Protein AF-0000000075967301 (afdb_homodimer)

Organism: Ladona fulva (NCBI:txid123851)

Foldseek 3Di:
DVVLLVVLLVLLCQLQFDKAWDFKDWDDDDPQKTKMKTKIWGDDLVVLFIWIKIKIWIAGPPPRATPDIDDIGTPRQFLDKDAAPVSQKMKTKGFPPPPPPPPDPATWIWIFMDGNNHGPDIGGPVVLQQFAAWDSDPFFWDWAAAQLRFKIKIKGHGRDAAADEPDDDDDPPPDPPPPDPVNDHDYPCVPPDQAFLAFPTPPHGAMWMWMAGNVVRDIDTQDAAPDPQKHKGLKYFQHALDPPPDDPDDPCPVPDDGQFMKTKIFGCPPHNFHDPLAQQTQIFIWGAGRVRHIHTQDRPVHFKRWDAWAAANNRQKIKTWMDTHFFARFAAIWIWMDTPPDDPDDHDPTDTLGHQFQQPADQVPGGQFGAGDDYAAHAFAEPVRQWGKGWGFAAAEIFIWIAGRVVSHIHTLWADEPRHTDDDQFKYKGWNDDDNQKTWIWIFFQLFATWIWIDGSPPRYIYTRDGDDGDPLSVQKDKDKDWDAFPVGRQIHIKIKIAHQPAAAFAEEEFEEARLAAAHHRGYDSLCSSCRSVGHMYIYTNFQLYGNHRRVSVLVQWQPQLHRRLRRSVVSVVVCCVVRVRHRQQRYEYEYEHSSLQNRLSNLLVPQRRYLAYEYELYFAQLLVLLVQASHVQCSCGNNVVDGAPDDDPPGCNPVVVSSVSRRVSGSNVRLLRHAHEYEYEYECSERHRHVVRRVSSQVSCVVSVHNYHYHYDPDYRVLVSSVSVSVSSSVVSVRSVVSVVVVVVVD/DVVLLVVLLVLLCQLQFDKAWDFKDWDDDDDQKTKMKTKIWGDDLVVLFIWIKIKIWIAGPPPRATPDIDDIGTPRQFLDKDAAPVSQKMKTWGFPPPPPPPDDPATWIWIFMDGNNHGPDIGGPVVLQQFAAWDSDPFFWDWAAAQLRFKIKIKGHGRDAAADEPDDDDDPPPDPPPPDPVNDHDYPCVPPDQAFLAFPTPPHGAMWMWMAGNVVRDIDTQDAAPDPQKHKGLKYFQHALDPPPPDPDDPCPVPDFGQFMKTKIFGCPPHNFHDPLAQQTQIFIWGAGRVRHIDTQDRPVHFKRKDAWAAANNRQKIKTWMDTHFFARFAAIWIWMDTPPDDPDDHDPTDTLGHQFQQPADQVPGGDFGAGDDYAAHAFAEPVRQWGKGWGFAAAEIFIWIAGRVVSHIHTLWADEPRHTDDDQFKYKGWNDDDNQKTWIWIFFQLFATWIWIDGSPPRYIYTRDGDDGDPLSVQKDKDKDWDAFPVGRQIHIKIKIAHQPAAQFAEEEFEEARLAAAHHRGYDSLCSSCRSVGHMYIYTNFQLYGNHRRVSVLVQWQPQLHRRLRRSVVSVVVCCVVRVRHRQQRYEYEYEASSLQNRLSNLLVPQRRYLAYEYELYFAQLLVLLVQASPVQCSCGRNVVDGAPDDDPPGCNPVVVSSVSRRVSGSNVRLLRGAHEYEYEYECSERHRHVVRRVSSQVSCVVSVHNYHYHYDPDYRVLVSSVSVSVSSSVVSVVSVVSVVVVVVVD

pLDDT: mean 90.82, std 13.1, range [28.06, 98.94]

Radius of gyration: 36.35 Å; Cα contacts (8 Å, |Δi|>4): 3719; chains: 2; bounding box: 83×110×85 Å

InterPro domains:
  IPR001375 Peptidase S9, prolyl oligopeptidase, catalytic domain [PF00326] (524-742)
  IPR029058 Alpha/Beta hydrolase fold [G3DSA:3.40.50.1820] (488-747)
  IPR029058 Alpha/Beta hydrolase fold [SSF53474] (489-742)
  IPR045550 Acylamino-acid-releasing enzyme, N-terminal domain [PF19283] (35-416)

Secondary structure (DSSP, 8-state):
-HHHHHHHHHHHHHHH---EEEEEEEPP--TTEEEEEEEEEEEETTTTEEEEEEEEEEEETTT--EEEEPPPEE-TTEEEEEE-TTSSEEEEEEE-TTSS--S--S--EEEEEEETTEEEEEEEHHHH-SSSPBP-SSSS--EEE-TTSSEEEEEEEPP-PPEE-SS------SS-----GGG--EET-TTB------TT-TT---EEEEEEETTTTEEEEE-TTPPTTEEEEEEEEPP-SS-------SS----S----EEEEEEE-SS-----TT-TT--EEEEEE-TT--EEEEE-TTS-EEEEEEEE-TTSSEEEEEEEESSSSSS--BEEEEEESSPPSSS----EEEE-S--TT-B-SSSB---B--S---SS-B-TTSSEEEEEEEETTEEEEEEEETTTTEEEE---EETTEEPPSTT-EEEEEEEETTEEEEEEEETTEEEEEEEEETTT-EEEEEE-----HHHHT-EEEEEEEE-SSS--EEEEEEEE--S-SSEEEEEEE-SSSS----SS--HHHHHHHHTT-EEEEEE-TT-TTS-HHHHTTSTT-TTTHHHHHHHHHHHHHHHH-TTEEEEEEEEEEETHHHHHHHHHHHHSTTS-SEEEEES----HHHHTTT-S-HHHHHHHHTS-----SSTT-STT-HHHHHHHHHTSGGGGGGG--S-EEEEEETT-SSS-THHHHHHHHHHHHTT--EEEEEESS-TT--SHHHHHHHHHHHHHHHHHHHHHHHHH-/-HHHHHHHHHHHHHHH---EEEEEEEPP--TTEEEEEEEEEEEETTTTEEEEEEEEEEEETTT--EEEEPPPEE-TTEEEEEE-TTSSEEEEEEE-TTSS--S--S--EEEEEEETTEEEEEEEHHHH-SSSPBP-SSSS--EEE-TTSSEEEEEEEPP-PPEE-SS------SS-----GGG--EET-TTB------TT-TT---EEEEEEETTTTEEEEE-TTPPTTEEEEEEEEPP-SS-----S-SS----S----EEEEEEE-SS-----TT-TT--EEEEEE-TT--EEEEE-TTS-EEEEEEEE-TTSSEEEEEEEESSSSSS--BEEEEEESSPPSSS----EEEE-S--TT-B-SSSB---B--S---SS-B-TTSSEEEEEEEETTEEEEEEEETTTTEEEE---EETTEEPPSTT-EEEEEEEETTEEEEEEEETTEEEEEEEEETTT-EEEEEE-----HHHHT-EEEEEEEE-SSS--EEEEEEEE-SS-SSEEEEEEE-SSSS----SS--HHHHHHHHTT-EEEEEE-TT-TTS-HHHHTTSTT-TTTHHHHHHHHHHHHHHHH-TTEEEEEEEEEEETHHHHHHHHHHHHSTTS-SEEEEES----HHHHTTT-S-HHHHHHHHTS-----SSTT-GGG-HHHHHHHHHTSGGGGGGG--S-EEEEEETT-SSS-THHHHHHHHHHHHTT--EEEEEESS-TT--SHHHHHHHHHHHHHHHHHHHHHHHHH-

Structure (mmCIF, N/CA/C/O backbone):
data_AF-0000000075967301-model_v1
#
loop_
_entity.id
_entity.type
_entity.pdbx_description
1 polymer acylaminoacyl-peptidase
#
loop_
_atom_site.group_PDB
_atom_site.id
_atom_site.type_symbol
_atom_site.label_atom_id
_atom_site.label_alt_id
_atom_site.label_comp_id
_atom_site.label_asym_id
_atom_site.label_entity_id
_atom_site.label_seq_id
_atom_site.pdbx_PDB_ins_code
_atom_site.Cartn_x
_atom_site.Cartn_y
_atom_site.Cartn_z
_atom_site.occupancy
_atom_site.B_iso_or_equiv
_atom_site.auth_seq_id
_atom_site.auth_comp_id
_atom_site.auth_asym_id
_atom_site.auth_atom_id
_atom_site.pdbx_PDB_model_num
ATOM 1 N N . MET A 1 1 ? -34.219 9.188 -2.215 1 68.38 1 MET A N 1
ATOM 2 C CA . MET A 1 1 ? -32.75 9.18 -2.133 1 68.38 1 MET A CA 1
ATOM 3 C C . MET A 1 1 ? -32.156 10.266 -3.018 1 68.38 1 MET A C 1
ATOM 5 O O . MET A 1 1 ? -31.281 11.023 -2.572 1 68.38 1 MET A O 1
ATOM 9 N N . ASN A 1 2 ? -32.812 10.547 -4.105 1 77.44 2 ASN A N 1
ATOM 10 C CA . ASN A 1 2 ? -32.281 11.547 -5.023 1 77.44 2 ASN A CA 1
ATOM 11 C C . ASN A 1 2 ? -32.5 12.961 -4.504 1 77.44 2 ASN A C 1
ATOM 13 O O . ASN A 1 2 ? -31.625 13.82 -4.621 1 77.44 2 ASN A O 1
ATOM 17 N N . ALA A 1 3 ? -33.656 13.164 -3.836 1 85.56 3 ALA A N 1
ATOM 18 C CA . ALA A 1 3 ? -33.969 14.484 -3.295 1 85.56 3 ALA A CA 1
ATOM 19 C C . ALA A 1 3 ? -33 14.836 -2.164 1 85.56 3 ALA A C 1
ATOM 21 O O . ALA A 1 3 ? -32.562 15.984 -2.047 1 85.56 3 ALA A O 1
ATOM 22 N N . TRP A 1 4 ? -32.688 13.883 -1.396 1 90 4 TRP A N 1
ATOM 23 C CA . TRP A 1 4 ? -31.766 14.109 -0.298 1 90 4 TRP A CA 1
ATOM 24 C C . TRP A 1 4 ? -30.359 14.367 -0.827 1 90 4 TRP A C 1
ATOM 26 O O . TRP A 1 4 ? -29.625 15.195 -0.275 1 90 4 TRP A O 1
ATOM 36 N N . ILE A 1 5 ? -30.016 13.711 -1.847 1 92.56 5 ILE A N 1
ATOM 37 C CA . ILE A 1 5 ? -28.703 13.906 -2.434 1 92.56 5 ILE A CA 1
ATOM 38 C C . ILE A 1 5 ? -28.547 15.352 -2.906 1 92.56 5 ILE A C 1
ATOM 40 O O . ILE A 1 5 ? -27.562 16.016 -2.609 1 92.56 5 ILE A O 1
ATOM 44 N N . GLU A 1 6 ? -29.531 15.805 -3.613 1 90.56 6 GLU A N 1
ATOM 45 C CA . GLU A 1 6 ? -29.5 17.172 -4.113 1 90.56 6 GLU A CA 1
ATOM 46 C C . GLU A 1 6 ? -29.422 18.188 -2.969 1 90.56 6 GLU A C 1
ATOM 48 O O . GLU A 1 6 ? -28.672 19.156 -3.041 1 90.56 6 GLU A O 1
ATOM 53 N N . LYS A 1 7 ? -30.219 17.969 -1.997 1 94.62 7 LYS A N 1
ATOM 54 C CA . LYS A 1 7 ? -30.219 18.844 -0.834 1 94.62 7 LYS A CA 1
ATOM 55 C C . LYS A 1 7 ? -28.844 18.875 -0.17 1 94.62 7 LYS A C 1
ATOM 57 O O . LYS A 1 7 ? -28.312 19.953 0.125 1 94.62 7 LYS A O 1
ATOM 62 N N . VAL A 1 8 ? -28.281 17.734 0.063 1 96.25 8 VAL A N 1
ATOM 63 C CA . VAL A 1 8 ? -27 17.641 0.756 1 96.25 8 VAL A CA 1
ATOM 64 C C . VAL A 1 8 ? -25.906 18.297 -0.082 1 96.25 8 VAL A C 1
ATOM 66 O O . VAL A 1 8 ? -25.031 18.984 0.453 1 96.25 8 VAL A O 1
ATOM 69 N N . VAL A 1 9 ? -25.906 18.078 -1.382 1 93.06 9 VAL A N 1
ATOM 70 C CA . VAL A 1 9 ? -24.922 18.672 -2.281 1 93.06 9 VAL A CA 1
ATOM 71 C C . VAL A 1 9 ? -25.016 20.188 -2.217 1 93.06 9 VAL A C 1
ATOM 73 O O . VAL A 1 9 ? -24 20.875 -2.131 1 93.06 9 VAL A O 1
ATOM 76 N N . ASN A 1 10 ? -26.234 20.703 -2.264 1 92.62 10 ASN A N 1
ATOM 77 C CA . ASN A 1 10 ? -26.453 22.156 -2.219 1 92.62 10 ASN A CA 1
ATOM 78 C C . ASN A 1 10 ? -25.984 22.75 -0.888 1 92.62 10 ASN A C 1
ATOM 80 O O . ASN A 1 10 ? -25.406 23.828 -0.854 1 92.62 10 ASN A O 1
ATOM 84 N N . VAL A 1 11 ? -26.297 22.094 0.14 1 96.31 11 VAL A N 1
ATOM 85 C CA . VAL A 1 11 ? -25.891 22.562 1.467 1 96.31 11 VAL A CA 1
ATOM 86 C C . VAL A 1 11 ? -24.375 22.547 1.586 1 96.31 11 VAL A C 1
ATOM 88 O O . VAL A 1 11 ? -23.781 23.453 2.16 1 96.31 11 VAL A O 1
ATOM 91 N N . TYR A 1 12 ? -23.734 21.484 1.083 1 96.06 12 TYR A N 1
ATOM 92 C CA . TYR A 1 12 ? -22.281 21.422 1.095 1 96.06 12 TYR A CA 1
ATOM 93 C C . TYR A 1 12 ? -21.688 22.609 0.343 1 96.06 12 TYR A C 1
ATOM 95 O O . TYR A 1 12 ? -20.75 23.25 0.821 1 96.06 12 TYR A O 1
ATOM 103 N N . ARG A 1 13 ? -22.203 22.875 -0.805 1 91.38 13 ARG A N 1
ATOM 104 C CA . ARG A 1 13 ? -21.719 24 -1.606 1 91.38 13 ARG A CA 1
ATOM 105 C C . ARG A 1 13 ? -21.828 25.312 -0.839 1 91.38 13 ARG A C 1
ATOM 107 O O . ARG A 1 13 ? -20.906 26.125 -0.856 1 91.38 13 ARG A O 1
ATOM 114 N N . LYS A 1 14 ? -22.969 25.469 -0.193 1 92.38 14 LYS A N 1
ATOM 115 C CA . LYS A 1 14 ? -23.219 26.672 0.589 1 92.38 14 LYS A CA 1
ATOM 116 C C . LYS A 1 14 ? -22.219 26.812 1.729 1 92.38 14 LYS A C 1
ATOM 118 O O . LYS A 1 14 ? -21.719 27.906 1.983 1 92.38 14 LYS A O 1
ATOM 123 N N . ALA A 1 15 ? -21.891 25.781 2.379 1 95.19 15 ALA A N 1
ATOM 124 C CA . ALA A 1 15 ? -21 25.797 3.535 1 95.19 15 ALA A CA 1
ATOM 125 C C . ALA A 1 15 ? -19.531 25.922 3.1 1 95.19 15 ALA A C 1
ATOM 127 O O . ALA A 1 15 ? -18.719 26.516 3.807 1 95.19 15 ALA A O 1
ATOM 128 N N . ALA A 1 16 ? -19.156 25.375 1.953 1 93.69 16 ALA A N 1
ATOM 129 C CA . ALA A 1 16 ? -17.75 25.203 1.556 1 93.69 16 ALA A CA 1
ATOM 130 C C . ALA A 1 16 ? -17.281 26.375 0.706 1 93.69 16 ALA A C 1
ATOM 132 O O . ALA A 1 16 ? -16.094 26.469 0.379 1 93.69 16 ALA A O 1
ATOM 133 N N . GLN A 1 17 ? -18.047 27.328 0.382 1 91.56 17 GLN A N 1
ATOM 134 C CA . GLN A 1 17 ? -17.766 28.328 -0.638 1 91.56 17 GLN A CA 1
ATOM 135 C C . GLN A 1 17 ? -16.891 29.453 -0.082 1 91.56 17 GLN A C 1
ATOM 137 O O . GLN A 1 17 ? -16.484 30.344 -0.819 1 91.56 17 GLN A O 1
ATOM 142 N N . TYR A 1 18 ? -16.469 29.453 1.18 1 93.75 18 TYR A N 1
ATOM 143 C CA . TYR A 1 18 ? -15.773 30.578 1.786 1 93.75 18 TYR A CA 1
ATOM 144 C C . TYR A 1 18 ? -14.266 30.375 1.745 1 93.75 18 TYR A C 1
ATOM 146 O O . TYR A 1 18 ? -13.781 29.266 1.975 1 93.75 18 TYR A O 1
ATOM 154 N N . PRO A 1 19 ? -13.492 31.391 1.462 1 94.19 19 PRO A N 1
ATOM 155 C CA . PRO A 1 19 ? -12.023 31.312 1.438 1 94.19 19 PRO A CA 1
ATOM 156 C C . PRO A 1 19 ? -11.406 31.391 2.832 1 94.19 19 PRO A C 1
ATOM 158 O O . PRO A 1 19 ? -12.039 31.906 3.762 1 94.19 19 PRO A O 1
ATOM 161 N N . ALA A 1 20 ? -10.297 30.891 2.992 1 95.44 20 ALA A N 1
ATOM 162 C CA . ALA A 1 20 ? -9.5 30.984 4.211 1 95.44 20 ALA A CA 1
ATOM 163 C C . ALA A 1 20 ? -8.312 31.922 4.02 1 95.44 20 ALA A C 1
ATOM 165 O O . ALA A 1 20 ? -7.645 31.891 2.984 1 95.44 20 ALA A O 1
ATOM 166 N N . ALA A 1 21 ? -8.117 32.844 4.949 1 96.5 21 ALA A N 1
ATOM 167 C CA . ALA A 1 21 ? -6.957 33.719 4.926 1 96.5 21 ALA A CA 1
ATOM 168 C C . ALA A 1 21 ? -5.695 33 5.383 1 96.5 21 ALA A C 1
ATOM 170 O O . ALA A 1 21 ? -5.574 32.625 6.555 1 96.5 21 ALA A O 1
ATOM 171 N N . LEU A 1 22 ? -4.742 32.906 4.523 1 94.19 22 LEU A N 1
ATOM 172 C CA . LEU A 1 22 ? -3.543 32.125 4.816 1 94.19 22 LEU A CA 1
ATOM 173 C C . LEU A 1 22 ? -2.461 33.031 5.43 1 94.19 22 LEU A C 1
ATOM 175 O O . LEU A 1 22 ? -1.846 32.656 6.434 1 94.19 22 LEU A O 1
ATOM 179 N N . LYS A 1 23 ? -2.156 34.125 4.809 1 94.75 23 LYS A N 1
ATOM 180 C CA . LYS A 1 23 ? -1.118 35.062 5.219 1 94.75 23 LYS A CA 1
ATOM 181 C C . LYS A 1 23 ? -1.524 36.5 4.91 1 94.75 23 LYS A C 1
ATOM 183 O O . LYS A 1 23 ? -2.414 36.75 4.09 1 94.75 23 LYS A O 1
ATOM 188 N N . ALA A 1 24 ? -0.941 37.406 5.59 1 96.75 24 ALA A N 1
ATOM 189 C CA . ALA A 1 24 ? -1.071 38.844 5.332 1 96.75 24 ALA A CA 1
ATOM 190 C C . ALA A 1 24 ? 0.227 39.594 5.652 1 96.75 24 ALA A C 1
ATOM 192 O O . ALA A 1 24 ? 0.96 39.188 6.566 1 96.75 24 ALA A O 1
ATOM 193 N N . LYS A 1 25 ? 0.497 40.594 4.859 1 95.62 25 LYS A N 1
ATOM 194 C CA . LYS A 1 25 ? 1.699 41.406 5.051 1 95.62 25 LYS A CA 1
ATOM 195 C C . LYS A 1 25 ? 1.369 42.875 5.043 1 95.62 25 LYS A C 1
ATOM 197 O O . LYS A 1 25 ? 0.701 43.375 4.129 1 95.62 25 LYS A O 1
ATOM 202 N N . ILE A 1 26 ? 1.794 43.562 6.047 1 95.25 26 ILE A N 1
ATOM 203 C CA . ILE A 1 26 ? 1.717 45.031 6.082 1 95.25 26 ILE A CA 1
ATOM 204 C C . ILE A 1 26 ? 2.895 45.625 5.316 1 95.25 26 ILE A C 1
ATOM 206 O O . ILE A 1 26 ? 4.051 45.438 5.699 1 95.25 26 ILE A O 1
ATOM 210 N N . CYS A 1 27 ? 2.619 46.375 4.27 1 90.94 27 CYS A N 1
ATOM 211 C CA . CYS A 1 27 ? 3.666 46.938 3.432 1 90.94 27 CYS A CA 1
ATOM 212 C C . CYS A 1 27 ? 4.168 48.25 4.008 1 90.94 27 CYS A C 1
ATOM 214 O O . CYS A 1 27 ? 3.549 48.812 4.906 1 90.94 27 CYS A O 1
ATOM 216 N N . LYS A 1 28 ? 5.352 48.656 3.498 1 76.5 28 LYS A N 1
ATOM 217 C CA . LYS A 1 28 ? 5.988 49.875 3.982 1 76.5 28 LYS A CA 1
ATOM 218 C C . LYS A 1 28 ? 5.105 51.094 3.721 1 76.5 28 LYS A C 1
ATOM 220 O O . LYS A 1 28 ? 4.418 51.156 2.701 1 76.5 28 LYS A O 1
ATOM 225 N N . LYS A 1 29 ? 5.094 51.938 4.691 1 66.31 29 LYS A N 1
ATOM 226 C CA . LYS A 1 29 ? 4.219 53.094 4.742 1 66.31 29 LYS A CA 1
ATOM 227 C C . LYS A 1 29 ? 4.812 54.25 3.959 1 66.31 29 LYS A C 1
ATOM 229 O O . LYS A 1 29 ? 5.895 54.75 4.289 1 66.31 29 LYS A O 1
ATOM 234 N N . ASP A 1 30 ? 4.43 54.344 2.643 1 63.5 30 ASP A N 1
ATOM 235 C CA . ASP A 1 30 ? 4.836 55.562 1.955 1 63.5 30 ASP A CA 1
ATOM 236 C C . ASP A 1 30 ? 3.674 56.531 1.848 1 63.5 30 ASP A C 1
ATOM 238 O O . ASP A 1 30 ? 2.641 56.219 1.252 1 63.5 30 ASP A O 1
ATOM 242 N N . GLY A 1 31 ? 3.605 57.5 2.773 1 71.88 31 GLY A N 1
ATOM 243 C CA . GLY A 1 31 ? 2.662 58.594 2.6 1 71.88 31 GLY A CA 1
ATOM 244 C C . GLY A 1 31 ? 1.456 58.469 3.514 1 71.88 31 GLY A C 1
ATOM 245 O O . GLY A 1 31 ? 1.585 58.094 4.68 1 71.88 31 GLY A O 1
ATOM 246 N N . SER A 1 32 ? 0.233 58.688 2.898 1 83.69 32 SER A N 1
ATOM 247 C CA . SER A 1 32 ? -1.008 58.844 3.646 1 83.69 32 SER A CA 1
ATOM 248 C C . SER A 1 32 ? -1.791 57.562 3.744 1 83.69 32 SER A C 1
ATOM 250 O O . SER A 1 32 ? -2.828 57.5 4.41 1 83.69 32 SER A O 1
ATOM 252 N N . PHE A 1 33 ? -1.203 56.438 3.215 1 89.25 33 PHE A N 1
ATOM 253 C CA . PHE A 1 33 ? -1.987 55.219 3.223 1 89.25 33 PHE A CA 1
ATOM 254 C C . PHE A 1 33 ? -1.156 54.031 3.74 1 89.25 33 PHE A C 1
ATOM 256 O O . PHE A 1 33 ? 0.075 54.062 3.693 1 89.25 33 PHE A O 1
ATOM 263 N N . ILE A 1 34 ? -1.841 53.062 4.293 1 92.88 34 ILE A N 1
ATOM 264 C CA . ILE A 1 34 ? -1.283 51.781 4.633 1 92.88 34 ILE A CA 1
ATOM 265 C C . ILE A 1 34 ? -1.758 50.719 3.623 1 92.88 34 ILE A C 1
ATOM 267 O O . ILE A 1 34 ? -2.934 50.719 3.25 1 92.88 34 ILE A O 1
ATOM 271 N N . VAL A 1 35 ? -0.853 50 3.117 1 93.62 35 VAL A N 1
ATOM 272 C CA . VAL A 1 35 ? -1.188 48.938 2.178 1 93.62 35 VAL A CA 1
ATOM 273 C C . VAL A 1 35 ? -0.986 47.562 2.844 1 93.62 35 VAL A C 1
ATOM 275 O O . VAL A 1 35 ? 0.078 47.312 3.404 1 93.62 35 VAL A O 1
ATOM 278 N N . ILE A 1 36 ? -2.002 46.719 2.783 1 95.75 36 ILE A N 1
ATOM 279 C CA . ILE A 1 36 ? -1.919 45.344 3.275 1 95.75 36 ILE A CA 1
ATOM 280 C C . ILE A 1 36 ? -2.182 44.344 2.131 1 95.75 36 ILE A C 1
ATOM 282 O O . ILE A 1 36 ? -3.154 44.5 1.388 1 95.75 36 ILE A O 1
ATOM 286 N N . VAL A 1 37 ? -1.295 43.406 1.941 1 95.44 37 VAL A N 1
ATOM 287 C CA . VAL A 1 37 ? -1.458 42.344 0.958 1 95.44 37 VAL A CA 1
ATOM 288 C C . VAL A 1 37 ? -1.797 41.031 1.665 1 95.44 37 VAL A C 1
ATOM 290 O O . VAL A 1 37 ? -1.099 40.594 2.596 1 95.44 37 VAL A O 1
ATOM 293 N N . SER A 1 38 ? -2.898 40.406 1.271 1 96.5 38 SER A N 1
ATOM 294 C CA . SER A 1 38 ? -3.318 39.125 1.896 1 96.5 38 SER A CA 1
ATOM 295 C C . SER A 1 38 ? -3.463 38.031 0.862 1 96.5 38 SER A C 1
ATOM 297 O O . SER A 1 38 ? -3.854 38.281 -0.279 1 96.5 38 SER A O 1
ATOM 299 N N . ASP A 1 39 ? -3.07 36.781 1.206 1 95.62 39 ASP A N 1
ATOM 300 C CA . ASP A 1 39 ? -3.221 35.594 0.387 1 95.62 39 ASP A CA 1
ATOM 301 C C . ASP A 1 39 ? -4.332 34.688 0.926 1 95.62 39 ASP A C 1
ATOM 303 O O . ASP A 1 39 ? -4.445 34.5 2.137 1 95.62 39 ASP A O 1
ATOM 307 N N . TRP A 1 40 ? -5.113 34.188 0.018 1 95.25 40 TRP A N 1
ATOM 308 C CA . TRP A 1 40 ? -6.301 33.406 0.366 1 95.25 40 TRP A CA 1
ATOM 309 C C . TRP A 1 40 ? -6.344 32.094 -0.404 1 95.25 40 TRP A C 1
ATOM 311 O O . TRP A 1 40 ? -5.715 31.969 -1.457 1 95.25 40 TRP A O 1
ATOM 321 N N . SER A 1 41 ? -6.992 31.062 0.158 1 95.25 41 SER A N 1
ATOM 322 C CA . SER A 1 41 ? -7.25 29.781 -0.485 1 95.25 41 SER A CA 1
ATOM 323 C C . SER A 1 41 ? -8.727 29.422 -0.41 1 95.25 41 SER A C 1
ATOM 325 O O . SER A 1 41 ? -9.383 29.641 0.611 1 95.25 41 SER A O 1
ATOM 327 N N . GLN A 1 42 ? -9.242 28.859 -1.509 1 93.12 42 GLN A N 1
ATOM 328 C CA . GLN A 1 42 ? -10.656 28.5 -1.573 1 93.12 42 GLN A CA 1
ATOM 329 C C . GLN A 1 42 ? -10.867 27.234 -2.398 1 93.12 42 GLN A C 1
ATOM 331 O O . GLN A 1 42 ? -10.195 27.031 -3.406 1 93.12 42 GLN A O 1
ATOM 336 N N . ARG A 1 43 ? -11.805 26.406 -1.917 1 93.12 43 ARG A N 1
ATOM 337 C CA . ARG A 1 43 ? -12.188 25.219 -2.688 1 93.12 43 ARG A CA 1
ATOM 338 C C . ARG A 1 43 ? -12.82 25.609 -4.02 1 93.12 43 ARG A C 1
ATOM 340 O O . ARG A 1 43 ? -13.742 26.422 -4.055 1 93.12 43 ARG A O 1
ATOM 347 N N . ASN A 1 44 ? -12.305 25.078 -5.133 1 90.81 44 ASN A N 1
ATOM 348 C CA . ASN A 1 44 ? -12.938 25.141 -6.445 1 90.81 44 ASN A CA 1
ATOM 349 C C . ASN A 1 44 ? -13.539 23.797 -6.855 1 90.81 44 ASN A C 1
ATOM 351 O O . ASN A 1 44 ? -12.844 22.953 -7.426 1 90.81 44 ASN A O 1
ATOM 355 N N . LEU A 1 45 ? -14.812 23.672 -6.574 1 88.25 45 LEU A N 1
ATOM 356 C CA . LEU A 1 45 ? -15.477 22.391 -6.754 1 88.25 45 LEU A CA 1
ATOM 357 C C . LEU A 1 45 ? -15.523 22 -8.227 1 88.25 45 LEU A C 1
ATOM 359 O O . LEU A 1 45 ? -15.414 20.828 -8.57 1 88.25 45 LEU A O 1
ATOM 363 N N . GLU A 1 46 ? -15.633 22.938 -9.109 1 80.88 46 GLU A N 1
ATOM 364 C CA . GLU A 1 46 ? -15.695 22.672 -10.547 1 80.88 46 GLU A CA 1
ATOM 365 C C . GLU A 1 46 ? -14.359 22.156 -11.07 1 80.88 46 GLU A C 1
ATOM 367 O O . GLU A 1 46 ? -14.328 21.25 -11.906 1 80.88 46 GLU A O 1
ATOM 372 N N . ARG A 1 47 ? -13.289 22.75 -10.508 1 83.12 47 ARG A N 1
ATOM 373 C CA . ARG A 1 47 ? -11.969 22.359 -10.969 1 83.12 47 ARG A CA 1
ATOM 374 C C . ARG A 1 47 ? -11.43 21.172 -10.164 1 83.12 47 ARG A C 1
ATOM 376 O O . ARG A 1 47 ? -10.469 20.531 -10.57 1 83.12 47 ARG A O 1
ATOM 383 N N . GLY A 1 48 ? -12.102 20.922 -9.078 1 89.06 48 GLY A N 1
ATOM 384 C CA . GLY A 1 48 ? -11.68 19.797 -8.242 1 89.06 48 GLY A CA 1
ATOM 385 C C . GLY A 1 48 ? -10.367 20.047 -7.531 1 89.06 48 GLY A C 1
ATOM 386 O O . GLY A 1 48 ? -9.664 19.109 -7.164 1 89.06 48 GLY A O 1
ATOM 387 N N . LYS A 1 49 ? -9.945 21.297 -7.402 1 91.69 49 LYS A N 1
ATOM 388 C CA . LYS A 1 49 ? -8.711 21.672 -6.723 1 91.69 49 LYS A CA 1
ATOM 389 C C . LYS A 1 49 ? -8.875 22.984 -5.953 1 91.69 49 LYS A C 1
ATOM 391 O O . LYS A 1 49 ? -9.906 23.656 -6.07 1 91.69 49 LYS A O 1
ATOM 396 N N . MET A 1 50 ? -7.906 23.312 -5.102 1 93 50 MET A N 1
ATOM 397 C CA . MET A 1 50 ? -7.902 24.594 -4.402 1 93 50 MET A CA 1
ATOM 398 C C . MET A 1 50 ? -7.48 25.734 -5.332 1 93 50 MET A C 1
ATOM 400 O O . MET A 1 50 ? -6.609 25.547 -6.188 1 93 50 MET A O 1
ATOM 404 N N . THR A 1 51 ? -8.102 26.844 -5.199 1 91.31 51 THR A N 1
ATOM 405 C CA . THR A 1 51 ? -7.676 28.078 -5.84 1 91.31 51 THR A CA 1
ATOM 406 C C . THR A 1 51 ? -7.074 29.031 -4.812 1 91.31 51 THR A C 1
ATOM 408 O O . THR A 1 51 ? -7.66 29.266 -3.756 1 91.31 51 THR A O 1
ATOM 411 N N . ASN A 1 52 ? -5.934 29.547 -5.109 1 93.81 52 ASN A N 1
ATOM 412 C CA . ASN A 1 52 ? -5.285 30.547 -4.281 1 93.81 52 ASN A CA 1
ATOM 413 C C . ASN A 1 52 ? -5.312 31.922 -4.953 1 93.81 52 ASN A C 1
ATOM 415 O O . ASN A 1 52 ? -5.168 32.031 -6.172 1 93.81 52 ASN A O 1
ATOM 419 N N . PHE A 1 53 ? -5.566 33 -4.219 1 93 53 PHE A N 1
ATOM 420 C CA . PHE A 1 53 ? -5.598 34.344 -4.793 1 93 53 PHE A CA 1
ATOM 421 C C . PHE A 1 53 ? -5.09 35.375 -3.791 1 93 53 PHE A C 1
ATOM 423 O O . PHE A 1 53 ? -5.047 35.094 -2.588 1 93 53 PHE A O 1
ATOM 430 N N . ARG A 1 54 ? -4.621 36.5 -4.309 1 93.62 54 ARG A N 1
ATOM 431 C CA . ARG A 1 54 ? -4.051 37.625 -3.539 1 93.62 54 ARG A CA 1
ATOM 432 C C . ARG A 1 54 ? -4.965 38.844 -3.57 1 93.62 54 ARG A C 1
ATOM 434 O O . ARG A 1 54 ? -5.566 39.125 -4.605 1 93.62 54 ARG A O 1
ATOM 441 N N . ARG A 1 55 ? -5.129 39.438 -2.428 1 93.44 55 ARG A N 1
ATOM 442 C CA . ARG A 1 55 ? -5.891 40.656 -2.305 1 93.44 55 ARG A CA 1
ATOM 443 C C . ARG A 1 55 ? -5.02 41.781 -1.754 1 93.44 55 ARG A C 1
ATOM 445 O O . ARG A 1 55 ? -4.098 41.531 -0.977 1 93.44 55 ARG A O 1
ATOM 452 N N . VAL A 1 56 ? -5.348 43.062 -2.205 1 93.38 56 VAL A N 1
ATOM 453 C CA . VAL A 1 56 ? -4.664 44.25 -1.72 1 93.38 56 VAL A CA 1
ATOM 454 C C . VAL A 1 56 ? -5.672 45.219 -1.064 1 93.38 56 VAL A C 1
ATOM 456 O O . VAL A 1 56 ? -6.723 45.5 -1.637 1 93.38 56 VAL A O 1
ATOM 459 N N . HIS A 1 57 ? -5.348 45.656 0.083 1 95.25 57 HIS A N 1
ATOM 460 C CA . HIS A 1 57 ? -6.203 46.531 0.878 1 95.25 57 HIS A CA 1
ATOM 461 C C . HIS A 1 57 ? -5.531 47.875 1.143 1 95.25 57 HIS A C 1
ATOM 463 O O . HIS A 1 57 ? -4.434 47.906 1.702 1 95.25 57 HIS A O 1
ATOM 469 N N . LEU A 1 58 ? -6.184 48.938 0.774 1 93.62 58 LEU A N 1
ATOM 470 C CA . LEU A 1 58 ? -5.695 50.281 1.04 1 93.62 58 LEU A CA 1
ATOM 471 C C . LEU A 1 58 ? -6.422 50.906 2.23 1 93.62 58 LEU A C 1
ATOM 473 O O . LEU A 1 58 ? -7.652 50.969 2.24 1 93.62 58 LEU A O 1
ATOM 477 N N . LEU A 1 59 ? -5.637 51.344 3.213 1 95.12 59 LEU A N 1
ATOM 478 C CA . LEU A 1 59 ? -6.219 51.906 4.43 1 95.12 59 LEU A CA 1
ATOM 479 C C . LEU A 1 59 ? -5.711 53.312 4.664 1 95.12 59 LEU A C 1
ATOM 481 O O . LEU A 1 59 ? -4.594 53.656 4.27 1 95.12 59 LEU A O 1
ATOM 485 N N . ASP A 1 60 ? -6.559 54.062 5.406 1 93.19 60 ASP A N 1
ATOM 486 C CA . ASP A 1 60 ? -6.113 55.344 5.891 1 93.19 60 ASP A CA 1
ATOM 487 C C . ASP A 1 60 ? -5.105 55.219 7.027 1 93.19 60 ASP A C 1
ATOM 489 O O . ASP A 1 60 ? -5.352 54.469 7.988 1 93.19 60 ASP A O 1
ATOM 493 N N . LYS A 1 61 ? -4.082 55.906 6.969 1 91.19 61 LYS A N 1
ATOM 494 C CA . LYS A 1 61 ? -2.979 55.719 7.91 1 91.19 61 LYS A CA 1
ATOM 495 C C . LYS A 1 61 ? -3.393 56.156 9.32 1 91.19 61 LYS A C 1
ATOM 497 O O . LYS A 1 61 ? -2.98 55.531 10.305 1 91.19 61 LYS A O 1
ATOM 502 N N . ASP A 1 62 ? -4.195 57.156 9.391 1 88.62 62 ASP A N 1
ATOM 503 C CA . ASP A 1 62 ? -4.527 57.719 10.695 1 88.62 62 ASP A CA 1
ATOM 504 C C . ASP A 1 62 ? -5.703 56.969 11.328 1 88.62 62 ASP A C 1
ATOM 506 O O . ASP A 1 62 ? -5.648 56.594 12.5 1 88.62 62 ASP A O 1
ATOM 510 N N . THR A 1 63 ? -6.703 56.625 10.57 1 89.94 63 THR A N 1
ATOM 511 C CA . THR A 1 63 ? -7.926 56.062 11.133 1 89.94 63 THR A CA 1
ATOM 512 C C . THR A 1 63 ? -7.934 54.531 10.977 1 89.94 63 THR A C 1
ATOM 514 O O . THR A 1 63 ? -8.734 53.844 11.609 1 89.94 63 THR A O 1
ATOM 517 N N . LEU A 1 64 ? -7.16 54 10.117 1 93 64 LEU A N 1
ATOM 518 C CA . LEU A 1 64 ? -7.098 52.594 9.758 1 93 64 LEU A CA 1
ATOM 519 C C . LEU A 1 64 ? -8.375 52.156 9.055 1 93 64 LEU A C 1
ATOM 521 O O . LEU A 1 64 ? -8.633 50.938 8.914 1 93 64 LEU A O 1
ATOM 525 N N . ASN A 1 65 ? -9.102 53.125 8.648 1 92.06 65 ASN A N 1
ATOM 526 C CA . ASN A 1 65 ? -10.289 52.781 7.879 1 92.06 65 ASN A CA 1
ATOM 527 C C . ASN A 1 65 ? -9.938 52.312 6.473 1 92.06 65 ASN A C 1
ATOM 529 O O . ASN A 1 65 ? -9.008 52.844 5.852 1 92.06 65 ASN A O 1
ATOM 533 N N . LEU A 1 66 ? -10.703 51.375 6.012 1 93.38 66 LEU A N 1
ATOM 534 C CA . LEU A 1 66 ? -10.516 50.844 4.66 1 93.38 66 LEU A CA 1
ATOM 535 C C . LEU A 1 66 ? -10.898 51.906 3.619 1 93.38 66 LEU A C 1
ATOM 537 O O . LEU A 1 66 ? -12.008 52.438 3.652 1 93.38 66 LEU A O 1
ATOM 541 N N . ILE A 1 67 ? -9.992 52.219 2.787 1 92.19 67 ILE A N 1
ATOM 542 C CA . ILE A 1 67 ? -10.258 53.125 1.678 1 92.19 67 ILE A CA 1
ATOM 543 C C . ILE A 1 67 ? -10.797 52.344 0.484 1 92.19 67 ILE A C 1
ATOM 545 O O . ILE A 1 67 ? -11.852 52.656 -0.058 1 92.19 67 ILE A O 1
ATOM 549 N N . GLN A 1 68 ? -9.977 51.219 0.155 1 90.12 68 GLN A N 1
ATOM 550 C CA . GLN A 1 68 ? -10.367 50.469 -1.018 1 90.12 68 GLN A CA 1
ATOM 551 C C . GLN A 1 68 ? -9.711 49.062 -1.005 1 90.12 68 GLN A C 1
ATOM 553 O O . GLN A 1 68 ? -8.547 48.938 -0.625 1 90.12 68 GLN A O 1
ATOM 558 N N . ASN A 1 69 ? -10.547 48.094 -1.414 1 90.69 69 ASN A N 1
ATOM 559 C CA . ASN A 1 69 ? -10.016 46.781 -1.767 1 90.69 69 ASN A CA 1
ATOM 560 C C . ASN A 1 69 ? -9.805 46.656 -3.273 1 90.69 69 ASN A C 1
ATOM 562 O O . ASN A 1 69 ? -10.711 46.969 -4.055 1 90.69 69 ASN A O 1
ATOM 566 N N . LEU A 1 70 ? -8.656 46.219 -3.625 1 87.12 70 LEU A N 1
ATOM 567 C CA . LEU A 1 70 ? -8.414 46 -5.047 1 87.12 70 LEU A CA 1
ATOM 568 C C . LEU A 1 70 ? -8.93 44.625 -5.473 1 87.12 70 LEU A C 1
ATOM 570 O O . LEU A 1 70 ? -9.117 43.75 -4.637 1 87.12 70 LEU A O 1
ATOM 574 N N . PRO A 1 71 ? -9.164 44.531 -6.715 1 83.31 71 PRO A N 1
ATOM 575 C CA . PRO A 1 71 ? -9.656 43.219 -7.195 1 83.31 71 PRO A CA 1
ATOM 576 C C . PRO A 1 71 ? -8.672 42.094 -6.918 1 83.31 71 PRO A C 1
ATOM 578 O O . PRO A 1 71 ? -7.461 42.281 -7.027 1 83.31 71 PRO A O 1
ATOM 581 N N . PRO A 1 72 ? -9.188 40.906 -6.52 1 90.25 72 PRO A N 1
ATOM 582 C CA . PRO A 1 72 ? -8.305 39.781 -6.258 1 90.25 72 PRO A CA 1
ATOM 583 C C . PRO A 1 72 ? -7.578 39.281 -7.512 1 90.25 72 PRO A C 1
ATOM 585 O O . PRO A 1 72 ? -8.102 39.406 -8.625 1 90.25 72 PRO A O 1
ATOM 588 N N . VAL A 1 73 ? -6.441 38.688 -7.328 1 90.19 73 VAL A N 1
ATOM 589 C CA . VAL A 1 73 ? -5.609 38.156 -8.406 1 90.19 73 VAL A CA 1
ATOM 590 C C . VAL A 1 73 ? -5.312 36.688 -8.148 1 90.19 73 VAL A C 1
ATOM 592 O O . VAL A 1 73 ? -4.871 36.312 -7.055 1 90.19 73 VAL A O 1
ATOM 595 N N . ASP A 1 74 ? -5.559 35.781 -9.117 1 89 74 ASP A N 1
ATOM 596 C CA . ASP A 1 74 ? -5.273 34.344 -9.008 1 89 74 ASP A CA 1
ATOM 597 C C . ASP A 1 74 ? -3.768 34.094 -8.984 1 89 74 ASP A C 1
ATOM 599 O O . ASP A 1 74 ? -3.049 34.5 -9.898 1 89 74 ASP A O 1
ATOM 603 N N . VAL A 1 75 ? -3.26 33.469 -7.938 1 92.19 75 VAL A N 1
ATOM 604 C CA . VAL A 1 75 ? -1.842 33.156 -7.812 1 92.19 75 VAL A CA 1
ATOM 605 C C . VAL A 1 75 ? -1.672 31.656 -7.566 1 92.19 75 VAL A C 1
ATOM 607 O O . VAL A 1 75 ? -0.756 31.234 -6.855 1 92.19 75 VAL A O 1
ATOM 610 N N . THR A 1 76 ? -2.529 30.812 -8.055 1 88.69 76 THR A N 1
ATOM 611 C CA . THR A 1 76 ? -2.566 29.375 -7.816 1 88.69 76 THR A CA 1
ATOM 612 C C . THR A 1 76 ? -1.277 28.703 -8.297 1 88.69 76 THR A C 1
ATOM 614 O O . THR A 1 76 ? -0.807 27.734 -7.691 1 88.69 76 THR A O 1
ATOM 617 N N . ASN A 1 77 ? -0.644 29.188 -9.312 1 85.88 77 ASN A N 1
ATOM 618 C CA . ASN A 1 77 ? 0.542 28.562 -9.883 1 85.88 77 ASN A CA 1
ATOM 619 C C . ASN A 1 77 ? 1.819 29.062 -9.211 1 85.88 77 ASN A C 1
ATOM 621 O O . ASN A 1 77 ? 2.918 28.625 -9.547 1 85.88 77 ASN A O 1
ATOM 625 N N . GLU A 1 78 ? 1.704 30.031 -8.32 1 89.44 78 GLU A N 1
ATOM 626 C CA . GLU A 1 78 ? 2.834 30.438 -7.484 1 89.44 78 GLU A CA 1
ATOM 627 C C . GLU A 1 78 ? 3.012 29.5 -6.301 1 89.44 78 GLU A C 1
ATOM 629 O O . GLU A 1 78 ? 2.24 29.547 -5.34 1 89.44 78 GLU A O 1
ATOM 634 N N . ILE A 1 79 ? 4.047 28.75 -6.41 1 88.12 79 ILE A N 1
ATOM 635 C CA . ILE A 1 79 ? 4.293 27.797 -5.336 1 88.12 79 ILE A CA 1
ATOM 636 C C . ILE A 1 79 ? 4.578 28.547 -4.035 1 88.12 79 ILE A C 1
ATOM 638 O O . ILE A 1 79 ? 4.043 28.188 -2.98 1 88.12 79 ILE A O 1
ATOM 642 N N . CYS A 1 80 ? 5.473 29.469 -4.055 1 89.88 80 CYS A N 1
ATOM 643 C CA . CYS A 1 80 ? 5.777 30.375 -2.953 1 89.88 80 CYS A CA 1
ATOM 644 C C . CYS A 1 80 ? 6.492 31.609 -3.455 1 89.88 80 CYS A C 1
ATOM 646 O O . CYS A 1 80 ? 7.055 31.609 -4.551 1 89.88 80 CYS A O 1
ATOM 648 N N . SER A 1 81 ? 6.414 32.688 -2.729 1 92.12 81 SER A N 1
ATOM 649 C CA . SER A 1 81 ? 7.039 33.938 -3.117 1 92.12 81 SER A CA 1
ATOM 650 C C . SER A 1 81 ? 7.445 34.75 -1.894 1 92.12 81 SER A C 1
ATOM 652 O O . SER A 1 81 ? 6.965 34.5 -0.786 1 92.12 81 SER A O 1
ATOM 654 N N . ARG A 1 82 ? 8.398 35.656 -2.154 1 93.75 82 ARG A N 1
ATOM 655 C CA . ARG A 1 82 ? 8.867 36.531 -1.088 1 93.75 82 ARG A CA 1
ATOM 656 C C . ARG A 1 82 ? 9.266 37.906 -1.638 1 93.75 82 ARG A C 1
ATOM 658 O O . ARG A 1 82 ? 9.938 38 -2.668 1 93.75 82 ARG A O 1
ATOM 665 N N . VAL A 1 83 ? 8.727 38.906 -0.966 1 91.88 83 VAL A N 1
ATOM 666 C CA . VAL A 1 83 ? 9.133 40.25 -1.271 1 91.88 83 VAL A CA 1
ATOM 667 C C . VAL A 1 83 ? 10.281 40.688 -0.359 1 91.88 83 VAL A C 1
ATOM 669 O O . VAL A 1 83 ? 10.289 40.344 0.831 1 91.88 83 VAL A O 1
ATOM 672 N N . SER A 1 84 ? 11.219 41.438 -0.923 1 90.25 84 SER A N 1
ATOM 673 C CA . SER A 1 84 ? 12.359 41.906 -0.14 1 90.25 84 SER A CA 1
ATOM 674 C C . SER A 1 84 ? 11.953 42.938 0.885 1 90.25 84 SER A C 1
ATOM 676 O O . SER A 1 84 ? 10.836 43.469 0.833 1 90.25 84 SER A O 1
ATOM 678 N N . GLU A 1 85 ? 12.844 43.188 1.774 1 85.25 85 GLU A N 1
ATOM 679 C CA . GLU A 1 85 ? 12.555 44.156 2.832 1 85.25 85 GLU A CA 1
ATOM 680 C C . GLU A 1 85 ? 12.289 45.531 2.258 1 85.25 85 GLU A C 1
ATOM 682 O O . GLU A 1 85 ? 11.43 46.281 2.758 1 85.25 85 GLU A O 1
ATOM 687 N N . SER A 1 86 ? 13.039 45.938 1.207 1 84 86 SER A N 1
ATOM 688 C CA . SER A 1 86 ? 12.844 47.25 0.568 1 84 86 SER A CA 1
ATOM 689 C C . SER A 1 86 ? 11.586 47.25 -0.29 1 84 86 SER A C 1
ATOM 691 O O . SER A 1 86 ? 11.125 48.312 -0.706 1 84 86 SER A O 1
ATOM 693 N N . GLU A 1 87 ? 11.07 46 -0.601 1 87.5 87 GLU A N 1
ATOM 694 C CA . GLU A 1 87 ? 9.891 45.781 -1.433 1 87.5 87 GLU A CA 1
ATOM 695 C C . GLU A 1 87 ? 10.18 46.094 -2.896 1 87.5 87 GLU A C 1
ATOM 697 O O . GLU A 1 87 ? 9.258 46.25 -3.699 1 87.5 87 GLU A O 1
ATOM 702 N N . LYS A 1 88 ? 11.406 46.219 -3.168 1 85.56 88 LYS A N 1
ATOM 703 C CA . LYS A 1 88 ? 11.805 46.469 -4.547 1 85.56 88 LYS A CA 1
ATOM 704 C C . LYS A 1 88 ? 11.977 45.188 -5.332 1 85.56 88 LYS A C 1
ATOM 706 O O . LYS A 1 88 ? 11.93 45.188 -6.562 1 85.56 88 LYS A O 1
ATOM 711 N N . TRP A 1 89 ? 12.266 44.188 -4.578 1 89.31 89 TRP A N 1
ATOM 712 C CA . TRP A 1 89 ? 12.516 42.875 -5.215 1 89.31 89 TRP A CA 1
ATOM 713 C C . TRP A 1 89 ? 11.469 41.844 -4.781 1 89.31 89 TRP A C 1
ATOM 715 O O . TRP A 1 89 ? 10.922 41.938 -3.68 1 89.31 89 TRP A O 1
ATOM 725 N N . GLN A 1 90 ? 11.219 40.938 -5.695 1 92.75 90 GLN A N 1
ATOM 726 C CA . GLN A 1 90 ? 10.352 39.812 -5.375 1 92.75 90 GLN A CA 1
ATOM 727 C C . GLN A 1 90 ? 10.867 38.531 -6.008 1 92.75 90 GLN A C 1
ATOM 729 O O . GLN A 1 90 ? 11.289 38.531 -7.168 1 92.75 90 GLN A O 1
ATOM 734 N N . ALA A 1 91 ? 10.984 37.531 -5.266 1 94.06 91 ALA A N 1
ATOM 735 C CA . ALA A 1 91 ? 11.312 36.188 -5.762 1 94.06 91 ALA A CA 1
ATOM 736 C C . ALA A 1 91 ? 10.07 35.281 -5.781 1 94.06 91 ALA A C 1
ATOM 738 O O . ALA A 1 91 ? 9.289 35.281 -4.828 1 94.06 91 ALA A O 1
ATOM 739 N N . VAL A 1 92 ? 9.836 34.562 -6.902 1 93.12 92 VAL A N 1
ATOM 740 C CA . VAL A 1 92 ? 8.656 33.719 -7.062 1 93.12 92 VAL A CA 1
ATOM 741 C C . VAL A 1 92 ? 9.07 32.344 -7.598 1 93.12 92 VAL A C 1
ATOM 743 O O . VAL A 1 92 ? 9.75 32.25 -8.617 1 93.12 92 VAL A O 1
ATOM 746 N N . PHE A 1 93 ? 8.727 31.281 -6.938 1 91.94 93 PHE A N 1
ATOM 747 C CA . PHE A 1 93 ? 8.789 29.938 -7.508 1 91.94 93 PHE A CA 1
ATOM 748 C C . PHE A 1 93 ? 7.496 29.609 -8.25 1 91.94 93 PHE A C 1
ATOM 750 O O . PHE A 1 93 ? 6.414 29.641 -7.664 1 91.94 93 PHE A O 1
ATOM 757 N N . ARG A 1 94 ? 7.656 29.219 -9.477 1 88.94 94 ARG A N 1
ATOM 758 C CA . ARG A 1 94 ? 6.488 28.969 -10.32 1 88.94 94 ARG A CA 1
ATOM 759 C C . ARG A 1 94 ? 6.52 27.562 -10.906 1 88.94 94 ARG A C 1
ATOM 761 O O . ARG A 1 94 ? 7.562 27.109 -11.383 1 88.94 94 ARG A O 1
ATOM 768 N N . ASP A 1 95 ? 5.359 26.891 -10.805 1 82.75 95 ASP A N 1
ATOM 769 C CA . ASP A 1 95 ? 5.184 25.594 -11.438 1 82.75 95 ASP A CA 1
ATOM 770 C C . ASP A 1 95 ? 4.754 25.734 -12.891 1 82.75 95 ASP A C 1
ATOM 772 O O . ASP A 1 95 ? 3.635 26.172 -13.18 1 82.75 95 ASP A O 1
ATOM 776 N N . ALA A 1 96 ? 5.57 25.359 -13.781 1 74.69 96 ALA A N 1
ATOM 777 C CA . ALA A 1 96 ? 5.273 25.531 -15.203 1 74.69 96 ALA A CA 1
ATOM 778 C C . ALA A 1 96 ? 4.785 24.234 -15.828 1 74.69 96 ALA A C 1
ATOM 780 O O . ALA A 1 96 ? 4.652 24.141 -17.047 1 74.69 96 ALA A O 1
ATOM 781 N N . SER A 1 97 ? 4.641 23.094 -15.086 1 65.94 97 SER A N 1
ATOM 782 C CA . SER A 1 97 ? 4.156 21.828 -15.648 1 65.94 97 SER A CA 1
ATOM 783 C C . SER A 1 97 ? 2.719 21.953 -16.141 1 65.94 97 SER A C 1
ATOM 785 O O . SER A 1 97 ? 2.275 21.188 -16.984 1 65.94 97 SER A O 1
ATOM 787 N N . ALA A 1 98 ? 1.812 22.812 -15.648 1 55.94 98 ALA A N 1
ATOM 788 C CA . ALA A 1 98 ? 0.39 22.938 -15.961 1 55.94 98 ALA A CA 1
ATOM 789 C C . ALA A 1 98 ? 0.179 23.359 -17.406 1 55.94 98 ALA A C 1
ATOM 791 O O . ALA A 1 98 ? -0.942 23.297 -17.922 1 55.94 98 ALA A O 1
ATOM 792 N N . ASP A 1 99 ? 1.097 23.953 -18.125 1 47.5 99 ASP A N 1
ATOM 793 C CA . ASP A 1 99 ? 0.821 24.484 -19.453 1 47.5 99 ASP A CA 1
ATOM 794 C C . ASP A 1 99 ? 0.693 23.375 -20.484 1 47.5 99 ASP A C 1
ATOM 796 O O . ASP A 1 99 ? 0.68 23.625 -21.688 1 47.5 99 ASP A O 1
ATOM 800 N N . GLY A 1 100 ? 0.02 22.375 -20.219 1 44.06 100 GLY A N 1
ATOM 801 C CA . GLY A 1 100 ? -0.491 21.406 -21.188 1 44.06 100 GLY A CA 1
ATOM 802 C C . GLY A 1 100 ? 0.587 20.516 -21.766 1 44.06 100 GLY A C 1
ATOM 803 O O . GLY A 1 100 ? 0.334 19.75 -22.703 1 44.06 100 GLY A O 1
ATOM 804 N N . SER A 1 101 ? 1.771 20.953 -21.859 1 38.91 101 SER A N 1
ATOM 805 C CA . SER A 1 101 ? 2.637 20.062 -22.625 1 38.91 101 SER A CA 1
ATOM 806 C C . SER A 1 101 ? 2.723 18.672 -21.984 1 38.91 101 SER A C 1
ATOM 808 O O . SER A 1 101 ? 3.07 18.562 -20.797 1 38.91 101 SER A O 1
ATOM 810 N N . LYS A 1 102 ? 1.912 17.828 -22.406 1 40.44 102 LYS A N 1
ATOM 811 C CA . LYS A 1 102 ? 1.611 16.438 -22.031 1 40.44 102 LYS A CA 1
ATOM 812 C C . LYS A 1 102 ? 2.889 15.664 -21.734 1 40.44 102 LYS A C 1
ATOM 814 O O . LYS A 1 102 ? 2.836 14.477 -21.391 1 40.44 102 LYS A O 1
ATOM 819 N N . THR A 1 103 ? 4 16 -22.469 1 39.12 103 THR A N 1
ATOM 820 C CA . THR A 1 103 ? 4.984 14.922 -22.5 1 39.12 103 THR A CA 1
ATOM 821 C C . THR A 1 103 ? 5.504 14.625 -21.094 1 39.12 103 THR A C 1
ATOM 823 O O . THR A 1 103 ? 5.758 13.469 -20.766 1 39.12 103 THR A O 1
ATOM 826 N N . GLU A 1 104 ? 6.621 15.508 -20.531 1 43.12 104 GLU A N 1
ATOM 827 C CA . GLU A 1 104 ? 7.645 15.047 -19.594 1 43.12 104 GLU A CA 1
ATOM 828 C C . GLU A 1 104 ? 7.117 15.039 -18.172 1 43.12 104 GLU A C 1
ATOM 830 O O . GLU A 1 104 ? 6.516 16.016 -17.719 1 43.12 104 GLU A O 1
ATOM 835 N N . SER A 1 105 ? 6.855 13.914 -17.469 1 47.12 105 SER A N 1
ATOM 836 C CA . SER A 1 105 ? 6.613 13.422 -16.125 1 47.12 105 SER A CA 1
ATOM 837 C C . SER A 1 105 ? 7.25 14.328 -15.078 1 47.12 105 SER A C 1
ATOM 839 O O . SER A 1 105 ? 7.016 14.172 -13.875 1 47.12 105 SER A O 1
ATOM 841 N N . SER A 1 106 ? 8.297 15.047 -15.438 1 56.78 106 SER A N 1
ATOM 842 C CA . SER A 1 106 ? 9 15.68 -14.328 1 56.78 106 SER A CA 1
ATOM 843 C C . SER A 1 106 ? 8.508 17.109 -14.094 1 56.78 106 SER A C 1
ATOM 845 O O . SER A 1 106 ? 8.336 17.875 -15.047 1 56.78 106 SER A O 1
ATOM 847 N N . LYS A 1 107 ? 7.969 17.625 -12.992 1 64.62 107 LYS A N 1
ATOM 848 C CA . LYS A 1 107 ? 7.629 18.969 -12.547 1 64.62 107 LYS A CA 1
ATOM 849 C C . LYS A 1 107 ? 8.742 19.953 -12.883 1 64.62 107 LYS A C 1
ATOM 851 O O . LYS A 1 107 ? 9.906 19.719 -12.555 1 64.62 107 LYS A O 1
ATOM 856 N N . LYS A 1 108 ? 8.422 20.922 -13.758 1 77.81 108 LYS A N 1
ATOM 857 C CA . LYS A 1 108 ? 9.359 22 -14.047 1 77.81 108 LYS A CA 1
ATOM 858 C C . LYS A 1 108 ? 9.109 23.203 -13.148 1 77.81 108 LYS A C 1
ATOM 860 O O . LYS A 1 108 ? 8.008 23.766 -13.141 1 77.81 108 LYS A O 1
ATOM 865 N N . ILE A 1 109 ? 10.078 23.672 -12.227 1 84.56 109 ILE A N 1
ATOM 866 C CA . ILE A 1 109 ? 9.945 24.797 -11.312 1 84.56 109 ILE A CA 1
ATOM 867 C C . ILE A 1 109 ? 10.898 25.922 -11.719 1 84.56 109 ILE A C 1
ATOM 869 O O . ILE A 1 109 ? 12.07 25.672 -12.016 1 84.56 109 ILE A O 1
ATOM 873 N N . PHE A 1 110 ? 10.438 27.078 -11.883 1 88.75 110 PHE A N 1
ATOM 874 C CA . PHE A 1 110 ? 11.234 28.25 -12.211 1 88.75 110 PHE A CA 1
ATOM 875 C C . PHE A 1 110 ? 11.367 29.172 -11 1 88.75 110 PHE A C 1
ATOM 877 O O . PHE A 1 110 ? 10.43 29.297 -10.203 1 88.75 110 PHE A O 1
ATOM 884 N N . LEU A 1 111 ? 12.461 29.766 -10.844 1 92.44 111 LEU A N 1
ATOM 885 C CA . LEU A 1 111 ? 12.641 30.891 -9.938 1 92.44 111 LEU A CA 1
ATOM 886 C C . LEU A 1 111 ? 12.609 32.219 -10.695 1 92.44 111 LEU A C 1
ATOM 888 O O . LEU A 1 111 ? 13.445 32.469 -11.57 1 92.44 111 LEU A O 1
ATOM 892 N N . GLU A 1 112 ? 11.664 33 -10.398 1 92.81 112 GLU A N 1
ATOM 893 C CA . GLU A 1 112 ? 11.523 34.344 -11 1 92.81 112 GLU A CA 1
ATOM 894 C C . GLU A 1 112 ? 11.969 35.438 -10.031 1 92.81 112 GLU A C 1
ATOM 896 O O . GLU A 1 112 ? 11.578 35.438 -8.867 1 92.81 112 GLU A O 1
ATOM 901 N N . VAL A 1 113 ? 12.773 36.312 -10.516 1 92.38 113 VAL A N 1
ATOM 902 C CA . VAL A 1 113 ? 13.156 37.5 -9.758 1 92.38 113 VAL A CA 1
ATOM 903 C C . VAL A 1 113 ? 12.562 38.75 -10.406 1 92.38 113 VAL A C 1
ATOM 905 O O . VAL A 1 113 ? 12.859 39.062 -11.562 1 92.38 113 VAL A O 1
ATOM 908 N N . TRP A 1 114 ? 11.758 39.344 -9.711 1 89.81 114 TRP A N 1
ATOM 909 C CA . TRP A 1 114 ? 11.102 40.562 -10.18 1 89.81 114 TRP A CA 1
ATOM 910 C C . TRP A 1 114 ? 11.742 41.812 -9.547 1 89.81 114 TRP A C 1
ATOM 912 O O . TRP A 1 114 ? 12.047 41.812 -8.352 1 89.81 114 TRP A O 1
ATOM 922 N N . LYS A 1 115 ? 11.969 42.75 -10.352 1 85.44 115 LYS A N 1
ATOM 923 C CA . LYS A 1 115 ? 12.531 44 -9.922 1 85.44 115 LYS A CA 1
ATOM 924 C C . LYS A 1 115 ? 11.742 45.188 -10.5 1 85.44 115 LYS A C 1
ATOM 926 O O . LYS A 1 115 ? 11.547 45.281 -11.711 1 85.44 115 LYS A O 1
ATOM 931 N N . HIS A 1 116 ? 11.258 46.062 -9.68 1 77.56 116 HIS A N 1
ATOM 932 C CA . HIS A 1 116 ? 10.523 47.281 -10.07 1 77.56 116 HIS A CA 1
ATOM 933 C C . HIS A 1 116 ? 9.359 46.938 -11 1 77.56 116 HIS A C 1
ATOM 935 O O . HIS A 1 116 ? 9.18 47.562 -12.039 1 77.56 116 HIS A O 1
ATOM 941 N N . GLY A 1 117 ? 8.789 45.844 -10.719 1 74.62 117 GLY A N 1
ATOM 942 C CA . GLY A 1 117 ? 7.594 45.438 -11.453 1 74.62 117 GLY A CA 1
ATOM 943 C C . GLY A 1 117 ? 7.898 44.75 -12.758 1 74.62 117 GLY A C 1
ATOM 944 O O . GLY A 1 117 ? 7 44.531 -13.578 1 74.62 117 GLY A O 1
ATOM 945 N N . GLN A 1 118 ? 9.125 44.438 -12.875 1 78.19 118 GLN A N 1
ATOM 946 C CA . GLN A 1 118 ? 9.531 43.75 -14.094 1 78.19 118 GLN A CA 1
ATOM 947 C C . GLN A 1 118 ? 10.219 42.406 -13.773 1 78.19 118 GLN A C 1
ATOM 949 O O . GLN A 1 118 ? 10.953 42.312 -12.781 1 78.19 118 GLN A O 1
ATOM 954 N N . LEU A 1 119 ? 9.875 41.406 -14.719 1 87.56 119 LEU A N 1
ATOM 955 C CA . LEU A 1 119 ? 10.617 40.156 -14.617 1 87.56 119 LEU A CA 1
ATOM 956 C C . LEU A 1 119 ? 12.078 40.375 -15.016 1 87.56 119 LEU A C 1
ATOM 958 O O . LEU A 1 119 ? 12.383 40.531 -16.188 1 87.56 119 LEU A O 1
ATOM 962 N N . TRP A 1 120 ? 12.852 40.406 -14.086 1 86.19 120 TRP A N 1
ATOM 963 C CA . TRP A 1 120 ? 14.258 40.75 -14.281 1 86.19 120 TRP A CA 1
ATOM 964 C C . TRP A 1 120 ? 15.078 39.5 -14.609 1 86.19 120 TRP A C 1
ATOM 966 O O . TRP A 1 120 ? 15.945 39.531 -15.484 1 86.19 120 TRP A O 1
ATOM 976 N N . LYS A 1 121 ? 14.867 38.438 -13.852 1 89 121 LYS A N 1
ATOM 977 C CA . LYS A 1 121 ? 15.547 37.156 -14.062 1 89 121 LYS A CA 1
ATOM 978 C C . LYS A 1 121 ? 14.562 36 -13.984 1 89 121 LYS A C 1
ATOM 980 O O . LYS A 1 121 ? 13.57 36.062 -13.266 1 89 121 LYS A O 1
ATOM 985 N N . ASN A 1 122 ? 14.82 35.031 -14.758 1 89.25 122 ASN A N 1
ATOM 986 C CA . ASN A 1 122 ? 14.055 33.781 -14.789 1 89.25 122 ASN A CA 1
ATOM 987 C C . ASN A 1 122 ? 14.961 32.562 -14.922 1 89.25 122 ASN A C 1
ATOM 989 O O . ASN A 1 122 ? 15.641 32.406 -15.938 1 89.25 122 ASN A O 1
ATOM 993 N N . LEU A 1 123 ? 14.945 31.75 -13.914 1 88.94 123 LEU A N 1
ATOM 994 C CA . LEU A 1 123 ? 15.883 30.641 -13.852 1 88.94 123 LEU A CA 1
ATOM 995 C C . LEU A 1 123 ? 15.141 29.297 -13.844 1 88.94 123 LEU A C 1
ATOM 997 O O . LEU A 1 123 ? 14.289 29.062 -12.984 1 88.94 123 LEU A O 1
ATOM 1001 N N . ASP A 1 124 ? 15.422 28.453 -14.797 1 86.56 124 ASP A N 1
ATOM 1002 C CA . ASP A 1 124 ? 14.945 27.078 -14.789 1 86.56 124 ASP A CA 1
ATOM 1003 C C . ASP A 1 124 ? 15.758 26.219 -13.828 1 86.56 124 ASP A C 1
ATOM 1005 O O . ASP A 1 124 ? 16.812 25.703 -14.195 1 86.56 124 ASP A O 1
ATOM 1009 N N . LEU A 1 125 ? 15.211 26.062 -12.68 1 86.69 125 LEU A N 1
ATOM 1010 C CA . LEU A 1 125 ? 15.961 25.359 -11.633 1 86.69 125 LEU A CA 1
ATOM 1011 C C . LEU A 1 125 ? 16.156 23.891 -12 1 86.69 125 LEU A C 1
ATOM 1013 O O . LEU A 1 125 ? 17.156 23.281 -11.594 1 86.69 125 LEU A O 1
ATOM 1017 N N . SER A 1 126 ? 15.266 23.328 -12.742 1 81.19 126 SER A N 1
ATOM 1018 C CA . SER A 1 126 ? 15.367 21.938 -13.148 1 81.19 126 SER A CA 1
ATOM 1019 C C . SER A 1 126 ? 16.5 21.734 -14.148 1 81.19 126 SER A C 1
ATOM 1021 O O . SER A 1 126 ? 17.172 20.703 -14.133 1 81.19 126 SER A O 1
ATOM 1023 N N . ALA A 1 127 ? 16.766 22.656 -14.945 1 80.56 127 ALA A N 1
ATOM 1024 C CA . ALA A 1 127 ? 17.797 22.578 -15.969 1 80.56 127 ALA A CA 1
ATOM 1025 C C . ALA A 1 127 ? 19.188 22.781 -15.359 1 80.56 127 ALA A C 1
ATOM 1027 O O . ALA A 1 127 ? 20.172 22.25 -15.867 1 80.56 127 ALA A O 1
ATOM 1028 N N . LEU A 1 128 ? 19.281 23.562 -14.32 1 84 128 LEU A N 1
ATOM 1029 C CA . LEU A 1 128 ? 20.562 23.844 -13.688 1 84 128 LEU A CA 1
ATOM 1030 C C . LEU A 1 128 ? 21.156 22.578 -13.07 1 84 128 LEU A C 1
ATOM 1032 O O . LEU A 1 128 ? 22.375 22.453 -12.945 1 84 128 LEU A O 1
ATOM 1036 N N . ASN A 1 129 ? 20.375 21.594 -12.68 1 84.06 129 ASN A N 1
ATOM 1037 C CA . ASN A 1 129 ? 20.766 20.281 -12.203 1 84.06 129 ASN A CA 1
ATOM 1038 C C . ASN A 1 129 ? 21.688 20.375 -10.984 1 84.06 129 ASN A C 1
ATOM 1040 O O . ASN A 1 129 ? 22.672 19.641 -10.898 1 84.06 129 ASN A O 1
ATOM 1044 N N . VAL A 1 130 ? 21.531 21.328 -10.109 1 90.75 130 VAL A N 1
ATOM 1045 C CA . VAL A 1 130 ? 22.312 21.531 -8.898 1 90.75 130 VAL A CA 1
ATOM 1046 C C . VAL A 1 130 ? 21.641 20.812 -7.723 1 90.75 130 VAL A C 1
ATOM 1048 O O . VAL A 1 130 ? 22.312 20.406 -6.773 1 90.75 130 VAL A O 1
ATOM 1051 N N . HIS A 1 131 ? 20.438 20.812 -7.703 1 93.12 131 HIS A N 1
ATOM 1052 C CA . HIS A 1 131 ? 19.625 20.141 -6.676 1 93.12 131 HIS A CA 1
ATOM 1053 C C . HIS A 1 131 ? 18.359 19.547 -7.273 1 93.12 131 HIS A C 1
ATOM 1055 O O . HIS A 1 131 ? 18.094 19.703 -8.469 1 93.12 131 HIS A O 1
ATOM 1061 N N . GLY A 1 132 ? 17.625 18.734 -6.43 1 92.31 132 GLY A N 1
ATOM 1062 C CA . GLY A 1 132 ? 16.344 18.188 -6.832 1 92.31 132 GLY A CA 1
ATOM 1063 C C . GLY A 1 132 ? 15.195 19.156 -6.648 1 92.31 132 GLY A C 1
ATOM 1064 O O . GLY A 1 132 ? 15.352 20.359 -6.836 1 92.31 132 GLY A O 1
ATOM 1065 N N . GLU A 1 133 ? 14.07 18.703 -6.293 1 91.75 133 GLU A N 1
ATOM 1066 C CA . GLU A 1 133 ? 12.859 19.5 -6.184 1 91.75 133 GLU A CA 1
ATOM 1067 C C . GLU A 1 133 ? 12.977 20.531 -5.066 1 91.75 133 GLU A C 1
ATOM 1069 O O . GLU A 1 133 ? 13.555 20.25 -4.012 1 91.75 133 GLU A O 1
ATOM 1074 N N . VAL A 1 134 ? 12.375 21.688 -5.309 1 93.31 134 VAL A N 1
ATOM 1075 C CA . VAL A 1 134 ? 12.328 22.734 -4.297 1 93.31 134 VAL A CA 1
ATOM 1076 C C . VAL A 1 134 ? 11.227 22.438 -3.283 1 93.31 134 VAL A C 1
ATOM 1078 O O . VAL A 1 134 ? 10.148 21.969 -3.652 1 93.31 134 VAL A O 1
ATOM 1081 N N . TYR A 1 135 ? 11.617 22.625 -2.021 1 93.88 135 TYR A N 1
ATOM 1082 C CA . TYR A 1 135 ? 10.633 22.422 -0.961 1 93.88 135 TYR A CA 1
ATOM 1083 C C . TYR A 1 135 ? 9.852 23.719 -0.699 1 93.88 135 TYR A C 1
ATOM 1085 O O . TYR A 1 135 ? 10.438 24.734 -0.345 1 93.88 135 TYR A O 1
ATOM 1093 N N . ALA A 1 136 ? 8.555 23.672 -0.879 1 89 136 ALA A N 1
ATOM 1094 C CA . ALA A 1 136 ? 7.711 24.812 -0.578 1 89 136 ALA A CA 1
ATOM 1095 C C . ALA A 1 136 ? 6.68 24.469 0.494 1 89 136 ALA A C 1
ATOM 1097 O O . ALA A 1 136 ? 5.691 25.203 0.666 1 89 136 ALA A O 1
ATOM 1098 N N . ASP A 1 137 ? 6.934 23.438 1.194 1 85.88 137 ASP A N 1
ATOM 1099 C CA . ASP A 1 137 ? 6.008 23.016 2.238 1 85.88 137 ASP A CA 1
ATOM 1100 C C . ASP A 1 137 ? 6.188 23.844 3.504 1 85.88 137 ASP A C 1
ATOM 1102 O O . ASP A 1 137 ? 7.145 24.609 3.615 1 85.88 137 ASP A O 1
ATOM 1106 N N . GLY A 1 138 ? 5.273 23.734 4.445 1 86.06 138 GLY A N 1
ATOM 1107 C CA . GLY A 1 138 ? 5.305 24.5 5.684 1 86.06 138 GLY A CA 1
ATOM 1108 C C . GLY A 1 138 ? 6.207 23.891 6.738 1 86.06 138 GLY A C 1
ATOM 1109 O O . GLY A 1 138 ? 6.391 24.453 7.816 1 86.06 138 GLY A O 1
ATOM 1110 N N . THR A 1 139 ? 6.824 22.766 6.367 1 90.31 139 THR A N 1
ATOM 1111 C CA . THR A 1 139 ? 7.645 22.062 7.352 1 90.31 139 THR A CA 1
ATOM 1112 C C . THR A 1 139 ? 9.125 22.391 7.148 1 90.31 139 THR A C 1
ATOM 1114 O O . THR A 1 139 ? 9.758 23 8.016 1 90.31 139 THR A O 1
ATOM 1117 N N . PHE A 1 140 ? 9.648 22.109 5.98 1 92.81 140 PHE A N 1
ATOM 1118 C CA . PHE A 1 140 ? 11.047 22.359 5.672 1 92.81 140 PHE A CA 1
ATOM 1119 C C . PHE A 1 140 ? 11.219 23.719 4.988 1 92.81 140 PHE A C 1
ATOM 1121 O O . PHE A 1 140 ? 12.188 24.438 5.254 1 92.81 140 PHE A O 1
ATOM 1128 N N . GLY A 1 141 ? 10.367 24.031 4.184 1 89.81 141 GLY A N 1
ATOM 1129 C CA . GLY A 1 141 ? 10.516 25.062 3.16 1 89.81 141 GLY A CA 1
ATOM 1130 C C . GLY A 1 141 ? 10.789 26.438 3.732 1 89.81 141 GLY A C 1
ATOM 1131 O O . GLY A 1 141 ? 10.406 26.734 4.863 1 89.81 141 GLY A O 1
ATOM 1132 N N . CYS A 1 142 ? 11.531 27.219 2.924 1 90.88 142 CYS A N 1
ATOM 1133 C CA . CYS A 1 142 ? 11.734 28.641 3.182 1 90.88 142 CYS A CA 1
ATOM 1134 C C . CYS A 1 142 ? 12.086 29.391 1.898 1 90.88 142 CYS A C 1
ATOM 1136 O O . CYS A 1 142 ? 12.594 28.781 0.947 1 90.88 142 CYS A O 1
ATOM 1138 N N . ILE A 1 143 ? 11.711 30.547 1.756 1 93.19 143 ILE A N 1
ATOM 1139 C CA . ILE A 1 143 ? 12.141 31.484 0.73 1 93.19 143 ILE A CA 1
ATOM 1140 C C . ILE A 1 143 ? 12.391 32.844 1.363 1 93.19 143 ILE A C 1
ATOM 1142 O O . ILE A 1 143 ? 11.453 33.5 1.853 1 93.19 143 ILE A O 1
ATOM 1146 N N . GLU A 1 144 ? 13.688 33.219 1.363 1 93.94 144 GLU A N 1
ATOM 1147 C CA . GLU A 1 144 ? 14.062 34.438 2.107 1 93.94 144 GLU A CA 1
ATOM 1148 C C . GLU A 1 144 ? 15.117 35.25 1.356 1 93.94 144 GLU A C 1
ATOM 1150 O O . GLU A 1 144 ? 16.062 34.688 0.814 1 93.94 144 GLU A O 1
ATOM 1155 N N . TRP A 1 145 ? 14.914 36.562 1.303 1 93.38 145 TRP A N 1
ATOM 1156 C CA . TRP A 1 145 ? 15.938 37.469 0.775 1 93.38 145 TRP A CA 1
ATOM 1157 C C . TRP A 1 145 ? 16.984 37.781 1.835 1 93.38 145 TRP A C 1
ATOM 1159 O O . TRP A 1 145 ? 16.656 37.938 3.012 1 93.38 145 TRP A O 1
ATOM 1169 N N . SER A 1 146 ? 18.172 37.844 1.38 1 92.62 146 SER A N 1
ATOM 1170 C CA . SER A 1 146 ? 19.219 38.344 2.277 1 92.62 146 SER A CA 1
ATOM 1171 C C . SER A 1 146 ? 19 39.812 2.625 1 92.62 146 SER A C 1
ATOM 1173 O O . SER A 1 146 ? 18.312 40.531 1.902 1 92.62 146 SER A O 1
ATOM 1175 N N . PRO A 1 147 ? 19.562 40.188 3.732 1 90 147 PRO A N 1
ATOM 1176 C CA . PRO A 1 147 ? 19.406 41.594 4.125 1 90 147 PRO A CA 1
ATOM 1177 C C . PRO A 1 147 ? 19.875 42.562 3.047 1 90 147 PRO A C 1
ATOM 1179 O O . PRO A 1 147 ? 19.328 43.656 2.908 1 90 147 PRO A O 1
ATOM 1182 N N . CYS A 1 148 ? 20.875 42.219 2.291 1 85.81 148 CYS A N 1
ATOM 1183 C CA . CYS A 1 148 ? 21.375 43.094 1.23 1 85.81 148 CYS A CA 1
ATOM 1184 C C . CYS A 1 148 ? 20.547 42.938 -0.034 1 85.81 148 CYS A C 1
ATOM 1186 O O . CYS A 1 148 ? 20.781 43.656 -1.022 1 85.81 148 CYS A O 1
ATOM 1188 N N . GLU A 1 149 ? 19.578 41.969 -0.093 1 90 149 GLU A N 1
ATOM 1189 C CA . GLU A 1 149 ? 18.594 41.75 -1.15 1 90 149 GLU A CA 1
ATOM 1190 C C . GLU A 1 149 ? 19.281 41.312 -2.443 1 90 149 GLU A C 1
ATOM 1192 O O . GLU A 1 149 ? 18.844 41.656 -3.537 1 90 149 GLU A O 1
ATOM 1197 N N . ARG A 1 150 ? 20.406 40.625 -2.256 1 89.56 150 ARG A N 1
ATOM 1198 C CA . ARG A 1 150 ? 21.141 40.094 -3.4 1 89.56 150 ARG A CA 1
ATOM 1199 C C . ARG A 1 150 ? 20.953 38.562 -3.504 1 89.56 150 ARG A C 1
ATOM 1201 O O . ARG A 1 150 ? 21.109 38 -4.582 1 89.56 150 ARG A O 1
ATOM 1208 N N . ARG A 1 151 ? 20.703 38 -2.43 1 93.38 151 ARG A N 1
ATOM 1209 C CA . ARG A 1 151 ? 20.641 36.562 -2.396 1 93.38 151 ARG A CA 1
ATOM 1210 C C . ARG A 1 151 ? 19.266 36.062 -1.958 1 93.38 151 ARG A C 1
ATOM 1212 O O . ARG A 1 151 ? 18.625 36.688 -1.109 1 93.38 151 ARG A O 1
ATOM 1219 N N . VAL A 1 152 ? 18.859 34.938 -2.516 1 94.44 152 VAL A N 1
ATOM 1220 C CA . VAL A 1 152 ? 17.625 34.281 -2.139 1 94.44 152 VAL A CA 1
ATOM 1221 C C . VAL A 1 152 ? 17.938 32.906 -1.548 1 94.44 152 VAL A C 1
ATOM 1223 O O . VAL A 1 152 ? 18.562 32.062 -2.199 1 94.44 152 VAL A O 1
ATOM 1226 N N . LEU A 1 153 ? 17.562 32.719 -0.328 1 95.94 153 LEU A N 1
ATOM 1227 C CA . LEU A 1 153 ? 17.719 31.469 0.383 1 95.94 153 LEU A CA 1
ATOM 1228 C C . LEU A 1 153 ? 16.484 30.594 0.214 1 95.94 153 LEU A C 1
ATOM 1230 O O . LEU A 1 153 ? 15.352 31.078 0.354 1 95.94 153 LEU A O 1
ATOM 1234 N N . TYR A 1 154 ? 16.625 29.312 -0.152 1 96.31 154 TYR A N 1
ATOM 1235 C CA . TYR A 1 154 ? 15.523 28.359 -0.21 1 96.31 154 TYR A CA 1
ATOM 1236 C C . TYR A 1 154 ? 16.016 26.938 0.083 1 96.31 154 TYR A C 1
ATOM 1238 O O . TYR A 1 154 ? 17.203 26.719 0.269 1 96.31 154 TYR A O 1
ATOM 1246 N N . ILE A 1 155 ? 15.078 26 0.272 1 96.94 155 ILE A N 1
ATOM 1247 C CA . ILE A 1 155 ? 15.367 24.594 0.565 1 96.94 155 ILE A CA 1
ATOM 1248 C C . ILE A 1 155 ? 15.047 23.734 -0.654 1 96.94 155 ILE A C 1
ATOM 1250 O O . ILE A 1 155 ? 14.023 23.938 -1.318 1 96.94 155 ILE A O 1
ATOM 1254 N N . ALA A 1 156 ? 15.914 22.797 -0.983 1 95.94 156 ALA A N 1
ATOM 1255 C CA . ALA A 1 156 ? 15.688 21.875 -2.098 1 95.94 156 ALA A CA 1
ATOM 1256 C C . ALA A 1 156 ? 16.203 20.469 -1.768 1 95.94 156 ALA A C 1
ATOM 1258 O O . ALA A 1 156 ? 16.969 20.297 -0.808 1 95.94 156 ALA A O 1
ATOM 1259 N N . GLU A 1 157 ? 15.734 19.516 -2.502 1 96.25 157 GLU A N 1
ATOM 1260 C CA . GLU A 1 157 ? 16.203 18.156 -2.352 1 96.25 157 GLU A CA 1
ATOM 1261 C C . GLU A 1 157 ? 17.656 18.016 -2.828 1 96.25 157 GLU A C 1
ATOM 1263 O O . GLU A 1 157 ? 18.031 18.594 -3.854 1 96.25 157 GLU A O 1
ATOM 1268 N N . LYS A 1 158 ? 18.438 17.297 -2.068 1 96.06 158 LYS A N 1
ATOM 1269 C CA . LYS A 1 158 ? 19.812 17.031 -2.475 1 96.06 158 LYS A CA 1
ATOM 1270 C C . LYS A 1 158 ? 19.859 16.281 -3.805 1 96.06 158 LYS A C 1
ATOM 1272 O O . LYS A 1 158 ? 19.062 15.367 -4.039 1 96.06 158 LYS A O 1
ATOM 1277 N N . LYS A 1 159 ? 20.75 16.688 -4.645 1 93.19 159 LYS A N 1
ATOM 1278 C CA . LYS A 1 159 ? 20.922 16 -5.922 1 93.19 159 LYS A CA 1
ATOM 1279 C C . LYS A 1 159 ? 21.5 14.602 -5.719 1 93.19 159 LYS A C 1
ATOM 1281 O O . LYS A 1 159 ? 22.484 14.438 -4.984 1 93.19 159 LYS A O 1
ATOM 1286 N N . ARG A 1 160 ? 20.906 13.625 -6.332 1 90.44 160 ARG A N 1
ATOM 1287 C CA . ARG A 1 160 ? 21.391 12.25 -6.309 1 90.44 160 ARG A CA 1
ATOM 1288 C C . ARG A 1 160 ? 21.891 11.82 -7.688 1 90.44 160 ARG A C 1
ATOM 1290 O O . ARG A 1 160 ? 21.391 12.312 -8.711 1 90.44 160 ARG A O 1
ATOM 1297 N N . PRO A 1 161 ? 22.844 10.883 -7.672 1 88.25 161 PRO A N 1
ATOM 1298 C CA . PRO A 1 161 ? 23.25 10.359 -8.977 1 88.25 161 PRO A CA 1
ATOM 1299 C C . PRO A 1 161 ? 22.094 9.703 -9.734 1 88.25 161 PRO A C 1
ATOM 1301 O O . PRO A 1 161 ? 21.234 9.07 -9.117 1 88.25 161 PRO A O 1
ATOM 1304 N N . LYS A 1 162 ? 22.125 9.914 -10.969 1 85.69 162 LYS A N 1
ATOM 1305 C CA . LYS A 1 162 ? 21.078 9.312 -11.805 1 85.69 162 LYS A CA 1
ATOM 1306 C C . LYS A 1 162 ? 21.172 7.789 -11.789 1 85.69 162 LYS A C 1
ATOM 1308 O O . LYS A 1 162 ? 22.281 7.23 -11.797 1 85.69 162 LYS A O 1
ATOM 1313 N N . ALA A 1 163 ? 20.078 7.16 -11.75 1 88.12 163 ALA A N 1
ATOM 1314 C CA . ALA A 1 163 ? 20 5.703 -11.805 1 88.12 163 ALA A CA 1
ATOM 1315 C C . ALA A 1 163 ? 19.859 5.211 -13.242 1 88.12 163 ALA A C 1
ATOM 1317 O O . ALA A 1 163 ? 19.266 5.895 -14.078 1 88.12 163 ALA A O 1
ATOM 1318 N N . ALA A 1 164 ? 20.484 4.047 -13.523 1 85.62 164 ALA A N 1
ATOM 1319 C CA . ALA A 1 164 ? 20.359 3.443 -14.844 1 85.62 164 ALA A CA 1
ATOM 1320 C C . ALA A 1 164 ? 20.047 1.952 -14.734 1 85.62 164 ALA A C 1
ATOM 1322 O O . ALA A 1 164 ? 20.516 1.278 -13.812 1 85.62 164 ALA A O 1
ATOM 1323 N N . PRO A 1 165 ? 19.266 1.446 -15.703 1 87 165 PRO A N 1
ATOM 1324 C CA . PRO A 1 165 ? 19.031 0.001 -15.727 1 87 165 PRO A CA 1
ATOM 1325 C C . PRO A 1 165 ? 20.266 -0.791 -16.156 1 87 165 PRO A C 1
ATOM 1327 O O . PRO A 1 165 ? 21.219 -0.22 -16.703 1 87 165 PRO A O 1
ATOM 1330 N N . PHE A 1 166 ? 20.281 -2.047 -15.781 1 87.69 166 PHE A N 1
ATOM 1331 C CA . PHE A 1 166 ? 21.375 -2.912 -16.188 1 87.69 166 PHE A CA 1
ATOM 1332 C C . PHE A 1 166 ? 21.375 -3.117 -17.688 1 87.69 166 PHE A C 1
ATOM 1334 O O . PHE A 1 166 ? 22.438 -3.199 -18.312 1 87.69 166 PHE A O 1
ATOM 1341 N N . TYR A 1 167 ? 20.109 -3.289 -18.156 1 79.12 167 TYR A N 1
ATOM 1342 C CA . TYR A 1 167 ? 19.984 -3.584 -19.578 1 79.12 167 TYR A CA 1
ATOM 1343 C C . TYR A 1 167 ? 19.359 -2.412 -20.328 1 79.12 167 TYR A C 1
ATOM 1345 O O . TYR A 1 167 ? 18.25 -1.99 -20.016 1 79.12 167 TYR A O 1
ATOM 1353 N N . SER A 1 168 ? 20.219 -1.646 -21.156 1 74.12 168 SER A N 1
ATOM 1354 C CA . SER A 1 168 ? 19.703 -0.592 -22.031 1 74.12 168 SER A CA 1
ATOM 1355 C C . SER A 1 168 ? 20.453 -0.553 -23.344 1 74.12 168 SER A C 1
ATOM 1357 O O . SER A 1 168 ? 21.656 -0.837 -23.391 1 74.12 168 SER A O 1
ATOM 1359 N N . VAL A 1 169 ? 19.656 -0.48 -24.359 1 64.25 169 VAL A N 1
ATOM 1360 C CA . VAL A 1 169 ? 20.297 -0.324 -25.656 1 64.25 169 VAL A CA 1
ATOM 1361 C C . VAL A 1 169 ? 20.953 1.05 -25.75 1 64.25 169 VAL A C 1
ATOM 1363 O O . VAL A 1 169 ? 20.312 2.072 -25.5 1 64.25 169 VAL A O 1
ATOM 1366 N N . LYS A 1 170 ? 22.188 1.038 -25.672 1 62.91 170 LYS A N 1
ATOM 1367 C CA . LYS A 1 170 ? 22.891 2.312 -25.781 1 62.91 170 LYS A CA 1
ATOM 1368 C C . LYS A 1 170 ? 23.188 2.654 -27.234 1 62.91 170 LYS A C 1
ATOM 1370 O O . LYS A 1 170 ? 23.641 1.8 -28.016 1 62.91 170 LYS A O 1
ATOM 1375 N N . PRO A 1 171 ? 22.734 3.844 -27.5 1 62.06 171 PRO A N 1
ATOM 1376 C CA . PRO A 1 171 ? 23.141 4.238 -28.844 1 62.06 171 PRO A CA 1
ATOM 1377 C C . PRO A 1 171 ? 24.656 4.266 -29.016 1 62.06 171 PRO A C 1
ATOM 1379 O O . PRO A 1 171 ? 25.391 4.48 -28.047 1 62.06 171 PRO A O 1
ATOM 1382 N N . ILE A 1 172 ? 25.234 3.652 -29.969 1 55.03 172 ILE A N 1
ATOM 1383 C CA . ILE A 1 172 ? 26.656 3.785 -30.281 1 55.03 172 ILE A CA 1
ATOM 1384 C C . ILE A 1 172 ? 27.078 5.25 -30.172 1 55.03 172 ILE A C 1
ATOM 1386 O O . ILE A 1 172 ? 26.531 6.109 -30.875 1 55.03 172 ILE A O 1
ATOM 1390 N N . PRO A 1 173 ? 27.656 5.457 -28.984 1 52.88 173 PRO A N 1
ATOM 1391 C CA . PRO A 1 173 ? 28.031 6.871 -28.891 1 52.88 173 PRO A CA 1
ATOM 1392 C C . PRO A 1 173 ? 28.797 7.363 -30.125 1 52.88 173 PRO A C 1
ATOM 1394 O O . PRO A 1 173 ? 29.625 6.633 -30.672 1 52.88 173 PRO A O 1
ATOM 1397 N N . GLU A 1 174 ? 28.328 8.398 -30.875 1 51.12 174 GLU A N 1
ATOM 1398 C CA . GLU A 1 174 ? 29.125 9 -31.938 1 51.12 174 GLU A CA 1
ATOM 1399 C C . GLU A 1 174 ? 30.516 9.391 -31.438 1 51.12 174 GLU A C 1
ATOM 1401 O O . GLU A 1 174 ? 31.5 9.234 -32.156 1 51.12 174 GLU A O 1
ATOM 1406 N N . LYS A 1 175 ? 30.688 10.359 -30.328 1 52.41 175 LYS A N 1
ATOM 1407 C CA . LYS A 1 175 ? 31.984 10.75 -29.781 1 52.41 175 LYS A CA 1
ATOM 1408 C C . LYS A 1 175 ? 32.125 10.297 -28.328 1 52.41 175 LYS A C 1
ATOM 1410 O O . LYS A 1 175 ? 31.156 10.344 -27.562 1 52.41 175 LYS A O 1
ATOM 1415 N N . PRO A 1 176 ? 33.312 9.641 -28 1 45.81 176 PRO A N 1
ATOM 1416 C CA . PRO A 1 176 ? 33.594 9.312 -26.594 1 45.81 176 PRO A CA 1
ATOM 1417 C C . PRO A 1 176 ? 33.281 10.469 -25.656 1 45.81 176 PRO A C 1
ATOM 1419 O O . PRO A 1 176 ? 33.906 11.539 -25.75 1 45.81 176 PRO A O 1
ATOM 1422 N N . THR A 1 177 ? 32.125 10.836 -25.438 1 46.09 177 THR A N 1
ATOM 1423 C CA . THR A 1 177 ? 32 11.992 -24.562 1 46.09 177 THR A CA 1
ATOM 1424 C C . THR A 1 177 ? 32.562 11.68 -23.188 1 46.09 177 THR A C 1
ATOM 1426 O O . THR A 1 177 ? 32.281 10.625 -22.609 1 46.09 177 THR A O 1
ATOM 1429 N N . GLU A 1 178 ? 33.656 12.281 -22.812 1 44.69 178 GLU A N 1
ATOM 1430 C CA . GLU A 1 178 ? 34.281 12.367 -21.484 1 44.69 178 GLU A CA 1
ATOM 1431 C C . GLU A 1 178 ? 33.25 12.781 -20.438 1 44.69 178 GLU A C 1
ATOM 1433 O O . GLU A 1 178 ? 33 13.977 -20.234 1 44.69 178 GLU A O 1
ATOM 1438 N N . GLU A 1 179 ? 32.125 12.258 -20.344 1 47.16 179 GLU A N 1
ATOM 1439 C CA . GLU A 1 179 ? 31.25 12.688 -19.266 1 47.16 179 GLU A CA 1
ATOM 1440 C C . GLU A 1 179 ? 31.938 12.562 -17.906 1 47.16 179 GLU A C 1
ATOM 1442 O O . GLU A 1 179 ? 32.656 11.602 -17.672 1 47.16 179 GLU A O 1
ATOM 1447 N N . ASN A 1 180 ? 32.125 13.633 -17.266 1 48.75 180 ASN A N 1
ATOM 1448 C CA . ASN A 1 180 ? 32.625 13.734 -15.898 1 48.75 180 ASN A CA 1
ATOM 1449 C C . ASN A 1 180 ? 32 12.664 -14.992 1 48.75 180 ASN A C 1
ATOM 1451 O O . ASN A 1 180 ? 30.812 12.367 -15.102 1 48.75 180 ASN A O 1
ATOM 1455 N N . ASP A 1 181 ? 32.875 11.859 -14.359 1 53.62 181 ASP A N 1
ATOM 1456 C CA . ASP A 1 181 ? 32.719 10.672 -13.516 1 53.62 181 ASP A CA 1
ATOM 1457 C C . ASP A 1 181 ? 31.562 10.859 -12.523 1 53.62 181 ASP A C 1
ATOM 1459 O O . ASP A 1 181 ? 30.844 9.898 -12.219 1 53.62 181 ASP A O 1
ATOM 1463 N N . ASP A 1 182 ? 31.406 12.148 -12 1 54.66 182 ASP A N 1
ATOM 1464 C CA . ASP A 1 182 ? 30.5 12.328 -10.867 1 54.66 182 ASP A CA 1
ATOM 1465 C C . ASP A 1 182 ? 29.047 12.242 -11.305 1 54.66 182 ASP A C 1
ATOM 1467 O O . ASP A 1 182 ? 28.141 12.109 -10.477 1 54.66 182 ASP A O 1
ATOM 1471 N N . ASN A 1 183 ? 28.719 12.359 -12.594 1 59.75 183 ASN A N 1
ATOM 1472 C CA . ASN A 1 183 ? 27.328 12.383 -13.039 1 59.75 183 ASN A CA 1
ATOM 1473 C C . ASN A 1 183 ? 26.953 11.102 -13.781 1 59.75 183 ASN A C 1
ATOM 1475 O O . ASN A 1 183 ? 25.906 11.047 -14.438 1 59.75 183 ASN A O 1
ATOM 1479 N N . LYS A 1 184 ? 27.859 10.086 -13.57 1 71 184 LYS A N 1
ATOM 1480 C CA . LYS A 1 184 ? 27.531 8.859 -14.297 1 71 184 LYS A CA 1
ATOM 1481 C C . LYS A 1 184 ? 26.391 8.109 -13.609 1 71 184 LYS A C 1
ATOM 1483 O O . LYS A 1 184 ? 26.422 7.918 -12.391 1 71 184 LYS A O 1
ATOM 1488 N N . PRO A 1 185 ? 25.484 7.707 -14.414 1 81.31 185 PRO A N 1
ATOM 1489 C CA . PRO A 1 185 ? 24.391 6.934 -13.844 1 81.31 185 PRO A CA 1
ATOM 1490 C C . PRO A 1 185 ? 24.859 5.645 -13.172 1 81.31 185 PRO A C 1
ATOM 1492 O O . PRO A 1 185 ? 25.812 5.016 -13.633 1 81.31 185 PRO A O 1
ATOM 1495 N N . VAL A 1 186 ? 24.406 5.406 -12.055 1 85.5 186 VAL A N 1
ATOM 1496 C CA . VAL A 1 186 ? 24.719 4.188 -11.312 1 85.5 186 VAL A CA 1
ATOM 1497 C C . VAL A 1 186 ? 23.797 3.059 -11.773 1 85.5 186 VAL A C 1
ATOM 1499 O O . VAL A 1 186 ? 22.578 3.104 -11.539 1 85.5 186 VAL A O 1
ATOM 1502 N N . GLN A 1 187 ? 24.375 2.09 -12.352 1 87.75 187 GLN A N 1
ATOM 1503 C CA . GLN A 1 187 ? 23.578 0.972 -12.859 1 87.75 187 GLN A CA 1
ATOM 1504 C C . GLN A 1 187 ? 23.031 0.128 -11.719 1 87.75 187 GLN A C 1
ATOM 1506 O O . GLN A 1 187 ? 23.734 -0.168 -10.75 1 87.75 187 GLN A O 1
ATOM 1511 N N . GLY A 1 188 ? 21.812 -0.236 -11.836 1 88.75 188 GLY A N 1
ATOM 1512 C CA . GLY A 1 188 ? 21.203 -1.162 -10.898 1 88.75 188 GLY A CA 1
ATOM 1513 C C . GLY A 1 188 ? 20.641 -0.479 -9.672 1 88.75 188 GLY A C 1
ATOM 1514 O O . GLY A 1 188 ? 20.266 -1.143 -8.703 1 88.75 188 GLY A O 1
ATOM 1515 N N . SER A 1 189 ? 20.547 0.808 -9.695 1 90.19 189 SER A N 1
ATOM 1516 C CA . SER A 1 189 ? 20.062 1.53 -8.523 1 90.19 189 SER A CA 1
ATOM 1517 C C . SER A 1 189 ? 18.672 2.09 -8.742 1 90.19 189 SER A C 1
ATOM 1519 O O . SER A 1 189 ? 18.156 2.836 -7.902 1 90.19 189 SER A O 1
ATOM 1521 N N . GLU A 1 190 ? 18 1.683 -9.875 1 90.25 190 GLU A N 1
ATOM 1522 C CA . GLU A 1 190 ? 16.688 2.221 -10.25 1 90.25 190 GLU A CA 1
ATOM 1523 C C . GLU A 1 190 ? 15.648 1.94 -9.18 1 90.25 190 GLU A C 1
ATOM 1525 O O . GLU A 1 190 ? 14.719 2.729 -8.984 1 90.25 190 GLU A O 1
ATOM 1530 N N . TYR A 1 191 ? 15.875 0.87 -8.492 1 93.31 191 TYR A N 1
ATOM 1531 C CA . TYR A 1 191 ? 14.812 0.442 -7.59 1 93.31 191 TYR A CA 1
ATOM 1532 C C . TYR A 1 191 ? 15.258 0.53 -6.137 1 93.31 191 TYR A C 1
ATOM 1534 O O . TYR A 1 191 ? 14.602 -0.002 -5.242 1 93.31 191 TYR A O 1
ATOM 1542 N N . ASP A 1 192 ? 16.391 1.198 -5.926 1 95.25 192 ASP A N 1
ATOM 1543 C CA . ASP A 1 192 ? 16.844 1.408 -4.555 1 95.25 192 ASP A CA 1
ATOM 1544 C C . ASP A 1 192 ? 15.805 2.178 -3.74 1 95.25 192 ASP A C 1
ATOM 1546 O O . ASP A 1 192 ? 15.234 3.158 -4.219 1 95.25 192 ASP A O 1
ATOM 1550 N N . PHE A 1 193 ? 15.57 1.723 -2.572 1 94.81 193 PHE A N 1
ATOM 1551 C CA . PHE A 1 193 ? 14.648 2.408 -1.672 1 94.81 193 PHE A CA 1
ATOM 1552 C C . PHE A 1 193 ? 15.266 3.707 -1.159 1 94.81 193 PHE A C 1
ATOM 1554 O O . PHE A 1 193 ? 16.391 3.717 -0.68 1 94.81 193 PHE A O 1
ATOM 1561 N N . ILE A 1 194 ? 14.516 4.758 -1.286 1 94.31 194 ILE A N 1
ATOM 1562 C CA . ILE A 1 194 ? 14.875 6.059 -0.729 1 94.31 194 ILE A CA 1
ATOM 1563 C C . ILE A 1 194 ? 13.852 6.469 0.326 1 94.31 194 ILE A C 1
ATOM 1565 O O . ILE A 1 194 ? 12.719 6.812 -0.004 1 94.31 194 ILE A O 1
ATOM 1569 N N . GLU A 1 195 ? 14.273 6.395 1.577 1 95.12 195 GLU A N 1
ATOM 1570 C CA . GLU A 1 195 ? 13.352 6.742 2.656 1 95.12 195 GLU A CA 1
ATOM 1571 C C . GLU A 1 195 ? 13.008 8.227 2.627 1 95.12 195 GLU A C 1
ATOM 1573 O O . GLU A 1 195 ? 13.891 9.07 2.451 1 95.12 195 GLU A O 1
ATOM 1578 N N . ASP A 1 196 ? 11.781 8.531 2.646 1 96.31 196 ASP A N 1
ATOM 1579 C CA . ASP A 1 196 ? 11.328 9.914 2.756 1 96.31 196 ASP A CA 1
ATOM 1580 C C . ASP A 1 196 ? 10.688 10.18 4.117 1 96.31 196 ASP A C 1
ATOM 1582 O O . ASP A 1 196 ? 10.828 9.375 5.039 1 96.31 196 ASP A O 1
ATOM 1586 N N . TRP A 1 197 ? 10.094 11.328 4.352 1 97 197 TRP A N 1
ATOM 1587 C CA . TRP A 1 197 ? 9.609 11.75 5.664 1 97 197 TRP A CA 1
ATOM 1588 C C . TRP A 1 197 ? 8.148 11.359 5.859 1 97 197 TRP A C 1
ATOM 1590 O O . TRP A 1 197 ? 7.492 11.844 6.785 1 97 197 TRP A O 1
ATOM 1600 N N . GLY A 1 198 ? 7.59 10.523 4.988 1 94.88 198 GLY A N 1
ATOM 1601 C CA . GLY A 1 198 ? 6.297 9.883 5.176 1 94.88 198 GLY A CA 1
ATOM 1602 C C . GLY A 1 198 ? 5.129 10.781 4.812 1 94.88 198 GLY A C 1
ATOM 1603 O O . GLY A 1 198 ? 5.156 11.461 3.781 1 94.88 198 GLY A O 1
ATOM 1604 N N . GLU A 1 199 ? 4.105 10.781 5.617 1 96.38 199 GLU A N 1
ATOM 1605 C CA . GLU A 1 199 ? 2.801 11.391 5.371 1 96.38 199 GLU A CA 1
ATOM 1606 C C . GLU A 1 199 ? 2.947 12.828 4.883 1 96.38 199 GLU A C 1
ATOM 1608 O O . GLU A 1 199 ? 3.467 13.688 5.605 1 96.38 199 GLU A O 1
ATOM 1613 N N . GLN A 1 200 ? 2.496 13.141 3.648 1 94.56 200 GLN A N 1
ATOM 1614 C CA . GLN A 1 200 ? 2.428 14.438 2.99 1 94.56 200 GLN A CA 1
ATOM 1615 C C . GLN A 1 200 ? 3.822 14.961 2.662 1 94.56 200 GLN A C 1
ATOM 1617 O O . GLN A 1 200 ? 3.977 16.109 2.244 1 94.56 200 GLN A O 1
ATOM 1622 N N . LEU A 1 201 ? 4.871 14.188 2.971 1 96.56 201 LEU A N 1
ATOM 1623 C CA . LEU A 1 201 ? 6.242 14.555 2.627 1 96.56 201 LEU A CA 1
ATOM 1624 C C . LEU A 1 201 ? 6.906 13.453 1.804 1 96.56 201 LEU A C 1
ATOM 1626 O O . LEU A 1 201 ? 8.109 13.211 1.938 1 96.56 201 LEU A O 1
ATOM 1630 N N . THR A 1 202 ? 6.02 12.758 1.077 1 94 202 THR A N 1
ATOM 1631 C CA . THR A 1 202 ? 6.527 11.734 0.166 1 94 202 THR A CA 1
ATOM 1632 C C . THR A 1 202 ? 7.461 12.359 -0.873 1 94 202 THR A C 1
ATOM 1634 O O . THR A 1 202 ? 7.168 13.422 -1.421 1 94 202 THR A O 1
ATOM 1637 N N . GLY A 1 203 ? 8.562 11.773 -1.161 1 93.12 203 GLY A N 1
ATOM 1638 C CA . GLY A 1 203 ? 9.516 12.273 -2.137 1 93.12 203 GLY A CA 1
ATOM 1639 C C . GLY A 1 203 ? 10.555 13.203 -1.538 1 93.12 203 GLY A C 1
ATOM 1640 O O . GLY A 1 203 ? 11.57 13.5 -2.17 1 93.12 203 GLY A O 1
ATOM 1641 N N . LYS A 1 204 ? 10.344 13.641 -0.327 1 96.06 204 LYS A N 1
ATOM 1642 C CA . LYS A 1 204 ? 11.305 14.492 0.369 1 96.06 204 LYS A CA 1
ATOM 1643 C C . LYS A 1 204 ? 12.188 13.68 1.311 1 96.06 204 LYS A C 1
ATOM 1645 O O . LYS A 1 204 ? 11.703 13.141 2.311 1 96.06 204 LYS A O 1
ATOM 1650 N N . SER A 1 205 ? 13.422 13.633 0.991 1 96.69 205 SER A N 1
ATOM 1651 C CA . SER A 1 205 ? 14.32 12.734 1.71 1 96.69 205 SER A CA 1
ATOM 1652 C C . SER A 1 205 ? 15.461 13.5 2.371 1 96.69 205 SER A C 1
ATOM 1654 O O . SER A 1 205 ? 15.508 13.625 3.598 1 96.69 205 SER A O 1
ATOM 1656 N N . GLN A 1 206 ? 16.297 14.18 1.618 1 96.69 206 GLN A N 1
ATOM 1657 C CA . GLN A 1 206 ? 17.453 14.898 2.139 1 96.69 206 GLN A CA 1
ATOM 1658 C C . GLN A 1 206 ? 17.469 16.344 1.638 1 96.69 206 GLN A C 1
ATOM 1660 O O . GLN A 1 206 ? 18.203 16.672 0.705 1 96.69 206 GLN A O 1
ATOM 1665 N N . PRO A 1 207 ? 16.828 17.234 2.387 1 97.31 207 PRO A N 1
ATOM 1666 C CA . PRO A 1 207 ? 16.859 18.641 1.994 1 97.31 207 PRO A CA 1
ATOM 1667 C C . PRO A 1 207 ? 18.219 19.297 2.217 1 97.31 207 PRO A C 1
ATOM 1669 O O . PRO A 1 207 ? 18.984 18.859 3.092 1 97.31 207 PRO A O 1
ATOM 1672 N N . VAL A 1 208 ? 18.547 20.312 1.416 1 97 208 VAL A N 1
ATOM 1673 C CA . VAL A 1 208 ? 19.75 21.125 1.555 1 97 208 VAL A CA 1
ATOM 1674 C C . VAL A 1 208 ? 19.391 22.609 1.469 1 97 208 VAL A C 1
ATOM 1676 O O . VAL A 1 208 ? 18.344 22.969 0.932 1 97 208 VAL A O 1
ATOM 1679 N N . LEU A 1 209 ? 20.266 23.438 2.033 1 97.31 209 LEU A N 1
ATOM 1680 C CA . LEU A 1 209 ? 20.141 24.875 1.871 1 97.31 209 LEU A CA 1
ATOM 1681 C C . LEU A 1 209 ? 20.703 25.328 0.525 1 97.31 209 LEU A C 1
ATOM 1683 O O . LEU A 1 209 ? 21.859 25 0.189 1 97.31 209 LEU A O 1
ATOM 1687 N N . ALA A 1 210 ? 19.922 25.969 -0.228 1 96.69 210 ALA A N 1
ATOM 1688 C CA . ALA A 1 210 ? 20.359 26.562 -1.493 1 96.69 210 ALA A CA 1
ATOM 1689 C C . ALA A 1 210 ? 20.312 28.078 -1.439 1 96.69 210 ALA A C 1
ATOM 1691 O O . ALA A 1 210 ? 19.344 28.656 -0.941 1 96.69 210 ALA A O 1
ATOM 1692 N N . VAL A 1 211 ? 21.391 28.734 -1.903 1 95.62 211 VAL A N 1
ATOM 1693 C CA . VAL A 1 211 ? 21.453 30.188 -1.937 1 95.62 211 VAL A CA 1
ATOM 1694 C C . VAL A 1 211 ? 21.719 30.656 -3.365 1 95.62 211 VAL A C 1
ATOM 1696 O O . VAL A 1 211 ? 22.766 30.391 -3.938 1 95.62 211 VAL A O 1
ATOM 1699 N N . TYR A 1 212 ? 20.766 31.312 -3.91 1 94.69 212 TYR A N 1
ATOM 1700 C CA . TYR A 1 212 ? 20.891 31.906 -5.238 1 94.69 212 TYR A CA 1
ATOM 1701 C C . TYR A 1 212 ? 21.344 33.344 -5.156 1 94.69 212 TYR A C 1
ATOM 1703 O O . TYR A 1 212 ? 20.734 34.156 -4.453 1 94.69 212 TYR A O 1
ATOM 1711 N N . ASP A 1 213 ? 22.375 33.625 -5.832 1 91 213 ASP A N 1
ATOM 1712 C CA . ASP A 1 213 ? 22.906 34.969 -5.941 1 91 213 ASP A CA 1
ATOM 1713 C C . ASP A 1 213 ? 22.5 35.625 -7.266 1 91 213 ASP A C 1
ATOM 1715 O O . ASP A 1 213 ? 22.891 35.156 -8.336 1 91 213 ASP A O 1
ATOM 1719 N N . VAL A 1 214 ? 21.766 36.656 -7.184 1 88.75 214 VAL A N 1
ATOM 1720 C CA . VAL A 1 214 ? 21.188 37.312 -8.359 1 88.75 214 VAL A CA 1
ATOM 1721 C C . VAL A 1 214 ? 22.297 37.781 -9.297 1 88.75 214 VAL A C 1
ATOM 1723 O O . VAL A 1 214 ? 22.141 37.75 -10.523 1 88.75 214 VAL A O 1
ATOM 1726 N N . GLU A 1 215 ? 23.359 38.125 -8.852 1 86.81 215 GLU A N 1
ATOM 1727 C CA . GLU A 1 215 ? 24.469 38.625 -9.672 1 86.81 215 GLU A CA 1
ATOM 1728 C C . GLU A 1 215 ? 25.25 37.469 -10.297 1 86.81 215 GLU A C 1
ATOM 1730 O O . GLU A 1 215 ? 25.641 37.531 -11.461 1 86.81 215 GLU A O 1
ATOM 1735 N N . LYS A 1 216 ? 25.453 36.5 -9.492 1 86.25 216 LYS A N 1
ATOM 1736 C CA . LYS A 1 216 ? 26.219 35.344 -9.977 1 86.25 216 LYS A CA 1
ATOM 1737 C C . LYS A 1 216 ? 25.344 34.406 -10.812 1 86.25 216 LYS A C 1
ATOM 1739 O O . LYS A 1 216 ? 25.859 33.562 -11.555 1 86.25 216 LYS A O 1
ATOM 1744 N N . ASP A 1 217 ? 24.094 34.531 -10.625 1 87.06 217 ASP A N 1
ATOM 1745 C CA . ASP A 1 217 ? 23.062 33.812 -11.367 1 87.06 217 ASP A CA 1
ATOM 1746 C C . ASP A 1 217 ? 23.234 32.312 -11.234 1 87.06 217 ASP A C 1
ATOM 1748 O O . ASP A 1 217 ? 23.188 31.578 -12.227 1 87.06 217 ASP A O 1
ATOM 1752 N N . ALA A 1 218 ? 23.609 31.844 -10.094 1 86 218 ALA A N 1
ATOM 1753 C CA . ALA A 1 218 ? 23.734 30.422 -9.805 1 86 218 ALA A CA 1
ATOM 1754 C C . ALA A 1 218 ? 23.453 30.141 -8.336 1 86 218 ALA A C 1
ATOM 1756 O O . ALA A 1 218 ? 23.859 30.906 -7.457 1 86 218 ALA A O 1
ATOM 1757 N N . PRO A 1 219 ? 22.781 29.094 -8.094 1 93.19 219 PRO A N 1
ATOM 1758 C CA . PRO A 1 219 ? 22.609 28.688 -6.695 1 93.19 219 PRO A CA 1
ATOM 1759 C C . PRO A 1 219 ? 23.797 27.906 -6.16 1 93.19 219 PRO A C 1
ATOM 1761 O O . PRO A 1 219 ? 24.422 27.141 -6.898 1 93.19 219 PRO A O 1
ATOM 1764 N N . VAL A 1 220 ? 24.125 28.125 -4.969 1 94.31 220 VAL A N 1
ATOM 1765 C CA . VAL A 1 220 ? 25.172 27.406 -4.262 1 94.31 220 VAL A CA 1
ATOM 1766 C C . VAL A 1 220 ? 24.578 26.641 -3.082 1 94.31 220 VAL A C 1
ATOM 1768 O O . VAL A 1 220 ? 23.703 27.172 -2.379 1 94.31 220 VAL A O 1
ATOM 1771 N N . ILE A 1 221 ? 25.031 25.406 -2.887 1 96.38 221 ILE A N 1
ATOM 1772 C CA . ILE A 1 221 ? 24.5 24.562 -1.818 1 96.38 221 ILE A CA 1
ATOM 1773 C C . ILE A 1 221 ? 25.344 24.75 -0.555 1 96.38 221 ILE A C 1
ATOM 1775 O O . ILE A 1 221 ? 26.578 24.688 -0.605 1 96.38 221 ILE A O 1
ATOM 1779 N N . TRP A 1 222 ? 24.688 25.062 0.542 1 96.06 222 TRP A N 1
ATOM 1780 C CA . TRP A 1 222 ? 25.328 25.156 1.851 1 96.06 222 TRP A CA 1
ATOM 1781 C C . TRP A 1 222 ? 25.094 23.891 2.666 1 96.06 222 TRP A C 1
ATOM 1783 O O . TRP A 1 222 ? 23.984 23.656 3.145 1 96.06 222 TRP A O 1
ATOM 1793 N N . GLU A 1 223 ? 26.078 23.078 2.836 1 94.75 223 GLU A N 1
ATOM 1794 C CA . GLU A 1 223 ? 25.891 21.844 3.594 1 94.75 223 GLU A CA 1
ATOM 1795 C C . GLU A 1 223 ? 27.109 21.547 4.473 1 94.75 223 GLU A C 1
ATOM 1797 O O . GLU A 1 223 ? 27.031 20.719 5.379 1 94.75 223 GLU A O 1
ATOM 1802 N N . GLU A 1 224 ? 28.188 22.234 4.238 1 95.88 224 GLU A N 1
ATOM 1803 C CA . GLU A 1 224 ? 29.422 21.969 4.984 1 95.88 224 GLU A CA 1
ATOM 1804 C C . GLU A 1 224 ? 29.234 22.281 6.469 1 95.88 224 GLU A C 1
ATOM 1806 O O . GLU A 1 224 ? 28.781 23.359 6.84 1 95.88 224 GLU A O 1
ATOM 1811 N N . GLY A 1 225 ? 29.516 21.359 7.277 1 95.81 225 GLY A N 1
ATOM 1812 C CA . GLY A 1 225 ? 29.453 21.547 8.719 1 95.81 225 GLY A CA 1
ATOM 1813 C C . GLY A 1 225 ? 28.203 20.969 9.344 1 95.81 225 GLY A C 1
ATOM 1814 O O . GLY A 1 225 ? 28.141 20.781 10.562 1 95.81 225 GLY A O 1
ATOM 1815 N N . LEU A 1 226 ? 27.156 20.734 8.602 1 96.62 226 LEU A N 1
ATOM 1816 C CA . LEU A 1 226 ? 25.969 20.062 9.133 1 96.62 226 LEU A CA 1
ATOM 1817 C C . LEU A 1 226 ? 26.266 18.625 9.492 1 96.62 226 LEU A C 1
ATOM 1819 O O . LEU A 1 226 ? 26.797 17.875 8.664 1 96.62 226 LEU A O 1
ATOM 1823 N N . PRO A 1 227 ? 26 18.266 10.68 1 96 227 PRO A N 1
ATOM 1824 C CA . PRO A 1 227 ? 26.266 16.875 11.039 1 96 227 PRO A CA 1
ATOM 1825 C C . PRO A 1 227 ? 25.516 15.875 10.148 1 96 227 PRO A C 1
ATOM 1827 O O . PRO A 1 227 ? 24.406 16.156 9.703 1 96 227 PRO A O 1
ATOM 1830 N N . GLU A 1 228 ? 26.156 14.703 9.906 1 94.62 228 GLU A N 1
ATOM 1831 C CA . GLU A 1 228 ? 25.484 13.633 9.156 1 94.62 228 GLU A CA 1
ATOM 1832 C C . GLU A 1 228 ? 24.203 13.18 9.867 1 94.62 228 GLU A C 1
ATOM 1834 O O . GLU A 1 228 ? 24.172 13.109 11.094 1 94.62 228 GLU A O 1
ATOM 1839 N N . GLY A 1 229 ? 23.25 12.898 9.094 1 95.38 229 GLY A N 1
ATOM 1840 C CA . GLY A 1 229 ? 22.016 12.383 9.648 1 95.38 229 GLY A CA 1
ATOM 1841 C C . GLY A 1 229 ? 21.047 13.469 10.078 1 95.38 229 GLY A C 1
ATOM 1842 O O . GLY A 1 229 ? 20.188 13.242 10.93 1 95.38 229 GLY A O 1
ATOM 1843 N N . TYR A 1 230 ? 21.281 14.664 9.672 1 97.31 230 TYR A N 1
ATOM 1844 C CA . TYR A 1 230 ? 20.359 15.766 9.945 1 97.31 230 TYR A CA 1
ATOM 1845 C C . TYR A 1 230 ? 19.875 16.406 8.656 1 97.31 230 TYR A C 1
ATOM 1847 O O . TYR A 1 230 ? 20.625 16.484 7.68 1 97.31 230 TYR A O 1
ATOM 1855 N N . CYS A 1 231 ? 18.625 16.859 8.641 1 97.69 231 CYS A N 1
ATOM 1856 C CA . CYS A 1 231 ? 18.016 17.5 7.488 1 97.69 231 CYS A CA 1
ATOM 1857 C C . CYS A 1 231 ? 17.609 18.938 7.824 1 97.69 231 CYS A C 1
ATOM 1859 O O . CYS A 1 231 ? 16.766 19.156 8.695 1 97.69 231 CYS A O 1
ATOM 1861 N N . PRO A 1 232 ? 18.156 19.891 7.164 1 97.81 232 PRO A N 1
ATOM 1862 C CA . PRO A 1 232 ? 17.891 21.297 7.5 1 97.81 232 PRO A CA 1
ATOM 1863 C C . PRO A 1 232 ? 16.547 21.781 6.977 1 97.81 232 PRO A C 1
ATOM 1865 O O . PRO A 1 232 ? 16.047 21.266 5.969 1 97.81 232 PRO A O 1
ATOM 1868 N N . GLY A 1 233 ? 15.961 22.75 7.652 1 96.5 233 GLY A N 1
ATOM 1869 C CA . GLY A 1 233 ? 14.75 23.453 7.273 1 96.5 233 GLY A CA 1
ATOM 1870 C C . GLY A 1 233 ? 14.492 24.688 8.133 1 96.5 233 GLY A C 1
ATOM 1871 O O . GLY A 1 233 ? 15.273 25 9.031 1 96.5 233 GLY A O 1
ATOM 1872 N N . GLN A 1 234 ? 13.477 25.406 7.777 1 95.88 234 GLN A N 1
ATOM 1873 C CA . GLN A 1 234 ? 13.031 26.594 8.508 1 95.88 234 GLN A CA 1
ATOM 1874 C C . GLN A 1 234 ? 14.18 27.578 8.719 1 95.88 234 GLN A C 1
ATOM 1876 O O . GLN A 1 234 ? 14.43 28 9.844 1 95.88 234 GLN A O 1
ATOM 1881 N N . ALA A 1 235 ? 14.891 27.906 7.707 1 96.31 235 ALA A N 1
ATOM 1882 C CA . ALA A 1 235 ? 16.047 28.781 7.781 1 96.31 235 ALA A CA 1
ATOM 1883 C C . ALA A 1 235 ? 15.648 30.234 7.516 1 96.31 235 ALA A C 1
ATOM 1885 O O . ALA A 1 235 ? 14.727 30.5 6.738 1 96.31 235 ALA A O 1
ATOM 1886 N N . THR A 1 236 ? 16.344 31.188 8.164 1 94.62 236 THR A N 1
ATOM 1887 C CA . THR A 1 236 ? 16.109 32.625 7.984 1 94.62 236 THR A CA 1
ATOM 1888 C C . THR A 1 236 ? 17.406 33.406 8.055 1 94.62 236 THR A C 1
ATOM 1890 O O . THR A 1 236 ? 18.344 33 8.75 1 94.62 236 THR A O 1
ATOM 1893 N N . TRP A 1 237 ? 17.5 34.531 7.363 1 94.88 237 TRP A N 1
ATOM 1894 C CA . TRP A 1 237 ? 18.672 35.406 7.383 1 94.88 237 TRP A CA 1
ATOM 1895 C C . TRP A 1 237 ? 18.75 36.188 8.688 1 94.88 237 TRP A C 1
ATOM 1897 O O . TRP A 1 237 ? 17.719 36.562 9.258 1 94.88 237 TRP A O 1
ATOM 1907 N N . ILE A 1 238 ? 19.938 36.375 9.156 1 93.31 238 ILE A N 1
ATOM 1908 C CA . ILE A 1 238 ? 20.172 37.312 10.242 1 93.31 238 ILE A CA 1
ATOM 1909 C C . ILE A 1 238 ? 20.094 38.75 9.727 1 93.31 238 ILE A C 1
ATOM 1911 O O . ILE A 1 238 ? 20.797 39.125 8.789 1 93.31 238 ILE A O 1
ATOM 1915 N N . PRO A 1 239 ? 19.172 39.562 10.32 1 89.31 239 PRO A N 1
ATOM 1916 C CA . PRO A 1 239 ? 19.047 40.938 9.844 1 89.31 239 PRO A CA 1
ATOM 1917 C C . PRO A 1 239 ? 20.297 41.781 10.102 1 89.31 239 PRO A C 1
ATOM 1919 O O . PRO A 1 239 ? 21.109 41.406 10.961 1 89.31 239 PRO A O 1
ATOM 1922 N N . ASN A 1 240 ? 20.656 42.781 9.164 1 74.75 240 ASN A N 1
ATOM 1923 C CA . ASN A 1 240 ? 21.812 43.656 9.32 1 74.75 240 ASN A CA 1
ATOM 1924 C C . ASN A 1 240 ? 21.609 44.625 10.492 1 74.75 240 ASN A C 1
ATOM 1926 O O . ASN A 1 240 ? 20.547 45.219 10.633 1 74.75 240 ASN A O 1
ATOM 1930 N N . LEU A 1 241 ? 22.375 44.5 11.594 1 56.84 241 LEU A N 1
ATOM 1931 C CA . LEU A 1 241 ? 22.281 45.438 12.719 1 56.84 241 LEU A CA 1
ATOM 1932 C C . LEU A 1 241 ? 22.391 46.875 12.25 1 56.84 241 LEU A C 1
ATOM 1934 O O . LEU A 1 241 ? 21.781 47.781 12.836 1 56.84 241 LEU A O 1
ATOM 1938 N N . GLN A 1 242 ? 23.438 47.312 11.547 1 49.16 242 GLN A N 1
ATOM 1939 C CA . GLN A 1 242 ? 23.672 48.688 11.211 1 49.16 242 GLN A CA 1
ATOM 1940 C C . GLN A 1 242 ? 23.172 49.031 9.805 1 49.16 242 GLN A C 1
ATOM 1942 O O . GLN A 1 242 ? 23.547 48.344 8.844 1 49.16 242 GLN A O 1
ATOM 1947 N N . PRO A 1 243 ? 21.984 49.688 9.773 1 44.78 243 PRO A N 1
ATOM 1948 C CA . PRO A 1 243 ? 21.578 50.156 8.438 1 44.78 243 PRO A CA 1
ATOM 1949 C C . PRO A 1 243 ? 22.75 50.719 7.625 1 44.78 243 PRO A C 1
ATOM 1951 O O . PRO A 1 243 ? 23.531 51.531 8.125 1 44.78 243 PRO A O 1
ATOM 1954 N N . VAL A 1 244 ? 23.406 50.094 6.789 1 38.31 244 VAL A N 1
ATOM 1955 C CA . VAL A 1 244 ? 24.375 50.844 5.996 1 38.31 244 VAL A CA 1
ATOM 1956 C C . VAL A 1 244 ? 23.656 52 5.27 1 38.31 244 VAL A C 1
ATOM 1958 O O . VAL A 1 244 ? 22.766 51.75 4.457 1 38.31 244 VAL A O 1
ATOM 1961 N N . LEU A 1 245 ? 23.469 53.188 5.844 1 35.47 245 LEU A N 1
ATOM 1962 C CA . LEU A 1 245 ? 23.062 54.375 5.113 1 35.47 245 LEU A CA 1
ATOM 1963 C C . LEU A 1 245 ? 23.828 54.5 3.801 1 35.47 245 LEU A C 1
ATOM 1965 O O . LEU A 1 245 ? 24.781 55.281 3.697 1 35.47 245 LEU A O 1
ATOM 1969 N N . GLY A 1 246 ? 24.547 53.625 3.223 1 32.62 246 GLY A N 1
ATOM 1970 C CA . GLY A 1 246 ? 25.281 54.125 2.07 1 32.62 246 GLY A CA 1
ATOM 1971 C C . GLY A 1 246 ? 24.375 54.719 1 1 32.62 246 GLY A C 1
ATOM 1972 O O . GLY A 1 246 ? 23.188 54.406 0.954 1 32.62 246 GLY A O 1
ATOM 1973 N N . THR A 1 247 ? 24.766 56.031 0.535 1 32.12 247 THR A N 1
ATOM 1974 C CA . THR A 1 247 ? 24.281 56.781 -0.632 1 32.12 247 THR A CA 1
ATOM 1975 C C . THR A 1 247 ? 24.016 55.812 -1.791 1 32.12 247 THR A C 1
ATOM 1977 O O . THR A 1 247 ? 24.719 54.812 -1.962 1 32.12 247 THR A O 1
ATOM 1980 N N . ALA A 1 248 ? 22.859 55.906 -2.393 1 33.97 248 ALA A N 1
ATOM 1981 C CA . ALA A 1 248 ? 22.375 55.344 -3.639 1 33.97 248 ALA A CA 1
ATOM 1982 C C . ALA A 1 248 ? 23.438 55.375 -4.723 1 33.97 248 ALA A C 1
ATOM 1984 O O . ALA A 1 248 ? 23.141 55.344 -5.914 1 33.97 248 ALA A O 1
ATOM 1985 N N . SER A 1 249 ? 24.734 55.906 -4.449 1 30.03 249 SER A N 1
ATOM 1986 C CA . SER A 1 249 ? 25.406 55.969 -5.742 1 30.03 249 SER A CA 1
ATOM 1987 C C . SER A 1 249 ? 25.453 54.594 -6.391 1 30.03 249 SER A C 1
ATOM 1989 O O . SER A 1 249 ? 25.312 53.562 -5.707 1 30.03 249 SER A O 1
ATOM 1991 N N . GLY A 1 250 ? 25.609 54.5 -7.793 1 31.23 250 GLY A N 1
ATOM 1992 C CA . GLY A 1 250 ? 25.562 53.406 -8.734 1 31.23 250 GLY A CA 1
ATOM 1993 C C . GLY A 1 250 ? 26.234 52.156 -8.195 1 31.23 250 GLY A C 1
ATOM 1994 O O . GLY A 1 250 ? 25.875 51.031 -8.586 1 31.23 250 GLY A O 1
ATOM 1995 N N . ASP A 1 251 ? 27.625 52.406 -7.992 1 30.59 251 ASP A N 1
ATOM 1996 C CA . ASP A 1 251 ? 28.438 51.219 -7.762 1 30.59 251 ASP A CA 1
ATOM 1997 C C . ASP A 1 251 ? 28.109 50.594 -6.414 1 30.59 251 ASP A C 1
ATOM 1999 O O . ASP A 1 251 ? 28.172 51.25 -5.375 1 30.59 251 ASP A O 1
ATOM 2003 N N . MET A 1 252 ? 27.078 49.844 -6.262 1 34.59 252 MET A N 1
ATOM 2004 C CA . MET A 1 252 ? 26.641 48.969 -5.164 1 34.59 252 MET A CA 1
ATOM 2005 C C . MET A 1 252 ? 27.828 48.406 -4.414 1 34.59 252 MET A C 1
ATOM 2007 O O . MET A 1 252 ? 28.359 47.375 -4.793 1 34.59 252 MET A O 1
ATOM 2011 N N . ASP A 1 253 ? 28.922 49.281 -4.164 1 33.56 253 ASP A N 1
ATOM 2012 C CA . ASP A 1 253 ? 29.859 48.594 -3.279 1 33.56 253 ASP A CA 1
ATOM 2013 C C . ASP A 1 253 ? 29.172 48.094 -2.023 1 33.56 253 ASP A C 1
ATOM 2015 O O . ASP A 1 253 ? 28.938 48.844 -1.082 1 33.56 253 ASP A O 1
ATOM 2019 N N . VAL A 1 254 ? 28.062 47.5 -2.072 1 39.06 254 VAL A N 1
ATOM 2020 C CA . VAL A 1 254 ? 27.453 46.781 -0.962 1 39.06 254 VAL A CA 1
ATOM 2021 C C . VAL A 1 254 ? 28.531 46.094 -0.142 1 39.06 254 VAL A C 1
ATOM 2023 O O . VAL A 1 254 ? 29.312 45.281 -0.675 1 39.06 254 VAL A O 1
ATOM 2026 N N . GLU A 1 255 ? 29.281 46.938 0.725 1 41.44 255 GLU A N 1
ATOM 2027 C CA . GLU A 1 255 ? 30.062 46.25 1.733 1 41.44 255 GLU A CA 1
ATOM 2028 C C . GLU A 1 255 ? 29.531 44.812 1.955 1 41.44 255 GLU A C 1
ATOM 2030 O O . GLU A 1 255 ? 28.328 44.594 1.835 1 41.44 255 GLU A O 1
ATOM 2035 N N . GLU A 1 256 ? 30.438 43.938 1.913 1 43.5 256 GLU A N 1
ATOM 2036 C CA . GLU A 1 256 ? 30.359 42.5 2.1 1 43.5 256 GLU A CA 1
ATOM 2037 C C . GLU A 1 256 ? 29.266 42.125 3.104 1 43.5 256 GLU A C 1
ATOM 2039 O O . GLU A 1 256 ? 28.844 42.969 3.912 1 43.5 256 GLU A O 1
ATOM 2044 N N . ASP A 1 257 ? 29.078 40.75 3.199 1 46.94 257 ASP A N 1
ATOM 2045 C CA . ASP A 1 257 ? 28.078 39.781 3.559 1 46.94 257 ASP A CA 1
ATOM 2046 C C . ASP A 1 257 ? 27.641 39.938 5.012 1 46.94 257 ASP A C 1
ATOM 2048 O O . ASP A 1 257 ? 28.391 40.438 5.844 1 46.94 257 ASP A O 1
ATOM 2052 N N . ALA A 1 258 ? 26.406 39.656 5.184 1 58.34 258 ALA A N 1
ATOM 2053 C CA . ALA A 1 258 ? 25.297 39.094 5.934 1 58.34 258 ALA A CA 1
ATOM 2054 C C . ALA A 1 258 ? 25.766 38.031 6.91 1 58.34 258 ALA A C 1
ATOM 2056 O O . ALA A 1 258 ? 26.734 37.312 6.633 1 58.34 258 ALA A O 1
ATOM 2057 N N . GLU A 1 259 ? 25.516 38.219 8.289 1 75.88 259 GLU A N 1
ATOM 2058 C CA . GLU A 1 259 ? 25.719 37.375 9.453 1 75.88 259 GLU A CA 1
ATOM 2059 C C . GLU A 1 259 ? 25.234 35.938 9.18 1 75.88 259 GLU A C 1
ATOM 2061 O O . GLU A 1 259 ? 25.422 35.062 10.008 1 75.88 259 GLU A O 1
ATOM 2066 N N . GLY A 1 260 ? 24.906 35.75 8.055 1 91.31 260 GLY A N 1
ATOM 2067 C CA . GLY A 1 260 ? 24.547 34.375 7.715 1 91.31 260 GLY A CA 1
ATOM 2068 C C . GLY A 1 260 ? 23.094 34.062 8.039 1 91.31 260 GLY A C 1
ATOM 2069 O O . GLY A 1 260 ? 22.219 34.875 7.887 1 91.31 260 GLY A O 1
ATOM 2070 N N . VAL A 1 261 ? 22.812 32.781 8.188 1 95.19 261 VAL A N 1
ATOM 2071 C CA . VAL A 1 261 ? 21.469 32.281 8.344 1 95.19 261 VAL A CA 1
ATOM 2072 C C . VAL A 1 261 ? 21.391 31.406 9.602 1 95.19 261 VAL A C 1
ATOM 2074 O O . VAL A 1 261 ? 22.391 30.812 10.016 1 95.19 261 VAL A O 1
ATOM 2077 N N . VAL A 1 262 ? 20.25 31.422 10.258 1 96.19 262 VAL A N 1
ATOM 2078 C CA . VAL A 1 262 ? 19.953 30.484 11.328 1 96.19 262 VAL A CA 1
ATOM 2079 C C . VAL A 1 262 ? 18.797 29.578 10.906 1 96.19 262 VAL A C 1
ATOM 2081 O O . VAL A 1 262 ? 17.891 30.016 10.195 1 96.19 262 VAL A O 1
ATOM 2084 N N . GLY A 1 263 ? 18.906 28.312 11.188 1 97 263 GLY A N 1
ATOM 2085 C CA . GLY A 1 263 ? 17.844 27.375 10.844 1 97 263 GLY A CA 1
ATOM 2086 C C . GLY A 1 263 ? 17.781 26.188 11.789 1 97 263 GLY A C 1
ATOM 2087 O O . GLY A 1 263 ? 18.484 26.156 12.805 1 97 263 GLY A O 1
ATOM 2088 N N . ILE A 1 264 ? 16.875 25.328 11.516 1 97.5 264 ILE A N 1
ATOM 2089 C CA . ILE A 1 264 ? 16.703 24.094 12.266 1 97.5 264 ILE A CA 1
ATOM 2090 C C . ILE A 1 264 ? 17.031 22.891 11.375 1 97.5 264 ILE A C 1
ATOM 2092 O O . ILE A 1 264 ? 17 23 10.148 1 97.5 264 ILE A O 1
ATOM 2096 N N . ALA A 1 265 ? 17.469 21.797 11.977 1 98.12 265 ALA A N 1
ATOM 2097 C CA . ALA A 1 265 ? 17.641 20.531 11.281 1 98.12 265 ALA A CA 1
ATOM 2098 C C . ALA A 1 265 ? 17.109 19.359 12.109 1 98.12 265 ALA A C 1
ATOM 2100 O O . ALA A 1 265 ? 17.312 19.328 13.328 1 98.12 265 ALA A O 1
ATOM 2101 N N . TRP A 1 266 ? 16.375 18.469 11.469 1 97.88 266 TRP A N 1
ATOM 2102 C CA . TRP A 1 266 ? 15.797 17.328 12.156 1 97.88 266 TRP A CA 1
ATOM 2103 C C . TRP A 1 266 ? 16.656 16.078 11.953 1 97.88 266 TRP A C 1
ATOM 2105 O O . TRP A 1 266 ? 17.188 15.859 10.867 1 97.88 266 TRP A O 1
ATOM 2115 N N . LYS A 1 267 ? 16.734 15.312 13.008 1 97.25 267 LYS A N 1
ATOM 2116 C CA . LYS A 1 267 ? 17.438 14.039 12.93 1 97.25 267 LYS A CA 1
ATOM 2117 C C . LYS A 1 267 ? 16.734 13.078 11.992 1 97.25 267 LYS A C 1
ATOM 2119 O O . LYS A 1 267 ? 15.523 12.867 12.102 1 97.25 267 LYS A O 1
ATOM 2124 N N . SER A 1 268 ? 17.5 12.469 11.039 1 95.88 268 SER A N 1
ATOM 2125 C CA . SER A 1 268 ? 16.875 11.664 9.992 1 95.88 268 SER A CA 1
ATOM 2126 C C . SER A 1 268 ? 17.344 10.211 10.062 1 95.88 268 SER A C 1
ATOM 2128 O O . SER A 1 268 ? 16.75 9.336 9.438 1 95.88 268 SER A O 1
ATOM 2130 N N . GLU A 1 269 ? 18.391 9.859 10.719 1 93.38 269 GLU A N 1
ATOM 2131 C CA . GLU A 1 269 ? 18.922 8.5 10.812 1 93.38 269 GLU A CA 1
ATOM 2132 C C . GLU A 1 269 ? 18.656 7.902 12.188 1 93.38 269 GLU A C 1
ATOM 2134 O O . GLU A 1 269 ? 18.656 8.617 13.195 1 93.38 269 GLU A O 1
ATOM 2139 N N . PRO A 1 270 ? 18.422 6.645 12.328 1 92.5 270 PRO A N 1
ATOM 2140 C CA . PRO A 1 270 ? 18.422 5.645 11.258 1 92.5 270 PRO A CA 1
ATOM 2141 C C . PRO A 1 270 ? 17.094 5.59 10.5 1 92.5 270 PRO A C 1
ATOM 2143 O O . PRO A 1 270 ? 16.984 4.887 9.492 1 92.5 270 PRO A O 1
ATOM 2146 N N . ARG A 1 271 ? 16.109 6.316 11 1 94.81 271 ARG A N 1
ATOM 2147 C CA . ARG A 1 271 ? 14.805 6.301 10.359 1 94.81 271 ARG A CA 1
ATOM 2148 C C . ARG A 1 271 ? 14.203 7.699 10.312 1 94.81 271 ARG A C 1
ATOM 2150 O O . ARG A 1 271 ? 14.273 8.453 11.289 1 94.81 271 ARG A O 1
ATOM 2157 N N . ARG A 1 272 ? 13.719 8.102 9.172 1 96.88 272 ARG A N 1
ATOM 2158 C CA . ARG A 1 272 ? 12.953 9.336 9.039 1 96.88 272 ARG A CA 1
ATOM 2159 C C . ARG A 1 272 ? 11.516 9.141 9.5 1 96.88 272 ARG A C 1
ATOM 2161 O O . ARG A 1 272 ? 10.664 8.695 8.719 1 96.88 272 ARG A O 1
ATOM 2168 N N . LEU A 1 273 ? 11.227 9.5 10.75 1 97 273 LEU A N 1
ATOM 2169 C CA . LEU A 1 273 ? 9.883 9.414 11.312 1 97 273 LEU A CA 1
ATOM 2170 C C . LEU A 1 273 ? 8.992 10.523 10.766 1 97 273 LEU A C 1
ATOM 2172 O O . LEU A 1 273 ? 9.477 11.617 10.469 1 97 273 LEU A O 1
ATOM 2176 N N . GLY A 1 274 ? 7.703 10.188 10.672 1 97.38 274 GLY A N 1
ATOM 2177 C CA . GLY A 1 274 ? 6.777 11.219 10.234 1 97.38 274 GLY A CA 1
ATOM 2178 C C . GLY A 1 274 ? 7.004 12.555 10.922 1 97.38 274 GLY A C 1
ATOM 2179 O O . GLY A 1 274 ? 7.234 12.602 12.133 1 97.38 274 GLY A O 1
ATOM 2180 N N . LEU A 1 275 ? 6.902 13.617 10.125 1 96.69 275 LEU A N 1
ATOM 2181 C CA . LEU A 1 275 ? 7.305 14.922 10.648 1 96.69 275 LEU A CA 1
ATOM 2182 C C . LEU A 1 275 ? 6.105 15.844 10.781 1 96.69 275 LEU A C 1
ATOM 2184 O O . LEU A 1 275 ? 5.992 16.594 11.758 1 96.69 275 LEU A O 1
ATOM 2188 N N . ILE A 1 276 ? 5.164 15.812 9.836 1 95.12 276 ILE A N 1
ATOM 2189 C CA . ILE A 1 276 ? 4.004 16.703 9.859 1 95.12 276 ILE A CA 1
ATOM 2190 C C . ILE A 1 276 ? 3.117 16.344 11.055 1 95.12 276 ILE A C 1
ATOM 2192 O O . ILE A 1 276 ? 2.854 15.172 11.312 1 95.12 276 ILE A O 1
ATOM 2196 N N . PHE A 1 277 ? 2.723 17.312 11.859 1 92.25 277 PHE A N 1
ATOM 2197 C CA . PHE A 1 277 ? 1.876 17.219 13.039 1 92.25 277 PHE A CA 1
ATOM 2198 C C . PHE A 1 277 ? 2.619 16.562 14.188 1 92.25 277 PHE A C 1
ATOM 2200 O O . PHE A 1 277 ? 1.998 16.031 15.117 1 92.25 277 PHE A O 1
ATOM 2207 N N . CYS A 1 278 ? 3.969 16.516 14.055 1 96.12 278 CYS A N 1
ATOM 2208 C CA . CYS A 1 278 ? 4.809 15.969 15.117 1 96.12 278 CYS A CA 1
ATOM 2209 C C . CYS A 1 278 ? 5.836 17 15.57 1 96.12 278 CYS A C 1
ATOM 2211 O O . CYS A 1 278 ? 6.875 17.172 14.93 1 96.12 278 CYS A O 1
ATOM 2213 N N . THR A 1 279 ? 5.645 17.609 16.719 1 96.06 279 THR A N 1
ATOM 2214 C CA . THR A 1 279 ? 6.555 18.641 17.219 1 96.06 279 THR A CA 1
ATOM 2215 C C . THR A 1 279 ? 7.582 18.047 18.172 1 96.06 279 THR A C 1
ATOM 2217 O O . THR A 1 279 ? 8.312 18.766 18.844 1 96.06 279 THR A O 1
ATOM 2220 N N . ASN A 1 280 ? 7.629 16.688 18.281 1 96.69 280 ASN A N 1
ATOM 2221 C CA . ASN A 1 280 ? 8.469 16 19.25 1 96.69 280 ASN A CA 1
ATOM 2222 C C . ASN A 1 280 ? 9.711 15.398 18.594 1 96.69 280 ASN A C 1
ATOM 2224 O O . ASN A 1 280 ? 10.352 14.516 19.172 1 96.69 280 ASN A O 1
ATOM 2228 N N . ARG A 1 281 ? 10.039 15.805 17.391 1 97.5 281 ARG A N 1
ATOM 2229 C CA . ARG A 1 281 ? 11.164 15.203 16.688 1 97.5 281 ARG A CA 1
ATOM 2230 C C . ARG A 1 281 ? 12.484 15.852 17.094 1 97.5 281 ARG A C 1
ATOM 2232 O O . ARG A 1 281 ? 12.578 17.078 17.156 1 97.5 281 ARG A O 1
ATOM 2239 N N . GLU A 1 282 ? 13.445 15.047 17.344 1 97.38 282 GLU A N 1
ATOM 2240 C CA . GLU A 1 282 ? 14.766 15.547 17.734 1 97.38 282 GLU A CA 1
ATOM 2241 C C . GLU A 1 282 ? 15.391 16.391 16.625 1 97.38 282 GLU A C 1
ATOM 2243 O O . GLU A 1 282 ? 15.289 16.047 15.445 1 97.38 282 GLU A O 1
ATOM 2248 N N . GLY A 1 283 ? 15.922 17.531 17.062 1 97.44 283 GLY A N 1
ATOM 2249 C CA . GLY A 1 283 ? 16.547 18.406 16.094 1 97.44 283 GLY A CA 1
ATOM 2250 C C . GLY A 1 283 ? 17.594 19.328 16.719 1 97.44 283 GLY A C 1
ATOM 2251 O O . GLY A 1 283 ? 17.875 19.234 17.906 1 97.44 283 GLY A O 1
ATOM 2252 N N . ILE A 1 284 ? 18.219 20.172 15.844 1 97.69 284 ILE A N 1
ATOM 2253 C CA . ILE A 1 284 ? 19.25 21.125 16.266 1 97.69 284 ILE A CA 1
ATOM 2254 C C . ILE A 1 284 ? 18.953 22.5 15.711 1 97.69 284 ILE A C 1
ATOM 2256 O O . ILE A 1 284 ? 18.219 22.641 14.727 1 97.69 284 ILE A O 1
ATOM 2260 N N . LEU A 1 285 ? 19.359 23.5 16.391 1 97.5 285 LEU A N 1
ATOM 2261 C CA . LEU A 1 285 ? 19.469 24.875 15.906 1 97.5 285 LEU A CA 1
ATOM 2262 C C . LEU A 1 285 ? 20.875 25.125 15.359 1 97.5 285 LEU A C 1
ATOM 2264 O O . LEU A 1 285 ? 21.875 24.812 16.016 1 97.5 285 LEU A O 1
ATOM 2268 N N . PHE A 1 286 ? 20.984 25.656 14.141 1 96.88 286 PHE A N 1
ATOM 2269 C CA . PHE A 1 286 ? 22.312 25.844 13.562 1 96.88 286 PHE A CA 1
ATOM 2270 C C . PHE A 1 286 ? 22.453 27.25 13 1 96.88 286 PHE A C 1
ATOM 2272 O O . PHE A 1 286 ? 21.469 27.969 12.836 1 96.88 286 PHE A O 1
ATOM 2279 N N . HIS A 1 287 ? 23.672 27.703 12.852 1 95.81 287 HIS A N 1
ATOM 2280 C CA . HIS A 1 287 ? 24.062 28.938 12.203 1 95.81 287 HIS A CA 1
ATOM 2281 C C . HIS A 1 287 ? 25 28.672 11.023 1 95.81 287 HIS A C 1
ATOM 2283 O O . HIS A 1 287 ? 25.984 27.953 11.156 1 95.81 287 HIS A O 1
ATOM 2289 N N . ALA A 1 288 ? 24.625 29.109 9.914 1 95.25 288 ALA A N 1
ATOM 2290 C CA . ALA A 1 288 ? 25.5 29.141 8.75 1 95.25 288 ALA A CA 1
ATOM 2291 C C . ALA A 1 288 ? 26.062 30.531 8.523 1 95.25 288 ALA A C 1
ATOM 2293 O O . ALA A 1 288 ? 25.312 31.5 8.383 1 95.25 288 ALA A O 1
ATOM 2294 N N . ASN A 1 289 ? 27.344 30.625 8.406 1 91.62 289 ASN A N 1
ATOM 2295 C CA . ASN A 1 289 ? 27.938 31.938 8.195 1 91.62 289 ASN A CA 1
ATOM 2296 C C . ASN A 1 289 ? 27.797 32.406 6.746 1 91.62 289 ASN A C 1
ATOM 2298 O O . ASN A 1 289 ? 27.141 31.734 5.945 1 91.62 289 ASN A O 1
ATOM 2302 N N . SER A 1 290 ? 28.344 33.531 6.438 1 87.94 290 SER A N 1
ATOM 2303 C CA . SER A 1 290 ? 28.156 34.156 5.133 1 87.94 290 SER A CA 1
ATOM 2304 C C . SER A 1 290 ? 28.734 33.281 4.02 1 87.94 290 SER A C 1
ATOM 2306 O O . SER A 1 290 ? 28.344 33.406 2.857 1 87.94 290 SER A O 1
ATOM 2308 N N . ALA A 1 291 ? 29.656 32.375 4.434 1 88.62 291 ALA A N 1
ATOM 2309 C CA . ALA A 1 291 ? 30.281 31.469 3.463 1 88.62 291 ALA A CA 1
ATOM 2310 C C . ALA A 1 291 ? 29.516 30.156 3.363 1 88.62 291 ALA A C 1
ATOM 2312 O O . ALA A 1 291 ? 29.828 29.297 2.531 1 88.62 291 ALA A O 1
ATOM 2313 N N . GLY A 1 292 ? 28.547 30.062 4.176 1 92.62 292 GLY A N 1
ATOM 2314 C CA . GLY A 1 292 ? 27.734 28.859 4.117 1 92.62 292 GLY A CA 1
ATOM 2315 C C . GLY A 1 292 ? 28.219 27.75 5.035 1 92.62 292 GLY A C 1
ATOM 2316 O O . GLY A 1 292 ? 27.719 26.625 4.98 1 92.62 292 GLY A O 1
ATOM 2317 N N . LYS A 1 293 ? 29.219 28.031 5.793 1 94.56 293 LYS A N 1
ATOM 2318 C CA . LYS A 1 293 ? 29.703 27.031 6.75 1 94.56 293 LYS A CA 1
ATOM 2319 C C . LYS A 1 293 ? 28.781 26.953 7.973 1 94.56 293 LYS A C 1
ATOM 2321 O O . LYS A 1 293 ? 28.531 27.969 8.633 1 94.56 293 LYS A O 1
ATOM 2326 N N . ILE A 1 294 ? 28.375 25.75 8.359 1 95.56 294 ILE A N 1
ATOM 2327 C CA . ILE A 1 294 ? 27.344 25.547 9.367 1 95.56 294 ILE A CA 1
ATOM 2328 C C . ILE A 1 294 ? 27.984 25.125 10.688 1 95.56 294 ILE A C 1
ATOM 2330 O O . ILE A 1 294 ? 28.875 24.281 10.711 1 95.56 294 ILE A O 1
ATOM 2334 N N . ARG A 1 295 ? 27.594 25.719 11.719 1 93.75 295 ARG A N 1
ATOM 2335 C CA . ARG A 1 295 ? 27.906 25.266 13.07 1 93.75 295 ARG A CA 1
ATOM 2336 C C . ARG A 1 295 ? 26.625 25.062 13.875 1 93.75 295 ARG A C 1
ATOM 2338 O O . ARG A 1 295 ? 25.656 25.797 13.719 1 93.75 295 ARG A O 1
ATOM 2345 N N . VAL A 1 296 ? 26.656 24.125 14.781 1 95.5 296 VAL A N 1
ATOM 2346 C CA . VAL A 1 296 ? 25.5 23.828 15.609 1 95.5 296 VAL A CA 1
ATOM 2347 C C . VAL A 1 296 ? 25.469 24.75 16.828 1 95.5 296 VAL A C 1
ATOM 2349 O O . VAL A 1 296 ? 26.469 24.875 17.531 1 95.5 296 VAL A O 1
ATOM 2352 N N . LEU A 1 297 ? 24.375 25.391 17.016 1 95.44 297 LEU A N 1
ATOM 2353 C CA . LEU A 1 297 ? 24.219 26.297 18.141 1 95.44 297 LEU A CA 1
ATOM 2354 C C . LEU A 1 297 ? 23.641 25.594 19.344 1 95.44 297 LEU A C 1
ATOM 2356 O O . LEU A 1 297 ? 23.922 25.953 20.484 1 95.44 297 LEU A O 1
ATOM 2360 N N . ARG A 1 298 ? 22.719 24.641 19.078 1 94.81 298 ARG A N 1
ATOM 2361 C CA . ARG A 1 298 ? 22.016 23.969 20.172 1 94.81 298 ARG A CA 1
ATOM 2362 C C . ARG A 1 298 ? 21.422 22.656 19.703 1 94.81 298 ARG A C 1
ATOM 2364 O O . ARG A 1 298 ? 21 22.531 18.547 1 94.81 298 ARG A O 1
ATOM 2371 N N . GLY A 1 299 ? 21.406 21.609 20.656 1 94.5 299 GLY A N 1
ATOM 2372 C CA . GLY A 1 299 ? 20.641 20.406 20.422 1 94.5 299 GLY A CA 1
ATOM 2373 C C . GLY A 1 299 ? 21.5 19.219 20.016 1 94.5 299 GLY A C 1
ATOM 2374 O O . GLY A 1 299 ? 21 18.109 19.812 1 94.5 299 GLY A O 1
ATOM 2375 N N . LEU A 1 300 ? 22.797 19.391 19.844 1 91.25 300 LEU A N 1
ATOM 2376 C CA . LEU A 1 300 ? 23.656 18.328 19.344 1 91.25 300 LEU A CA 1
ATOM 2377 C C . LEU A 1 300 ? 23.734 17.172 20.328 1 91.25 300 LEU A C 1
ATOM 2379 O O . LEU A 1 300 ? 23.953 16.031 19.938 1 91.25 300 LEU A O 1
ATOM 2383 N N . SER A 1 301 ? 23.547 17.5 21.672 1 91.44 301 SER A N 1
ATOM 2384 C CA . SER A 1 301 ? 23.562 16.469 22.688 1 91.44 301 SER A CA 1
ATOM 2385 C C . SER A 1 301 ? 22.25 15.688 22.703 1 91.44 301 SER A C 1
ATOM 2387 O O . SER A 1 301 ? 22.125 14.688 23.406 1 91.44 301 SER A O 1
ATOM 2389 N N . GLY A 1 302 ? 21.312 16.094 21.953 1 92.44 302 GLY A N 1
ATOM 2390 C CA . GLY A 1 302 ? 20.047 15.406 21.828 1 92.44 302 GLY A CA 1
ATOM 2391 C C . GLY A 1 302 ? 19.031 15.859 22.859 1 92.44 302 GLY A C 1
ATOM 2392 O O . GLY A 1 302 ? 19.328 16.703 23.703 1 92.44 302 GLY A O 1
ATOM 2393 N N . GLY A 1 303 ? 17.734 15.391 22.594 1 94.94 303 GLY A N 1
ATOM 2394 C CA . GLY A 1 303 ? 16.719 15.531 23.641 1 94.94 303 GLY A CA 1
ATOM 2395 C C . GLY A 1 303 ? 15.805 16.719 23.406 1 94.94 303 GLY A C 1
ATOM 2396 O O . GLY A 1 303 ? 14.82 16.891 24.141 1 94.94 303 GLY A O 1
ATOM 2397 N N . ILE A 1 304 ? 16.109 17.531 22.406 1 96.25 304 ILE A N 1
ATOM 2398 C CA . ILE A 1 304 ? 15.25 18.703 22.219 1 96.25 304 ILE A CA 1
ATOM 2399 C C . ILE A 1 304 ? 14.703 18.719 20.797 1 96.25 304 ILE A C 1
ATOM 2401 O O . ILE A 1 304 ? 15.242 18.047 19.906 1 96.25 304 ILE A O 1
ATOM 2405 N N . SER A 1 305 ? 13.656 19.469 20.641 1 97.12 305 SER A N 1
ATOM 2406 C CA . SER A 1 305 ? 13 19.703 19.359 1 97.12 305 SER A CA 1
ATOM 2407 C C . SER A 1 305 ? 12.781 21.188 19.125 1 97.12 305 SER A C 1
ATOM 2409 O O . SER A 1 305 ? 11.695 21.719 19.375 1 97.12 305 SER A O 1
ATOM 2411 N N . PRO A 1 306 ? 13.773 21.875 18.578 1 96.88 306 PRO A N 1
ATOM 2412 C CA . PRO A 1 306 ? 13.617 23.312 18.281 1 96.88 306 PRO A CA 1
ATOM 2413 C C . PRO A 1 306 ? 12.82 23.562 17 1 96.88 306 PRO A C 1
ATOM 2415 O O . PRO A 1 306 ? 12.812 22.719 16.094 1 96.88 306 PRO A O 1
ATOM 2418 N N . ARG A 1 307 ? 12.18 24.734 16.953 1 96.5 307 ARG A N 1
ATOM 2419 C CA . ARG A 1 307 ? 11.43 25.094 15.75 1 96.5 307 ARG A CA 1
ATOM 2420 C C . ARG A 1 307 ? 11.25 26.594 15.641 1 96.5 307 ARG A C 1
ATOM 2422 O O . ARG A 1 307 ? 11.273 27.312 16.641 1 96.5 307 ARG A O 1
ATOM 2429 N N . SER A 1 308 ? 11.133 27.109 14.461 1 96.81 308 SER A N 1
ATOM 2430 C CA . SER A 1 308 ? 10.648 28.438 14.094 1 96.81 308 SER A CA 1
ATOM 2431 C C . SER A 1 308 ? 11.555 29.531 14.664 1 96.81 308 SER A C 1
ATOM 2433 O O . SER A 1 308 ? 11.078 30.438 15.352 1 96.81 308 SER A O 1
ATOM 2435 N N . PRO A 1 309 ? 12.797 29.531 14.344 1 97 309 PRO A N 1
ATOM 2436 C CA . PRO A 1 309 ? 13.641 30.641 14.758 1 97 309 PRO A CA 1
ATOM 2437 C C . PRO A 1 309 ? 13.258 31.969 14.094 1 97 309 PRO A C 1
ATOM 2439 O O . PRO A 1 309 ? 12.922 31.984 12.898 1 97 309 PRO A O 1
ATOM 2442 N N . ARG A 1 310 ? 13.242 33.031 14.875 1 97.25 310 ARG A N 1
ATOM 2443 C CA . ARG A 1 310 ? 12.93 34.375 14.406 1 97.25 310 ARG A CA 1
ATOM 2444 C C . ARG A 1 310 ? 13.875 35.406 15.008 1 97.25 310 ARG A C 1
ATOM 2446 O O . ARG A 1 310 ? 14.297 35.281 16.156 1 97.25 310 ARG A O 1
ATOM 2453 N N . PHE A 1 311 ? 14.164 36.438 14.234 1 95.44 311 PHE A N 1
ATOM 2454 C CA . PHE A 1 311 ? 15.016 37.531 14.727 1 95.44 311 PHE A CA 1
ATOM 2455 C C . PHE A 1 311 ? 14.203 38.812 14.938 1 95.44 311 PHE A C 1
ATOM 2457 O O . PHE A 1 311 ? 13.195 39.031 14.258 1 95.44 311 PHE A O 1
ATOM 2464 N N . SER A 1 312 ? 14.695 39.594 15.906 1 94.62 312 SER A N 1
ATOM 2465 C CA . SER A 1 312 ? 14.219 40.969 15.969 1 94.62 312 SER A CA 1
ATOM 2466 C C . SER A 1 312 ? 14.648 41.75 14.734 1 94.62 312 SER A C 1
ATOM 2468 O O . SER A 1 312 ? 15.641 41.406 14.086 1 94.62 312 SER A O 1
ATOM 2470 N N . PRO A 1 313 ? 13.867 42.812 14.438 1 90.5 313 PRO A N 1
ATOM 2471 C CA . PRO A 1 313 ? 14.172 43.562 13.227 1 90.5 313 PRO A CA 1
ATOM 2472 C C . PRO A 1 313 ? 15.594 44.125 13.219 1 90.5 313 PRO A C 1
ATOM 2474 O O . PRO A 1 313 ? 16.203 44.25 12.156 1 90.5 313 PRO A O 1
ATOM 2477 N N . ASP A 1 314 ? 16.172 44.406 14.383 1 88.38 314 ASP A N 1
ATOM 2478 C CA . ASP A 1 314 ? 17.5 44.969 14.461 1 88.38 314 ASP A CA 1
ATOM 2479 C C . ASP A 1 314 ? 18.562 43.875 14.547 1 88.38 314 ASP A C 1
ATOM 2481 O O . ASP A 1 314 ? 19.766 44.188 14.648 1 88.38 314 ASP A O 1
ATOM 2485 N N . GLY A 1 315 ? 18.156 42.625 14.633 1 91.19 315 GLY A N 1
ATOM 2486 C CA . GLY A 1 315 ? 19.062 41.5 14.602 1 91.19 315 GLY A CA 1
ATOM 2487 C C . GLY A 1 315 ? 19.719 41.219 15.945 1 91.19 315 GLY A C 1
ATOM 2488 O O . GLY A 1 315 ? 20.594 40.375 16.047 1 91.19 315 GLY A O 1
ATOM 2489 N N . SER A 1 316 ? 19.266 41.875 16.984 1 91.62 316 SER A N 1
ATOM 2490 C CA . SER A 1 316 ? 19.953 41.812 18.281 1 91.62 316 SER A CA 1
ATOM 2491 C C . SER A 1 316 ? 19.438 40.625 19.109 1 91.62 316 SER A C 1
ATOM 2493 O O . SER A 1 316 ? 20.062 40.25 20.109 1 91.62 316 SER A O 1
ATOM 2495 N N . GLN A 1 317 ? 18.281 40.125 18.656 1 94.38 317 GLN A N 1
ATOM 2496 C CA . GLN A 1 317 ? 17.656 39.062 19.453 1 94.38 317 GLN A CA 1
ATOM 2497 C C . GLN A 1 317 ? 17.188 37.906 18.562 1 94.38 317 GLN A C 1
ATOM 2499 O O . GLN A 1 317 ? 16.594 38.156 17.5 1 94.38 317 GLN A O 1
ATOM 2504 N N . LEU A 1 318 ? 17.438 36.688 19.031 1 96 318 LEU A N 1
ATOM 2505 C CA . LEU A 1 318 ? 16.906 35.469 18.406 1 96 318 LEU A CA 1
ATOM 2506 C C . LEU A 1 318 ? 15.922 34.781 19.344 1 96 318 LEU A C 1
ATOM 2508 O O . LEU A 1 318 ? 16.203 34.625 20.531 1 96 318 LEU A O 1
ATOM 2512 N N . VAL A 1 319 ? 14.766 34.469 18.859 1 97.75 319 VAL A N 1
ATOM 2513 C CA . VAL A 1 319 ? 13.805 33.688 19.625 1 97.75 319 VAL A CA 1
ATOM 2514 C C . VAL A 1 319 ? 13.422 32.438 18.828 1 97.75 319 VAL A C 1
ATOM 2516 O O . VAL A 1 319 ? 13.523 32.406 17.594 1 97.75 319 VAL A O 1
ATOM 2519 N N . TRP A 1 320 ? 13.07 31.359 19.469 1 97.69 320 TRP A N 1
ATOM 2520 C CA . TRP A 1 320 ? 12.57 30.141 18.812 1 97.69 320 TRP A CA 1
ATOM 2521 C C . TRP A 1 320 ? 11.703 29.328 19.781 1 97.69 320 TRP A C 1
ATOM 2523 O O . TRP A 1 320 ? 11.672 29.609 20.984 1 97.69 320 TRP A O 1
ATOM 2533 N N . LEU A 1 321 ? 10.891 28.438 19.25 1 97.75 321 LEU A N 1
ATOM 2534 C CA . LEU A 1 321 ? 10.109 27.484 20.031 1 97.75 321 LEU A CA 1
ATOM 2535 C C . LEU A 1 321 ? 10.891 26.188 20.266 1 97.75 321 LEU A C 1
ATOM 2537 O O . LEU A 1 321 ? 11.727 25.812 19.453 1 97.75 321 LEU A O 1
ATOM 2541 N N . GLU A 1 322 ? 10.609 25.578 21.422 1 97 322 GLU A N 1
ATOM 2542 C CA . GLU A 1 322 ? 11.336 24.344 21.734 1 97 322 GLU A CA 1
ATOM 2543 C C . GLU A 1 322 ? 10.5 23.422 22.609 1 97 322 GLU A C 1
ATOM 2545 O O . GLU A 1 322 ? 9.773 23.891 23.5 1 97 322 GLU A O 1
ATOM 2550 N N . ARG A 1 323 ? 10.555 22.203 22.375 1 95.12 323 ARG A N 1
ATOM 2551 C CA . ARG A 1 323 ? 10.07 21.188 23.312 1 95.12 323 ARG A CA 1
ATOM 2552 C C . ARG A 1 323 ? 11.062 20.047 23.453 1 95.12 323 ARG A C 1
ATOM 2554 O O . ARG A 1 323 ? 12.133 20.062 22.844 1 95.12 323 ARG A O 1
ATOM 2561 N N . LEU A 1 324 ? 10.828 19.188 24.406 1 95.06 324 LEU A N 1
ATOM 2562 C CA . LEU A 1 324 ? 11.672 18 24.531 1 95.06 324 LEU A CA 1
ATOM 2563 C C . LEU A 1 324 ? 11.32 16.969 23.453 1 95.06 324 LEU A C 1
ATOM 2565 O O . LEU A 1 324 ? 10.164 16.859 23.047 1 95.06 324 LEU A O 1
ATOM 2569 N N . SER A 1 325 ? 12.359 16.344 22.984 1 96.12 325 SER A N 1
ATOM 2570 C CA . SER A 1 325 ? 12.102 15.297 22 1 96.12 325 SER A CA 1
ATOM 2571 C C . SER A 1 325 ? 11.438 14.078 22.641 1 96.12 325 SER A C 1
ATOM 2573 O O . SER A 1 325 ? 11.664 13.797 23.828 1 96.12 325 SER A O 1
ATOM 2575 N N . GLY A 1 326 ? 10.57 13.359 21.844 1 95.38 326 GLY A N 1
ATOM 2576 C CA . GLY A 1 326 ? 9.867 12.188 22.344 1 95.38 326 GLY A CA 1
ATOM 2577 C C . GLY A 1 326 ? 8.531 12.516 23 1 95.38 326 GLY A C 1
ATOM 2578 O O . GLY A 1 326 ? 8.117 13.68 23 1 95.38 326 GLY A O 1
ATOM 2579 N N . GLY A 1 327 ? 7.867 11.508 23.438 1 96 327 GLY A N 1
ATOM 2580 C CA . GLY A 1 327 ? 6.582 11.695 24.094 1 96 327 GLY A CA 1
ATOM 2581 C C . GLY A 1 327 ? 5.445 11.945 23.109 1 96 327 GLY A C 1
ATOM 2582 O O . GLY A 1 327 ? 5.398 11.344 22.047 1 96 327 GLY A O 1
ATOM 2583 N N . THR A 1 328 ? 4.559 12.828 23.516 1 97.25 328 THR A N 1
ATOM 2584 C CA . THR A 1 328 ? 3.361 13.102 22.734 1 97.25 328 THR A CA 1
ATOM 2585 C C . THR A 1 328 ? 3.719 13.805 21.422 1 97.25 328 THR A C 1
ATOM 2587 O O . THR A 1 328 ? 4.68 14.578 21.375 1 97.25 328 THR A O 1
ATOM 2590 N N . HIS A 1 329 ? 2.967 13.531 20.406 1 96.62 329 HIS A N 1
ATOM 2591 C CA . HIS A 1 329 ? 3.305 14.047 19.094 1 96.62 329 HIS A CA 1
ATOM 2592 C C . HIS A 1 329 ? 3.068 15.555 19.016 1 96.62 329 HIS A C 1
ATOM 2594 O O . HIS A 1 329 ? 3.592 16.219 18.125 1 96.62 329 HIS A O 1
ATOM 2600 N N . ASP A 1 330 ? 2.229 16.109 19.859 1 96.5 330 ASP A N 1
ATOM 2601 C CA . ASP A 1 330 ? 2.084 17.547 20.047 1 96.5 330 ASP A CA 1
ATOM 2602 C C . ASP A 1 330 ? 1.898 17.891 21.531 1 96.5 330 ASP A C 1
ATOM 2604 O O . ASP A 1 330 ? 1.602 17.016 22.344 1 96.5 330 ASP A O 1
ATOM 2608 N N . GLY A 1 331 ? 2.207 19.125 21.875 1 95.5 331 GLY A N 1
ATOM 2609 C CA . GLY A 1 331 ? 2.133 19.609 23.25 1 95.5 331 GLY A CA 1
ATOM 2610 C C . GLY A 1 331 ? 2.594 21.031 23.406 1 95.5 331 GLY A C 1
ATOM 2611 O O . GLY A 1 331 ? 2.797 21.734 22.406 1 95.5 331 GLY A O 1
ATOM 2612 N N . SER A 1 332 ? 2.688 21.406 24.625 1 96.06 332 SER A N 1
ATOM 2613 C CA . SER A 1 332 ? 3.102 22.781 24.922 1 96.06 332 SER A CA 1
ATOM 2614 C C . SER A 1 332 ? 4.57 23 24.578 1 96.06 332 SER A C 1
ATOM 2616 O O . SER A 1 332 ? 5.402 22.109 24.781 1 96.06 332 SER A O 1
ATOM 2618 N N . MET A 1 333 ? 4.82 24.172 24.109 1 96.5 333 MET A N 1
ATOM 2619 C CA . MET A 1 333 ? 6.184 24.578 23.781 1 96.5 333 MET A CA 1
ATOM 2620 C C . MET A 1 333 ? 6.715 25.594 24.766 1 96.5 333 MET A C 1
ATOM 2622 O O . MET A 1 333 ? 5.941 26.266 25.453 1 96.5 333 MET A O 1
ATOM 2626 N N . ARG A 1 334 ? 7.996 25.625 24.891 1 96.81 334 ARG A N 1
ATOM 2627 C CA . ARG A 1 334 ? 8.594 26.766 25.562 1 96.81 334 ARG A CA 1
ATOM 2628 C C . ARG A 1 334 ? 9.117 27.781 24.547 1 96.81 334 ARG A C 1
ATOM 2630 O O . ARG A 1 334 ? 9.422 27.422 23.406 1 96.81 334 ARG A O 1
ATOM 2637 N N . LEU A 1 335 ? 9.094 29.016 24.938 1 98 335 LEU A N 1
ATOM 2638 C CA . LEU A 1 335 ? 9.656 30.094 24.141 1 98 335 LEU A CA 1
ATOM 2639 C C . LEU A 1 335 ? 11.07 30.422 24.609 1 98 335 LEU A C 1
ATOM 2641 O O . LEU A 1 335 ? 11.281 30.781 25.766 1 98 335 LEU A O 1
ATOM 2645 N N . MET A 1 336 ? 12.031 30.281 23.703 1 97.75 336 MET A N 1
ATOM 2646 C CA . MET A 1 336 ? 13.445 30.484 23.984 1 97.75 336 MET A CA 1
ATOM 2647 C C . MET A 1 336 ? 13.938 31.812 23.422 1 97.75 336 MET A C 1
ATOM 2649 O O . MET A 1 336 ? 13.367 32.312 22.453 1 97.75 336 MET A O 1
ATOM 2653 N N . HIS A 1 337 ? 14.984 32.312 24.047 1 97.31 337 HIS A N 1
ATOM 2654 C CA . HIS A 1 337 ? 15.547 33.625 23.656 1 97.31 337 HIS A CA 1
ATOM 2655 C C . HIS A 1 337 ? 17.062 33.625 23.812 1 97.31 337 HIS A C 1
ATOM 2657 O O . HIS A 1 337 ? 17.609 33.031 24.734 1 97.31 337 HIS A O 1
ATOM 2663 N N . CYS A 1 338 ? 17.672 34.281 22.875 1 95.19 338 CYS A N 1
ATOM 2664 C CA . CYS A 1 338 ? 19.125 34.5 22.938 1 95.19 338 CYS A CA 1
ATOM 2665 C C . CYS A 1 338 ? 19.484 35.875 22.328 1 95.19 338 CYS A C 1
ATOM 2667 O O . CYS A 1 338 ? 19.031 36.219 21.25 1 95.19 338 CYS A O 1
ATOM 2669 N N . ALA A 1 339 ? 20.344 36.562 23.109 1 92.19 339 ALA A N 1
ATOM 2670 C CA . ALA A 1 339 ? 20.906 37.75 22.516 1 92.19 339 ALA A CA 1
ATOM 2671 C C . ALA A 1 339 ? 21.859 37.406 21.359 1 92.19 339 ALA A C 1
ATOM 2673 O O . ALA A 1 339 ? 22.5 36.375 21.391 1 92.19 339 ALA A O 1
ATOM 2674 N N . TRP A 1 340 ? 21.953 38.281 20.422 1 90.62 340 TRP A N 1
ATOM 2675 C CA . TRP A 1 340 ? 22.781 38.031 19.266 1 90.62 340 TRP A CA 1
ATOM 2676 C C . TRP A 1 340 ? 23.781 39.156 19.062 1 90.62 340 TRP A C 1
ATOM 2678 O O . TRP A 1 340 ? 23.422 40.344 19.141 1 90.62 340 TRP A O 1
ATOM 2688 N N . PRO A 1 341 ? 25.031 38.906 18.719 1 87.81 341 PRO A N 1
ATOM 2689 C CA . PRO A 1 341 ? 25.547 37.562 18.438 1 87.81 341 PRO A CA 1
ATOM 2690 C C . PRO A 1 341 ? 25.781 36.75 19.703 1 87.81 341 PRO A C 1
ATOM 2692 O O . PRO A 1 341 ? 26.062 37.312 20.766 1 87.81 341 PRO A O 1
ATOM 2695 N N . PRO A 1 342 ? 25.594 35.469 19.469 1 86.44 342 PRO A N 1
ATOM 2696 C CA . PRO A 1 342 ? 25.859 34.594 20.625 1 86.44 342 PRO A CA 1
ATOM 2697 C C . PRO A 1 342 ? 27.359 34.438 20.891 1 86.44 342 PRO A C 1
ATOM 2699 O O . PRO A 1 342 ? 28.188 34.844 20.062 1 86.44 342 PRO A O 1
ATOM 2702 N N . PRO A 1 343 ? 27.688 33.844 22.078 1 77.44 343 PRO A N 1
ATOM 2703 C CA . PRO A 1 343 ? 29.109 33.594 22.328 1 77.44 343 PRO A CA 1
ATOM 2704 C C . PRO A 1 343 ? 29.75 32.719 21.25 1 77.44 343 PRO A C 1
ATOM 2706 O O . PRO A 1 343 ? 29.109 31.828 20.703 1 77.44 343 PRO A O 1
ATOM 2709 N N . PHE A 1 344 ? 30.906 33.125 20.875 1 71 344 PHE A N 1
ATOM 2710 C CA . PHE A 1 344 ? 31.609 32.562 19.719 1 71 344 PHE A CA 1
ATOM 2711 C C . PHE A 1 344 ? 31.859 31.078 19.891 1 71 344 PHE A C 1
ATOM 2713 O O . PHE A 1 344 ? 31.844 30.328 18.922 1 71 344 PHE A O 1
ATOM 2720 N N . ASP A 1 345 ? 32.062 30.719 21.047 1 74.12 345 ASP A N 1
ATOM 2721 C CA . ASP A 1 345 ? 32.5 29.328 21.172 1 74.12 345 ASP A CA 1
ATOM 2722 C C . ASP A 1 345 ? 31.453 28.5 21.922 1 74.12 345 ASP A C 1
ATOM 2724 O O . ASP A 1 345 ? 30.906 28.953 22.938 1 74.12 345 ASP A O 1
ATOM 2728 N N . GLY A 1 346 ? 31.062 27.359 21.234 1 77.19 346 GLY A N 1
ATOM 2729 C CA . GLY A 1 346 ? 30.281 26.344 21.938 1 77.19 346 GLY A CA 1
ATOM 2730 C C . GLY A 1 346 ? 28.797 26.5 21.719 1 77.19 346 GLY A C 1
ATOM 2731 O O . GLY A 1 346 ? 28.344 27.375 20.969 1 77.19 346 GLY A O 1
ATOM 2732 N N . PRO A 1 347 ? 28.016 25.688 22.328 1 87.94 347 PRO A N 1
ATOM 2733 C CA . PRO A 1 347 ? 26.562 25.703 22.25 1 87.94 347 PRO A CA 1
ATOM 2734 C C . PRO A 1 347 ? 25.938 26.875 23.031 1 87.94 347 PRO A C 1
ATOM 2736 O O . PRO A 1 347 ? 26.547 27.375 23.984 1 87.94 347 PRO A O 1
ATOM 2739 N N . ILE A 1 348 ? 24.828 27.328 22.5 1 90.44 348 ILE A N 1
ATOM 2740 C CA . ILE A 1 348 ? 24.141 28.391 23.219 1 90.44 348 ILE A CA 1
ATOM 2741 C C . ILE A 1 348 ? 23.141 27.781 24.203 1 90.44 348 ILE A C 1
ATOM 2743 O O . ILE A 1 348 ? 22.531 26.75 23.922 1 90.44 348 ILE A O 1
ATOM 2747 N N . GLU A 1 349 ? 23.141 28.234 25.359 1 81.69 349 GLU A N 1
ATOM 2748 C CA . GLU A 1 349 ? 22.172 27.75 26.344 1 81.69 349 GLU A CA 1
ATOM 2749 C C . GLU A 1 349 ? 20.781 28.328 26.078 1 81.69 349 GLU A C 1
ATOM 2751 O O . GLU A 1 349 ? 19.781 27.609 26.109 1 81.69 349 GLU A O 1
ATOM 2756 N N . GLY A 1 350 ? 20.656 29.578 25.625 1 88.44 350 GLY A N 1
ATOM 2757 C CA . GLY A 1 350 ? 19.391 30.234 25.422 1 88.44 350 GLY A CA 1
ATOM 2758 C C . GLY A 1 350 ? 18.641 30.5 26.719 1 88.44 350 GLY A C 1
ATOM 2759 O O . GLY A 1 350 ? 18.812 29.766 27.703 1 88.44 350 GLY A O 1
ATOM 2760 N N . GLU A 1 351 ? 17.938 31.422 26.812 1 94.62 351 GLU A N 1
ATOM 2761 C CA . GLU A 1 351 ? 17.109 31.781 27.969 1 94.62 351 GLU A CA 1
ATOM 2762 C C . GLU A 1 351 ? 15.641 31.406 27.719 1 94.62 351 GLU A C 1
ATOM 2764 O O . GLU A 1 351 ? 15.125 31.609 26.625 1 94.62 351 GLU A O 1
ATOM 2769 N N . VAL A 1 352 ? 15.016 30.797 28.781 1 96.69 352 VAL A N 1
ATOM 2770 C CA . VAL A 1 352 ? 13.594 30.469 28.688 1 96.69 352 VAL A CA 1
ATOM 2771 C C . VAL A 1 352 ? 12.758 31.688 29.031 1 96.69 352 VAL A C 1
ATOM 2773 O O . VAL A 1 352 ? 12.852 32.219 30.141 1 96.69 352 VAL A O 1
ATOM 2776 N N . LEU A 1 353 ? 11.984 32.156 28.094 1 97 353 LEU A N 1
ATOM 2777 C CA . LEU A 1 353 ? 11.07 33.25 28.375 1 97 353 LEU A CA 1
ATOM 2778 C C . LEU A 1 353 ? 9.773 32.75 29 1 97 353 LEU A C 1
ATOM 2780 O O . LEU A 1 353 ? 9.312 33.281 30.016 1 97 353 LEU A O 1
ATOM 2784 N N . ILE A 1 354 ? 9.133 31.797 28.359 1 96.56 354 ILE A N 1
ATOM 2785 C CA . ILE A 1 354 ? 7.945 31.094 28.844 1 96.56 354 ILE A CA 1
ATOM 2786 C C . ILE A 1 354 ? 8.188 29.594 28.828 1 96.56 354 ILE A C 1
ATOM 2788 O O . ILE A 1 354 ? 8.531 29.031 27.781 1 96.56 354 ILE A O 1
ATOM 2792 N N . ASP A 1 355 ? 7.992 28.906 29.906 1 95.12 355 ASP A N 1
ATOM 2793 C CA . ASP A 1 355 ? 8.266 27.484 30.016 1 95.12 355 ASP A CA 1
ATOM 2794 C C . ASP A 1 355 ? 7 26.656 29.812 1 95.12 355 ASP A C 1
ATOM 2796 O O . ASP A 1 355 ? 5.93 27.203 29.531 1 95.12 355 ASP A O 1
ATOM 2800 N N . PHE A 1 356 ? 7.141 25.359 30 1 90.38 356 PHE A N 1
ATOM 2801 C CA . PHE A 1 356 ? 6.047 24.422 29.781 1 90.38 356 PHE A CA 1
ATOM 2802 C C . PHE A 1 356 ? 4.977 24.594 30.859 1 90.38 356 PHE A C 1
ATOM 2804 O O . PHE A 1 356 ? 3.781 24.484 30.562 1 90.38 356 PHE A O 1
ATOM 2811 N N . ASP A 1 357 ? 5.402 24.672 32.062 1 88.31 357 ASP A N 1
ATOM 2812 C CA . ASP A 1 357 ? 4.473 24.781 33.188 1 88.31 357 ASP A CA 1
ATOM 2813 C C . ASP A 1 357 ? 3.982 26.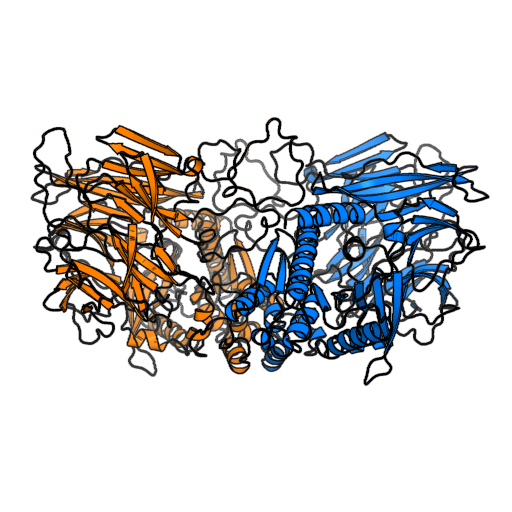234 33.312 1 88.31 357 ASP A C 1
ATOM 2815 O O . ASP A 1 357 ? 4.707 27.078 33.844 1 88.31 357 ASP A O 1
ATOM 2819 N N . THR A 1 358 ? 2.795 26.453 32.969 1 88.62 358 THR A N 1
ATOM 2820 C CA . THR A 1 358 ? 2.25 27.812 32.969 1 88.62 358 THR A CA 1
ATOM 2821 C C . THR A 1 358 ? 1.074 27.922 33.938 1 88.62 358 THR A C 1
ATOM 2823 O O . THR A 1 358 ? 0.291 28.875 33.844 1 88.62 358 THR A O 1
ATOM 2826 N N . ARG A 1 359 ? 0.84 27.062 34.812 1 89.69 359 ARG A N 1
ATOM 2827 C CA . ARG A 1 359 ? -0.334 27 35.656 1 89.69 359 ARG A CA 1
ATOM 2828 C C . ARG A 1 359 ? -0.435 28.25 36.531 1 89.69 359 ARG A C 1
ATOM 2830 O O . ARG A 1 359 ? -1.533 28.656 36.938 1 89.69 359 ARG A O 1
ATOM 2837 N N . ASN A 1 360 ? 0.702 28.828 36.719 1 85.38 360 ASN A N 1
ATOM 2838 C CA . ASN A 1 360 ? 0.7 30 37.562 1 85.38 360 ASN A CA 1
ATOM 2839 C C . ASN A 1 360 ? 0.776 31.297 36.75 1 85.38 360 ASN A C 1
ATOM 2841 O O . ASN A 1 360 ? 0.899 32.375 37.312 1 85.38 360 ASN A O 1
ATOM 2845 N N . LEU A 1 361 ? 0.664 31.141 35.531 1 87.44 361 LEU A N 1
ATOM 2846 C CA . LEU A 1 361 ? 0.726 32.312 34.688 1 87.44 361 LEU A CA 1
ATOM 2847 C C . LEU A 1 361 ? -0.672 32.75 34.25 1 87.44 361 LEU A C 1
ATOM 2849 O O . LEU A 1 361 ? -1.53 31.922 33.969 1 87.44 361 LEU A O 1
ATOM 2853 N N . SER A 1 362 ? -0.875 34.031 34.375 1 86.38 362 SER A N 1
ATOM 2854 C CA . SER A 1 362 ? -2.117 34.656 33.938 1 86.38 362 SER A CA 1
ATOM 2855 C C . SER A 1 362 ? -1.876 35.562 32.719 1 86.38 362 SER A C 1
ATOM 2857 O O . SER A 1 362 ? -0.804 36.156 32.594 1 86.38 362 SER A O 1
ATOM 2859 N N . ASP A 1 363 ? -2.904 35.625 31.891 1 79.69 363 ASP A N 1
ATOM 2860 C CA . ASP A 1 363 ? -2.771 36.5 30.75 1 79.69 363 ASP A CA 1
ATOM 2861 C C . ASP A 1 363 ? -3.43 37.875 31.016 1 79.69 363 ASP A C 1
ATOM 2863 O O . ASP A 1 363 ? -3.799 38.594 30.094 1 79.69 363 ASP A O 1
ATOM 2867 N N . GLY A 1 364 ? -3.623 38.094 32.188 1 76.38 364 GLY A N 1
ATOM 2868 C CA . GLY A 1 364 ? -4.289 39.312 32.625 1 76.38 364 GLY A CA 1
ATOM 2869 C C . GLY A 1 364 ? -5.75 39.125 32.969 1 76.38 364 GLY A C 1
ATOM 2870 O O . GLY A 1 364 ? -6.277 39.75 33.875 1 76.38 364 GLY A O 1
ATOM 2871 N N . ASN A 1 365 ? -6.414 38.25 32.188 1 79.19 365 ASN A N 1
ATOM 2872 C CA . ASN A 1 365 ? -7.84 38 32.375 1 79.19 365 ASN A CA 1
ATOM 2873 C C . ASN A 1 365 ? -8.125 36.531 32.719 1 79.19 365 ASN A C 1
ATOM 2875 O O . ASN A 1 365 ? -9.031 36.25 33.5 1 79.19 365 ASN A O 1
ATOM 2879 N N . GLU A 1 366 ? -7.422 35.688 32.062 1 85.44 366 GLU A N 1
ATOM 2880 C CA . GLU A 1 366 ? -7.59 34.25 32.219 1 85.44 366 GLU A CA 1
ATOM 2881 C C . GLU A 1 366 ? -6.258 33.562 32.531 1 85.44 366 GLU A C 1
ATOM 2883 O O . GLU A 1 366 ? -5.195 34.156 32.344 1 85.44 366 GLU A O 1
ATOM 2888 N N . LYS A 1 367 ? -6.395 32.406 33 1 90.94 367 LYS A N 1
ATOM 2889 C CA . LYS A 1 367 ? -5.18 31.594 33.125 1 90.94 367 LYS A CA 1
ATOM 2890 C C . LYS A 1 367 ? -4.602 31.234 31.766 1 90.94 367 LYS A C 1
ATOM 2892 O O . LYS A 1 367 ? -5.344 30.906 30.844 1 90.94 367 LYS A O 1
ATOM 2897 N N . PHE A 1 368 ? -3.361 31.422 31.641 1 95.38 368 PHE A N 1
ATOM 2898 C CA . PHE A 1 368 ? -2.668 31.062 30.406 1 95.38 368 PHE A CA 1
ATOM 2899 C C . PHE A 1 368 ? -2.385 29.562 30.359 1 95.38 368 PHE A C 1
ATOM 2901 O O . PHE A 1 368 ? -1.727 29.016 31.25 1 95.38 368 PHE A O 1
ATOM 2908 N N . ARG A 1 369 ? -2.844 28.875 29.391 1 95.69 369 ARG A N 1
ATOM 2909 C CA . ARG A 1 369 ? -2.812 27.406 29.344 1 95.69 369 ARG A CA 1
ATOM 2910 C C . ARG A 1 369 ? -1.496 26.906 28.766 1 95.69 369 ARG A C 1
ATOM 2912 O O . ARG A 1 369 ? -1.163 25.734 28.891 1 95.69 369 ARG A O 1
ATOM 2919 N N . GLY A 1 370 ? -0.713 27.781 28.156 1 96.31 370 GLY A N 1
ATOM 2920 C CA . GLY A 1 370 ? 0.547 27.375 27.547 1 96.31 370 GLY A CA 1
ATOM 2921 C C . GLY A 1 370 ? 0.662 27.766 26.094 1 96.31 370 GLY A C 1
ATOM 2922 O O . GLY A 1 370 ? -0.26 28.359 25.531 1 96.31 370 GLY A O 1
ATOM 2923 N N . ILE A 1 371 ? 1.822 27.469 25.453 1 97.19 371 ILE A N 1
ATOM 2924 C CA . ILE A 1 371 ? 2.078 27.797 24.062 1 97.19 371 ILE A CA 1
ATOM 2925 C C . ILE A 1 371 ? 1.83 26.562 23.188 1 97.19 371 ILE A C 1
ATOM 2927 O O . ILE A 1 371 ? 2.58 25.594 23.25 1 97.19 371 ILE A O 1
ATOM 2931 N N . PHE A 1 372 ? 0.76 26.688 22.484 1 96.75 372 PHE A N 1
ATOM 2932 C CA . PHE A 1 372 ? 0.418 25.656 21.516 1 96.75 372 PHE A CA 1
ATOM 2933 C C . PHE A 1 372 ? 0.348 26.234 20.109 1 96.75 372 PHE A C 1
ATOM 2935 O O . PHE A 1 372 ? -0.697 26.734 19.703 1 96.75 372 PHE A O 1
ATOM 2942 N N . CYS A 1 373 ? 1.411 26.234 19.422 1 91 373 CYS A N 1
ATOM 2943 C CA . CYS A 1 373 ? 1.449 26.688 18.047 1 91 373 CYS A CA 1
ATOM 2944 C C . CYS A 1 373 ? 2.549 25.984 17.266 1 91 373 CYS A C 1
ATOM 2946 O O . CYS A 1 373 ? 3.543 25.547 17.844 1 91 373 CYS A O 1
ATOM 2948 N N . GLN A 1 374 ? 2.371 25.922 15.992 1 88.56 374 GLN A N 1
ATOM 2949 C CA . GLN A 1 374 ? 3.311 25.203 15.125 1 88.56 374 GLN A CA 1
ATOM 2950 C C . GLN A 1 374 ? 4.461 26.125 14.703 1 88.56 374 GLN A C 1
ATOM 2952 O O . GLN A 1 374 ? 5.543 25.641 14.352 1 88.56 374 GLN A O 1
ATOM 2957 N N . ALA A 1 375 ? 4.191 27.391 14.648 1 93.94 375 ALA A N 1
ATOM 2958 C CA . ALA A 1 375 ? 5.207 28.344 14.211 1 93.94 375 ALA A CA 1
ATOM 2959 C C . ALA A 1 375 ? 4.91 29.75 14.742 1 93.94 375 ALA A C 1
ATOM 2961 O O . ALA A 1 375 ? 3.746 30.109 14.93 1 93.94 375 ALA A O 1
ATOM 2962 N N . LEU A 1 376 ? 6.012 30.469 14.969 1 96.81 376 LEU A N 1
ATOM 2963 C CA . LEU A 1 376 ? 5.906 31.891 15.273 1 96.81 376 LEU A CA 1
ATOM 2964 C C . LEU A 1 376 ? 5.633 32.719 14.016 1 96.81 376 LEU A C 1
ATOM 2966 O O . LEU A 1 376 ? 6.02 32.312 12.914 1 96.81 376 LEU A O 1
ATOM 2970 N N . PRO A 1 377 ? 4.902 33.875 14.219 1 95.31 377 PRO A N 1
ATOM 2971 C CA . PRO A 1 377 ? 4.789 34.75 13.055 1 95.31 377 PRO A CA 1
ATOM 2972 C C . PRO A 1 377 ? 6.148 35.156 12.5 1 95.31 377 PRO A C 1
ATOM 2974 O O . PRO A 1 377 ? 7.137 35.188 13.234 1 95.31 377 PRO A O 1
ATOM 2977 N N . ARG A 1 378 ? 6.152 35.5 11.242 1 92.44 378 ARG A N 1
ATOM 2978 C CA . ARG A 1 378 ? 7.414 35.906 10.633 1 92.44 378 ARG A CA 1
ATOM 2979 C C . ARG A 1 378 ? 7.949 37.188 11.273 1 92.44 378 ARG A C 1
ATOM 2981 O O . ARG A 1 378 ? 9.133 37.25 11.609 1 92.44 378 ARG A O 1
ATOM 2988 N N . ARG A 1 379 ? 7.152 38.25 11.305 1 94.56 379 ARG A N 1
ATOM 2989 C CA . ARG A 1 379 ? 7.41 39.438 12.086 1 94.56 379 ARG A CA 1
ATOM 2990 C C . ARG A 1 379 ? 6.582 39.438 13.367 1 94.56 379 ARG A C 1
ATOM 2992 O O . ARG A 1 379 ? 5.352 39.406 13.312 1 94.56 379 ARG A O 1
ATOM 2999 N N . LEU A 1 380 ? 7.277 39.531 14.484 1 96.75 380 LEU A N 1
ATOM 3000 C CA . LEU A 1 380 ? 6.527 39.281 15.711 1 96.75 380 LEU A CA 1
ATOM 3001 C C . LEU A 1 380 ? 6.918 40.281 16.797 1 96.75 380 LEU A C 1
ATOM 3003 O O . LEU A 1 380 ? 6.297 40.312 17.859 1 96.75 380 LEU A O 1
ATOM 3007 N N . PHE A 1 381 ? 7.941 41.125 16.5 1 97 381 PHE A N 1
ATOM 3008 C CA . PHE A 1 381 ? 8.414 42.031 17.531 1 97 381 PHE A CA 1
ATOM 3009 C C . PHE A 1 381 ? 7.668 43.375 17.453 1 97 381 PHE A C 1
ATOM 3011 O O . PHE A 1 381 ? 7.309 43.812 16.359 1 97 381 PHE A O 1
ATOM 3018 N N . THR A 1 382 ? 7.488 43.969 18.578 1 96.25 382 THR A N 1
ATOM 3019 C CA . THR A 1 382 ? 7.004 45.344 18.625 1 96.25 382 THR A CA 1
ATOM 3020 C C . THR A 1 382 ? 8.094 46.312 18.156 1 96.25 382 THR A C 1
ATOM 3022 O O . THR A 1 382 ? 9.25 45.938 18 1 96.25 382 THR A O 1
ATOM 3025 N N . LYS A 1 383 ? 7.656 47.531 18 1 93.81 383 LYS A N 1
ATOM 3026 C CA . LYS A 1 383 ? 8.555 48.562 17.469 1 93.81 383 LYS A CA 1
ATOM 3027 C C . LYS A 1 383 ? 9.773 48.719 18.375 1 93.81 383 LYS A C 1
ATOM 3029 O O . LYS A 1 383 ? 10.875 48.969 17.891 1 93.81 383 LYS A O 1
ATOM 3034 N N . ASP A 1 384 ? 9.617 48.625 19.641 1 93.81 384 ASP A N 1
ATOM 3035 C CA . ASP A 1 384 ? 10.695 48.875 20.578 1 93.81 384 ASP A CA 1
ATOM 3036 C C . ASP A 1 384 ? 11.516 47.625 20.844 1 93.81 384 ASP A C 1
ATOM 3038 O O . ASP A 1 384 ? 12.484 47.656 21.609 1 93.81 384 ASP A O 1
ATOM 3042 N N . ASN A 1 385 ? 11.156 46.469 20.359 1 93.88 385 ASN A N 1
ATOM 3043 C CA . ASN A 1 385 ? 11.828 45.156 20.484 1 93.88 385 ASN A CA 1
ATOM 3044 C C . ASN A 1 385 ? 11.781 44.656 21.906 1 93.88 385 ASN A C 1
ATOM 3046 O O . ASN A 1 385 ? 12.578 43.781 22.281 1 93.88 385 ASN A O 1
ATOM 3050 N N . LEU A 1 386 ? 10.867 45.156 22.703 1 95.25 386 LEU A N 1
ATOM 3051 C CA . LEU A 1 386 ? 10.781 44.75 24.109 1 95.25 386 LEU A CA 1
ATOM 3052 C C . LEU A 1 386 ? 9.734 43.656 24.281 1 95.25 386 LEU A C 1
ATOM 3054 O O . LEU A 1 386 ? 9.734 42.938 25.297 1 95.25 386 LEU A O 1
ATOM 3058 N N . HIS A 1 387 ? 8.852 43.656 23.312 1 96.62 387 HIS A N 1
ATOM 3059 C CA . HIS A 1 387 ? 7.801 42.656 23.344 1 96.62 387 HIS A CA 1
ATOM 3060 C C . HIS A 1 387 ? 7.742 41.875 22.031 1 96.62 387 HIS A C 1
ATOM 3062 O O . HIS A 1 387 ? 8.227 42.344 21 1 96.62 387 HIS A O 1
ATOM 3068 N N . LEU A 1 388 ? 7.273 40.688 22.125 1 96.88 388 LEU A N 1
ATOM 3069 C CA . LEU A 1 388 ? 6.98 39.938 20.922 1 96.88 388 LEU A CA 1
ATOM 3070 C C . LEU A 1 388 ? 5.574 39.344 20.969 1 96.88 388 LEU A C 1
ATOM 3072 O O . LEU A 1 388 ? 4.977 39.25 22.047 1 96.88 388 LEU A O 1
ATOM 3076 N N . ILE A 1 389 ? 5.031 39 19.797 1 97.75 389 ILE A N 1
ATOM 3077 C CA . ILE A 1 389 ? 3.666 38.5 19.672 1 97.75 389 ILE A CA 1
ATOM 3078 C C . ILE A 1 389 ? 3.686 37.062 19.219 1 97.75 389 ILE A C 1
ATOM 3080 O O . ILE A 1 389 ? 4.473 36.688 18.344 1 97.75 389 ILE A O 1
ATOM 3084 N N . LEU A 1 390 ? 2.896 36.188 19.844 1 97.69 390 LEU A N 1
ATOM 3085 C CA . LEU A 1 390 ? 2.67 34.844 19.375 1 97.69 390 LEU A CA 1
ATOM 3086 C C . LEU A 1 390 ? 1.196 34.469 19.484 1 97.69 390 LEU A C 1
ATOM 3088 O O . LEU A 1 390 ? 0.439 35.125 20.203 1 97.69 390 LEU A O 1
ATOM 3092 N N . ASN A 1 391 ? 0.758 33.531 18.641 1 97.44 391 ASN A N 1
ATOM 3093 C CA . ASN A 1 391 ? -0.583 32.938 18.688 1 97.44 391 ASN A CA 1
ATOM 3094 C C . ASN A 1 391 ? -0.602 31.609 19.422 1 97.44 391 ASN A C 1
ATOM 3096 O O . ASN A 1 391 ? 0.321 30.797 19.281 1 97.44 391 ASN A O 1
ATOM 3100 N N . SER A 1 392 ? -1.592 31.328 20.188 1 97.06 392 SER A N 1
ATOM 3101 C CA . SER A 1 392 ? -1.644 30.062 20.891 1 97.06 392 SER A CA 1
ATOM 3102 C C . SER A 1 392 ? -3.084 29.594 21.078 1 97.06 392 SER A C 1
ATOM 3104 O O . SER A 1 392 ? -3.979 30.406 21.297 1 97.06 392 SER A O 1
ATOM 3106 N N . GLN A 1 393 ? -3.264 28.344 21.016 1 95.94 393 GLN A N 1
ATOM 3107 C CA . GLN A 1 393 ? -4.539 27.719 21.344 1 95.94 393 GLN A CA 1
ATOM 3108 C C . GLN A 1 393 ? -4.797 27.734 22.844 1 95.94 393 GLN A C 1
ATOM 3110 O O . GLN A 1 393 ? -3.904 27.438 23.641 1 95.94 393 GLN A O 1
ATOM 3115 N N . GLN A 1 394 ? -5.973 28.203 23.25 1 95.12 394 GLN A N 1
ATOM 3116 C CA . GLN A 1 394 ? -6.445 28.219 24.641 1 95.12 394 GLN A CA 1
ATOM 3117 C C . GLN A 1 394 ? -7.82 27.562 24.75 1 95.12 394 GLN A C 1
ATOM 3119 O O . GLN A 1 394 ? -8.828 28.172 24.391 1 95.12 394 GLN A O 1
ATOM 3124 N N . GLU A 1 395 ? -7.898 26.391 25.266 1 94.31 395 GLU A N 1
ATOM 3125 C CA . GLU A 1 395 ? -9.125 25.625 25.469 1 94.31 395 GLU A CA 1
ATOM 3126 C C . GLU A 1 395 ? -9.883 25.453 24.156 1 94.31 395 GLU A C 1
ATOM 3128 O O . GLU A 1 395 ? -9.516 24.625 23.328 1 94.31 395 GLU A O 1
ATOM 3133 N N . THR A 1 396 ? -10.828 26.422 23.797 1 96.88 396 THR A N 1
ATOM 3134 C CA . THR A 1 396 ? -11.688 26.219 22.641 1 96.88 396 THR A CA 1
ATOM 3135 C C . THR A 1 396 ? -11.422 27.266 21.578 1 96.88 396 THR A C 1
ATOM 3137 O O . THR A 1 396 ? -12.227 27.453 20.656 1 96.88 396 THR A O 1
ATOM 3140 N N . SER A 1 397 ? -10.289 28 21.672 1 95.94 397 SER A N 1
ATOM 3141 C CA . SER A 1 397 ? -10.062 29.094 20.719 1 95.94 397 SER A CA 1
ATOM 3142 C C . SER A 1 397 ? -8.578 29.422 20.594 1 95.94 397 SER A C 1
ATOM 3144 O O . SER A 1 397 ? -7.773 28.984 21.422 1 95.94 397 SER A O 1
ATOM 3146 N N . MET A 1 398 ? -8.25 30.172 19.562 1 96.44 398 MET A N 1
ATOM 3147 C CA . MET A 1 398 ? -6.914 30.719 19.344 1 96.44 398 MET A CA 1
ATOM 3148 C C . MET A 1 398 ? -6.863 32.188 19.719 1 96.44 398 MET A C 1
ATOM 3150 O O . MET A 1 398 ? -7.797 32.938 19.422 1 96.44 398 MET A O 1
ATOM 3154 N N . HIS A 1 399 ? -5.742 32.625 20.328 1 95.25 399 HIS A N 1
ATOM 3155 C CA . HIS A 1 399 ? -5.598 34.031 20.672 1 95.25 399 HIS A CA 1
ATOM 3156 C C . HIS A 1 399 ? -4.145 34.469 20.547 1 95.25 399 HIS A C 1
ATOM 3158 O O . HIS A 1 399 ? -3.223 33.688 20.75 1 95.25 399 HIS A O 1
ATOM 3164 N N . PRO A 1 400 ? -3.967 35.719 20.219 1 96.94 400 PRO A N 1
ATOM 3165 C CA . PRO A 1 400 ? -2.623 36.312 20.219 1 96.94 400 PRO A CA 1
ATOM 3166 C C . PRO A 1 400 ? -2.209 36.844 21.578 1 96.94 400 PRO A C 1
ATOM 3168 O O . PRO A 1 400 ? -3.043 37.375 22.328 1 96.94 400 PRO A O 1
ATOM 3171 N N . TYR A 1 401 ? -0.997 36.781 21.859 1 97.06 401 TYR A N 1
ATOM 3172 C CA . TYR A 1 401 ? -0.45 37.188 23.141 1 97.06 401 TYR A CA 1
ATOM 3173 C C . TYR A 1 401 ? 0.776 38.094 22.953 1 97.06 401 TYR A C 1
ATOM 3175 O O . TYR A 1 401 ? 1.567 37.875 22.031 1 97.06 401 TYR A O 1
ATOM 3183 N N . LEU A 1 402 ? 0.869 39.031 23.781 1 96.5 402 LEU A N 1
ATOM 3184 C CA . LEU A 1 402 ? 2.055 39.875 23.906 1 96.5 402 LEU A CA 1
ATOM 3185 C C . LEU A 1 402 ? 2.957 39.344 25.031 1 96.5 402 LEU A C 1
ATOM 3187 O O . LEU A 1 402 ? 2.52 39.219 26.172 1 96.5 402 LEU A O 1
ATOM 3191 N N . VAL A 1 403 ? 4.164 39.062 24.703 1 97.19 403 VAL A N 1
ATOM 3192 C CA . VAL A 1 403 ? 5.125 38.562 25.672 1 97.19 403 VAL A CA 1
ATOM 3193 C C . VAL A 1 403 ? 6.156 39.656 25.984 1 97.19 403 VAL A C 1
ATOM 3195 O O . VAL A 1 403 ? 6.789 40.188 25.078 1 97.19 403 VAL A O 1
ATOM 3198 N N . ASP A 1 404 ? 6.316 39.969 27.25 1 96.81 404 ASP A N 1
ATOM 3199 C CA . ASP A 1 404 ? 7.375 40.844 27.703 1 96.81 404 ASP A CA 1
ATOM 3200 C C . ASP A 1 404 ? 8.695 40.094 27.875 1 96.81 404 ASP A C 1
ATOM 3202 O O . ASP A 1 404 ? 8.797 39.219 28.734 1 96.81 404 ASP A O 1
ATOM 3206 N N . ILE A 1 405 ? 9.695 40.469 27.172 1 97.06 405 ILE A N 1
ATOM 3207 C CA . ILE A 1 405 ? 10.945 39.719 27.125 1 97.06 405 ILE A CA 1
ATOM 3208 C C . ILE A 1 405 ? 11.672 39.875 28.469 1 97.06 405 ILE A C 1
ATOM 3210 O O . ILE A 1 405 ? 12.242 38.906 28.969 1 97.06 405 ILE A O 1
ATOM 3214 N N . GLU A 1 406 ? 11.672 41 29.016 1 95.88 406 GLU A N 1
ATOM 3215 C CA . GLU A 1 406 ? 12.391 41.25 30.266 1 95.88 406 GLU A CA 1
ATOM 3216 C C . GLU A 1 406 ? 11.641 40.688 31.469 1 95.88 406 GLU A C 1
ATOM 3218 O O . GLU A 1 406 ? 12.234 40.031 32.312 1 95.88 406 GLU A O 1
ATOM 3223 N N . LYS A 1 407 ? 10.375 40.906 31.5 1 95.38 407 LYS A N 1
ATOM 3224 C CA . LYS A 1 407 ? 9.578 40.5 32.656 1 95.38 407 LYS A CA 1
ATOM 3225 C C . LYS A 1 407 ? 9.141 39.062 32.531 1 95.38 407 LYS A C 1
ATOM 3227 O O . LYS A 1 407 ? 8.719 38.438 33.531 1 95.38 407 LYS A O 1
ATOM 3232 N N . LYS A 1 408 ? 9.172 38.562 31.359 1 95.19 408 LYS A N 1
ATOM 3233 C CA . LYS A 1 408 ? 8.766 37.188 31.094 1 95.19 408 LYS A CA 1
ATOM 3234 C C . LYS A 1 408 ? 7.305 36.969 31.469 1 95.19 408 LYS A C 1
ATOM 3236 O O . LYS A 1 408 ? 6.98 36 32.156 1 95.19 408 LYS A O 1
ATOM 3241 N N . THR A 1 409 ? 6.5 37.938 31.062 1 94.56 409 THR A N 1
ATOM 3242 C CA . THR A 1 409 ? 5.059 37.844 31.281 1 94.56 409 THR A CA 1
ATOM 3243 C C . THR A 1 409 ? 4.316 37.75 29.953 1 94.56 409 THR A C 1
ATOM 3245 O O . THR A 1 409 ? 4.887 38.031 28.891 1 94.56 409 THR A O 1
ATOM 3248 N N . VAL A 1 410 ? 3.105 37.312 30.047 1 95.56 410 VAL A N 1
ATOM 3249 C CA . VAL A 1 410 ? 2.252 37.156 28.875 1 95.56 410 VAL A CA 1
ATOM 3250 C C . VAL A 1 410 ? 0.951 37.906 29.078 1 95.56 410 VAL A C 1
ATOM 3252 O O . VAL A 1 410 ? 0.361 37.875 30.156 1 95.56 410 VAL A O 1
ATOM 3255 N N . GLU A 1 411 ? 0.537 38.625 28.078 1 95.25 411 GLU A N 1
ATOM 3256 C CA . GLU A 1 411 ? -0.716 39.375 28.094 1 95.25 411 GLU A CA 1
ATOM 3257 C C . GLU A 1 411 ? -1.519 39.125 26.812 1 95.25 411 GLU A C 1
ATOM 3259 O O . GLU A 1 411 ? -0.987 39.219 25.703 1 95.25 411 GLU A O 1
ATOM 3264 N N . ARG A 1 412 ? -2.803 38.781 27 1 95.38 412 ARG A N 1
ATOM 3265 C CA . ARG A 1 412 ? -3.648 38.562 25.828 1 95.38 412 ARG A CA 1
ATOM 3266 C C . ARG A 1 412 ? -3.889 39.875 25.078 1 95.38 412 ARG A C 1
ATOM 3268 O O . ARG A 1 412 ? -4.121 40.938 25.703 1 95.38 412 ARG A O 1
ATOM 3275 N N . ILE A 1 413 ? -3.789 39.844 23.766 1 95.31 413 ILE A N 1
ATOM 3276 C CA . ILE A 1 413 ? -4.152 41 22.938 1 95.31 413 ILE A CA 1
ATOM 3277 C C . ILE A 1 413 ? -5.652 40.969 22.672 1 95.31 413 ILE A C 1
ATOM 3279 O O . ILE A 1 413 ? -6.098 40.406 21.672 1 95.31 413 ILE A O 1
ATOM 3283 N N . ALA A 1 414 ? -6.395 41.656 23.484 1 92.75 414 ALA A N 1
ATOM 3284 C CA . ALA A 1 414 ? -7.84 41.781 23.297 1 92.75 414 ALA A CA 1
ATOM 3285 C C . ALA A 1 414 ? -8.172 42.938 22.359 1 92.75 414 ALA A C 1
ATOM 3287 O O . ALA A 1 414 ? -7.719 44.062 22.547 1 92.75 414 ALA A O 1
ATOM 3288 N N . ILE A 1 415 ? -8.891 42.656 21.344 1 94 415 ILE A N 1
ATOM 3289 C CA . ILE A 1 415 ? -9.219 43.656 20.328 1 94 415 ILE A CA 1
ATOM 3290 C C . ILE A 1 415 ? -10.711 43.969 20.391 1 94 415 ILE A C 1
ATOM 3292 O O . ILE A 1 415 ? -11.539 43.125 20.672 1 94 415 ILE A O 1
ATOM 3296 N N . THR A 1 416 ? -11.016 45.281 20.203 1 94.69 416 THR A N 1
ATOM 3297 C CA . THR A 1 416 ? -12.391 45.75 20.125 1 94.69 416 THR A CA 1
ATOM 3298 C C . THR A 1 416 ? -12.773 46.062 18.688 1 94.69 416 THR A C 1
ATOM 3300 O O . THR A 1 416 ? -12 46.688 17.953 1 94.69 416 THR A O 1
ATOM 3303 N N . LEU A 1 417 ? -13.883 45.594 18.25 1 93.25 417 LEU A N 1
ATOM 3304 C CA . LEU A 1 417 ? -14.469 45.875 16.953 1 93.25 417 LEU A CA 1
ATOM 3305 C C . LEU A 1 417 ? -15.867 46.469 17.094 1 93.25 417 LEU A C 1
ATOM 3307 O O . LEU A 1 417 ? -16.734 45.875 17.75 1 93.25 417 LEU A O 1
ATOM 3311 N N . ASN A 1 418 ? -16.109 47.625 16.531 1 91.31 418 ASN A N 1
ATOM 3312 C CA . ASN A 1 418 ? -17.391 48.344 16.625 1 91.31 418 ASN A CA 1
ATOM 3313 C C . ASN A 1 418 ? -17.812 48.531 18.078 1 91.31 418 ASN A C 1
ATOM 3315 O O . ASN A 1 418 ? -18.969 48.25 18.438 1 91.31 418 ASN A O 1
ATOM 3319 N N . GLY A 1 419 ? -16.922 48.75 18.891 1 90.88 419 GLY A N 1
ATOM 3320 C CA . GLY A 1 419 ? -17.188 49.094 20.281 1 90.88 419 GLY A CA 1
ATOM 3321 C C . GLY A 1 419 ? -17.344 47.875 21.172 1 90.88 419 GLY A C 1
ATOM 3322 O O . GLY A 1 419 ? -17.578 48 22.375 1 90.88 419 GLY A O 1
ATOM 3323 N N . LYS A 1 420 ? -17.172 46.75 20.625 1 93.5 420 LYS A N 1
ATOM 3324 C CA . LYS A 1 420 ? -17.328 45.531 21.422 1 93.5 420 LYS A CA 1
ATOM 3325 C C . LYS A 1 420 ? -16.062 44.688 21.359 1 93.5 420 LYS A C 1
ATOM 3327 O O . LYS A 1 420 ? -15.484 44.5 20.297 1 93.5 420 LYS A O 1
ATOM 3332 N N . GLU A 1 421 ? -15.758 44.219 22.5 1 92.5 421 GLU A N 1
ATOM 3333 C CA . GLU A 1 421 ? -14.609 43.312 22.547 1 92.5 421 GLU A CA 1
ATOM 3334 C C . GLU A 1 421 ? -14.938 41.969 21.906 1 92.5 421 GLU A C 1
ATOM 3336 O O . GLU A 1 421 ? -16.031 41.438 22.094 1 92.5 421 GLU A O 1
ATOM 3341 N N . LEU A 1 422 ? -14.023 41.5 21.141 1 92.25 422 LEU A N 1
ATOM 3342 C CA . LEU A 1 422 ? -14.219 40.188 20.516 1 92.25 422 LEU A CA 1
ATOM 3343 C C . LEU A 1 422 ? -14.297 39.094 21.578 1 92.25 422 LEU A C 1
ATOM 3345 O O . LEU A 1 422 ? -13.578 39.156 22.578 1 92.25 422 LEU A O 1
ATOM 3349 N N . GLU A 1 423 ? -15.156 38.125 21.344 1 88.69 423 GLU A N 1
ATOM 3350 C CA . GLU A 1 423 ? -15.383 37.062 22.312 1 88.69 423 GLU A CA 1
ATOM 3351 C C . GLU A 1 423 ? -14.156 36.156 22.438 1 88.69 423 GLU A C 1
ATOM 3353 O O . GLU A 1 423 ? -13.57 35.75 21.422 1 88.69 423 GLU A O 1
ATOM 3358 N N . PHE A 1 424 ? -13.852 35.812 23.609 1 86.69 424 PHE A N 1
ATOM 3359 C CA . PHE A 1 424 ? -12.68 35 23.875 1 86.69 424 PHE A CA 1
ATOM 3360 C C . PHE A 1 424 ? -12.945 33.531 23.562 1 86.69 424 PHE A C 1
ATOM 3362 O O . PHE A 1 424 ? -12.227 32.938 22.766 1 86.69 424 PHE A O 1
ATOM 3369 N N . GLU A 1 425 ? -13.984 32.969 24.156 1 91 425 GLU A N 1
ATOM 3370 C CA . GLU A 1 425 ? -14.188 31.531 24.109 1 91 425 GLU A CA 1
ATOM 3371 C C . GLU A 1 425 ? -14.867 31.094 22.812 1 91 425 GLU A C 1
ATOM 3373 O O . GLU A 1 425 ? -14.695 29.969 22.359 1 91 425 GLU A O 1
ATOM 3378 N N . ARG A 1 426 ? -15.57 31.984 22.188 1 94.81 426 ARG A N 1
ATOM 3379 C CA . ARG A 1 426 ? -16.422 31.578 21.078 1 94.81 426 ARG A CA 1
ATOM 3380 C C . ARG A 1 426 ? -15.875 32.094 19.75 1 94.81 426 ARG A C 1
ATOM 3382 O O . ARG A 1 426 ? -16.578 32.094 18.734 1 94.81 426 ARG A O 1
ATOM 3389 N N . SER A 1 427 ? -14.719 32.656 19.797 1 95.06 427 SER A N 1
ATOM 3390 C CA . SER A 1 427 ? -14.094 33.094 18.547 1 95.06 427 SER A CA 1
ATOM 3391 C C . SER A 1 427 ? -12.578 32.969 18.609 1 95.06 427 SER A C 1
ATOM 3393 O O . SER A 1 427 ? -12.008 32.812 19.703 1 95.06 427 SER A O 1
ATOM 3395 N N . SER A 1 428 ? -11.992 32.938 17.5 1 97.12 428 SER A N 1
ATOM 3396 C CA . SER A 1 428 ? -10.539 32.844 17.375 1 97.12 428 SER A CA 1
ATOM 3397 C C . SER A 1 428 ? -9.969 34.062 16.672 1 97.12 428 SER A C 1
ATOM 3399 O O . SER A 1 428 ? -10.57 34.594 15.734 1 97.12 428 SER A O 1
ATOM 3401 N N . LEU A 1 429 ? -8.922 34.562 17.172 1 97.25 429 LEU A N 1
ATOM 3402 C CA . LEU A 1 429 ? -8.164 35.688 16.625 1 97.25 429 LEU A CA 1
ATOM 3403 C C . LEU A 1 429 ? -6.691 35.312 16.453 1 97.25 429 LEU A C 1
ATOM 3405 O O . LEU A 1 429 ? -6.043 34.906 17.422 1 97.25 429 LEU A O 1
ATOM 3409 N N . VAL A 1 430 ? -6.156 35.469 15.266 1 97.38 430 VAL A N 1
ATOM 3410 C CA . VAL A 1 430 ? -4.777 35.094 14.977 1 97.38 430 VAL A CA 1
ATOM 3411 C C . VAL A 1 430 ? -4.047 36.25 14.305 1 97.38 430 VAL A C 1
ATOM 3413 O O . VAL A 1 430 ? -4.488 36.75 13.273 1 97.38 430 VAL A O 1
ATOM 3416 N N . VAL A 1 431 ? -2.945 36.688 14.844 1 97.88 431 VAL A N 1
ATOM 3417 C CA . VAL A 1 431 ? -2.123 37.719 14.227 1 97.88 431 VAL A CA 1
ATOM 3418 C C . VAL A 1 431 ? -1.329 37.125 13.07 1 97.88 431 VAL A C 1
ATOM 3420 O O . VAL A 1 431 ? -0.635 36.125 13.234 1 97.88 431 VAL A O 1
ATOM 3423 N N . LEU A 1 432 ? -1.423 37.781 11.938 1 97.69 432 LEU A N 1
ATOM 3424 C CA . LEU A 1 432 ? -0.751 37.281 10.734 1 97.69 432 LEU A CA 1
ATOM 3425 C C . LEU A 1 432 ? 0.539 38.062 10.484 1 97.69 432 LEU A C 1
ATOM 3427 O O . LEU A 1 432 ? 1.466 37.562 9.859 1 97.69 432 LEU A O 1
ATOM 3431 N N . ASP A 1 433 ? 0.556 39.375 10.875 1 97.31 433 ASP A N 1
ATOM 3432 C CA . ASP A 1 433 ? 1.729 40.219 10.656 1 97.31 433 ASP A CA 1
ATOM 3433 C C . ASP A 1 433 ? 1.765 41.375 11.648 1 97.31 433 ASP A C 1
ATOM 3435 O O . ASP A 1 433 ? 0.726 41.781 12.18 1 97.31 433 ASP A O 1
ATOM 3439 N N . VAL A 1 434 ? 2.971 41.844 11.906 1 96.12 434 VAL A N 1
ATOM 3440 C CA . VAL A 1 434 ? 3.199 42.938 12.82 1 96.12 434 VAL A CA 1
ATOM 3441 C C . VAL A 1 434 ? 4.266 43.875 12.242 1 96.12 434 VAL A C 1
ATOM 3443 O O . VAL A 1 434 ? 5.328 43.438 11.812 1 96.12 434 VAL A O 1
ATOM 3446 N N . VAL A 1 435 ? 3.963 45.125 12.227 1 92.75 435 VAL A N 1
ATOM 3447 C CA . VAL A 1 435 ? 4.953 46.125 11.852 1 92.75 435 VAL A CA 1
ATOM 3448 C C . VAL A 1 435 ? 4.668 47.438 12.578 1 92.75 435 VAL A C 1
ATOM 3450 O O . VAL A 1 435 ? 3.549 47.969 12.531 1 92.75 435 VAL A O 1
ATOM 3453 N N . ASP A 1 436 ? 5.582 48.031 13.273 1 91.44 436 ASP A N 1
ATOM 3454 C CA . ASP A 1 436 ? 5.469 49.312 13.938 1 91.44 436 ASP A CA 1
ATOM 3455 C C . ASP A 1 436 ? 4.227 49.375 14.828 1 91.44 436 ASP A C 1
ATOM 3457 O O . ASP A 1 436 ? 3.436 50.312 14.734 1 91.44 436 ASP A O 1
ATOM 3461 N N . ASP A 1 437 ? 3.955 48.344 15.516 1 94.88 437 ASP A N 1
ATOM 3462 C CA . ASP A 1 437 ? 2.887 48.188 16.5 1 94.88 437 ASP A CA 1
ATOM 3463 C C . ASP A 1 437 ? 1.519 48.156 15.828 1 94.88 437 ASP A C 1
ATOM 3465 O O . ASP A 1 437 ? 0.498 48.438 16.469 1 94.88 437 ASP A O 1
ATOM 3469 N N . LEU A 1 438 ? 1.545 48.031 14.531 1 95.06 438 LEU A N 1
ATOM 3470 C CA . LEU A 1 438 ? 0.348 47.719 13.766 1 95.06 438 LEU A CA 1
ATOM 3471 C C . LEU A 1 438 ? 0.236 46.188 13.539 1 95.06 438 LEU A C 1
ATOM 3473 O O . LEU A 1 438 ? 1.227 45.531 13.219 1 95.06 438 LEU A O 1
ATOM 3477 N N . ILE A 1 439 ?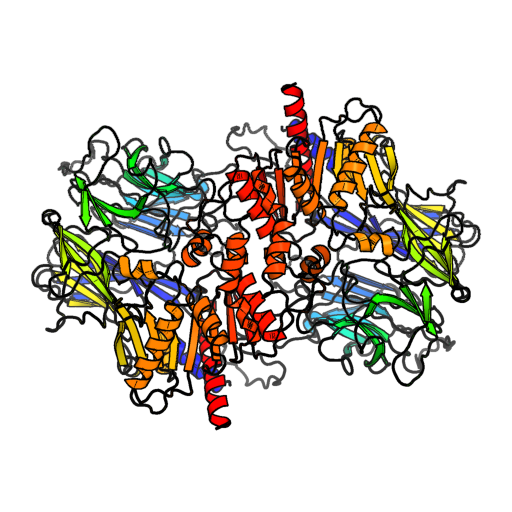 -0.972 45.688 13.773 1 97.06 439 ILE A N 1
ATOM 3478 C CA . ILE A 1 439 ? -1.156 44.25 13.578 1 97.06 439 ILE A CA 1
ATOM 3479 C C . ILE A 1 439 ? -2.299 44 12.594 1 97.06 439 ILE A C 1
ATOM 3481 O O . ILE A 1 439 ? -3.258 44.781 12.547 1 97.06 439 ILE A O 1
ATOM 3485 N N . VAL A 1 440 ? -2.201 43.062 11.773 1 97.5 440 VAL A N 1
ATOM 3486 C CA . VAL A 1 440 ? -3.287 42.5 10.969 1 97.5 440 VAL A CA 1
ATOM 3487 C C . VAL A 1 440 ? -3.637 41.094 11.477 1 97.5 440 VAL A C 1
ATOM 3489 O O . VAL A 1 440 ? -2.748 40.281 11.719 1 97.5 440 VAL A O 1
ATOM 3492 N N . CYS A 1 441 ? -4.93 40.875 11.688 1 97.31 441 CYS A N 1
ATOM 3493 C CA . CYS A 1 441 ? -5.406 39.625 12.312 1 97.31 441 CYS A CA 1
ATOM 3494 C C . CYS A 1 441 ? -6.488 38.969 11.461 1 97.31 441 CYS A C 1
ATOM 3496 O O . CYS A 1 441 ? -7.23 39.656 10.758 1 97.31 441 CYS A O 1
ATOM 3498 N N . ARG A 1 442 ? -6.48 37.688 11.57 1 97.56 442 ARG A N 1
ATOM 3499 C CA . ARG A 1 442 ? -7.609 36.938 11.07 1 97.56 442 ARG A CA 1
ATOM 3500 C C . ARG A 1 442 ? -8.57 36.562 12.195 1 97.56 442 ARG A C 1
ATOM 3502 O O . ARG A 1 442 ? -8.148 36.094 13.25 1 97.56 442 ARG A O 1
ATOM 3509 N N . HIS A 1 443 ? -9.789 36.875 12.055 1 96.94 443 HIS A N 1
ATOM 3510 C CA . HIS A 1 443 ? -10.836 36.594 13.031 1 96.94 443 HIS A CA 1
ATOM 3511 C C . HIS A 1 443 ? -11.875 35.656 12.461 1 96.94 443 HIS A C 1
ATOM 3513 O O . HIS A 1 443 ? -12.258 35.75 11.289 1 96.94 443 HIS A O 1
ATOM 3519 N N . SER A 1 444 ? -12.281 34.688 13.297 1 96.06 444 SER A N 1
ATOM 3520 C CA . SER A 1 444 ? -13.273 33.688 12.844 1 96.06 444 SER A CA 1
ATOM 3521 C C . SER A 1 444 ? -14.039 33.094 14.023 1 96.06 444 SER A C 1
ATOM 3523 O O . SER A 1 444 ? -13.594 33.188 15.172 1 96.06 444 SER A O 1
ATOM 3525 N N . ARG A 1 445 ? -15.25 32.688 13.805 1 95.5 445 ARG A N 1
ATOM 3526 C CA . ARG A 1 445 ? -16.078 31.844 14.68 1 95.5 445 ARG A CA 1
ATOM 3527 C C . ARG A 1 445 ? -16.688 30.672 13.906 1 95.5 445 ARG A C 1
ATOM 3529 O O . ARG A 1 445 ? -16.5 30.562 12.695 1 95.5 445 ARG A O 1
ATOM 3536 N N . LEU A 1 446 ? -17.344 29.703 14.594 1 95.44 446 LEU A N 1
ATOM 3537 C CA . LEU A 1 446 ? -17.906 28.547 13.914 1 95.44 446 LEU A CA 1
ATOM 3538 C C . LEU A 1 446 ? -18.906 28.969 12.836 1 95.44 446 LEU A C 1
ATOM 3540 O O . LEU A 1 446 ? -18.984 28.344 11.773 1 95.44 446 LEU A O 1
ATOM 3544 N N . GLY A 1 447 ? -19.609 29.984 12.977 1 92.62 447 GLY A N 1
ATOM 3545 C CA . GLY A 1 447 ? -20.594 30.438 12.008 1 92.62 447 GLY A CA 1
ATOM 3546 C C . GLY A 1 447 ? -20.141 31.625 11.195 1 92.62 447 GLY A C 1
ATOM 3547 O O . GLY A 1 447 ? -20.922 32.188 10.43 1 92.62 447 GLY A O 1
ATOM 3548 N N . LYS A 1 448 ? -18.906 32.031 11.328 1 93.75 448 LYS A N 1
ATOM 3549 C CA . LYS A 1 448 ? -18.375 33.156 10.602 1 93.75 448 LYS A CA 1
ATOM 3550 C C . LYS A 1 448 ? -16.984 32.844 10.031 1 93.75 448 LYS A C 1
ATOM 3552 O O . LYS A 1 448 ? -16 32.812 10.766 1 93.75 448 LYS A O 1
ATOM 3557 N N . PRO A 1 449 ? -16.953 32.781 8.68 1 95.38 449 PRO A N 1
ATOM 3558 C CA . PRO A 1 449 ? -15.656 32.531 8.039 1 95.38 449 PRO A CA 1
ATOM 3559 C C . PRO A 1 449 ? -14.648 33.625 8.32 1 95.38 449 PRO A C 1
ATOM 3561 O O . PRO A 1 449 ? -14.969 34.625 9 1 95.38 449 PRO A O 1
ATOM 3564 N N . HIS A 1 450 ? -13.461 33.562 7.824 1 96.12 450 HIS A N 1
ATOM 3565 C CA . HIS A 1 450 ? -12.32 34.438 8.125 1 96.12 450 HIS A CA 1
ATOM 3566 C C . HIS A 1 450 ? -12.609 35.875 7.711 1 96.12 450 HIS A C 1
ATOM 3568 O O . HIS A 1 450 ? -13.07 36.125 6.594 1 96.12 450 HIS A O 1
ATOM 3574 N N . SER A 1 451 ? -12.383 36.75 8.602 1 95.81 451 SER A N 1
ATOM 3575 C CA . SER A 1 451 ? -12.289 38.188 8.359 1 95.81 451 SER A CA 1
ATOM 3576 C C . SER A 1 451 ? -10.891 38.719 8.688 1 95.81 451 SER A C 1
ATOM 3578 O O . SER A 1 451 ? -10.172 38.094 9.492 1 95.81 451 SER A O 1
ATOM 3580 N N . LEU A 1 452 ? -10.539 39.781 8.023 1 97.31 452 LEU A N 1
ATOM 3581 C CA . LEU A 1 452 ? -9.266 40.438 8.328 1 97.31 452 LEU A CA 1
ATOM 3582 C C . LEU A 1 452 ? -9.484 41.719 9.094 1 97.31 452 LEU A C 1
ATOM 3584 O O . LEU A 1 452 ? -10.305 42.562 8.695 1 97.31 452 LEU A O 1
ATOM 3588 N N . LEU A 1 453 ? -8.797 41.844 10.156 1 97.19 453 LEU A N 1
ATOM 3589 C CA . LEU A 1 453 ? -8.852 43.031 11.008 1 97.19 453 LEU A CA 1
ATOM 3590 C C . LEU A 1 453 ? -7.48 43.656 11.133 1 97.19 453 LEU A C 1
ATOM 3592 O O . LEU A 1 453 ? -6.457 42.969 11.094 1 97.19 453 LEU A O 1
ATOM 3596 N N . VAL A 1 454 ? -7.488 45 11.258 1 97.19 454 VAL A N 1
ATOM 3597 C CA . VAL A 1 454 ? -6.262 45.75 11.508 1 97.19 454 VAL A CA 1
ATOM 3598 C C . VAL A 1 454 ? -6.422 46.594 12.766 1 97.19 454 VAL A C 1
ATOM 3600 O O . VAL A 1 454 ? -7.484 47.188 12.992 1 97.19 454 VAL A O 1
ATOM 3603 N N . ALA A 1 455 ? -5.391 46.594 13.578 1 97 455 ALA A N 1
ATOM 3604 C CA . ALA A 1 455 ? -5.43 47.375 14.805 1 97 455 ALA A CA 1
ATOM 3605 C C . ALA A 1 455 ? -4.031 47.812 15.227 1 97 455 ALA A C 1
ATOM 3607 O O . ALA A 1 455 ? -3.037 47.219 14.836 1 97 455 ALA A O 1
ATOM 3608 N N . ARG A 1 456 ? -3.996 48.875 15.945 1 95.94 456 ARG A N 1
ATOM 3609 C CA . ARG A 1 456 ? -2.775 49.281 16.641 1 95.94 456 ARG A CA 1
ATOM 3610 C C . ARG A 1 456 ? -2.705 48.656 18.031 1 95.94 456 ARG A C 1
ATOM 3612 O O . ARG A 1 456 ? -3.73 48.5 18.688 1 95.94 456 ARG A O 1
ATOM 3619 N N . LEU A 1 457 ? -1.537 48.281 18.391 1 95 457 LEU A N 1
ATOM 3620 C CA . LEU A 1 457 ? -1.366 47.656 19.688 1 95 457 LEU A CA 1
ATOM 3621 C C . LEU A 1 457 ? -1.789 48.594 20.812 1 95 457 LEU A C 1
ATOM 3623 O O . LEU A 1 457 ? -2.24 48.156 21.859 1 95 457 LEU A O 1
ATOM 3627 N N . ASP A 1 458 ? -1.523 49.812 20.469 1 89.69 458 ASP A N 1
ATOM 3628 C CA . ASP A 1 458 ? -2.029 50.812 21.406 1 89.69 458 ASP A CA 1
ATOM 3629 C C . ASP A 1 458 ? -3.508 51.125 21.156 1 89.69 458 ASP A C 1
ATOM 3631 O O . ASP A 1 458 ? -3.918 51.344 20.016 1 89.69 458 ASP A O 1
ATOM 3635 N N . GLY A 1 459 ? -4.367 51 22.078 1 86.06 459 GLY A N 1
ATOM 3636 C CA . GLY A 1 459 ? -5.793 51.25 21.938 1 86.06 459 GLY A CA 1
ATOM 3637 C C . GLY A 1 459 ? -6.586 50 21.656 1 86.06 459 GLY A C 1
ATOM 3638 O O . GLY A 1 459 ? -7.645 49.781 22.25 1 86.06 459 GLY A O 1
ATOM 3639 N N . ARG A 1 460 ? -6.07 49.156 20.719 1 92.62 460 ARG A N 1
ATOM 3640 C CA . ARG A 1 460 ? -6.613 47.844 20.438 1 92.62 460 ARG A CA 1
ATOM 3641 C C . ARG A 1 460 ? -8 47.938 19.812 1 92.62 460 ARG A C 1
ATOM 3643 O O . ARG A 1 460 ? -8.883 47.125 20.109 1 92.62 460 ARG A O 1
ATOM 3650 N N . VAL A 1 461 ? -8.25 49.031 19.094 1 93.75 461 VAL A N 1
ATOM 3651 C CA . VAL A 1 461 ? -9.469 49.188 18.297 1 93.75 461 VAL A CA 1
ATOM 3652 C C . VAL A 1 461 ? -9.203 48.781 16.859 1 93.75 461 VAL A C 1
ATOM 3654 O O . VAL A 1 461 ? -8.305 49.312 16.203 1 93.75 461 VAL A O 1
ATOM 3657 N N . ALA A 1 462 ? -10.039 47.875 16.438 1 95.56 462 ALA A N 1
ATOM 3658 C CA . ALA A 1 462 ? -9.758 47.281 15.125 1 95.56 462 ALA A CA 1
ATOM 3659 C C . ALA A 1 462 ? -10.703 47.844 14.07 1 95.56 462 ALA A C 1
ATOM 3661 O O . ALA A 1 462 ? -11.805 48.312 14.391 1 95.56 462 ALA A O 1
ATOM 3662 N N . SER A 1 463 ? -10.258 47.844 12.852 1 95.38 463 SER A N 1
ATOM 3663 C CA . SER A 1 463 ? -11.055 48.062 11.648 1 95.38 463 SER A CA 1
ATOM 3664 C C . SER A 1 463 ? -11.109 46.781 10.805 1 95.38 463 SER A C 1
ATOM 3666 O O . SER A 1 463 ? -10.102 46.094 10.656 1 95.38 463 SER A O 1
ATOM 3668 N N . ALA A 1 464 ? -12.336 46.469 10.352 1 94.56 464 ALA A N 1
ATOM 3669 C CA . ALA A 1 464 ? -12.484 45.344 9.461 1 94.56 464 ALA A CA 1
ATOM 3670 C C . ALA A 1 464 ? -12.141 45.719 8.023 1 94.56 464 ALA A C 1
ATOM 3672 O O . ALA A 1 464 ? -12.719 46.656 7.465 1 94.56 464 ALA A O 1
ATOM 3673 N N . ILE A 1 465 ? -11.227 44.969 7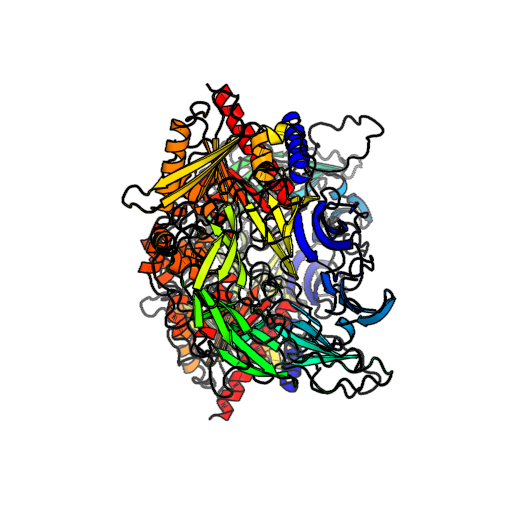.465 1 93.88 465 ILE A N 1
ATOM 3674 C CA . ILE A 1 465 ? -10.852 45.375 6.105 1 93.88 465 ILE A CA 1
ATOM 3675 C C . ILE A 1 465 ? -11.367 44.312 5.117 1 93.88 465 ILE A C 1
ATOM 3677 O O . ILE A 1 465 ? -11.422 44.562 3.91 1 93.88 465 ILE A O 1
ATOM 3681 N N . SER A 1 466 ? -11.672 43.125 5.496 1 92.19 466 SER A N 1
ATOM 3682 C CA . SER A 1 466 ? -12.336 42.094 4.703 1 92.19 466 SER A CA 1
ATOM 3683 C C . SER A 1 466 ? -13.273 41.25 5.566 1 92.19 466 SER A C 1
ATOM 3685 O O . SER A 1 466 ? -12.875 40.781 6.633 1 92.19 466 SER A O 1
ATOM 3687 N N . SER A 1 467 ? -14.477 41.094 5.152 1 90.44 467 SER A N 1
ATOM 3688 C CA . SER A 1 467 ? -15.469 40.281 5.84 1 90.44 467 SER A CA 1
ATOM 3689 C C . SER A 1 467 ? -16.406 39.594 4.848 1 90.44 467 SER A C 1
ATOM 3691 O O . SER A 1 467 ? -17.016 40.281 4 1 90.44 467 SER A O 1
ATOM 3693 N N . PRO A 1 468 ? -16.516 38.344 4.996 1 88.62 468 PRO A N 1
ATOM 3694 C CA . PRO A 1 468 ? -17.453 37.656 4.094 1 88.62 468 PRO A CA 1
ATOM 3695 C C . PRO A 1 468 ? -18.922 37.906 4.469 1 88.62 468 PRO A C 1
ATOM 3697 O O . PRO A 1 468 ? -19.234 38.125 5.641 1 88.62 468 PRO A O 1
ATOM 3700 N N . SER A 1 469 ? -19.797 37.875 3.404 1 89.88 469 SER A N 1
ATOM 3701 C CA . SER A 1 469 ? -21.234 37.844 3.648 1 89.88 469 SER A CA 1
ATOM 3702 C C . SER A 1 469 ? -21.703 36.406 3.953 1 89.88 469 SER A C 1
ATOM 3704 O O . SER A 1 469 ? -21.453 35.5 3.18 1 89.88 469 SER A O 1
ATOM 3706 N N . VAL A 1 470 ? -22.344 36.281 5.082 1 93 470 VAL A N 1
ATOM 3707 C CA . VAL A 1 470 ? -22.797 34.938 5.5 1 93 470 VAL A CA 1
ATOM 3708 C C . VAL A 1 470 ? -24.312 34.906 5.57 1 93 470 VAL A C 1
ATOM 3710 O O . VAL A 1 470 ? -24.938 35.812 6.145 1 93 470 VAL A O 1
ATOM 3713 N N . PRO A 1 471 ? -24.922 33.906 4.957 1 92.38 471 PRO A N 1
ATOM 3714 C CA . PRO A 1 471 ? -26.391 33.781 5 1 92.38 471 PRO A CA 1
ATOM 3715 C C . PRO A 1 471 ? -26.922 33.688 6.422 1 92.38 471 PRO A C 1
ATOM 3717 O O . PRO A 1 471 ? -26.234 33.156 7.309 1 92.38 471 PRO A O 1
ATOM 3720 N N . GLU A 1 472 ? -28.188 34.031 6.543 1 93.25 472 GLU A N 1
ATOM 3721 C CA . GLU A 1 472 ? -28.828 34.125 7.852 1 93.25 472 GLU A CA 1
ATOM 3722 C C . GLU A 1 472 ? -28.953 32.719 8.492 1 93.25 472 GLU A C 1
ATOM 3724 O O . GLU A 1 472 ? -28.859 32.594 9.719 1 93.25 472 GLU A O 1
ATOM 3729 N N . ASP A 1 473 ? -29.188 31.812 7.715 1 94.19 473 ASP A N 1
ATOM 3730 C CA . ASP A 1 473 ? -29.391 30.469 8.258 1 94.19 473 ASP A CA 1
ATOM 3731 C C . ASP A 1 473 ? -28.109 29.938 8.875 1 94.19 473 ASP A C 1
ATOM 3733 O O . ASP A 1 473 ? -28.156 29.094 9.781 1 94.19 473 ASP A O 1
ATOM 3737 N N . ILE A 1 474 ? -26.953 30.359 8.445 1 95.5 474 ILE A N 1
ATOM 3738 C CA . ILE A 1 474 ? -25.688 29.984 9.07 1 95.5 474 ILE A CA 1
ATOM 3739 C C . ILE A 1 474 ? -25.5 30.766 10.367 1 95.5 474 ILE A C 1
ATOM 3741 O O . ILE A 1 474 ? -25.078 30.219 11.383 1 95.5 474 ILE A O 1
ATOM 3745 N N . ILE A 1 475 ? -25.875 32 10.328 1 92.56 475 ILE A N 1
ATOM 3746 C CA . ILE A 1 475 ? -25.703 32.906 11.469 1 92.56 475 ILE A CA 1
ATOM 3747 C C . ILE A 1 475 ? -26.594 32.438 12.625 1 92.56 475 ILE A C 1
ATOM 3749 O O . ILE A 1 475 ? -26.219 32.562 13.789 1 92.56 475 ILE A O 1
ATOM 3753 N N . LYS A 1 476 ? -27.656 31.812 12.312 1 94.06 476 LYS A N 1
ATOM 3754 C CA . LYS A 1 476 ? -28.656 31.406 13.305 1 94.06 476 LYS A CA 1
ATOM 3755 C C . LYS A 1 476 ? -28.188 30.156 14.055 1 94.06 476 LYS A C 1
ATOM 3757 O O . LYS A 1 476 ? -28.719 29.844 15.117 1 94.06 476 LYS A O 1
ATOM 3762 N N . LEU A 1 477 ? -27.281 29.453 13.531 1 96.62 477 LEU A N 1
ATOM 3763 C CA . LEU A 1 477 ? -26.75 28.312 14.258 1 96.62 477 LEU A CA 1
ATOM 3764 C C . LEU A 1 477 ? -26.094 28.734 15.562 1 96.62 477 LEU A C 1
ATOM 3766 O O . LEU A 1 477 ? -25.453 29.797 15.617 1 96.62 477 LEU A O 1
ATOM 3770 N N . HIS A 1 478 ? -26.234 27.906 16.578 1 95.5 478 HIS A N 1
ATOM 3771 C CA . HIS A 1 478 ? -25.859 28.281 17.938 1 95.5 478 HIS A CA 1
ATOM 3772 C C . HIS A 1 478 ? -24.609 27.547 18.375 1 95.5 478 HIS A C 1
ATOM 3774 O O . HIS A 1 478 ? -24.438 26.359 18.047 1 95.5 478 HIS A O 1
ATOM 3780 N N . THR A 1 479 ? -23.75 28.297 19.109 1 97.19 479 THR A N 1
ATOM 3781 C CA . THR A 1 479 ? -22.578 27.703 19.734 1 97.19 479 THR A CA 1
ATOM 3782 C C . THR A 1 479 ? -22.719 27.703 21.25 1 97.19 479 THR A C 1
ATOM 3784 O O . THR A 1 479 ? -23.047 28.719 21.859 1 97.19 479 THR A O 1
ATOM 3787 N N . GLU A 1 480 ? -22.531 26.562 21.859 1 97.12 480 GLU A N 1
ATOM 3788 C CA . GLU A 1 480 ? -22.5 26.406 23.312 1 97.12 480 GLU A CA 1
ATOM 3789 C C . GLU A 1 480 ? -21.219 25.703 23.766 1 97.12 480 GLU A C 1
ATOM 3791 O O . GLU A 1 480 ? -20.844 24.672 23.203 1 97.12 480 GLU A O 1
ATOM 3796 N N . ILE A 1 481 ? -20.531 26.312 24.781 1 97.94 481 ILE A N 1
ATOM 3797 C CA . ILE A 1 481 ? -19.281 25.734 25.281 1 97.94 481 ILE A CA 1
ATOM 3798 C C . ILE A 1 481 ? -19.547 25.062 26.641 1 97.94 481 ILE A C 1
ATOM 3800 O O . ILE A 1 481 ? -20.172 25.656 27.516 1 97.94 481 ILE A O 1
ATOM 3804 N N . PHE A 1 482 ? -19.109 23.844 26.812 1 98.25 482 PHE A N 1
ATOM 3805 C CA . PHE A 1 482 ? -19.188 23.125 28.078 1 98.25 482 PHE A CA 1
ATOM 3806 C C . PHE A 1 482 ? -17.812 23 28.719 1 98.25 482 PHE A C 1
ATOM 3808 O O . PHE A 1 482 ? -16.875 22.5 28.109 1 98.25 482 PHE A O 1
ATOM 3815 N N . HIS A 1 483 ? -17.672 23.531 29.922 1 97.19 483 HIS A N 1
ATOM 3816 C CA . HIS A 1 483 ? -16.484 23.328 30.75 1 97.19 483 HIS A CA 1
ATOM 3817 C C . HIS A 1 483 ? -16.672 22.141 31.703 1 97.19 483 HIS A C 1
ATOM 3819 O O . HIS A 1 483 ? -17.531 22.188 32.594 1 97.19 483 HIS A O 1
ATOM 3825 N N . LEU A 1 484 ? -15.867 21.125 31.5 1 97.81 484 LEU A N 1
ATOM 3826 C CA . LEU A 1 484 ? -16.062 19.875 32.219 1 97.81 484 LEU A CA 1
ATOM 3827 C C . LEU A 1 484 ? -14.781 19.453 32.938 1 97.81 484 LEU A C 1
ATOM 3829 O O . LEU A 1 484 ? -13.727 20.078 32.75 1 97.81 484 LEU A O 1
ATOM 3833 N N . THR A 1 485 ? -14.867 18.516 33.875 1 96.44 485 THR A N 1
ATOM 3834 C CA . THR A 1 485 ? -13.727 17.922 34.562 1 96.44 485 THR A CA 1
ATOM 3835 C C . THR A 1 485 ? -13.828 16.391 34.562 1 96.44 485 THR A C 1
ATOM 3837 O O . THR A 1 485 ? -14.922 15.836 34.469 1 96.44 485 THR A O 1
ATOM 3840 N N . GLY A 1 486 ? -12.648 15.797 34.688 1 92.81 486 GLY A N 1
ATOM 3841 C CA . GLY A 1 486 ? -12.641 14.344 34.75 1 92.81 486 GLY A CA 1
ATOM 3842 C C . GLY A 1 486 ? -13.414 13.805 35.938 1 92.81 486 GLY A C 1
ATOM 3843 O O . GLY A 1 486 ? -13.586 14.492 36.938 1 92.81 486 GLY A O 1
ATOM 3844 N N . ASN A 1 487 ? -13.891 12.586 35.812 1 86.5 487 ASN A N 1
ATOM 3845 C CA . ASN A 1 487 ? -14.641 11.961 36.906 1 86.5 487 ASN A CA 1
ATOM 3846 C C . ASN A 1 487 ? -13.758 11.727 38.125 1 86.5 487 ASN A C 1
ATOM 3848 O O . ASN A 1 487 ? -14.188 11.969 39.25 1 86.5 487 ASN A O 1
ATOM 3852 N N . GLU A 1 488 ? -12.578 11.156 37.938 1 86 488 GLU A N 1
ATOM 3853 C CA . GLU A 1 488 ? -11.688 10.797 39.031 1 86 488 GLU A CA 1
ATOM 3854 C C . GLU A 1 488 ? -10.594 11.844 39.219 1 86 488 GLU A C 1
ATOM 3856 O O . GLU A 1 488 ? -9.719 11.68 40.094 1 86 488 GLU A O 1
ATOM 3861 N N . SER A 1 489 ? -10.648 12.828 38.375 1 85.06 489 SER A N 1
ATOM 3862 C CA . SER A 1 489 ? -9.641 13.883 38.469 1 85.06 489 SER A CA 1
ATOM 3863 C C . SER A 1 489 ? -10.266 15.258 38.281 1 85.06 489 SER A C 1
ATOM 3865 O O . SER A 1 489 ? -11.398 15.375 37.812 1 85.06 489 SER A O 1
ATOM 3867 N N . GLU A 1 490 ? -9.641 16.25 38.812 1 88.25 490 GLU A N 1
ATOM 3868 C CA . GLU A 1 490 ? -10.117 17.625 38.656 1 88.25 490 GLU A CA 1
ATOM 3869 C C . GLU A 1 490 ? -9.516 18.266 37.406 1 88.25 490 GLU A C 1
ATOM 3871 O O . GLU A 1 490 ? -9.617 19.484 37.219 1 88.25 490 GLU A O 1
ATOM 3876 N N . ASP A 1 491 ? -9.031 17.375 36.5 1 93.75 491 ASP A N 1
ATOM 3877 C CA . ASP A 1 491 ? -8.453 17.906 35.281 1 93.75 491 ASP A CA 1
ATOM 3878 C C . ASP A 1 491 ? -9.531 18.422 34.344 1 93.75 491 ASP A C 1
ATOM 3880 O O . ASP A 1 491 ? -10.508 17.703 34.062 1 93.75 491 ASP A O 1
ATOM 3884 N N . PRO A 1 492 ? -9.336 19.562 33.812 1 95.88 492 PRO A N 1
ATOM 3885 C CA . PRO A 1 492 ? -10.375 20.172 33 1 95.88 492 PRO A CA 1
ATOM 3886 C C . PRO A 1 492 ? -10.328 19.688 31.547 1 95.88 492 PRO A C 1
ATOM 3888 O O . PRO A 1 492 ? -9.258 19.328 31.047 1 95.88 492 PRO A O 1
ATOM 3891 N N . PHE A 1 493 ? -11.445 19.656 30.844 1 97.56 493 PHE A N 1
ATOM 3892 C CA . PHE A 1 493 ? -11.594 19.516 29.406 1 97.56 493 PHE A CA 1
ATOM 3893 C C . PHE A 1 493 ? -12.859 20.219 28.922 1 97.56 493 PHE A C 1
ATOM 3895 O O . PHE A 1 493 ? -13.609 20.781 29.734 1 97.56 493 PHE A O 1
ATOM 3902 N N . THR A 1 494 ? -13.062 20.406 27.625 1 98.19 494 THR A N 1
ATOM 3903 C CA . THR A 1 494 ? -14.172 21.188 27.109 1 98.19 494 THR A CA 1
ATOM 3904 C C . THR A 1 494 ? -14.891 20.453 25.984 1 98.19 494 THR A C 1
ATOM 3906 O O . THR A 1 494 ? -14.367 19.469 25.453 1 98.19 494 THR A O 1
ATOM 3909 N N . ALA A 1 495 ? -16.047 20.812 25.719 1 98.69 495 ALA A N 1
ATOM 3910 C CA . ALA A 1 495 ? -16.812 20.406 24.547 1 98.69 495 ALA A CA 1
ATOM 3911 C C . ALA A 1 495 ? -17.562 21.578 23.922 1 98.69 495 ALA A C 1
ATOM 3913 O O . ALA A 1 495 ? -17.969 22.5 24.625 1 98.69 495 ALA A O 1
ATOM 3914 N N . ILE A 1 496 ? -17.703 21.578 22.641 1 98.62 496 ILE A N 1
ATOM 3915 C CA . ILE A 1 496 ? -18.359 22.656 21.891 1 98.62 496 ILE A CA 1
ATOM 3916 C C . ILE A 1 496 ? -19.578 22.094 21.172 1 98.62 496 ILE A C 1
ATOM 3918 O O . ILE A 1 496 ? -19.453 21.219 20.312 1 98.62 496 ILE A O 1
ATOM 3922 N N . TYR A 1 497 ? -20.703 22.562 21.484 1 98.5 497 TYR A N 1
ATOM 3923 C CA . TYR A 1 497 ? -21.906 22.281 20.703 1 98.5 497 TYR A CA 1
ATOM 3924 C C . TYR A 1 497 ? -22.094 23.312 19.594 1 98.5 497 TYR A C 1
ATOM 3926 O O . TYR A 1 497 ? -21.906 24.5 19.828 1 98.5 497 TYR A O 1
ATOM 3934 N N . TYR A 1 498 ? -22.469 22.953 18.453 1 98.31 498 TYR A N 1
ATOM 3935 C CA . TYR A 1 498 ? -22.797 23.828 17.328 1 98.31 498 TYR A CA 1
ATOM 3936 C C . TYR A 1 498 ? -23.969 23.266 16.531 1 98.31 498 TYR A C 1
ATOM 3938 O O . TYR A 1 498 ? -23.938 22.125 16.078 1 98.31 498 TYR A O 1
ATOM 3946 N N . GLY A 1 499 ? -25.031 23.969 16.375 1 97.62 499 GLY A N 1
ATOM 3947 C CA . GLY A 1 499 ? -26.203 23.516 15.641 1 97.62 499 GLY A CA 1
ATOM 3948 C C . GLY A 1 499 ? -27.453 24.328 15.914 1 97.62 499 GLY A C 1
ATOM 3949 O O . GLY A 1 499 ? -27.375 25.391 16.547 1 97.62 499 GLY A O 1
ATOM 3950 N N . PRO A 1 500 ? -28.594 23.812 15.359 1 96.38 500 PRO A N 1
ATOM 3951 C CA . PRO A 1 500 ? -29.859 24.516 15.594 1 96.38 500 PRO A CA 1
ATOM 3952 C C . PRO A 1 500 ? -30.359 24.375 17.031 1 96.38 500 PRO A C 1
ATOM 3954 O O . PRO A 1 500 ? -29.953 23.453 17.75 1 96.38 500 PRO A O 1
ATOM 3957 N N . THR A 1 501 ? -31.188 25.344 17.406 1 93.12 501 THR A N 1
ATOM 3958 C CA . THR A 1 501 ? -31.781 25.266 18.734 1 93.12 501 THR A CA 1
ATOM 3959 C C . THR A 1 501 ? -33.312 25.297 18.656 1 93.12 501 THR A C 1
ATOM 3961 O O . THR A 1 501 ? -33.969 25.016 19.641 1 93.12 501 THR A O 1
ATOM 3964 N N . ASP A 1 502 ? -33.844 25.578 17.641 1 88.25 502 ASP A N 1
ATOM 3965 C CA . ASP A 1 502 ? -35.281 25.828 17.531 1 88.25 502 ASP A CA 1
ATOM 3966 C C . ASP A 1 502 ? -36.031 24.562 17.125 1 88.25 502 ASP A C 1
ATOM 3968 O O . ASP A 1 502 ? -37.219 24.609 16.75 1 88.25 502 ASP A O 1
ATOM 3972 N N . VAL A 1 503 ? -35.469 23.453 17.234 1 86.81 503 VAL A N 1
ATOM 3973 C CA . VAL A 1 503 ? -36.094 22.188 16.859 1 86.81 503 VAL A CA 1
ATOM 3974 C C . VAL A 1 503 ? -36.125 21.266 18.062 1 86.81 503 VAL A C 1
ATOM 3976 O O . VAL A 1 503 ? -35.344 21.375 18.984 1 86.81 503 VAL A O 1
ATOM 3979 N N . LYS A 1 504 ? -37.219 20.484 18.047 1 90.31 504 LYS A N 1
ATOM 3980 C CA . LYS A 1 504 ? -37.344 19.469 19.094 1 90.31 504 LYS A CA 1
ATOM 3981 C C . LYS A 1 504 ? -36.812 18.109 18.609 1 90.31 504 LYS A C 1
ATOM 3983 O O . LYS A 1 504 ? -36.906 17.797 17.422 1 90.31 504 LYS A O 1
ATOM 3988 N N . GLN A 1 505 ? -36.25 17.359 19.531 1 93.06 505 GLN A N 1
ATOM 3989 C CA . GLN A 1 505 ? -35.75 16.016 19.281 1 93.06 505 GLN A CA 1
ATOM 3990 C C . GLN A 1 505 ? -34.688 16.016 18.188 1 93.06 505 GLN A C 1
ATOM 3992 O O . GLN A 1 505 ? -34.781 15.242 17.234 1 93.06 505 GLN A O 1
ATOM 3997 N N . LEU A 1 506 ? -33.781 16.906 18.328 1 95.94 506 LEU A N 1
ATOM 3998 C CA . LEU A 1 506 ? -32.719 17.094 17.344 1 95.94 506 LEU A CA 1
ATOM 3999 C C . LEU A 1 506 ? -31.672 15.969 17.438 1 95.94 506 LEU A C 1
ATOM 4001 O O . LEU A 1 506 ? -31.188 15.664 18.531 1 95.94 506 LEU A O 1
ATOM 4005 N N . PRO A 1 507 ? -31.406 15.242 16.281 1 97.69 507 PRO A N 1
ATOM 4006 C CA . PRO A 1 507 ? -30.312 14.266 16.312 1 97.69 507 PRO A CA 1
ATOM 4007 C C . PRO A 1 507 ? -28.969 14.898 16.625 1 97.69 507 PRO A C 1
ATOM 4009 O O . PRO A 1 507 ? -28.719 16.047 16.25 1 97.69 507 PRO A O 1
ATOM 4012 N N . LEU A 1 508 ? -28.062 14.141 17.312 1 98.5 508 LEU A N 1
ATOM 4013 C CA . LEU A 1 508 ? -26.781 14.656 17.766 1 98.5 508 LEU A CA 1
ATOM 4014 C C . LEU A 1 508 ? -25.641 13.836 17.188 1 98.5 508 LEU A C 1
ATOM 4016 O O . LEU A 1 508 ? -25.625 12.609 17.328 1 98.5 508 LEU A O 1
ATOM 4020 N N . ILE A 1 509 ? -24.75 14.492 16.484 1 98.81 509 ILE A N 1
ATOM 4021 C CA . ILE A 1 509 ? -23.5 13.875 16.047 1 98.81 509 ILE A CA 1
ATOM 4022 C C . ILE A 1 509 ? -22.391 14.203 17.047 1 98.81 509 ILE A C 1
ATOM 4024 O O . ILE A 1 509 ? -22.062 15.367 17.266 1 98.81 509 ILE A O 1
ATOM 4028 N N . VAL A 1 510 ? -21.844 13.234 17.734 1 98.94 510 VAL A N 1
ATOM 4029 C CA . VAL A 1 510 ? -20.703 13.375 18.641 1 98.94 510 VAL A CA 1
ATOM 4030 C C . VAL A 1 510 ? -19.406 13.172 17.859 1 98.94 510 VAL A C 1
ATOM 4032 O O . VAL A 1 510 ? -19.219 12.133 17.219 1 98.94 510 VAL A O 1
ATOM 4035 N N . MET A 1 511 ? -18.5 14.172 18 1 98.81 511 MET A N 1
ATOM 4036 C CA . MET A 1 511 ? -17.297 14.164 17.188 1 98.81 511 MET A CA 1
ATOM 4037 C C . MET A 1 511 ? -16.062 14.383 18.062 1 98.81 511 MET A C 1
ATOM 4039 O O . MET A 1 511 ? -15.672 15.523 18.328 1 98.81 511 MET A O 1
ATOM 4043 N N . PRO A 1 512 ? -15.383 13.312 18.5 1 98.75 512 PRO A N 1
ATOM 4044 C CA . PRO A 1 512 ? -14.031 13.469 19.031 1 98.75 512 PRO A CA 1
ATOM 4045 C C . PRO A 1 512 ? -12.992 13.719 17.938 1 98.75 512 PRO A C 1
ATOM 4047 O O . PRO A 1 512 ? -13.133 13.211 16.828 1 98.75 512 PRO A O 1
ATOM 4050 N N . HIS A 1 513 ? -12.023 14.531 18.219 1 98.25 513 HIS A N 1
ATOM 4051 C CA . HIS A 1 513 ? -11.008 14.844 17.219 1 98.25 513 HIS A CA 1
ATOM 4052 C C . HIS A 1 513 ? -9.914 13.781 17.203 1 98.25 513 HIS A C 1
ATOM 4054 O O . HIS A 1 513 ? -9.852 12.93 18.094 1 98.25 513 HIS A O 1
ATOM 4060 N N . GLY A 1 514 ? -9.07 13.883 16.109 1 97.44 514 GLY A N 1
ATOM 4061 C CA . GLY A 1 514 ? -7.895 13.031 16.031 1 97.44 514 GLY A CA 1
ATOM 4062 C C . GLY A 1 514 ? -6.711 13.586 16.812 1 97.44 514 GLY A C 1
ATOM 4063 O O . GLY A 1 514 ? -6.852 14.539 17.578 1 97.44 514 GLY A O 1
ATOM 4064 N N . GLY A 1 515 ? -5.621 13.047 16.625 1 95 515 GLY A N 1
ATOM 4065 C CA . GLY A 1 515 ? -4.422 13.398 17.359 1 95 515 GLY A CA 1
ATOM 4066 C C . GLY A 1 515 ? -3.826 12.227 18.125 1 95 515 GLY A C 1
ATOM 4067 O O . GLY A 1 515 ? -3.271 11.305 17.516 1 95 515 GLY A O 1
ATOM 4068 N N . PRO A 1 516 ? -3.916 12.133 19.406 1 97 516 PRO A N 1
ATOM 4069 C CA . PRO A 1 516 ? -4.957 12.719 20.25 1 97 516 PRO A CA 1
ATOM 4070 C C . PRO A 1 516 ? -4.613 14.125 20.734 1 97 516 PRO A C 1
ATOM 4072 O O . PRO A 1 516 ? -5.449 14.797 21.328 1 97 516 PRO A O 1
ATOM 4075 N N . HIS A 1 517 ? -3.441 14.531 20.5 1 97.88 517 HIS A N 1
ATOM 4076 C CA . HIS A 1 517 ? -3.025 15.828 21.016 1 97.88 517 HIS A CA 1
ATOM 4077 C C . HIS A 1 517 ? -3.27 16.938 20 1 97.88 517 HIS A C 1
ATOM 4079 O O . HIS A 1 517 ? -2.32 17.469 19.422 1 97.88 517 HIS A O 1
ATOM 4085 N N . SER A 1 518 ? -4.484 17.203 19.812 1 97 518 SER A N 1
ATOM 4086 C CA . SER A 1 518 ? -5.082 18.266 19 1 97 518 SER A CA 1
ATOM 4087 C C . SER A 1 518 ? -6.336 18.812 19.672 1 97 518 SER A C 1
ATOM 4089 O O . SER A 1 518 ? -6.645 18.484 20.812 1 97 518 SER A O 1
ATOM 4091 N N . SER A 1 519 ? -6.996 19.734 19.031 1 97.19 519 SER A N 1
ATOM 4092 C CA . SER A 1 519 ? -8.227 20.25 19.609 1 97.19 519 SER A CA 1
ATOM 4093 C C . SER A 1 519 ? -9.086 20.938 18.562 1 97.19 519 SER A C 1
ATOM 4095 O O . SER A 1 519 ? -8.594 21.297 17.484 1 97.19 519 SER A O 1
ATOM 4097 N N . PHE A 1 520 ? -10.312 21.016 18.844 1 97.75 520 PHE A N 1
ATOM 4098 C CA . PHE A 1 520 ? -11.227 21.859 18.094 1 97.75 520 PHE A CA 1
ATOM 4099 C C . PHE A 1 520 ? -11.148 23.312 18.578 1 97.75 520 PHE A C 1
ATOM 4101 O O . PHE A 1 520 ? -11.016 23.547 19.781 1 97.75 520 PHE A O 1
ATOM 4108 N N . ALA A 1 521 ? -11.18 24.188 17.688 1 97 521 ALA A N 1
ATOM 4109 C CA . ALA A 1 521 ? -11.266 25.609 18 1 97 521 ALA A CA 1
ATOM 4110 C C . ALA A 1 521 ? -12.508 26.234 17.375 1 97 521 ALA A C 1
ATOM 4112 O O . ALA A 1 521 ? -13.023 25.734 16.359 1 97 521 ALA A O 1
ATOM 4113 N N . CYS A 1 522 ? -13 27.25 18.047 1 97.69 522 CYS A N 1
ATOM 4114 C CA . CYS A 1 522 ? -14.117 28 17.484 1 97.69 522 CYS A CA 1
ATOM 4115 C C . CYS A 1 522 ? -13.68 28.797 16.25 1 97.69 522 CYS A C 1
ATOM 4117 O O . CYS A 1 522 ? -13.508 30.016 16.328 1 97.69 522 CYS A O 1
ATOM 4119 N N . GLU A 1 523 ? -13.539 28.156 15.219 1 96.88 523 GLU A N 1
ATOM 4120 C CA . GLU A 1 523 ? -13.234 28.641 13.883 1 96.88 523 GLU A CA 1
ATOM 4121 C C . GLU A 1 523 ? -14.203 28.062 12.852 1 96.88 523 GLU A C 1
ATOM 4123 O O . GLU A 1 523 ? -14.742 26.984 13.039 1 96.88 523 GLU A O 1
ATOM 4128 N N . TYR A 1 524 ? -14.367 28.781 11.82 1 96.38 524 TYR A N 1
ATOM 4129 C CA . TYR A 1 524 ? -15.312 28.344 10.797 1 96.38 524 TYR A CA 1
ATOM 4130 C C . TYR A 1 524 ? -14.93 26.984 10.25 1 96.38 524 TYR A C 1
ATOM 4132 O O . TYR A 1 524 ? -13.75 26.703 10 1 96.38 524 TYR A O 1
ATOM 4140 N N . SER A 1 525 ? -15.898 26.125 10.133 1 94.69 525 SER A N 1
ATOM 4141 C CA . SER A 1 525 ? -15.766 24.797 9.562 1 94.69 525 SER A CA 1
ATOM 4142 C C . SER A 1 525 ? -16.922 24.469 8.617 1 94.69 525 SER A C 1
ATOM 4144 O O . SER A 1 525 ? -18.078 24.484 9.023 1 94.69 525 SER A O 1
ATOM 4146 N N . ALA A 1 526 ? -16.5 24.156 7.363 1 94.81 526 ALA A N 1
ATOM 4147 C CA . ALA A 1 526 ? -17.516 23.781 6.395 1 94.81 526 ALA A CA 1
ATOM 4148 C C . ALA A 1 526 ? -18.25 22.516 6.84 1 94.81 526 ALA A C 1
ATOM 4150 O O . ALA A 1 526 ? -19.453 22.391 6.617 1 94.81 526 ALA A O 1
ATOM 4151 N N . THR A 1 527 ? -17.578 21.609 7.449 1 96.31 527 THR A N 1
ATOM 4152 C CA . THR A 1 527 ? -18.141 20.328 7.887 1 96.31 527 THR A CA 1
ATOM 4153 C C . THR A 1 527 ? -19.219 20.547 8.938 1 96.31 527 THR A C 1
ATOM 4155 O O . THR A 1 527 ? -20.344 20.078 8.789 1 96.31 527 THR A O 1
ATOM 4158 N N . THR A 1 528 ? -18.906 21.281 10.016 1 97.19 528 THR A N 1
ATOM 4159 C CA . THR A 1 528 ? -19.875 21.484 11.094 1 97.19 528 THR A CA 1
ATOM 4160 C C . THR A 1 528 ? -21.047 22.344 10.625 1 97.19 528 THR A C 1
ATOM 4162 O O . THR A 1 528 ? -22.188 22.109 11.023 1 97.19 528 THR A O 1
ATOM 4165 N N . THR A 1 529 ? -20.719 23.359 9.758 1 97.12 529 THR A N 1
ATOM 4166 C CA . THR A 1 529 ? -21.781 24.188 9.211 1 97.12 529 THR A CA 1
ATOM 4167 C C . THR A 1 529 ? -22.734 23.359 8.352 1 97.12 529 THR A C 1
ATOM 4169 O O . THR A 1 529 ? -23.953 23.516 8.43 1 97.12 529 THR A O 1
ATOM 4172 N N . MET A 1 530 ? -22.188 22.469 7.527 1 97.62 530 MET A N 1
ATOM 4173 C CA . MET A 1 530 ? -23 21.594 6.684 1 97.62 530 MET A CA 1
ATOM 4174 C C . MET A 1 530 ? -23.969 20.766 7.523 1 97.62 530 MET A C 1
ATOM 4176 O O . MET A 1 530 ? -25.172 20.734 7.246 1 97.62 530 MET A O 1
ATOM 4180 N N . PHE A 1 531 ? -23.5 20.109 8.539 1 98.25 531 PHE A N 1
ATOM 4181 C CA . PHE A 1 531 ? -24.359 19.25 9.359 1 98.25 531 PHE A CA 1
ATOM 4182 C C . PHE A 1 531 ? -25.375 20.078 10.117 1 98.25 531 PHE A C 1
ATOM 4184 O O . PHE A 1 531 ? -26.531 19.641 10.289 1 98.25 531 PHE A O 1
ATOM 4191 N N . GLY A 1 532 ? -24.984 21.281 10.617 1 97.75 532 GLY A N 1
ATOM 4192 C CA . GLY A 1 532 ? -25.938 22.188 11.242 1 97.75 532 GLY A CA 1
ATOM 4193 C C . GLY A 1 532 ? -27.078 22.562 10.328 1 97.75 532 GLY A C 1
ATOM 4194 O O . GLY A 1 532 ? -28.25 22.547 10.742 1 97.75 532 GLY A O 1
ATOM 4195 N N . LEU A 1 533 ? -26.781 22.891 9.094 1 96.75 533 LEU A N 1
ATOM 4196 C CA . LEU A 1 533 ? -27.781 23.297 8.109 1 96.75 533 LEU A CA 1
ATOM 4197 C C . LEU A 1 533 ? -28.672 22.125 7.734 1 96.75 533 LEU A C 1
ATOM 4199 O O . LEU A 1 533 ? -29.812 22.312 7.312 1 96.75 533 LEU A O 1
ATOM 4203 N N . LEU A 1 534 ? -28.172 20.891 7.887 1 97 534 LEU A N 1
ATOM 4204 C CA . LEU A 1 534 ? -28.922 19.688 7.551 1 97 534 LEU A CA 1
ATOM 4205 C C . LEU A 1 534 ? -29.797 19.25 8.727 1 97 534 LEU A C 1
ATOM 4207 O O . LEU A 1 534 ? -30.5 18.234 8.641 1 97 534 LEU A O 1
ATOM 4211 N N . GLY A 1 535 ? -29.688 19.938 9.852 1 96.19 535 GLY A N 1
ATOM 4212 C CA . GLY A 1 535 ? -30.562 19.688 10.977 1 96.19 535 GLY A CA 1
ATOM 4213 C C . GLY A 1 535 ? -29.953 18.75 12.008 1 96.19 535 GLY A C 1
ATOM 4214 O O . GLY A 1 535 ? -30.672 18.047 12.719 1 96.19 535 GLY A O 1
ATOM 4215 N N . PHE A 1 536 ? -28.688 18.672 12.07 1 97.81 536 PHE A N 1
ATOM 4216 C CA . PHE A 1 536 ? -27.984 17.922 13.109 1 97.81 536 PHE A CA 1
ATOM 4217 C C . PHE A 1 536 ? -27.312 18.875 14.094 1 97.81 536 PHE A C 1
ATOM 4219 O O . PHE A 1 536 ? -26.812 19.922 13.703 1 97.81 536 PHE A O 1
ATOM 4226 N N . GLY A 1 537 ? -27.344 18.547 15.375 1 97.94 537 GLY A N 1
ATOM 4227 C CA . GLY A 1 537 ? -26.391 19.125 16.312 1 97.94 537 GLY A CA 1
ATOM 4228 C C . GLY A 1 537 ? -25.047 18.422 16.297 1 97.94 537 GLY A C 1
ATOM 4229 O O . GLY A 1 537 ? -24.984 17.203 16.109 1 97.94 537 GLY A O 1
ATOM 4230 N N . MET A 1 538 ? -24.047 19.188 16.469 1 98.31 538 MET A N 1
ATOM 4231 C CA . MET A 1 538 ? -22.703 18.609 16.562 1 98.31 538 MET A CA 1
ATOM 4232 C C . MET A 1 538 ? -22.094 18.891 17.938 1 98.31 538 MET A C 1
ATOM 4234 O O . MET A 1 538 ? -22.141 20.016 18.422 1 98.31 538 MET A O 1
ATOM 4238 N N . LEU A 1 539 ? -21.578 17.875 18.531 1 98.81 539 LEU A N 1
ATOM 4239 C CA . LEU A 1 539 ? -20.812 18.016 19.766 1 98.81 539 LEU A CA 1
ATOM 4240 C C . LEU A 1 539 ? -19.344 17.656 19.547 1 98.81 539 LEU A C 1
ATOM 4242 O O . LEU A 1 539 ? -19 16.469 19.484 1 98.81 539 LEU A O 1
ATOM 4246 N N . MET A 1 540 ? -18.5 18.688 19.438 1 98.81 540 MET A N 1
ATOM 4247 C CA . MET A 1 540 ? -17.062 18.531 19.281 1 98.81 540 MET A CA 1
ATOM 4248 C C . MET A 1 540 ? -16.359 18.453 20.625 1 98.81 540 MET A C 1
ATOM 4250 O O . MET A 1 540 ? -16.375 19.422 21.391 1 98.81 540 MET A O 1
ATOM 4254 N N . VAL A 1 541 ? -15.695 17.344 20.891 1 98.88 541 VAL A N 1
ATOM 4255 C CA . VAL A 1 541 ? -15.188 17.109 22.25 1 98.88 541 VAL A CA 1
ATOM 4256 C C . VAL A 1 541 ? -13.672 17.281 22.266 1 98.88 541 VAL A C 1
ATOM 4258 O O . VAL A 1 541 ? -12.953 16.609 21.516 1 98.88 541 VAL A O 1
ATOM 4261 N N . ASN A 1 542 ? -13.195 18.203 23.031 1 98.56 542 ASN A N 1
ATOM 4262 C CA . ASN A 1 542 ? -11.789 18.328 23.391 1 98.56 542 ASN A CA 1
ATOM 4263 C C . ASN A 1 542 ? -11.477 17.578 24.688 1 98.56 542 ASN A C 1
ATOM 4265 O O . ASN A 1 542 ? -11.312 18.203 25.734 1 98.56 542 ASN A O 1
ATOM 4269 N N . TYR A 1 543 ? -11.359 16.281 24.578 1 98.56 543 TYR A N 1
ATOM 4270 C CA . TYR A 1 543 ? -11.164 15.422 25.75 1 98.56 543 TYR A CA 1
ATOM 4271 C C . TYR A 1 543 ? -9.812 15.68 26.406 1 98.56 543 TYR A C 1
ATOM 4273 O O . TYR A 1 543 ? -8.984 16.422 25.859 1 98.56 543 TYR A O 1
ATOM 4281 N N . ARG A 1 544 ? -9.625 15.172 27.703 1 97.44 544 ARG A N 1
ATOM 4282 C CA . ARG A 1 544 ? -8.32 15.312 28.344 1 97.44 544 ARG A CA 1
ATOM 4283 C C . ARG A 1 544 ? -7.215 14.727 27.469 1 97.44 544 ARG A C 1
ATOM 4285 O O . ARG A 1 544 ? -7.371 13.641 26.906 1 97.44 544 ARG A O 1
ATOM 4292 N N . GLY A 1 545 ? -6.137 15.391 27.328 1 97.5 545 GLY A N 1
ATOM 4293 C CA . GLY A 1 545 ? -5.082 15.062 26.375 1 97.5 545 GLY A CA 1
ATOM 4294 C C . GLY A 1 545 ? -5.047 15.992 25.172 1 97.5 545 GLY A C 1
ATOM 4295 O O . GLY A 1 545 ? -4.07 16 24.422 1 97.5 545 GLY A O 1
ATOM 4296 N N . SER A 1 546 ? -6.078 16.844 25 1 98.19 546 SER A N 1
ATOM 4297 C CA . SER A 1 546 ? -6.152 17.797 23.891 1 98.19 546 SER A CA 1
ATOM 4298 C C . SER A 1 546 ? -5.23 18.984 24.125 1 98.19 546 SER A C 1
ATOM 4300 O O . SER A 1 546 ? -4.969 19.375 25.266 1 98.19 546 SER A O 1
ATOM 4302 N N . THR A 1 547 ? -4.742 19.531 23.078 1 97.25 547 THR A N 1
ATOM 4303 C CA . THR A 1 547 ? -4.004 20.797 23.172 1 97.25 547 THR A CA 1
ATOM 4304 C C . THR A 1 547 ? -4.926 21.922 23.609 1 97.25 547 THR A C 1
ATOM 4306 O O . THR A 1 547 ? -6.148 21.812 23.5 1 97.25 547 THR A O 1
ATOM 4309 N N . GLY A 1 548 ? -4.355 22.984 24.094 1 95.94 548 GLY A N 1
ATOM 4310 C CA . GLY A 1 548 ? -5.137 24.125 24.578 1 95.94 548 GLY A CA 1
ATOM 4311 C C . GLY A 1 548 ? -5.438 24.062 26.062 1 95.94 548 GLY A C 1
ATOM 4312 O O . GLY A 1 548 ? -6.047 24.969 26.609 1 95.94 548 GLY A O 1
ATOM 4313 N N . GLU A 1 549 ? -5.078 23 26.719 1 95.75 549 GLU A N 1
ATOM 4314 C CA . GLU A 1 549 ? -5.047 22.859 28.172 1 95.75 549 GLU A CA 1
ATOM 4315 C C . GLU A 1 549 ? -3.615 22.734 28.672 1 95.75 549 GLU A C 1
ATOM 4317 O O . GLU A 1 549 ? -2.682 22.562 27.891 1 95.75 549 GLU A O 1
ATOM 4322 N N . TRP A 1 550 ? -3.471 22.844 30.047 1 95.56 550 TRP A N 1
ATOM 4323 C CA . TRP A 1 550 ? -2.131 22.797 30.609 1 95.56 550 TRP A CA 1
ATOM 4324 C C . TRP A 1 550 ? -1.422 21.5 30.234 1 95.56 550 TRP A C 1
ATOM 4326 O O . TRP A 1 550 ? -2.059 20.438 30.109 1 95.56 550 TRP A O 1
ATOM 4336 N N . GLU A 1 551 ? -0.069 21.594 30.047 1 95.38 551 GLU A N 1
ATOM 4337 C CA . GLU A 1 551 ? 0.753 20.438 29.688 1 95.38 551 GLU A CA 1
ATOM 4338 C C . GLU A 1 551 ? 0.498 19.266 30.625 1 95.38 551 GLU A C 1
ATOM 4340 O O . GLU A 1 551 ? 0.494 18.109 30.188 1 95.38 551 GLU A O 1
ATOM 4345 N N . GLN A 1 552 ? 0.309 19.531 31.891 1 93.81 552 GLN A N 1
ATOM 4346 C CA . GLN A 1 552 ? 0.057 18.484 32.875 1 93.81 552 GLN A CA 1
ATOM 4347 C C . GLN A 1 552 ? -1.24 17.734 32.562 1 93.81 552 GLN A C 1
ATOM 4349 O O . GLN A 1 552 ? -1.318 16.516 32.75 1 93.81 552 GLN A O 1
ATOM 4354 N N . THR A 1 553 ? -2.232 18.469 32.156 1 94.81 553 THR A N 1
ATOM 4355 C CA . THR A 1 553 ? -3.504 17.859 31.797 1 94.81 553 THR A CA 1
ATOM 4356 C C . THR A 1 553 ? -3.352 17.016 30.531 1 94.81 553 THR A C 1
ATOM 4358 O O . THR A 1 553 ? -3.877 15.914 30.438 1 94.81 553 THR A O 1
ATOM 4361 N N . LEU A 1 554 ? -2.645 17.609 29.562 1 96.5 554 LEU A N 1
ATOM 4362 C CA . LEU A 1 554 ? -2.395 16.922 28.297 1 96.5 554 LEU A CA 1
ATOM 4363 C C . LEU A 1 554 ? -1.686 15.586 28.547 1 96.5 554 LEU A C 1
ATOM 4365 O O . LEU A 1 554 ? -2.053 14.57 27.953 1 96.5 554 LEU A O 1
ATOM 4369 N N . LYS A 1 555 ? -0.791 15.484 29.438 1 95.5 555 LYS A N 1
ATOM 4370 C CA . LYS A 1 555 ? 0.068 14.336 29.688 1 95.5 555 LYS A CA 1
ATOM 4371 C C . LYS A 1 555 ? -0.661 13.273 30.5 1 95.5 555 LYS A C 1
ATOM 4373 O O . LYS A 1 555 ? -0.121 12.188 30.75 1 95.5 555 LYS A O 1
ATOM 4378 N N . THR A 1 556 ? -1.89 13.516 30.828 1 94.88 556 THR A N 1
ATOM 4379 C CA . THR A 1 556 ? -2.66 12.516 31.562 1 94.88 556 THR A CA 1
ATOM 4380 C C . THR A 1 556 ? -3.172 11.43 30.641 1 94.88 556 THR A C 1
ATOM 4382 O O . THR A 1 556 ? -3.549 10.344 31.078 1 94.88 556 THR A O 1
ATOM 4385 N N . LEU A 1 557 ? -3.127 11.641 29.375 1 97.56 557 LEU A N 1
ATOM 4386 C CA . LEU A 1 557 ? -3.793 10.742 28.438 1 97.56 557 LEU A CA 1
ATOM 4387 C C . LEU A 1 557 ? -2.873 9.586 28.047 1 97.56 557 LEU A C 1
ATOM 4389 O O . LEU A 1 557 ? -3.297 8.43 28.031 1 97.56 557 LEU A O 1
ATOM 4393 N N . PRO A 1 558 ? -1.547 9.859 27.703 1 97.81 558 PRO A N 1
ATOM 4394 C CA . PRO A 1 558 ? -0.697 8.734 27.312 1 97.81 558 PRO A CA 1
ATOM 4395 C C . PRO A 1 558 ? -0.736 7.582 28.312 1 97.81 558 PRO A C 1
ATOM 4397 O O . PRO A 1 558 ? -0.647 7.809 29.531 1 97.81 558 PRO A O 1
ATOM 4400 N N . GLY A 1 559 ? -0.944 6.395 27.75 1 98.12 559 GLY A N 1
ATOM 4401 C CA . GLY A 1 559 ? -1.05 5.211 28.594 1 98.12 559 GLY A CA 1
ATOM 4402 C C . GLY A 1 559 ? -2.471 4.918 29.031 1 98.12 559 GLY A C 1
ATOM 4403 O O . GLY A 1 559 ? -2.746 3.852 29.578 1 98.12 559 GLY A O 1
ATOM 4404 N N . LYS A 1 560 ? -3.344 5.863 28.734 1 97.62 560 LYS A N 1
ATOM 4405 C CA . LYS A 1 560 ? -4.719 5.703 29.203 1 97.62 560 LYS A CA 1
ATOM 4406 C C . LYS A 1 560 ? -5.715 5.945 28.062 1 97.62 560 LYS A C 1
ATOM 4408 O O . LYS A 1 560 ? -6.883 6.242 28.312 1 97.62 560 LYS A O 1
ATOM 4413 N N . ILE A 1 561 ? -5.281 5.961 26.828 1 98.5 561 ILE A N 1
ATOM 4414 C CA . ILE A 1 561 ? -6.227 6.09 25.719 1 98.5 561 ILE A CA 1
ATOM 4415 C C . ILE A 1 561 ? -7.234 4.945 25.766 1 98.5 561 ILE A C 1
ATOM 4417 O O . ILE A 1 561 ? -6.898 3.83 26.172 1 98.5 561 ILE A O 1
ATOM 4421 N N . GLY A 1 562 ? -8.43 5.215 25.281 1 98.12 562 GLY A N 1
ATOM 4422 C CA . GLY A 1 562 ? -9.484 4.211 25.297 1 98.12 562 GLY A CA 1
ATOM 4423 C C . GLY A 1 562 ? -10.203 4.121 26.625 1 98.12 562 GLY A C 1
ATOM 4424 O O . GLY A 1 562 ? -11.203 3.412 26.75 1 98.12 562 GLY A O 1
ATOM 4425 N N . LYS A 1 563 ? -9.672 4.797 27.609 1 97.44 563 LYS A N 1
ATOM 4426 C CA . LYS A 1 563 ? -10.305 4.84 28.922 1 97.44 563 LYS A CA 1
ATOM 4427 C C . LYS A 1 563 ? -10.695 6.266 29.297 1 97.44 563 LYS A C 1
ATOM 4429 O O . LYS A 1 563 ? -11.875 6.609 29.312 1 97.44 563 LYS A O 1
ATOM 4434 N N . VAL A 1 564 ? -9.664 7.16 29.453 1 97.5 564 VAL A N 1
ATOM 4435 C CA . VAL A 1 564 ? -9.875 8.539 29.859 1 97.5 564 VAL A CA 1
ATOM 4436 C C . VAL A 1 564 ? -10.633 9.297 28.781 1 97.5 564 VAL A C 1
ATOM 4438 O O . VAL A 1 564 ? -11.617 9.992 29.062 1 97.5 564 VAL A O 1
ATOM 4441 N N . ASP A 1 565 ? -10.188 9.18 27.594 1 98.25 565 ASP A N 1
ATOM 4442 C CA . ASP A 1 565 ? -10.812 9.898 26.484 1 98.25 565 ASP A CA 1
ATOM 4443 C C . ASP A 1 565 ? -12.203 9.352 26.188 1 98.25 565 ASP A C 1
ATOM 4445 O O . ASP A 1 565 ? -13.117 10.102 25.844 1 98.25 565 ASP A O 1
ATOM 4449 N N . VAL A 1 566 ? -12.438 8.031 26.312 1 98.44 566 VAL A N 1
ATOM 4450 C CA . VAL A 1 566 ? -13.766 7.441 26.156 1 98.44 566 VAL A CA 1
ATOM 4451 C C . VAL A 1 566 ? -14.703 7.992 27.219 1 98.44 566 VAL A C 1
ATOM 4453 O O . VAL A 1 566 ? -15.828 8.398 26.922 1 98.44 566 VAL A O 1
ATOM 4456 N N . GLU A 1 567 ? -14.242 8 28.469 1 97.88 567 GLU A N 1
ATOM 4457 C CA . GLU A 1 567 ? -15.016 8.539 29.578 1 97.88 567 GLU A CA 1
ATOM 4458 C C . GLU A 1 567 ? -15.383 10.008 29.344 1 97.88 567 GLU A C 1
ATOM 4460 O O . GLU A 1 567 ? -16.516 10.422 29.609 1 97.88 567 GLU A O 1
ATOM 4465 N N . ASP A 1 568 ? -14.43 10.758 28.875 1 98.5 568 ASP A N 1
ATOM 4466 C CA . ASP A 1 568 ? -14.641 12.188 28.641 1 98.5 568 ASP A CA 1
ATOM 4467 C C . ASP A 1 568 ? -15.68 12.414 27.547 1 98.5 568 ASP A C 1
ATOM 4469 O O . ASP A 1 568 ? -16.516 13.312 27.656 1 98.5 568 ASP A O 1
ATOM 4473 N N . VAL A 1 569 ? -15.633 11.617 26.438 1 98.81 569 VAL A N 1
ATOM 4474 C CA . VAL A 1 569 ? -16.594 11.766 25.344 1 98.81 569 VAL A CA 1
ATOM 4475 C C . VAL A 1 569 ? -18 11.422 25.844 1 98.81 569 VAL A C 1
ATOM 4477 O O . VAL A 1 569 ? -18.969 12.125 25.516 1 98.81 569 VAL A O 1
ATOM 4480 N N . ARG A 1 570 ? -18.141 10.383 26.625 1 98.5 570 ARG A N 1
ATOM 4481 C CA . ARG A 1 570 ? -19.438 9.992 27.156 1 98.5 570 ARG A CA 1
ATOM 4482 C C . ARG A 1 570 ? -19.969 11.047 28.125 1 98.5 570 ARG A C 1
ATOM 4484 O O . ARG A 1 570 ? -21.156 11.375 28.109 1 98.5 570 ARG A O 1
ATOM 4491 N N . LYS A 1 571 ? -19.078 11.547 28.984 1 98.31 571 LYS A N 1
ATOM 4492 C CA . LYS A 1 571 ? -19.484 12.586 29.922 1 98.31 571 LYS A CA 1
ATOM 4493 C C . LYS A 1 571 ? -19.938 13.844 29.188 1 98.31 571 LYS A C 1
ATOM 4495 O O . LYS A 1 571 ? -20.969 14.43 29.531 1 98.31 571 LYS A O 1
ATOM 4500 N N . ALA A 1 572 ? -19.141 14.297 28.203 1 98.81 572 ALA A N 1
ATOM 4501 C CA . ALA A 1 572 ? -19.531 15.461 27.406 1 98.81 572 ALA A CA 1
ATOM 4502 C C . ALA A 1 572 ? -20.906 15.266 26.766 1 98.81 572 ALA A C 1
ATOM 4504 O O . ALA A 1 572 ? -21.719 16.188 26.734 1 98.81 572 ALA A O 1
ATOM 4505 N N . THR A 1 573 ? -21.156 14.062 26.219 1 98.81 573 THR A N 1
ATOM 4506 C CA . THR A 1 573 ? -22.438 13.75 25.594 1 98.81 573 THR A CA 1
ATOM 4507 C C . THR A 1 573 ? -23.562 13.836 26.609 1 98.81 573 THR A C 1
ATOM 4509 O O . THR A 1 573 ? -24.594 14.461 26.328 1 98.81 573 THR A O 1
ATOM 4512 N N . SER A 1 574 ? -23.391 13.242 27.797 1 98.25 574 SER A N 1
ATOM 4513 C CA . SER A 1 574 ? -24.422 13.242 28.828 1 98.25 574 SER A CA 1
ATOM 4514 C C . SER A 1 574 ? -24.719 14.656 29.312 1 98.25 574 SER A C 1
ATOM 4516 O O . SER A 1 574 ? -25.891 15.016 29.5 1 98.25 574 SER A O 1
ATOM 4518 N N . GLU A 1 575 ? -23.719 15.422 29.484 1 98.31 575 GLU A N 1
ATOM 4519 C CA . GLU A 1 575 ? -23.891 16.781 29.969 1 98.31 575 GLU A CA 1
ATOM 4520 C C . GLU A 1 575 ? -24.594 17.656 28.922 1 98.31 575 GLU A C 1
ATOM 4522 O O . GLU A 1 575 ? -25.406 18.516 29.25 1 98.31 575 GLU A O 1
ATOM 4527 N N . ALA A 1 576 ? -24.234 17.469 27.672 1 98.5 576 ALA A N 1
ATOM 4528 C CA . ALA A 1 576 ? -24.891 18.203 26.609 1 98.5 576 ALA A CA 1
ATOM 4529 C C . ALA A 1 576 ? -26.375 17.859 26.531 1 98.5 576 ALA A C 1
ATOM 4531 O O . ALA A 1 576 ? -27.219 18.734 26.359 1 98.5 576 ALA A O 1
ATOM 4532 N N . LEU A 1 577 ? -26.703 16.578 26.656 1 98 577 LEU A N 1
ATOM 4533 C CA . LEU A 1 577 ? -28.094 16.125 26.594 1 98 577 LEU A CA 1
ATOM 4534 C C . LEU A 1 577 ? -28.891 16.703 27.766 1 98 577 LEU A C 1
ATOM 4536 O O . LEU A 1 577 ? -30.078 17.016 27.609 1 98 577 LEU A O 1
ATOM 4540 N N . LYS A 1 578 ? -28.25 16.844 28.891 1 97.75 578 LYS A N 1
ATOM 4541 C CA . LYS A 1 578 ? -28.922 17.406 30.078 1 97.75 578 LYS A CA 1
ATOM 4542 C C . LYS A 1 578 ? -29.141 18.906 29.906 1 97.75 578 LYS A C 1
ATOM 4544 O O . LYS A 1 578 ? -30.203 19.422 30.234 1 97.75 578 LYS A O 1
ATOM 4549 N N . ALA A 1 579 ? -28.188 19.578 29.375 1 97.44 579 ALA A N 1
ATOM 4550 C CA . ALA A 1 579 ? -28.203 21.031 29.297 1 97.44 579 ALA A CA 1
ATOM 4551 C C . ALA A 1 579 ? -29.047 21.516 28.109 1 97.44 579 ALA A C 1
ATOM 4553 O O . ALA A 1 579 ? -29.578 22.625 28.141 1 97.44 579 ALA A O 1
ATOM 4554 N N . LEU A 1 580 ? -29.156 20.703 27.109 1 97.62 580 LEU A N 1
ATOM 4555 C CA . LEU A 1 580 ? -29.875 21.062 25.891 1 97.62 580 LEU A CA 1
ATOM 4556 C C . LEU A 1 580 ? -31.016 20.094 25.641 1 97.62 580 LEU A C 1
ATOM 4558 O O . LEU A 1 580 ? -30.891 19.172 24.828 1 97.62 580 LEU A O 1
ATOM 4562 N N . PRO A 1 581 ? -32.156 20.391 26.172 1 95.12 581 PRO A N 1
ATOM 4563 C CA . PRO A 1 581 ? -33.25 19.422 26.172 1 95.12 581 PRO A CA 1
ATOM 4564 C C . PRO A 1 581 ? -33.844 19.188 24.781 1 95.12 581 PRO A C 1
ATOM 4566 O O . PRO A 1 581 ? -34.594 18.25 24.594 1 95.12 581 PRO A O 1
ATOM 4569 N N . PHE A 1 582 ? -33.5 20.047 23.859 1 96 582 PHE A N 1
ATOM 4570 C CA . PHE A 1 582 ? -34.031 19.859 22.516 1 96 582 PHE A CA 1
ATOM 4571 C C . PHE A 1 582 ? -33.281 18.75 21.781 1 96 582 PHE A C 1
ATOM 4573 O O . PHE A 1 582 ? -33.719 18.281 20.734 1 96 582 PHE A O 1
ATOM 4580 N N . LEU A 1 583 ? -32.188 18.281 22.297 1 97.44 583 LEU A N 1
ATOM 4581 C CA . LEU A 1 583 ? -31.469 17.156 21.719 1 97.44 583 LEU A CA 1
ATOM 4582 C C . LEU A 1 583 ? -32.188 15.844 22 1 97.44 583 LEU A C 1
ATOM 4584 O O . LEU A 1 583 ? -32.75 15.68 23.078 1 97.44 583 LEU A O 1
ATOM 4588 N N . ASN A 1 584 ? -32.156 14.883 21.062 1 96.44 584 ASN A N 1
ATOM 4589 C CA . ASN A 1 584 ? -32.812 13.578 21.219 1 96.44 584 ASN A CA 1
ATOM 4590 C C . ASN A 1 584 ? -31.812 12.531 21.719 1 96.44 584 ASN A C 1
ATOM 4592 O O . ASN A 1 584 ? -30.938 12.086 20.984 1 96.44 584 ASN A O 1
ATOM 4596 N N . PRO A 1 585 ? -31.922 12.047 22.906 1 96.31 585 PRO A N 1
ATOM 4597 C CA . PRO A 1 585 ? -30.969 11.086 23.469 1 96.31 585 PRO A CA 1
ATOM 4598 C C . PRO A 1 585 ? -31.016 9.734 22.766 1 96.31 585 PRO A C 1
ATOM 4600 O O . PRO A 1 585 ? -30.094 8.922 22.922 1 96.31 585 PRO A O 1
ATOM 4603 N N . ALA A 1 586 ? -32.031 9.445 21.984 1 95.5 586 ALA A N 1
ATOM 4604 C CA . ALA A 1 586 ? -32.188 8.164 21.281 1 95.5 586 ALA A CA 1
ATOM 4605 C C . ALA A 1 586 ? -31.609 8.242 19.875 1 95.5 586 ALA A C 1
ATOM 4607 O O . ALA A 1 586 ? -31.594 7.246 19.141 1 95.5 586 ALA A O 1
ATOM 4608 N N . ASP A 1 587 ? -31.188 9.383 19.484 1 97.38 587 ASP A N 1
ATOM 4609 C CA . ASP A 1 587 ? -30.734 9.617 18.109 1 97.38 587 ASP A CA 1
ATOM 4610 C C . ASP A 1 587 ? -29.328 10.219 18.094 1 97.38 587 ASP A C 1
ATOM 4612 O O . ASP A 1 587 ? -29.141 11.344 17.625 1 97.38 587 ASP A O 1
ATOM 4616 N N . ILE A 1 588 ? -28.328 9.383 18.531 1 98.56 588 ILE A N 1
ATOM 4617 C CA . ILE A 1 588 ? -26.953 9.82 18.672 1 98.56 588 ILE A CA 1
ATOM 4618 C C . ILE A 1 588 ? -26.078 9.133 17.625 1 98.56 588 ILE A C 1
ATOM 4620 O O . ILE A 1 588 ? -26.156 7.914 17.453 1 98.56 588 ILE A O 1
ATOM 4624 N N . TYR A 1 589 ? -25.25 9.875 16.938 1 98.81 589 TYR A N 1
ATOM 4625 C CA . TYR A 1 589 ? -24.328 9.398 15.898 1 98.81 589 TYR A CA 1
ATOM 4626 C C . TYR A 1 589 ? -22.891 9.664 16.281 1 98.81 589 TYR A C 1
ATOM 4628 O O . TYR A 1 589 ? -22.609 10.555 17.094 1 98.81 589 TYR A O 1
ATOM 4636 N N . LEU A 1 590 ? -21.984 8.844 15.797 1 98.88 590 LEU A N 1
ATOM 4637 C CA . LEU A 1 590 ? -20.547 9.023 16.031 1 98.88 590 LEU A CA 1
ATOM 4638 C C . LEU A 1 590 ? -19.828 9.367 14.727 1 98.88 590 LEU A C 1
ATOM 4640 O O . LEU A 1 590 ? -20.047 8.734 13.695 1 98.88 590 LEU A O 1
ATOM 4644 N N . PHE A 1 591 ? -19 10.422 14.703 1 98.88 591 PHE A N 1
ATOM 4645 C CA . PHE A 1 591 ? -18.188 10.867 13.57 1 98.88 591 PHE A CA 1
ATOM 4646 C C . PHE A 1 591 ? -16.766 11.172 14.008 1 98.88 591 PHE A C 1
ATOM 4648 O O . PHE A 1 591 ? -16.547 12.055 14.836 1 98.88 591 PHE A O 1
ATOM 4655 N N . GLY A 1 592 ? -15.773 10.445 13.578 1 98.62 592 GLY A N 1
ATOM 4656 C CA . GLY A 1 592 ? -14.398 10.664 13.992 1 98.62 592 GLY A CA 1
ATOM 4657 C C . GLY A 1 592 ? -13.383 10.031 13.07 1 98.62 592 GLY A C 1
ATOM 4658 O O . GLY A 1 592 ? -13.688 9.062 12.375 1 98.62 592 GLY A O 1
ATOM 4659 N N . GLY A 1 593 ? -12.188 10.562 13 1 98.38 593 GLY A N 1
ATOM 4660 C CA . GLY A 1 593 ? -11.102 10.062 12.172 1 98.38 593 GLY A CA 1
ATOM 4661 C C . GLY A 1 593 ? -9.797 9.906 12.938 1 98.38 593 GLY A C 1
ATOM 4662 O O . GLY A 1 593 ? -9.602 10.539 13.977 1 98.38 593 GLY A O 1
ATOM 4663 N N . SER A 1 594 ? -8.844 9.07 12.383 1 98.31 594 SER A N 1
ATOM 4664 C CA . SER A 1 594 ? -7.543 8.844 13.008 1 98.31 594 SER A CA 1
ATOM 4665 C C . SER A 1 594 ? -7.699 8.391 14.453 1 98.31 594 SER A C 1
ATOM 4667 O O . SER A 1 594 ? -8.398 7.414 14.734 1 98.31 594 SER A O 1
ATOM 4669 N N . HIS A 1 595 ? -7.242 9.156 15.453 1 98.69 595 HIS A N 1
ATOM 4670 C CA . HIS A 1 595 ? -7.523 8.836 16.844 1 98.69 595 HIS A CA 1
ATOM 4671 C C . HIS A 1 595 ? -9 9.023 17.172 1 98.69 595 HIS A C 1
ATOM 4673 O O . HIS A 1 595 ? -9.562 8.281 17.984 1 98.69 595 HIS A O 1
ATOM 4679 N N . GLY A 1 596 ? -9.648 10.055 16.594 1 98.75 596 GLY A N 1
ATOM 4680 C CA . GLY A 1 596 ? -11.094 10.133 16.688 1 98.75 596 GLY A CA 1
ATOM 4681 C C . GLY A 1 596 ? -11.797 8.891 16.172 1 98.75 596 GLY A C 1
ATOM 4682 O O . GLY A 1 596 ? -12.859 8.516 16.656 1 98.75 596 GLY A O 1
ATOM 4683 N N . GLY A 1 597 ? -11.164 8.305 15.086 1 98.81 597 GLY A N 1
ATOM 4684 C CA . GLY A 1 597 ? -11.648 7.023 14.586 1 98.81 597 GLY A CA 1
ATOM 4685 C C . GLY A 1 597 ? -11.469 5.891 15.578 1 98.81 597 GLY A C 1
ATOM 4686 O O . GLY A 1 597 ? -12.336 5.027 15.703 1 98.81 597 GLY A O 1
ATOM 4687 N N . TYR A 1 598 ? -10.336 5.867 16.312 1 98.75 598 TYR A N 1
ATOM 4688 C CA . TYR A 1 598 ? -10.109 4.953 17.422 1 98.75 598 TYR A CA 1
ATOM 4689 C C . TYR A 1 598 ? -11.227 5.062 18.469 1 98.75 598 TYR A C 1
ATOM 4691 O O . TYR A 1 598 ? -11.805 4.051 18.875 1 98.75 598 TYR A O 1
ATOM 4699 N N . LEU A 1 599 ? -11.617 6.281 18.766 1 98.94 599 LEU A N 1
ATOM 4700 C CA . LEU A 1 599 ? -12.594 6.531 19.812 1 98.94 599 LEU A CA 1
ATOM 4701 C C . LEU A 1 599 ? -13.992 6.125 19.375 1 98.94 599 LEU A C 1
ATOM 4703 O O . LEU A 1 599 ? -14.711 5.457 20.125 1 98.94 599 LEU A O 1
ATOM 4707 N N . VAL A 1 600 ? -14.414 6.469 18.141 1 98.94 600 VAL A N 1
ATOM 4708 C CA . VAL A 1 600 ? -15.797 6.223 17.75 1 98.94 600 VAL A CA 1
ATOM 4709 C C . VAL A 1 600 ? -16 4.727 17.516 1 98.94 600 VAL A C 1
ATOM 4711 O O . VAL A 1 600 ? -17.094 4.199 17.781 1 98.94 600 VAL A O 1
ATOM 4714 N N . THR A 1 601 ? -14.953 4.039 17 1 98.88 601 THR A N 1
ATOM 4715 C CA . THR A 1 601 ? -15.078 2.596 16.812 1 98.88 601 THR A CA 1
ATOM 4716 C C . THR A 1 601 ? -15.039 1.883 18.172 1 98.88 601 THR A C 1
ATOM 4718 O O . THR A 1 601 ? -15.758 0.902 18.375 1 98.88 601 THR A O 1
ATOM 4721 N N . LEU A 1 602 ? -14.281 2.355 19.094 1 98.75 602 LEU A N 1
ATOM 4722 C CA . LEU A 1 602 ? -14.219 1.786 20.438 1 98.75 602 LEU A CA 1
ATOM 4723 C C . LEU A 1 602 ? -15.531 2.02 21.188 1 98.75 602 LEU A C 1
ATOM 4725 O O . LEU A 1 602 ? -16.062 1.103 21.812 1 98.75 602 LEU A O 1
ATOM 4729 N N . LEU A 1 603 ? -16.062 3.25 21.125 1 98.88 603 LEU A N 1
ATOM 4730 C CA . LEU A 1 603 ? -17.328 3.582 21.75 1 98.88 603 LEU A CA 1
ATOM 4731 C C . LEU A 1 603 ? -18.453 2.68 21.234 1 98.88 603 LEU A C 1
ATOM 4733 O O . LEU A 1 603 ? -19.25 2.154 22.031 1 98.88 603 LEU A O 1
ATOM 4737 N N . SER A 1 604 ? -18.5 2.482 19.938 1 98.75 604 SER A N 1
ATOM 4738 C CA . SER A 1 604 ? -19.531 1.653 19.312 1 98.75 604 SER A CA 1
ATOM 4739 C C . SER A 1 604 ? -19.422 0.201 19.766 1 98.75 604 SER A C 1
ATOM 4741 O O . SER A 1 604 ? -20.422 -0.497 19.891 1 98.75 604 SER A O 1
ATOM 4743 N N . GLY A 1 605 ? -18.188 -0.263 19.969 1 98.44 605 GLY A N 1
ATOM 4744 C CA . GLY A 1 605 ? -17.953 -1.627 20.422 1 98.44 605 GLY A CA 1
ATOM 4745 C C . GLY A 1 605 ? -18.25 -1.823 21.891 1 98.44 605 GLY A C 1
ATOM 4746 O O . GLY A 1 605 ? -18.812 -2.846 22.297 1 98.44 605 GLY A O 1
ATOM 4747 N N . LEU A 1 606 ? -17.891 -0.88 22.734 1 98.44 606 LEU A N 1
ATOM 4748 C CA . LEU A 1 606 ? -18.062 -0.955 24.188 1 98.44 606 LEU A CA 1
ATOM 4749 C C . LEU A 1 606 ? -19.516 -0.732 24.578 1 98.44 606 LEU A C 1
ATOM 4751 O O . LEU A 1 606 ? -19.984 -1.301 25.562 1 98.44 606 LEU A O 1
ATOM 4755 N N . TYR A 1 607 ? -20.219 0.102 23.828 1 98.5 607 TYR A N 1
ATOM 4756 C CA . TYR A 1 607 ? -21.594 0.468 24.094 1 98.5 607 TYR A CA 1
ATOM 4757 C C . TYR A 1 607 ? -22.469 0.268 22.859 1 98.5 607 TYR A C 1
ATOM 4759 O O . TYR A 1 607 ? -23.016 1.229 22.312 1 98.5 607 TYR A O 1
ATOM 4767 N N . PRO A 1 608 ? -22.703 -0.944 22.484 1 97.94 608 PRO A N 1
ATOM 4768 C CA . PRO A 1 608 ? -23.266 -1.291 21.172 1 97.94 608 PRO A CA 1
ATOM 4769 C C . PRO A 1 608 ? -24.703 -0.788 21.016 1 97.94 608 PRO A C 1
ATOM 4771 O O . PRO A 1 608 ? -25.203 -0.667 19.891 1 97.94 608 PRO A O 1
ATOM 4774 N N . ASN A 1 609 ? -25.422 -0.416 22.09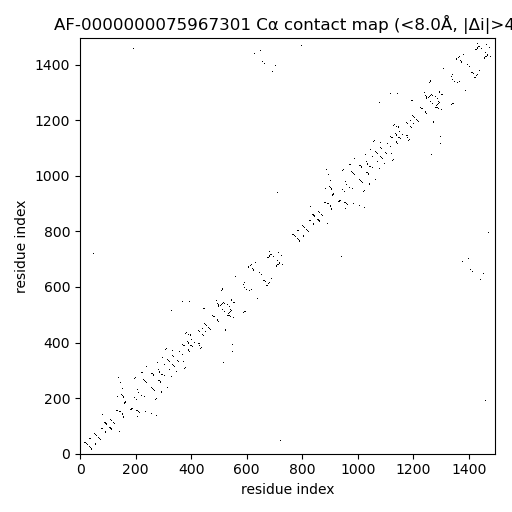4 1 97.62 609 ASN A N 1
ATOM 4775 C CA . ASN A 1 609 ? -26.828 -0.049 22 1 97.62 609 ASN A CA 1
ATOM 4776 C C . ASN A 1 609 ? -27.031 1.463 22.062 1 97.62 609 ASN A C 1
ATOM 4778 O O . ASN A 1 609 ? -28.141 1.957 21.938 1 97.62 609 ASN A O 1
ATOM 4782 N N . ASP A 1 610 ? -25.953 2.217 22.156 1 97.94 610 ASP A N 1
ATOM 4783 C CA . ASP A 1 610 ? -26.078 3.633 22.5 1 97.94 610 ASP A CA 1
ATOM 4784 C C . ASP A 1 610 ? -26.094 4.492 21.234 1 97.94 610 ASP A C 1
ATOM 4786 O O . ASP A 1 610 ? -26.469 5.672 21.281 1 97.94 610 ASP A O 1
ATOM 4790 N N . TYR A 1 611 ? -25.766 3.938 20.047 1 98.31 611 TYR A N 1
ATOM 4791 C CA . TYR A 1 611 ? -25.547 4.793 18.891 1 98.31 611 TYR A CA 1
ATOM 4792 C C . TYR A 1 611 ? -26.312 4.281 17.672 1 98.31 611 TYR A C 1
ATOM 4794 O O . TYR A 1 611 ? -26.422 3.07 17.469 1 98.31 611 TYR A O 1
ATOM 4802 N N . ARG A 1 612 ? -26.781 5.17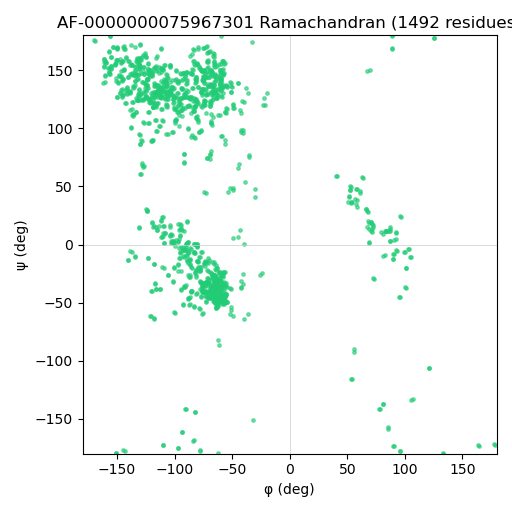2 16.859 1 98 612 ARG A N 1
ATOM 4803 C CA . ARG A 1 612 ? -27.625 4.852 15.719 1 98 612 ARG A CA 1
ATOM 4804 C C . ARG A 1 612 ? -26.797 4.48 14.5 1 98 612 ARG A C 1
ATOM 4806 O O . ARG A 1 612 ? -27.188 3.621 13.703 1 98 612 ARG A O 1
ATOM 4813 N N . ALA A 1 613 ? -25.672 5.207 14.281 1 98.69 613 ALA A N 1
ATOM 4814 C CA . ALA A 1 613 ? -24.766 4.949 13.172 1 98.69 613 ALA A CA 1
ATOM 4815 C C . ALA A 1 613 ? -23.406 5.59 13.43 1 98.69 613 ALA A C 1
ATOM 4817 O O . ALA A 1 613 ? -23.266 6.477 14.273 1 98.69 613 ALA A O 1
ATOM 4818 N N . VAL A 1 614 ? -22.406 5.086 12.734 1 98.88 614 VAL A N 1
ATOM 4819 C CA . VAL A 1 614 ? -21.031 5.551 12.891 1 98.88 614 VAL A CA 1
ATOM 4820 C C . VAL A 1 614 ? -20.438 5.844 11.516 1 98.88 614 VAL A C 1
ATOM 4822 O O . VAL A 1 614 ? -20.656 5.098 10.555 1 98.88 614 VAL A O 1
ATOM 4825 N N . VAL A 1 615 ? -19.781 6.949 11.328 1 98.88 615 VAL A N 1
ATOM 4826 C CA . VAL A 1 615 ? -18.891 7.238 10.203 1 98.88 615 VAL A CA 1
ATOM 4827 C C . VAL A 1 615 ? -17.484 7.484 10.711 1 98.88 615 VAL A C 1
ATOM 4829 O O . VAL A 1 615 ? -17.266 8.273 11.633 1 98.88 615 VAL A O 1
ATOM 4832 N N . THR A 1 616 ? -16.516 6.789 10.188 1 98.81 616 THR A N 1
ATOM 4833 C CA . THR A 1 616 ? -15.133 6.941 10.641 1 98.81 616 THR A CA 1
ATOM 4834 C C . THR A 1 616 ? -14.18 7.047 9.453 1 98.81 616 THR A C 1
ATOM 4836 O O . THR A 1 616 ? -14.375 6.395 8.43 1 98.81 616 THR A O 1
ATOM 4839 N N . ARG A 1 617 ? -13.172 7.926 9.586 1 98.56 617 ARG A N 1
ATOM 4840 C CA . ARG A 1 617 ? -12.148 8.141 8.57 1 98.56 617 ARG A CA 1
ATOM 4841 C C . ARG A 1 617 ? -10.789 7.645 9.055 1 98.56 617 ARG A C 1
ATOM 4843 O O . ARG A 1 617 ? -10.297 8.078 10.094 1 98.56 617 ARG A O 1
ATOM 4850 N N . ASN A 1 618 ? -10.141 6.789 8.266 1 98.5 618 ASN A N 1
ATOM 4851 C CA . ASN A 1 618 ? -8.82 6.254 8.586 1 98.5 618 ASN A CA 1
ATOM 4852 C C . ASN A 1 618 ? -8.688 5.918 10.07 1 98.5 618 ASN A C 1
ATOM 4854 O O . ASN A 1 618 ? -7.77 6.395 10.734 1 98.5 618 ASN A O 1
ATOM 4858 N N . PRO A 1 619 ? -9.531 5.043 10.57 1 98.75 619 PRO A N 1
ATOM 4859 C CA . PRO A 1 619 ? -9.547 4.754 12.008 1 98.75 619 PRO A CA 1
ATOM 4860 C C . PRO A 1 619 ? -8.359 3.898 12.445 1 98.75 619 PRO A C 1
ATOM 4862 O O . PRO A 1 619 ? -7.941 2.994 11.719 1 98.75 619 PRO A O 1
ATOM 4865 N N . VAL A 1 620 ? -7.781 4.227 13.594 1 98.81 620 VAL A N 1
ATOM 4866 C CA . VAL A 1 620 ? -6.887 3.287 14.266 1 98.81 620 VAL A CA 1
ATOM 4867 C C . VAL A 1 620 ? -7.691 2.107 14.805 1 98.81 620 VAL A C 1
ATOM 4869 O O . VAL A 1 620 ? -8.586 2.285 15.641 1 98.81 620 VAL A O 1
ATOM 4872 N N . ILE A 1 621 ? -7.402 0.889 14.352 1 98.75 621 ILE A N 1
ATOM 4873 C CA . ILE A 1 621 ? -8.227 -0.27 14.68 1 98.75 621 ILE A CA 1
ATOM 4874 C C . ILE A 1 621 ? -7.406 -1.268 15.5 1 98.75 621 ILE A C 1
ATOM 4876 O O . ILE A 1 621 ? -7.945 -1.948 16.375 1 98.75 621 ILE A O 1
ATOM 4880 N N . ASP A 1 622 ? -6.117 -1.426 15.148 1 98.62 622 ASP A N 1
ATOM 4881 C CA . ASP A 1 622 ? -5.199 -2.332 15.828 1 98.62 622 ASP A CA 1
ATOM 4882 C C . ASP A 1 622 ? -3.83 -1.684 16.031 1 98.62 622 ASP A C 1
ATOM 4884 O O . ASP A 1 622 ? -2.973 -1.754 15.148 1 98.62 622 ASP A O 1
ATOM 4888 N N . VAL A 1 623 ? -3.615 -1.209 17.266 1 98.56 623 VAL A N 1
ATOM 4889 C CA . VAL A 1 623 ? -2.398 -0.474 17.594 1 98.56 623 VAL A CA 1
ATOM 4890 C C . VAL A 1 623 ? -1.183 -1.382 17.422 1 98.56 623 VAL A C 1
ATOM 4892 O O . VAL A 1 623 ? -0.116 -0.928 17 1 98.56 623 VAL A O 1
ATOM 4895 N N . ALA A 1 624 ? -1.354 -2.68 17.688 1 97.88 624 ALA A N 1
ATOM 4896 C CA . ALA A 1 624 ? -0.252 -3.635 17.625 1 97.88 624 ALA A CA 1
ATOM 4897 C C . ALA A 1 624 ? 0.295 -3.74 16.203 1 97.88 624 ALA A C 1
ATOM 4899 O O . ALA A 1 624 ? 1.503 -3.623 15.984 1 97.88 624 ALA A O 1
ATOM 4900 N N . SER A 1 625 ? -0.593 -3.992 15.258 1 97.25 625 SER A N 1
ATOM 4901 C CA . SER A 1 625 ? -0.131 -4.125 13.883 1 97.25 625 SER A CA 1
ATOM 4902 C C . SER A 1 625 ? 0.264 -2.773 13.297 1 97.25 625 SER A C 1
ATOM 4904 O O . SER A 1 625 ? 1.176 -2.691 12.469 1 97.25 625 SER A O 1
ATOM 4906 N N . MET A 1 626 ? -0.38 -1.637 13.695 1 97.81 626 MET A N 1
ATOM 4907 C CA . MET A 1 626 ? -0.045 -0.297 13.219 1 97.81 626 MET A CA 1
ATOM 4908 C C . MET A 1 626 ? 1.4 0.054 13.555 1 97.81 626 MET A C 1
ATOM 4910 O O . MET A 1 626 ? 2.092 0.687 12.758 1 97.81 626 MET A O 1
ATOM 4914 N N . CYS A 1 627 ? 1.864 -0.379 14.664 1 97.25 627 CYS A N 1
ATOM 4915 C CA . CYS A 1 627 ? 3.197 -0.063 15.164 1 97.25 627 CYS A CA 1
ATOM 4916 C C . CYS A 1 627 ? 4.27 -0.561 14.203 1 97.25 627 CYS A C 1
ATOM 4918 O O . CYS A 1 627 ? 5.359 0.015 14.133 1 97.25 627 CYS A O 1
ATOM 4920 N N . THR A 1 628 ? 3.949 -1.571 13.391 1 95.81 628 THR A N 1
ATOM 4921 C CA . THR A 1 628 ? 4.945 -2.184 12.516 1 95.81 628 THR A CA 1
ATOM 4922 C C . THR A 1 628 ? 4.895 -1.57 11.125 1 95.81 628 THR A C 1
ATOM 4924 O O . THR A 1 628 ? 5.777 -1.815 10.297 1 95.81 628 THR A O 1
ATOM 4927 N N . SER A 1 629 ? 3.906 -0.72 10.875 1 95.88 629 SER A N 1
ATOM 4928 C CA . SER A 1 629 ? 3.732 -0.324 9.477 1 95.88 629 SER A CA 1
ATOM 4929 C C . SER A 1 629 ? 3.535 1.183 9.352 1 95.88 629 SER A C 1
ATOM 4931 O O . SER A 1 629 ? 3.656 1.74 8.258 1 95.88 629 SER A O 1
ATOM 4933 N N . SER A 1 630 ? 3.334 1.913 10.43 1 97.62 630 SER A N 1
ATOM 4934 C CA . SER A 1 630 ? 3.088 3.352 10.414 1 97.62 630 SER A CA 1
ATOM 4935 C C . SER A 1 630 ? 4.395 4.133 10.32 1 97.62 630 SER A C 1
ATOM 4937 O O . SER A 1 630 ? 5.453 3.627 10.695 1 97.62 630 SER A O 1
ATOM 4939 N N . ASP A 1 631 ? 4.34 5.336 9.797 1 97.62 631 ASP A N 1
ATOM 4940 C CA . ASP A 1 631 ? 5.508 6.211 9.82 1 97.62 631 ASP A CA 1
ATOM 4941 C C . ASP A 1 631 ? 5.668 6.891 11.18 1 97.62 631 ASP A C 1
ATOM 4943 O O . ASP A 1 631 ? 6.598 7.668 11.383 1 97.62 631 ASP A O 1
ATOM 4947 N N . ILE A 1 632 ? 4.684 6.594 12.133 1 97.88 632 ILE A N 1
ATOM 4948 C CA . ILE A 1 632 ? 4.785 7.133 13.484 1 97.88 632 ILE A CA 1
ATOM 4949 C C . ILE A 1 632 ? 4.613 6.008 14.508 1 97.88 632 ILE A C 1
ATOM 4951 O O . ILE A 1 632 ? 3.729 6.066 15.359 1 97.88 632 ILE A O 1
ATOM 4955 N N . PRO A 1 633 ? 5.48 5.047 14.461 1 97.56 633 PRO A N 1
ATOM 4956 C CA . PRO A 1 633 ? 5.379 3.959 15.438 1 97.56 633 PRO A CA 1
ATOM 4957 C C . PRO A 1 633 ? 5.469 4.453 16.875 1 97.56 633 PRO A C 1
ATOM 4959 O O . PRO A 1 633 ? 4.949 3.801 17.797 1 97.56 633 PRO A O 1
ATOM 4962 N N . ASP A 1 634 ? 6.129 5.594 17.078 1 97.38 634 ASP A N 1
ATOM 4963 C CA . ASP A 1 634 ? 6.258 6.184 18.422 1 97.38 634 ASP A CA 1
ATOM 4964 C C . ASP A 1 634 ? 4.891 6.57 18.969 1 97.38 634 ASP A C 1
ATOM 4966 O O . ASP A 1 634 ? 4.68 6.547 20.188 1 97.38 634 ASP A O 1
ATOM 4970 N N . TRP A 1 635 ? 3.947 6.961 18.094 1 98 635 TRP A N 1
ATOM 4971 C CA . TRP A 1 635 ? 2.58 7.188 18.547 1 98 635 TRP A CA 1
ATOM 4972 C C . TRP A 1 635 ? 2.021 5.941 19.234 1 98 635 TRP A C 1
ATOM 4974 O O . TRP A 1 635 ? 1.418 6.031 20.297 1 98 635 TRP A O 1
ATOM 4984 N N . CYS A 1 636 ? 2.215 4.777 18.672 1 98.38 636 CYS A N 1
ATOM 4985 C CA . CYS A 1 636 ? 1.675 3.516 19.172 1 98.38 636 CYS A CA 1
ATOM 4986 C C . CYS A 1 636 ? 2.236 3.189 20.547 1 98.38 636 CYS A C 1
ATOM 4988 O O . CYS A 1 636 ? 1.49 2.809 21.453 1 98.38 636 CYS A O 1
ATOM 4990 N N . THR A 1 637 ? 3.545 3.387 20.719 1 97.94 637 THR A N 1
ATOM 4991 C CA . THR A 1 637 ? 4.176 3.023 21.984 1 97.94 637 THR A CA 1
ATOM 4992 C C . THR A 1 637 ? 3.811 4.023 23.078 1 97.94 637 THR A C 1
ATOM 4994 O O . THR A 1 637 ? 3.447 3.633 24.188 1 97.94 637 THR A O 1
ATOM 4997 N N . VAL A 1 638 ? 3.791 5.293 22.75 1 98.12 638 VAL A N 1
ATOM 4998 C CA . VAL A 1 638 ? 3.568 6.34 23.734 1 98.12 638 VAL A CA 1
ATOM 4999 C C . VAL A 1 638 ? 2.104 6.344 24.172 1 98.12 638 VAL A C 1
ATOM 5001 O O . VAL A 1 638 ? 1.8 6.309 25.359 1 98.12 638 VAL A O 1
ATOM 5004 N N . GLU A 1 639 ? 1.194 6.344 23.219 1 98.44 639 GLU A N 1
ATOM 5005 C CA . GLU A 1 639 ? -0.223 6.496 23.531 1 98.44 639 GLU A CA 1
ATOM 5006 C C . GLU A 1 639 ? -0.774 5.246 24.203 1 98.44 639 GLU A C 1
ATOM 5008 O O . GLU A 1 639 ? -1.685 5.332 25.031 1 98.44 639 GLU A O 1
ATOM 5013 N N . SER A 1 640 ? -0.178 4.074 23.891 1 98.06 640 SER A N 1
ATOM 5014 C CA . SER A 1 640 ? -0.619 2.844 24.531 1 98.06 640 SER A CA 1
ATOM 5015 C C . SER A 1 640 ? -0.063 2.732 25.953 1 98.06 640 SER A C 1
ATOM 5017 O O . SER A 1 640 ? -0.567 1.954 26.766 1 98.06 640 SER A O 1
ATOM 5019 N N . GLY A 1 641 ? 1.015 3.42 26.266 1 97.5 641 GLY A N 1
ATOM 5020 C CA . GLY A 1 641 ? 1.595 3.402 27.594 1 97.5 641 GLY A CA 1
ATOM 5021 C C . GLY A 1 641 ? 2.678 2.354 27.766 1 97.5 641 GLY A C 1
ATOM 5022 O O . GLY A 1 641 ? 3.131 2.092 28.875 1 97.5 641 GLY A O 1
ATOM 5023 N N . VAL A 1 642 ? 3.113 1.734 26.656 1 96.25 642 VAL A N 1
ATOM 5024 C CA . VAL A 1 642 ? 4.133 0.697 26.781 1 96.25 642 VAL A CA 1
ATOM 5025 C C . VAL A 1 642 ? 5.512 1.34 26.906 1 96.25 642 VAL A C 1
ATOM 5027 O O . VAL A 1 642 ? 6.48 0.674 27.281 1 96.25 642 VAL A O 1
ATOM 5030 N N . GLY A 1 643 ? 5.645 2.641 26.609 1 94.44 643 GLY A N 1
ATOM 5031 C CA . GLY A 1 643 ? 6.895 3.35 26.812 1 94.44 643 GLY A CA 1
ATOM 5032 C C . GLY A 1 643 ? 7.312 4.191 25.625 1 94.44 643 GLY A C 1
ATOM 5033 O O . GLY A 1 643 ? 6.598 4.262 24.625 1 94.44 643 GLY A O 1
ATOM 5034 N N . GLU A 1 644 ? 8.477 4.855 25.797 1 94.81 644 GLU A N 1
ATOM 5035 C CA . GLU A 1 644 ? 9.055 5.648 24.719 1 94.81 644 GLU A CA 1
ATOM 5036 C C . GLU A 1 644 ? 9.516 4.758 23.562 1 94.81 644 GLU A C 1
ATOM 5038 O O . GLU A 1 644 ? 9.844 3.588 23.766 1 94.81 644 GLU A O 1
ATOM 5043 N N . TRP A 1 645 ? 9.438 5.305 22.406 1 93.81 645 TRP A N 1
ATOM 5044 C CA . TRP A 1 645 ? 9.961 4.609 21.234 1 93.81 645 TRP A CA 1
ATOM 5045 C C . TRP A 1 645 ? 11.484 4.633 21.203 1 93.81 645 TRP A C 1
ATOM 5047 O O . TRP A 1 645 ? 12.094 5.703 21.266 1 93.81 645 TRP A O 1
ATOM 5057 N N . HIS A 1 646 ? 12.094 3.559 21.156 1 92.5 646 HIS A N 1
ATOM 5058 C CA . HIS A 1 646 ? 13.547 3.486 21.219 1 92.5 646 HIS A CA 1
ATOM 5059 C C . HIS A 1 646 ? 14.141 3.027 19.891 1 92.5 646 HIS A C 1
ATOM 5061 O O . HIS A 1 646 ? 15.25 2.479 19.859 1 92.5 646 HIS A O 1
ATOM 5067 N N . GLY A 1 647 ? 13.367 3.189 18.859 1 93.25 647 GLY A N 1
ATOM 5068 C CA . GLY A 1 647 ? 13.875 2.828 17.547 1 93.25 647 GLY A CA 1
ATOM 5069 C C . GLY A 1 647 ? 13.594 1.386 17.172 1 93.25 647 GLY A C 1
ATOM 5070 O O . GLY A 1 647 ? 12.867 0.687 17.875 1 93.25 647 GLY A O 1
ATOM 5071 N N . ASP A 1 648 ? 14.156 0.908 16.016 1 93.31 648 ASP A N 1
ATOM 5072 C CA . ASP A 1 648 ? 13.883 -0.41 15.445 1 93.31 648 ASP A CA 1
ATOM 5073 C C . ASP A 1 648 ? 15.016 -1.388 15.758 1 93.31 648 ASP A C 1
ATOM 5075 O O . ASP A 1 648 ? 14.977 -2.545 15.336 1 93.31 648 ASP A O 1
ATOM 5079 N N . GLY A 1 649 ? 16 -0.949 16.516 1 93.62 649 GLY A N 1
ATOM 5080 C CA . GLY A 1 649 ? 17.188 -1.751 16.75 1 93.62 649 GLY A CA 1
ATOM 5081 C C . GLY A 1 649 ? 17.078 -2.631 17.984 1 93.62 649 GLY A C 1
ATOM 5082 O O . GLY A 1 649 ? 16.016 -3.205 18.25 1 93.62 649 GLY A O 1
ATOM 5083 N N . LYS A 1 650 ? 18.109 -2.791 18.734 1 91.5 650 LYS A N 1
ATOM 5084 C CA . LYS A 1 650 ? 18.25 -3.734 19.844 1 91.5 650 LYS A CA 1
ATOM 5085 C C . LYS A 1 650 ? 17.281 -3.391 20.969 1 91.5 650 LYS A C 1
ATOM 5087 O O . LYS A 1 650 ? 16.781 -4.281 21.656 1 91.5 650 LYS A O 1
ATOM 5092 N N . GLN A 1 651 ? 17.016 -2.125 21.125 1 90.19 651 GLN A N 1
ATOM 5093 C CA . GLN A 1 651 ? 16.172 -1.679 22.234 1 90.19 651 GLN A CA 1
ATOM 5094 C C . GLN A 1 651 ? 14.719 -1.519 21.797 1 90.19 651 GLN A C 1
ATOM 5096 O O . GLN A 1 651 ? 13.906 -0.951 22.531 1 90.19 651 GLN A O 1
ATOM 5101 N N . SER A 1 652 ? 14.414 -2.043 20.641 1 92 652 SER A N 1
ATOM 5102 C CA . SER A 1 652 ? 13.07 -1.871 20.109 1 92 652 SER A CA 1
ATOM 5103 C C . SER A 1 652 ? 12.055 -2.701 20.875 1 92 652 SER A C 1
ATOM 5105 O O . SER A 1 652 ? 12.43 -3.635 21.594 1 92 652 SER A O 1
ATOM 5107 N N . ILE A 1 653 ? 10.781 -2.395 20.688 1 91.5 653 ILE A N 1
ATOM 5108 C CA . ILE A 1 653 ? 9.695 -3.088 21.375 1 91.5 653 ILE A CA 1
ATOM 5109 C C . ILE A 1 653 ? 9.258 -4.297 20.562 1 91.5 653 ILE A C 1
ATOM 5111 O O . ILE A 1 653 ? 8.383 -5.055 20.984 1 91.5 653 ILE A O 1
ATOM 5115 N N . HIS A 1 654 ? 9.859 -4.562 19.469 1 90.62 654 HIS A N 1
ATOM 5116 C CA . HIS A 1 654 ? 9.383 -5.559 18.516 1 90.62 654 HIS A CA 1
ATOM 5117 C C . HIS A 1 654 ? 9.414 -6.961 19.125 1 90.62 654 HIS A C 1
ATOM 5119 O O . HIS A 1 654 ? 8.609 -7.816 18.766 1 90.62 654 HIS A O 1
ATOM 5125 N N . GLY A 1 655 ? 10.352 -7.199 20.078 1 92.06 655 GLY A N 1
ATOM 5126 C CA . GLY A 1 655 ? 10.445 -8.508 20.703 1 92.06 655 GLY A CA 1
ATOM 5127 C C . GLY A 1 655 ? 9.719 -8.578 22.047 1 92.06 655 GLY A C 1
ATOM 5128 O O . GLY A 1 655 ? 9.727 -9.617 22.703 1 92.06 655 GLY A O 1
ATOM 5129 N N . ASP A 1 656 ? 9.047 -7.477 22.469 1 95.62 656 ASP A N 1
ATOM 5130 C CA . ASP A 1 656 ? 8.344 -7.41 23.75 1 95.62 656 ASP A CA 1
ATOM 5131 C C . ASP A 1 656 ? 6.91 -7.91 23.609 1 95.62 656 ASP A C 1
ATOM 5133 O O . ASP A 1 656 ? 6.012 -7.141 23.266 1 95.62 656 ASP A O 1
ATOM 5137 N N . LEU A 1 657 ? 6.68 -9.164 24 1 96.56 657 LEU A N 1
ATOM 5138 C CA . LEU A 1 657 ? 5.387 -9.82 23.797 1 96.56 657 LEU A CA 1
ATOM 5139 C C . LEU A 1 657 ? 4.324 -9.203 24.703 1 96.56 657 LEU A C 1
ATOM 5141 O O . LEU A 1 657 ? 3.146 -9.156 24.344 1 96.56 657 LEU A O 1
ATOM 5145 N N . GLU A 1 658 ? 4.715 -8.727 25.844 1 96.81 658 GLU A N 1
ATOM 5146 C CA . GLU A 1 658 ? 3.77 -8.055 26.734 1 96.81 658 GLU A CA 1
ATOM 5147 C C . GLU A 1 658 ? 3.277 -6.742 26.125 1 96.81 658 GLU A C 1
ATOM 5149 O O . GLU A 1 658 ? 2.088 -6.43 26.188 1 96.81 658 GLU A O 1
ATOM 5154 N N . ALA A 1 659 ? 4.23 -5.988 25.609 1 96.81 659 ALA A N 1
ATOM 5155 C CA . ALA A 1 659 ? 3.859 -4.75 24.938 1 96.81 659 ALA A CA 1
ATOM 5156 C C . ALA A 1 659 ? 2.91 -5.02 23.766 1 96.81 659 ALA A C 1
ATOM 5158 O O . ALA A 1 659 ? 1.934 -4.293 23.578 1 96.81 659 ALA A O 1
ATOM 5159 N N . LEU A 1 660 ? 3.221 -6.082 23.031 1 97.12 660 LEU A N 1
ATOM 5160 C CA . LEU A 1 660 ? 2.391 -6.488 21.906 1 97.12 660 LEU A CA 1
ATOM 5161 C C . LEU A 1 660 ? 0.961 -6.773 22.359 1 97.12 660 LEU A C 1
ATOM 5163 O O . LEU A 1 660 ? 0.006 -6.266 21.766 1 97.12 660 LEU A O 1
ATOM 5167 N N . SER A 1 661 ? 0.816 -7.555 23.328 1 97.5 661 SER A N 1
ATOM 5168 C CA . SER A 1 661 ? -0.488 -7.945 23.844 1 97.5 661 SER A CA 1
ATOM 5169 C C . SER A 1 661 ? -1.256 -6.742 24.375 1 97.5 661 SER A C 1
ATOM 5171 O O . SER A 1 661 ? -2.469 -6.637 24.188 1 97.5 661 SER A O 1
ATOM 5173 N N . HIS A 1 662 ? -0.5 -5.883 25.062 1 98 662 HIS A N 1
ATOM 5174 C CA . HIS A 1 662 ? -1.144 -4.699 25.609 1 98 662 HIS A CA 1
ATOM 5175 C C . HIS A 1 662 ? -1.713 -3.811 24.516 1 98 662 HIS A C 1
ATOM 5177 O O . HIS A 1 662 ? -2.85 -3.342 24.609 1 98 662 HIS A O 1
ATOM 5183 N N . MET A 1 663 ? -0.964 -3.572 23.484 1 98.38 663 MET A N 1
ATOM 5184 C CA . MET A 1 663 ? -1.402 -2.734 22.375 1 98.38 663 MET A CA 1
ATOM 5185 C C . MET A 1 663 ? -2.633 -3.328 21.688 1 98.38 663 MET A C 1
ATOM 5187 O O . MET A 1 663 ? -3.531 -2.596 21.266 1 98.38 663 MET A O 1
ATOM 5191 N N . ARG A 1 664 ? -2.678 -4.656 21.578 1 98.19 664 ARG A N 1
ATOM 5192 C CA . ARG A 1 664 ? -3.859 -5.312 21.031 1 98.19 664 ARG A CA 1
ATOM 5193 C C . ARG A 1 664 ? -5.055 -5.16 21.969 1 98.19 664 ARG A C 1
ATOM 5195 O O . ARG A 1 664 ? -6.164 -4.855 21.516 1 98.19 664 ARG A O 1
ATOM 5202 N N . LYS A 1 665 ? -4.871 -5.301 23.188 1 97.56 665 LYS A N 1
ATOM 5203 C CA . LYS A 1 665 ? -5.941 -5.305 24.188 1 97.56 665 LYS A CA 1
ATOM 5204 C C . LYS A 1 665 ? -6.699 -3.98 24.188 1 97.56 665 LYS A C 1
ATOM 5206 O O . LYS A 1 665 ? -7.914 -3.955 24.375 1 97.56 665 LYS A O 1
ATOM 5211 N N . ILE A 1 666 ? -6.004 -2.885 24 1 98.19 666 ILE A N 1
ATOM 5212 C CA . ILE A 1 666 ? -6.648 -1.58 24.094 1 98.19 666 ILE A CA 1
ATOM 5213 C C . ILE A 1 666 ? -7.223 -1.185 22.734 1 98.19 666 ILE A C 1
ATOM 5215 O O . ILE A 1 666 ? -7.785 -0.097 22.594 1 98.19 666 ILE A O 1
ATOM 5219 N N . SER A 1 667 ? -7.113 -2.021 21.719 1 98.56 667 SER A N 1
ATOM 5220 C CA . SER A 1 667 ? -7.512 -1.701 20.344 1 98.56 667 SER A CA 1
ATOM 5221 C C . SER A 1 667 ? -9 -1.952 20.125 1 98.56 667 SER A C 1
ATOM 5223 O O . SER A 1 667 ? -9.555 -2.914 20.656 1 98.56 667 SER A O 1
ATOM 5225 N N . PRO A 1 668 ? -9.688 -1.126 19.25 1 98.38 668 PRO A N 1
ATOM 5226 C CA . PRO A 1 668 ? -11.094 -1.35 18.906 1 98.38 668 PRO A CA 1
ATOM 5227 C C . PRO A 1 668 ? -11.336 -2.73 18.297 1 98.38 668 PRO A C 1
ATOM 5229 O O . PRO A 1 668 ? -12.438 -3.273 18.422 1 98.38 668 PRO A O 1
ATOM 5232 N N . LEU A 1 669 ? -10.336 -3.334 17.734 1 98.06 669 LEU A N 1
ATOM 5233 C CA . LEU A 1 669 ? -10.438 -4.617 17.047 1 98.06 669 LEU A CA 1
ATOM 5234 C C . LEU A 1 669 ? -11.016 -5.684 17.969 1 98.06 669 LEU A C 1
ATOM 5236 O O . LEU A 1 669 ? -11.82 -6.516 17.531 1 98.06 669 LEU A O 1
ATOM 5240 N N . VAL A 1 670 ? -10.695 -5.656 19.25 1 96.62 670 VAL A N 1
ATOM 5241 C CA . VAL A 1 670 ? -11.078 -6.703 20.188 1 96.62 670 VAL A CA 1
ATOM 5242 C C . VAL A 1 670 ? -12.57 -6.605 20.5 1 96.62 670 VAL A C 1
ATOM 5244 O O . VAL A 1 670 ? -13.172 -7.57 20.969 1 96.62 670 VAL A O 1
ATOM 5247 N N . HIS A 1 671 ? -13.219 -5.484 20.156 1 97.19 671 HIS A N 1
ATOM 5248 C CA . HIS A 1 671 ? -14.633 -5.266 20.453 1 97.19 671 HIS A CA 1
ATOM 5249 C C . HIS A 1 671 ? -15.461 -5.254 19.172 1 97.19 671 HIS A C 1
ATOM 5251 O O . HIS A 1 671 ? -16.656 -4.961 19.203 1 97.19 671 HIS A O 1
ATOM 5257 N N . ALA A 1 672 ? -14.852 -5.566 18.062 1 97.31 672 ALA A N 1
ATOM 5258 C CA . ALA A 1 672 ? -15.508 -5.453 16.766 1 97.31 672 ALA A CA 1
ATOM 5259 C C . ALA A 1 672 ? -16.734 -6.355 16.688 1 97.31 672 ALA A C 1
ATOM 5261 O O . ALA A 1 672 ? -17.75 -5.996 16.078 1 97.31 672 ALA A O 1
ATOM 5262 N N . SER A 1 673 ? -16.719 -7.539 17.312 1 96.5 673 SER A N 1
ATOM 5263 C CA . SER A 1 673 ? -17.812 -8.516 17.219 1 96.5 673 SER A CA 1
ATOM 5264 C C . SER A 1 673 ? -19.047 -8.047 17.984 1 96.5 673 SER A C 1
ATOM 5266 O O . SER A 1 673 ? -20.141 -8.57 17.781 1 96.5 673 SER A O 1
ATOM 5268 N N . ALA A 1 674 ? -18.859 -7.059 18.844 1 97.31 674 ALA A N 1
ATOM 5269 C CA . ALA A 1 674 ? -19.969 -6.578 19.672 1 97.31 674 ALA A CA 1
ATOM 5270 C C . ALA A 1 674 ? -20.688 -5.418 19 1 97.31 674 ALA A C 1
ATOM 5272 O O . ALA A 1 674 ? -21.797 -5.043 19.406 1 97.31 674 ALA A O 1
ATOM 5273 N N . VAL A 1 675 ? -20.172 -4.859 17.938 1 98.44 675 VAL A N 1
ATOM 5274 C CA . VAL A 1 675 ? -20.688 -3.668 17.281 1 98.44 675 VAL A CA 1
ATOM 5275 C C . VAL A 1 675 ? -22.047 -3.977 16.672 1 98.44 675 VAL A C 1
ATOM 5277 O O . VAL A 1 675 ? -22.234 -5.031 16.062 1 98.44 675 VAL A O 1
ATOM 5280 N N . LYS A 1 676 ? -23.031 -3.121 16.828 1 98.38 676 LYS A N 1
ATOM 5281 C CA . LYS A 1 676 ? -24.359 -3.262 16.234 1 98.38 676 LYS A CA 1
ATOM 5282 C C . LYS A 1 676 ? -24.641 -2.117 15.273 1 98.38 676 LYS A C 1
ATOM 5284 O O . LYS A 1 676 ? -25.312 -2.311 14.258 1 98.38 676 LYS A O 1
ATOM 5289 N N . ALA A 1 677 ? -24.141 -0.942 15.57 1 98.44 677 ALA A N 1
ATOM 5290 C CA . ALA A 1 677 ? -24.453 0.254 14.797 1 98.44 677 ALA A CA 1
ATOM 5291 C C . ALA A 1 677 ? -23.922 0.141 13.367 1 98.44 677 ALA A C 1
ATOM 5293 O O . ALA A 1 677 ? -22.75 -0.229 13.164 1 98.44 677 ALA A O 1
ATOM 5294 N N . PRO A 1 678 ? -24.828 0.456 12.328 1 98.69 678 PRO A N 1
ATOM 5295 C CA . PRO A 1 678 ? -24.281 0.573 10.969 1 98.69 678 PRO A CA 1
ATOM 5296 C C . PRO A 1 678 ? -23.062 1.49 10.906 1 98.69 678 PRO A C 1
ATOM 5298 O O . PRO A 1 678 ? -23.047 2.549 11.539 1 98.69 678 PRO A O 1
ATOM 5301 N N . THR A 1 679 ? -22.031 1.057 10.188 1 98.88 679 THR A N 1
ATOM 5302 C CA . THR A 1 679 ? -20.766 1.771 10.211 1 98.88 679 THR A CA 1
ATOM 5303 C C . THR A 1 679 ? -20.25 2.006 8.797 1 98.88 679 THR A C 1
ATOM 5305 O O . THR A 1 679 ? -20.141 1.067 8 1 98.88 679 THR A O 1
ATOM 5308 N N . MET A 1 680 ? -19.984 3.258 8.453 1 98.81 680 MET A N 1
ATOM 5309 C CA . MET A 1 680 ? -19.297 3.611 7.215 1 98.81 680 MET A CA 1
ATOM 5310 C C . MET A 1 680 ? -17.828 3.926 7.484 1 98.81 680 MET A C 1
ATOM 5312 O O . MET A 1 680 ? -17.516 4.703 8.383 1 98.81 680 MET A O 1
ATOM 5316 N N . ILE A 1 681 ? -16.969 3.297 6.758 1 98.81 681 ILE A N 1
ATOM 5317 C CA . ILE A 1 681 ? -15.523 3.479 6.898 1 98.81 681 ILE A CA 1
ATOM 5318 C C . ILE A 1 681 ? -14.969 4.145 5.645 1 98.81 681 ILE A C 1
ATOM 5320 O O . ILE A 1 681 ? -15.312 3.764 4.523 1 98.81 681 ILE A O 1
ATOM 5324 N N . MET A 1 682 ? -14.156 5.172 5.801 1 98.81 682 MET A N 1
ATOM 5325 C CA . MET A 1 682 ? -13.492 5.883 4.707 1 98.81 682 MET A CA 1
ATOM 5326 C C . MET A 1 682 ? -11.977 5.859 4.879 1 98.81 682 MET A C 1
ATOM 5328 O O . MET A 1 682 ? -11.461 6.234 5.934 1 98.81 682 MET A O 1
ATOM 5332 N N . ILE A 1 683 ? -11.195 5.391 3.871 1 98.62 683 ILE A N 1
ATOM 5333 C CA . ILE A 1 683 ? -9.75 5.285 4.047 1 98.62 683 ILE A CA 1
ATOM 5334 C C . ILE A 1 683 ? -9.039 5.848 2.816 1 98.62 683 ILE A C 1
ATOM 5336 O O . ILE A 1 683 ? -9.609 5.879 1.723 1 98.62 683 ILE A O 1
ATOM 5340 N N . GLY A 1 684 ? -7.863 6.391 3.016 1 98.31 684 GLY A N 1
ATOM 5341 C CA . GLY A 1 684 ? -6.953 6.773 1.945 1 98.31 684 GLY A CA 1
ATOM 5342 C C . GLY A 1 684 ? -5.945 5.691 1.606 1 98.31 684 GLY A C 1
ATOM 5343 O O . GLY A 1 684 ? -5.266 5.172 2.492 1 98.31 684 GLY A O 1
ATOM 5344 N N . LYS A 1 685 ? -5.75 5.441 0.327 1 95.94 685 LYS A N 1
ATOM 5345 C CA . LYS A 1 685 ? -4.863 4.379 -0.133 1 95.94 685 LYS A CA 1
ATOM 5346 C C . LYS A 1 685 ? -3.406 4.695 0.199 1 95.94 685 LYS A C 1
ATOM 5348 O O . LYS A 1 685 ? -2.588 3.789 0.361 1 95.94 685 LYS A O 1
ATOM 5353 N N . LYS A 1 686 ? -3.104 5.938 0.319 1 96.38 686 LYS A N 1
ATOM 5354 C CA . LYS A 1 686 ? -1.719 6.367 0.489 1 96.38 686 LYS A CA 1
ATOM 5355 C C . LYS A 1 686 ? -1.477 6.902 1.896 1 96.38 686 LYS A C 1
ATOM 5357 O O . LYS A 1 686 ? -0.565 7.703 2.113 1 96.38 686 LYS A O 1
ATOM 5362 N N . ASP A 1 687 ? -2.281 6.492 2.848 1 97.81 687 ASP A N 1
ATOM 5363 C CA . ASP A 1 687 ? -2.158 6.926 4.238 1 97.81 687 ASP A CA 1
ATOM 5364 C C . ASP A 1 687 ? -0.974 6.246 4.922 1 97.81 687 ASP A C 1
ATOM 5366 O O . ASP A 1 687 ? -0.965 5.027 5.094 1 97.81 687 ASP A O 1
ATOM 5370 N N . PHE A 1 688 ? -0.006 7.051 5.406 1 97.38 688 PHE A N 1
ATOM 5371 C CA . PHE A 1 688 ? 1.156 6.508 6.098 1 97.38 688 PHE A CA 1
ATOM 5372 C C . PHE A 1 688 ? 0.962 6.562 7.609 1 97.38 688 PHE A C 1
ATOM 5374 O O . PHE A 1 688 ? 1.689 5.91 8.359 1 97.38 688 PHE A O 1
ATOM 5381 N N . ARG A 1 689 ? -0.024 7.402 8.039 1 98.06 689 ARG A N 1
ATOM 5382 C CA . ARG A 1 689 ? -0.258 7.57 9.469 1 98.06 689 ARG A CA 1
ATOM 5383 C C . ARG A 1 689 ? -0.985 6.359 10.055 1 98.06 689 ARG A C 1
ATOM 5385 O O . ARG A 1 689 ? -0.49 5.719 10.984 1 98.06 689 ARG A O 1
ATOM 5392 N N . VAL A 1 690 ? -2.127 6.125 9.516 1 98.5 690 VAL A N 1
ATOM 5393 C CA . VAL A 1 690 ? -2.92 4.934 9.797 1 98.5 690 VAL A CA 1
ATOM 5394 C C . VAL A 1 690 ? -3.053 4.094 8.523 1 98.5 690 VAL A C 1
ATOM 5396 O O . VAL A 1 690 ? -3.947 4.328 7.707 1 98.5 690 VAL A O 1
ATOM 5399 N N . PRO A 1 691 ? -2.193 3.076 8.422 1 97.56 691 PRO A N 1
ATOM 5400 C CA . PRO A 1 691 ? -2.203 2.283 7.191 1 97.56 691 PRO A CA 1
ATOM 5401 C C . PRO A 1 691 ? -3.598 1.792 6.816 1 97.56 691 PRO A C 1
ATOM 5403 O O . PRO A 1 691 ? -4.375 1.398 7.691 1 97.56 691 PRO A O 1
ATOM 5406 N N . PRO A 1 692 ? -3.953 1.825 5.504 1 97.56 692 PRO A N 1
ATOM 5407 C CA . PRO A 1 692 ? -5.305 1.489 5.047 1 97.56 692 PRO A CA 1
ATOM 5408 C C . PRO A 1 692 ? -5.746 0.094 5.484 1 97.56 692 PRO A C 1
ATOM 5410 O O . PRO A 1 692 ? -6.941 -0.164 5.625 1 97.56 692 PRO A O 1
ATOM 5413 N N . ALA A 1 693 ? -4.82 -0.798 5.75 1 97.19 693 ALA A N 1
ATOM 5414 C CA . ALA A 1 693 ? -5.152 -2.148 6.195 1 97.19 693 ALA A CA 1
ATOM 5415 C C . ALA A 1 693 ? -5.977 -2.113 7.48 1 97.19 693 ALA A C 1
ATOM 5417 O O . ALA A 1 693 ? -6.762 -3.027 7.746 1 97.19 693 ALA A O 1
ATOM 5418 N N . GLN A 1 694 ? -5.844 -1.035 8.312 1 98.31 694 GLN A N 1
ATOM 5419 C CA . GLN A 1 694 ? -6.594 -0.89 9.555 1 98.31 694 GLN A CA 1
ATOM 5420 C C . GLN A 1 694 ? -8.094 -0.818 9.297 1 98.31 694 GLN A C 1
ATOM 5422 O O . GLN A 1 694 ? -8.859 -1.625 9.82 1 98.31 694 GLN A O 1
ATOM 5427 N N . GLY A 1 695 ? -8.445 0.127 8.383 1 98.5 695 GLY A N 1
ATOM 5428 C CA . GLY A 1 695 ? -9.859 0.274 8.047 1 98.5 695 GLY A CA 1
ATOM 5429 C C . GLY A 1 695 ? -10.422 -0.927 7.316 1 98.5 695 GLY A C 1
ATOM 5430 O O . GLY A 1 695 ? -11.578 -1.307 7.539 1 98.5 695 GLY A O 1
ATOM 5431 N N . LEU A 1 696 ? -9.641 -1.546 6.438 1 97.81 696 LEU A N 1
ATOM 5432 C CA . LEU A 1 696 ? -10.078 -2.725 5.695 1 97.81 696 LEU A CA 1
ATOM 5433 C C . LEU A 1 696 ? -10.359 -3.887 6.645 1 97.81 696 LEU A C 1
ATOM 5435 O O . LEU A 1 696 ? -11.352 -4.605 6.473 1 97.81 696 LEU A O 1
ATOM 5439 N N . LEU A 1 697 ? -9.461 -4.09 7.617 1 97.62 697 LEU A N 1
ATOM 5440 C CA . LEU A 1 697 ? -9.648 -5.129 8.625 1 97.62 697 LEU A CA 1
ATOM 5441 C C . LEU A 1 697 ? -10.961 -4.926 9.375 1 97.62 697 LEU A C 1
ATOM 5443 O O . LEU A 1 697 ? -11.719 -5.875 9.57 1 97.62 697 LEU A O 1
ATOM 5447 N N . TYR A 1 698 ? -11.242 -3.719 9.797 1 98.62 698 TYR A N 1
ATOM 5448 C CA . TYR A 1 698 ? -12.453 -3.422 10.547 1 98.62 698 TYR A CA 1
ATOM 5449 C C . TYR A 1 698 ? -13.695 -3.691 9.703 1 98.62 698 TYR A C 1
ATOM 5451 O O . TYR A 1 698 ? -14.672 -4.262 10.188 1 98.62 698 TYR A O 1
ATOM 5459 N N . TYR A 1 699 ? -13.664 -3.287 8.43 1 98.5 699 TYR A N 1
ATOM 5460 C CA . TYR A 1 699 ? -14.75 -3.545 7.492 1 98.5 699 TYR A CA 1
ATOM 5461 C C . TYR A 1 699 ? -15.055 -5.035 7.402 1 98.5 699 TYR A C 1
ATOM 5463 O O . TYR A 1 699 ? -16.203 -5.449 7.492 1 98.5 699 TYR A O 1
ATOM 5471 N N . ARG A 1 700 ? -14.023 -5.836 7.246 1 97.75 700 ARG A N 1
ATOM 5472 C CA . ARG A 1 700 ? -14.18 -7.281 7.102 1 97.75 700 ARG A CA 1
ATOM 5473 C C . ARG A 1 700 ? -14.742 -7.898 8.375 1 97.75 700 ARG A C 1
ATOM 5475 O O . ARG A 1 700 ? -15.578 -8.797 8.312 1 97.75 700 ARG A O 1
ATOM 5482 N N . CYS A 1 701 ? -14.297 -7.426 9.516 1 97.94 701 CYS A N 1
ATOM 5483 C CA . CYS A 1 701 ? -14.82 -7.906 10.789 1 97.94 701 CYS A CA 1
ATOM 5484 C C . CYS A 1 701 ? -16.312 -7.621 10.922 1 97.94 701 CYS A C 1
ATOM 5486 O O . CYS A 1 701 ? -17.094 -8.523 11.234 1 97.94 701 CYS A O 1
ATOM 5488 N N . LEU A 1 702 ? -16.672 -6.344 10.648 1 98.44 702 LEU A N 1
ATOM 5489 C CA . LEU A 1 702 ? -18.078 -5.957 10.773 1 98.44 702 LEU A CA 1
ATOM 5490 C C . LEU A 1 702 ? -18.953 -6.73 9.781 1 98.44 702 LEU A C 1
ATOM 5492 O O . LEU A 1 702 ? -20.016 -7.223 10.148 1 98.44 702 LEU A O 1
ATOM 5496 N N . LYS A 1 703 ? -18.469 -6.828 8.539 1 97.56 703 LYS A N 1
ATOM 5497 C CA . LYS A 1 703 ? -19.203 -7.57 7.516 1 97.56 703 LYS A CA 1
ATOM 5498 C C . LYS A 1 703 ? -19.422 -9.023 7.934 1 97.56 703 LYS A C 1
ATOM 5500 O O . LYS A 1 703 ? -20.516 -9.562 7.785 1 97.56 703 LYS A O 1
ATOM 5505 N N . SER A 1 704 ? -18.406 -9.641 8.453 1 96.81 704 SER A N 1
ATOM 5506 C CA . SER A 1 704 ? -18.469 -11.031 8.883 1 96.81 704 SER A CA 1
ATOM 5507 C C . SER A 1 704 ? -19.422 -11.211 10.055 1 96.81 704 SER A C 1
ATOM 5509 O O . SER A 1 704 ? -19.969 -12.297 10.258 1 96.81 704 SER A O 1
ATOM 5511 N N . CYS A 1 705 ? -19.625 -10.156 10.844 1 97.19 705 CYS A N 1
ATOM 5512 C CA . CYS A 1 705 ? -20.516 -10.203 12 1 97.19 705 CYS A CA 1
ATOM 5513 C C . CYS A 1 705 ? -21.938 -9.812 11.602 1 97.19 705 CYS A C 1
ATOM 5515 O O . CYS A 1 705 ? -22.828 -9.719 12.461 1 97.19 705 CYS A O 1
ATOM 5517 N N . GLY A 1 706 ? -22.172 -9.5 10.336 1 96.56 706 GLY A N 1
ATOM 5518 C CA . GLY A 1 706 ? -23.516 -9.188 9.844 1 96.56 706 GLY A CA 1
ATOM 5519 C C . GLY A 1 706 ? -23.922 -7.746 10.086 1 96.56 706 GLY A C 1
ATOM 5520 O O . GLY A 1 706 ? -25.094 -7.402 9.984 1 96.56 706 GLY A O 1
ATOM 5521 N N . VAL A 1 707 ? -22.969 -6.855 10.484 1 98.06 707 VAL A N 1
ATOM 5522 C CA . VAL A 1 707 ? -23.25 -5.438 10.688 1 98.06 707 VAL A CA 1
ATOM 5523 C C . VAL A 1 707 ? -23.344 -4.73 9.336 1 98.06 707 VAL A C 1
ATOM 5525 O O . VAL A 1 707 ? -22.516 -4.965 8.445 1 98.06 707 VAL A O 1
ATOM 5528 N N . LYS A 1 708 ? -24.438 -3.902 9.109 1 98.06 708 LYS A N 1
ATOM 5529 C CA . LYS A 1 708 ? -24.484 -3.066 7.914 1 98.06 708 LYS A CA 1
ATOM 5530 C C . LYS A 1 708 ? -23.25 -2.162 7.832 1 98.06 708 LYS A C 1
ATOM 5532 O O . LYS A 1 708 ? -23.047 -1.31 8.695 1 98.06 708 LYS A O 1
ATOM 5537 N N . THR A 1 709 ? -22.422 -2.379 6.863 1 98.12 709 THR A N 1
ATOM 5538 C CA . THR A 1 709 ? -21.172 -1.623 6.773 1 98.12 709 THR A CA 1
ATOM 5539 C C . THR A 1 709 ? -20.859 -1.259 5.324 1 98.12 709 THR A C 1
ATOM 5541 O O . THR A 1 709 ? -21.312 -1.944 4.398 1 98.12 709 THR A O 1
ATOM 5544 N N . ARG A 1 710 ? -20.297 -0.103 5.086 1 98.19 710 ARG A N 1
ATOM 5545 C CA . ARG A 1 710 ? -19.859 0.438 3.807 1 98.19 710 ARG A CA 1
ATOM 5546 C C . ARG A 1 710 ? -18.422 0.957 3.898 1 98.19 710 ARG A C 1
ATOM 5548 O O . ARG A 1 710 ? -18.047 1.592 4.887 1 98.19 710 ARG A O 1
ATOM 5555 N N . LEU A 1 711 ? -17.547 0.536 2.959 1 98.5 711 LEU A N 1
ATOM 5556 C CA . LEU A 1 711 ? -16.156 0.998 2.912 1 98.5 711 LEU A CA 1
ATOM 5557 C C . LEU A 1 711 ? -15.898 1.807 1.645 1 98.5 711 LEU A C 1
ATOM 5559 O O . LEU A 1 711 ? -16.172 1.34 0.537 1 98.5 711 LEU A O 1
ATOM 5563 N N . LEU A 1 712 ? -15.461 3.064 1.775 1 98.5 712 LEU A N 1
ATOM 5564 C CA . LEU A 1 712 ? -15.016 3.928 0.686 1 98.5 712 LEU A CA 1
ATOM 5565 C C . LEU A 1 712 ? -13.5 4.051 0.67 1 98.5 712 LEU A C 1
ATOM 5567 O O . LEU A 1 712 ? -12.883 4.312 1.704 1 98.5 712 LEU A O 1
ATOM 5571 N N . VAL A 1 713 ? -12.867 3.818 -0.457 1 98.19 713 VAL A N 1
ATOM 5572 C CA . VAL A 1 713 ? -11.414 3.863 -0.605 1 98.19 713 VAL A CA 1
ATOM 5573 C C . VAL A 1 713 ? -11.023 4.984 -1.566 1 98.19 713 VAL A C 1
ATOM 5575 O O . VAL A 1 713 ? -11.406 4.965 -2.74 1 98.19 713 VAL A O 1
ATOM 5578 N N . TYR A 1 714 ? -10.258 5.914 -1.116 1 98 714 TYR A N 1
ATOM 5579 C CA . TYR A 1 714 ? -9.891 7.102 -1.886 1 98 714 TYR A CA 1
ATOM 5580 C C . TYR A 1 714 ? -8.422 7.059 -2.289 1 98 714 TYR A C 1
ATOM 5582 O O . TYR A 1 714 ? -7.574 6.609 -1.517 1 98 714 TYR A O 1
ATOM 5590 N N . ASP A 1 715 ? -8.125 7.484 -3.568 1 95.94 715 ASP A N 1
ATOM 5591 C CA . ASP A 1 715 ? -6.746 7.766 -3.949 1 95.94 715 ASP A CA 1
ATOM 5592 C C . ASP A 1 715 ? -6.25 9.055 -3.295 1 95.94 715 ASP A C 1
ATOM 5594 O O . ASP A 1 715 ? -6.148 10.094 -3.955 1 95.94 715 ASP A O 1
ATOM 5598 N N . ASP A 1 716 ? -5.992 8.93 -1.996 1 96.94 716 ASP A N 1
ATOM 5599 C CA . ASP A 1 716 ? -5.633 10.062 -1.148 1 96.94 716 ASP A CA 1
ATOM 5600 C C . ASP A 1 716 ? -4.797 9.609 0.048 1 96.94 716 ASP A C 1
ATOM 5602 O O . ASP A 1 716 ? -4.555 8.414 0.226 1 96.94 716 ASP A O 1
ATOM 5606 N N . CYS A 1 717 ? -4.238 10.594 0.768 1 96.31 717 CYS A N 1
ATOM 5607 C CA . CYS A 1 717 ? -3.445 10.32 1.963 1 96.31 717 CYS A CA 1
ATOM 5608 C C . CYS A 1 717 ? -4.309 10.398 3.217 1 96.31 717 CYS A C 1
ATOM 5610 O O . CYS A 1 717 ? -5.531 10.242 3.145 1 96.31 717 CYS A O 1
ATOM 5612 N N . HIS A 1 718 ? -3.791 10.555 4.41 1 95.94 718 HIS A N 1
ATOM 5613 C CA . HIS A 1 718 ? -4.445 10.461 5.711 1 95.94 718 HIS A CA 1
ATOM 5614 C C . HIS A 1 718 ? -5.57 11.477 5.84 1 95.94 718 HIS A C 1
ATOM 5616 O O . HIS A 1 718 ? -6.625 11.172 6.402 1 95.94 718 HIS A O 1
ATOM 5622 N N . SER A 1 719 ? -5.48 12.68 5.324 1 93.69 719 SER A N 1
ATOM 5623 C CA . SER A 1 719 ? -6.418 13.773 5.559 1 93.69 719 SER A CA 1
ATOM 5624 C C . SER A 1 719 ? -7.652 13.648 4.672 1 93.69 719 SER A C 1
ATOM 5626 O O . SER A 1 719 ? -8.695 14.234 4.961 1 93.69 719 SER A O 1
ATOM 5628 N N . LEU A 1 720 ? -7.566 12.914 3.557 1 96.25 720 LEU A N 1
ATOM 5629 C CA . LEU A 1 720 ? -8.641 12.82 2.572 1 96.25 720 LEU A CA 1
ATOM 5630 C C . LEU A 1 720 ? -9.102 14.203 2.141 1 96.25 720 LEU A C 1
ATOM 5632 O O . LEU A 1 720 ? -10.305 14.484 2.113 1 96.25 720 LEU A O 1
ATOM 5636 N N . SER A 1 721 ? -8.117 15.07 1.826 1 93.69 721 SER A N 1
ATOM 5637 C CA . SER A 1 721 ? -8.477 16.484 1.692 1 93.69 721 SER A CA 1
ATOM 5638 C C . SER A 1 721 ? -8.422 16.922 0.236 1 93.69 721 SER A C 1
ATOM 5640 O O . SER A 1 721 ? -8.648 18.094 -0.066 1 93.69 721 SER A O 1
ATOM 5642 N N . LYS A 1 722 ? -8.094 15.977 -0.707 1 94.94 722 LYS A N 1
ATOM 5643 C CA . LYS A 1 722 ? -8.32 16.375 -2.092 1 94.94 722 LYS A CA 1
ATOM 5644 C C . LYS A 1 722 ? -9.766 16.812 -2.311 1 94.94 722 LYS A C 1
ATOM 5646 O O . LYS A 1 722 ? -10.695 16.172 -1.802 1 94.94 722 LYS A O 1
ATOM 5651 N N . VAL A 1 723 ? -10 17.875 -3.014 1 92.94 723 VAL A N 1
ATOM 5652 C CA . VAL A 1 723 ? -11.289 18.547 -3.074 1 92.94 723 VAL A CA 1
ATOM 5653 C C . VAL A 1 723 ? -12.375 17.547 -3.48 1 92.94 723 VAL A C 1
ATOM 5655 O O . VAL A 1 723 ? -13.398 17.438 -2.807 1 92.94 723 VAL A O 1
ATOM 5658 N N . PRO A 1 724 ? -12.188 16.719 -4.578 1 92.75 724 PRO A N 1
ATOM 5659 C CA . PRO A 1 724 ? -13.242 15.773 -4.93 1 92.75 724 PRO A CA 1
ATOM 5660 C C . PRO A 1 724 ? -13.469 14.711 -3.85 1 92.75 724 PRO A C 1
ATOM 5662 O O . PRO A 1 724 ? -14.602 14.273 -3.637 1 92.75 724 PRO A O 1
ATOM 5665 N N . ASN A 1 725 ? -12.406 14.312 -3.225 1 96.19 725 ASN A N 1
ATOM 5666 C CA . ASN A 1 725 ? -12.5 13.297 -2.184 1 96.19 725 ASN A CA 1
ATOM 5667 C C . ASN A 1 725 ? -13.195 13.836 -0.935 1 96.19 725 ASN A C 1
ATOM 5669 O O . ASN A 1 725 ? -13.992 13.141 -0.305 1 96.19 725 ASN A O 1
ATOM 5673 N N . GLU A 1 726 ? -12.797 15.047 -0.537 1 96.06 726 GLU A N 1
ATOM 5674 C CA . GLU A 1 726 ? -13.445 15.68 0.609 1 96.06 726 GLU A CA 1
ATOM 5675 C C . GLU A 1 726 ? -14.945 15.852 0.375 1 96.06 726 GLU A C 1
ATOM 5677 O O . GLU A 1 726 ? -15.75 15.555 1.256 1 96.06 726 GLU A O 1
ATOM 5682 N N . LEU A 1 727 ? -15.281 16.344 -0.807 1 94.31 727 LEU A N 1
ATOM 5683 C CA . LEU A 1 727 ? -16.672 16.516 -1.193 1 94.31 727 LEU A CA 1
ATOM 5684 C C . LEU A 1 727 ? -17.422 15.188 -1.099 1 94.31 727 LEU A C 1
ATOM 5686 O O . LEU A 1 727 ? -18.484 15.109 -0.48 1 94.31 727 LEU A O 1
ATOM 5690 N N . ASP A 1 728 ? -16.859 14.172 -1.66 1 96.06 728 ASP A N 1
ATOM 5691 C CA . ASP A 1 728 ? -17.5 12.867 -1.714 1 96.06 728 ASP A CA 1
ATOM 5692 C C . ASP A 1 728 ? -17.672 12.273 -0.314 1 96.06 728 ASP A C 1
ATOM 5694 O O . ASP A 1 728 ? -18.766 11.828 0.049 1 96.06 728 ASP A O 1
ATOM 5698 N N . ASN A 1 729 ? -16.625 12.266 0.482 1 97.25 729 ASN A N 1
ATOM 5699 C CA . ASN A 1 729 ? -16.688 11.602 1.78 1 97.25 729 ASN A CA 1
ATOM 5700 C C . ASN A 1 729 ? -17.641 12.312 2.729 1 97.25 729 ASN A C 1
ATOM 5702 O O . ASN A 1 729 ? -18.359 11.672 3.494 1 97.25 729 ASN A O 1
ATOM 5706 N N . LEU A 1 730 ? -17.719 13.664 2.684 1 97.5 730 LEU A N 1
ATOM 5707 C CA . LEU A 1 730 ? -18.609 14.398 3.574 1 97.5 730 LEU A CA 1
ATOM 5708 C C . LEU A 1 730 ? -20.062 14.227 3.16 1 97.5 730 LEU A C 1
ATOM 5710 O O . LEU A 1 730 ? -20.938 14.07 4.012 1 97.5 730 LEU A O 1
ATOM 5714 N N . ILE A 1 731 ? -20.328 14.234 1.853 1 96.94 731 ILE A N 1
ATOM 5715 C CA . ILE A 1 731 ? -21.688 14.055 1.382 1 96.94 731 ILE A CA 1
ATOM 5716 C C . ILE A 1 731 ? -22.156 12.633 1.696 1 96.94 731 ILE A C 1
ATOM 5718 O O . ILE A 1 731 ? -23.281 12.438 2.164 1 96.94 731 ILE A O 1
ATOM 5722 N N . ASN A 1 732 ? -21.281 11.664 1.461 1 97.75 732 ASN A N 1
ATOM 5723 C CA . ASN A 1 732 ? -21.625 10.289 1.819 1 97.75 732 ASN A CA 1
ATOM 5724 C C . ASN A 1 732 ? -21.875 10.148 3.318 1 97.75 732 ASN A C 1
ATOM 5726 O O . ASN A 1 732 ? -22.766 9.406 3.736 1 97.75 732 ASN A O 1
ATOM 5730 N N . ALA A 1 733 ? -21.078 10.789 4.137 1 98.38 733 ALA A N 1
ATOM 5731 C CA . ALA A 1 733 ? -21.297 10.758 5.582 1 98.38 733 ALA A CA 1
ATOM 5732 C C . ALA A 1 733 ? -22.672 11.32 5.949 1 98.38 733 ALA A C 1
ATOM 5734 O O . ALA A 1 733 ? -23.391 10.719 6.742 1 98.38 733 ALA A O 1
ATOM 5735 N N . ALA A 1 734 ? -23.016 12.461 5.359 1 98.12 734 ALA A N 1
ATOM 5736 C CA . ALA A 1 734 ? -24.312 13.086 5.633 1 98.12 734 ALA A CA 1
ATOM 5737 C C . ALA A 1 734 ? -25.453 12.172 5.223 1 98.12 734 ALA A C 1
ATOM 5739 O O . ALA A 1 734 ? -26.422 12 5.977 1 98.12 734 ALA A O 1
ATOM 5740 N N . LEU A 1 735 ? -25.344 11.594 4.047 1 97.56 735 LEU A N 1
ATOM 5741 C CA . LEU A 1 735 ? -26.406 10.727 3.541 1 97.56 735 LEU A CA 1
ATOM 5742 C C . LEU A 1 735 ? -26.547 9.484 4.41 1 97.56 735 LEU A C 1
ATOM 5744 O O . LEU A 1 735 ? -27.656 8.984 4.621 1 97.56 735 LEU A O 1
ATOM 5748 N N . TRP A 1 736 ? -25.406 8.977 4.898 1 97.75 736 TRP A N 1
ATOM 5749 C CA . TRP A 1 736 ? -25.422 7.828 5.797 1 97.75 736 TRP A CA 1
ATOM 5750 C C . TRP A 1 736 ? -26.188 8.148 7.074 1 97.75 736 TRP A C 1
ATOM 5752 O O . TRP A 1 736 ? -27.047 7.375 7.496 1 97.75 736 TRP A O 1
ATOM 5762 N N . PHE A 1 737 ? -25.922 9.289 7.715 1 98.06 737 PHE A N 1
ATOM 5763 C CA . PHE A 1 737 ? -26.609 9.695 8.938 1 98.06 737 PHE A CA 1
ATOM 5764 C C . PHE A 1 737 ? -28.078 9.953 8.664 1 98.06 737 PHE A C 1
ATOM 5766 O O . PHE A 1 737 ? -28.938 9.562 9.461 1 98.06 737 PHE A O 1
ATOM 5773 N N . ILE A 1 738 ? -28.438 10.594 7.539 1 97.19 738 ILE A N 1
ATOM 5774 C CA . ILE A 1 738 ? -29.812 10.898 7.188 1 97.19 738 ILE A CA 1
ATOM 5775 C C . ILE A 1 738 ? -30.594 9.602 6.984 1 97.19 738 ILE A C 1
ATOM 5777 O O . ILE A 1 738 ? -31.719 9.461 7.465 1 97.19 738 ILE A O 1
ATOM 5781 N N . GLU A 1 739 ? -29.922 8.68 6.242 1 95.75 739 GLU A N 1
ATOM 5782 C CA . GLU A 1 739 ? -30.562 7.387 5.996 1 95.75 739 GLU A CA 1
ATOM 5783 C C . GLU A 1 739 ? -30.938 6.699 7.305 1 95.75 739 GLU A C 1
ATOM 5785 O O . GLU A 1 739 ? -32.062 6.184 7.441 1 95.75 739 GLU A O 1
ATOM 5790 N N . HIS A 1 740 ? -30.094 6.707 8.297 1 95.06 740 HIS A N 1
ATOM 5791 C CA . HIS A 1 740 ? -30.312 5.969 9.539 1 95.06 740 HIS A CA 1
ATOM 5792 C C . HIS A 1 740 ? -31.125 6.789 10.531 1 95.06 740 HIS A C 1
ATOM 5794 O O . HIS A 1 740 ? -31.656 6.246 11.5 1 95.06 740 HIS A O 1
ATOM 5800 N N . HIS A 1 741 ? -31.203 8.109 10.312 1 91.44 741 HIS A N 1
ATOM 5801 C CA . HIS A 1 741 ? -32.125 8.961 11.055 1 91.44 741 HIS A CA 1
ATOM 5802 C C . HIS A 1 741 ? -33.562 8.703 10.625 1 91.44 741 HIS A C 1
ATOM 5804 O O . HIS A 1 741 ? -34.469 8.609 11.461 1 91.44 741 HIS A O 1
ATOM 5810 N N . LEU A 1 742 ? -33.75 8.617 9.305 1 84 742 LEU A N 1
ATOM 5811 C CA . LEU A 1 742 ? -35.094 8.422 8.742 1 84 742 LEU A CA 1
ATOM 5812 C C . LEU A 1 742 ? -35.594 7.016 9.039 1 84 742 LEU A C 1
ATOM 5814 O O . LEU A 1 742 ? -36.781 6.82 9.273 1 84 742 LEU A O 1
ATOM 5818 N N . SER A 1 743 ? -34.75 6.066 8.922 1 73.94 743 SER A N 1
ATOM 5819 C CA . SER A 1 743 ? -35.156 4.684 9.164 1 73.94 743 SER A CA 1
ATOM 5820 C C . SER A 1 743 ? -35.531 4.469 10.625 1 73.94 743 SER A C 1
ATOM 5822 O O . SER A 1 743 ? -36.375 3.607 10.938 1 73.94 743 SER A O 1
ATOM 5824 N N . GLY A 1 744 ? -34.938 5.152 11.516 1 61.62 744 GLY A N 1
ATOM 5825 C CA . GLY A 1 744 ? -35.281 5.055 12.93 1 61.62 744 GLY A CA 1
ATOM 5826 C C . GLY A 1 744 ? -36.625 5.691 13.258 1 61.62 744 GLY A C 1
ATOM 5827 O O . GLY A 1 744 ? -37.312 5.23 14.156 1 61.62 744 GLY A O 1
ATOM 5828 N N . ASN A 1 745 ? -36.969 6.727 12.555 1 51.22 745 ASN A N 1
ATOM 5829 C CA . ASN A 1 745 ? -38.281 7.367 12.797 1 51.22 745 ASN A CA 1
ATOM 583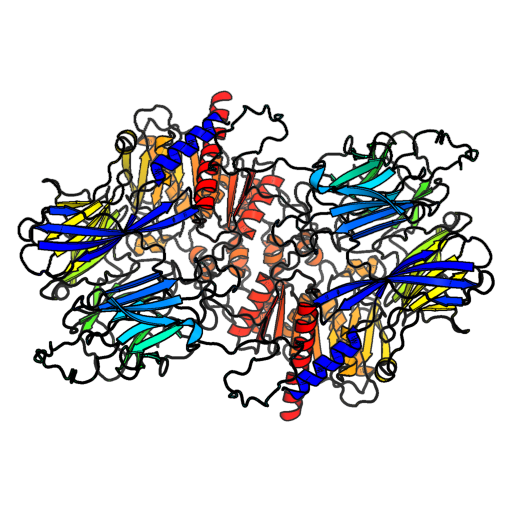0 C C . ASN A 1 745 ? -39.406 6.582 12.148 1 51.22 745 ASN A C 1
ATOM 5832 O O . ASN A 1 745 ? -40.562 6.75 12.523 1 51.22 745 ASN A O 1
ATOM 5836 N N . VAL A 1 746 ? -39.156 5.809 11.164 1 36.41 746 VAL A N 1
ATOM 5837 C CA . VAL A 1 746 ? -40.188 4.977 10.578 1 36.41 746 VAL A CA 1
ATOM 5838 C C . VAL A 1 746 ? -40.469 3.77 11.477 1 36.41 746 VAL A C 1
ATOM 5840 O O . VAL A 1 746 ? -41.562 3.248 11.516 1 36.41 746 VAL A O 1
ATOM 5843 N N . LYS A 1 747 ? -39.531 3.258 12.031 1 38.38 747 LYS A N 1
ATOM 5844 C CA . LYS A 1 747 ? -39.812 2.135 12.922 1 38.38 747 LYS A CA 1
ATOM 5845 C C . LYS A 1 747 ? -40.5 2.611 14.211 1 38.38 747 LYS A C 1
ATOM 5847 O O . LYS A 1 747 ? -40.938 1.8 15.016 1 38.38 747 LYS A O 1
ATOM 5852 N N . SER A 1 748 ? -40.219 3.729 14.68 1 28.58 748 SER A N 1
ATOM 5853 C CA . SER A 1 748 ? -40.969 4.188 15.852 1 28.58 748 SER A CA 1
ATOM 5854 C C . SER A 1 748 ? -42.344 4.707 15.477 1 28.58 748 SER A C 1
ATOM 5856 O O . SER A 1 748 ? -42.469 5.539 14.578 1 28.58 748 SER A O 1
ATOM 5858 N N . MET B 1 1 ? 33.75 -3.094 -10.477 1 68.19 1 MET B N 1
ATOM 5859 C CA . MET B 1 1 ? 32.312 -3.189 -10.336 1 68.19 1 MET B CA 1
ATOM 5860 C C . MET B 1 1 ? 31.625 -3.191 -11.695 1 68.19 1 MET B C 1
ATOM 5862 O O . MET B 1 1 ? 30.766 -4.035 -11.961 1 68.19 1 MET B O 1
ATOM 5866 N N . ASN B 1 2 ? 32.219 -2.498 -12.641 1 77.5 2 ASN B N 1
ATOM 5867 C CA . ASN B 1 2 ? 31.609 -2.418 -13.961 1 77.5 2 ASN B CA 1
ATOM 5868 C C . ASN B 1 2 ? 31.812 -3.701 -14.758 1 77.5 2 ASN B C 1
ATOM 5870 O O . ASN B 1 2 ? 30.906 -4.168 -15.445 1 77.5 2 ASN B O 1
ATOM 5874 N N . ALA B 1 3 ? 33 -4.316 -14.562 1 85.56 3 ALA B N 1
ATOM 5875 C CA . ALA B 1 3 ? 33.281 -5.555 -15.273 1 85.56 3 ALA B CA 1
ATOM 5876 C C . ALA B 1 3 ? 32.375 -6.688 -14.797 1 85.56 3 ALA B C 1
ATOM 5878 O O . ALA B 1 3 ? 31.922 -7.5 -15.602 1 85.56 3 ALA B O 1
ATOM 5879 N N . TRP B 1 4 ? 32.156 -6.703 -13.555 1 89.94 4 TRP B N 1
ATOM 5880 C CA . TRP B 1 4 ? 31.281 -7.723 -12.992 1 89.94 4 TRP B CA 1
ATOM 5881 C C . TRP B 1 4 ? 29.844 -7.516 -13.453 1 89.94 4 TRP B C 1
ATOM 5883 O O . TRP B 1 4 ? 29.109 -8.477 -13.711 1 89.94 4 TRP B O 1
ATOM 5893 N N . ILE B 1 5 ? 29.469 -6.316 -13.547 1 92.56 5 ILE B N 1
ATOM 5894 C CA . ILE B 1 5 ? 28.109 -6.012 -13.992 1 92.56 5 ILE B CA 1
ATOM 5895 C C . ILE B 1 5 ? 27.906 -6.551 -15.406 1 92.56 5 ILE B C 1
ATOM 5897 O O . ILE B 1 5 ? 26.906 -7.219 -15.68 1 92.56 5 ILE B O 1
ATOM 5901 N N . GLU B 1 6 ? 28.844 -6.25 -16.25 1 90.5 6 GLU B N 1
ATOM 5902 C CA . GLU B 1 6 ? 28.734 -6.715 -17.641 1 90.5 6 GLU B CA 1
ATOM 5903 C C . GLU B 1 6 ? 28.703 -8.242 -17.703 1 90.5 6 GLU B C 1
ATOM 5905 O O . GLU B 1 6 ? 27.922 -8.812 -18.469 1 90.5 6 GLU B O 1
ATOM 5910 N N . LYS B 1 7 ? 29.547 -8.836 -16.969 1 94.62 7 LYS B N 1
ATOM 5911 C CA . LYS B 1 7 ? 29.578 -10.297 -16.938 1 94.62 7 LYS B CA 1
ATOM 5912 C C . LYS B 1 7 ? 28.25 -10.875 -16.484 1 94.62 7 LYS B C 1
ATOM 5914 O O . LYS B 1 7 ? 27.719 -11.789 -17.109 1 94.62 7 LYS B O 1
ATOM 5919 N N . VAL B 1 8 ? 27.734 -10.359 -15.414 1 96.25 8 VAL B N 1
ATOM 5920 C CA . VAL B 1 8 ? 26.484 -10.875 -14.828 1 96.25 8 VAL B CA 1
ATOM 5921 C C . VAL B 1 8 ? 25.328 -10.656 -15.797 1 96.25 8 VAL B C 1
ATOM 5923 O O . VAL B 1 8 ? 24.484 -11.531 -15.961 1 96.25 8 VAL B O 1
ATOM 5926 N N . VAL B 1 9 ? 25.266 -9.508 -16.438 1 93 9 VAL B N 1
ATOM 5927 C CA . VAL B 1 9 ? 24.219 -9.195 -17.406 1 93 9 VAL B CA 1
ATOM 5928 C C . VAL B 1 9 ? 24.281 -10.195 -18.562 1 93 9 VAL B C 1
ATOM 5930 O O . VAL B 1 9 ? 23.25 -10.719 -18.984 1 93 9 VAL B O 1
ATOM 5933 N N . ASN B 1 10 ? 25.484 -10.445 -19.062 1 92.5 10 ASN B N 1
ATOM 5934 C CA . ASN B 1 10 ? 25.656 -11.375 -20.172 1 92.5 10 ASN B CA 1
ATOM 5935 C C . ASN B 1 10 ? 25.25 -12.797 -19.781 1 92.5 10 ASN B C 1
ATOM 5937 O O . ASN B 1 10 ? 24.641 -13.516 -20.578 1 92.5 10 ASN B O 1
ATOM 5941 N N . VAL B 1 11 ? 25.625 -13.18 -18.656 1 96.31 11 VAL B N 1
ATOM 5942 C CA . VAL B 1 11 ? 25.297 -14.516 -18.172 1 96.31 11 VAL B CA 1
ATOM 5943 C C . VAL B 1 11 ? 23.781 -14.648 -18 1 96.31 11 VAL B C 1
ATOM 5945 O O . VAL B 1 11 ? 23.203 -15.68 -18.328 1 96.31 11 VAL B O 1
ATOM 5948 N N . TYR B 1 12 ? 23.141 -13.609 -17.453 1 96.06 12 TYR B N 1
ATOM 5949 C CA . TYR B 1 12 ? 21.703 -13.633 -17.312 1 96.06 12 TYR B CA 1
ATOM 5950 C C . TYR B 1 12 ? 21.031 -13.797 -18.672 1 96.06 12 TYR B C 1
ATOM 5952 O O . TYR B 1 12 ? 20.094 -14.594 -18.828 1 96.06 12 TYR B O 1
ATOM 5960 N N . ARG B 1 13 ? 21.484 -13.047 -19.609 1 91.31 13 ARG B N 1
ATOM 5961 C CA . ARG B 1 13 ? 20.922 -13.133 -20.969 1 91.31 13 ARG B CA 1
ATOM 5962 C C . ARG B 1 13 ? 21.047 -14.547 -21.516 1 91.31 13 ARG B C 1
ATOM 5964 O O . ARG B 1 13 ? 20.094 -15.062 -22.125 1 91.31 13 ARG B O 1
ATOM 5971 N N . LYS B 1 14 ? 22.203 -15.117 -21.312 1 92.25 14 LYS B N 1
ATOM 5972 C CA . LYS B 1 14 ? 22.469 -16.469 -21.781 1 92.25 14 LYS B CA 1
ATOM 5973 C C . LYS B 1 14 ? 21.516 -17.484 -21.141 1 92.25 14 LYS B C 1
ATOM 5975 O O . LYS B 1 14 ? 21 -18.375 -21.812 1 92.25 14 LYS B O 1
ATOM 5980 N N . ALA B 1 15 ? 21.266 -17.359 -19.906 1 95.25 15 ALA B N 1
ATOM 5981 C CA . ALA B 1 15 ? 20.438 -18.297 -19.156 1 95.25 15 ALA B CA 1
ATOM 5982 C C . ALA B 1 15 ? 18.953 -18.078 -19.438 1 95.25 15 ALA B C 1
ATOM 5984 O O . ALA B 1 15 ? 18.156 -19.016 -19.422 1 95.25 15 ALA B O 1
ATOM 5985 N N . ALA B 1 16 ? 18.531 -16.844 -19.688 1 93.62 16 ALA B N 1
ATOM 5986 C CA . ALA B 1 16 ? 17.109 -16.469 -19.734 1 93.62 16 ALA B CA 1
ATOM 5987 C C . ALA B 1 16 ? 16.562 -16.547 -21.156 1 93.62 16 ALA B C 1
ATOM 5989 O O . ALA B 1 16 ? 15.359 -16.375 -21.359 1 93.62 16 ALA B O 1
ATOM 5990 N N . GLN B 1 17 ? 17.297 -16.859 -22.125 1 91.5 17 GLN B N 1
ATOM 5991 C CA . GLN B 1 17 ? 16.938 -16.703 -23.531 1 91.5 17 GLN B CA 1
ATOM 5992 C C . GLN B 1 17 ? 16.047 -17.844 -24.016 1 91.5 17 GLN B C 1
ATOM 5994 O O . GLN B 1 17 ? 15.57 -17.844 -25.156 1 91.5 17 GLN B O 1
ATOM 5999 N N . TYR B 1 18 ? 15.703 -18.859 -23.219 1 93.56 18 TYR B N 1
ATOM 6000 C CA . TYR B 1 18 ? 15.008 -20.047 -23.688 1 93.56 18 TYR B CA 1
ATOM 6001 C C . TYR B 1 18 ? 13.5 -19.922 -23.469 1 93.56 18 TYR B C 1
ATOM 6003 O O . TYR B 1 18 ? 13.062 -19.438 -22.422 1 93.56 18 TYR B O 1
ATOM 6011 N N . PRO B 1 19 ? 12.68 -20.375 -24.406 1 94.06 19 PRO B N 1
ATOM 6012 C CA . PRO B 1 19 ? 11.227 -20.344 -24.266 1 94.06 19 PRO B CA 1
ATOM 6013 C C . PRO B 1 19 ? 10.688 -21.5 -23.422 1 94.06 19 PRO B C 1
ATOM 6015 O O . PRO B 1 19 ? 11.352 -22.531 -23.297 1 94.06 19 PRO B O 1
ATOM 6018 N N . ALA B 1 20 ? 9.602 -21.328 -22.875 1 95.38 20 ALA B N 1
ATOM 6019 C CA . ALA B 1 20 ? 8.867 -22.375 -22.141 1 95.38 20 ALA B CA 1
ATOM 6020 C C . ALA B 1 20 ? 7.648 -22.844 -22.922 1 95.38 20 ALA B C 1
ATOM 6022 O O . ALA B 1 20 ? 6.93 -22.016 -23.516 1 95.38 20 ALA B O 1
ATOM 6023 N N . ALA B 1 21 ? 7.484 -24.125 -23.031 1 96.38 21 ALA B N 1
ATOM 6024 C CA . ALA B 1 21 ? 6.301 -24.688 -23.672 1 96.38 21 ALA B CA 1
ATOM 6025 C C . ALA B 1 21 ? 5.086 -24.625 -22.75 1 96.38 21 ALA B C 1
ATOM 6027 O O . ALA B 1 21 ? 5.043 -25.297 -21.719 1 96.38 21 ALA B O 1
ATOM 6028 N N . LEU B 1 22 ? 4.09 -23.938 -23.188 1 94.12 22 LEU B N 1
ATOM 6029 C CA . LEU B 1 22 ? 2.926 -23.703 -22.344 1 94.12 22 LEU B CA 1
ATOM 6030 C C . LEU B 1 22 ? 1.857 -24.766 -22.578 1 94.12 22 LEU B C 1
ATOM 6032 O O . LEU B 1 22 ? 1.312 -25.344 -21.641 1 94.12 22 LEU B O 1
ATOM 6036 N N . LYS B 1 23 ? 1.489 -24.984 -23.812 1 94.69 23 LYS B N 1
ATOM 6037 C CA . LYS B 1 23 ? 0.449 -25.922 -24.234 1 94.69 23 LYS B CA 1
ATOM 6038 C C . LYS B 1 23 ? 0.799 -26.562 -25.578 1 94.69 23 LYS B C 1
ATOM 6040 O O . LYS B 1 23 ? 1.635 -26.047 -26.328 1 94.69 23 LYS B O 1
ATOM 6045 N N . ALA B 1 24 ? 0.232 -27.672 -25.828 1 96.69 24 ALA B N 1
ATOM 6046 C CA . ALA B 1 24 ? 0.308 -28.359 -27.109 1 96.69 24 ALA B CA 1
ATOM 6047 C C . ALA B 1 24 ? -0.99 -29.109 -27.406 1 96.69 24 ALA B C 1
ATOM 6049 O O . ALA B 1 24 ? -1.66 -29.594 -26.5 1 96.69 24 ALA B O 1
ATOM 6050 N N . LYS B 1 25 ? -1.328 -29.125 -28.688 1 95.56 25 LYS B N 1
ATOM 6051 C CA . LYS B 1 25 ? -2.539 -29.812 -29.125 1 95.56 25 LYS B CA 1
ATOM 6052 C C . LYS B 1 25 ? -2.254 -30.719 -30.312 1 95.56 25 LYS B C 1
ATOM 6054 O O . LYS B 1 25 ? -1.654 -30.297 -31.312 1 95.56 25 LYS B O 1
ATOM 6059 N N . ILE B 1 26 ? -2.639 -31.953 -30.203 1 95.19 26 ILE B N 1
ATOM 6060 C CA . ILE B 1 26 ? -2.602 -32.875 -31.312 1 95.19 26 ILE B CA 1
ATOM 6061 C C . ILE B 1 26 ? -3.834 -32.688 -32.188 1 95.19 26 ILE B C 1
ATOM 6063 O O . ILE B 1 26 ? -4.965 -32.906 -31.75 1 95.19 26 ILE B O 1
ATOM 6067 N N . CYS B 1 27 ? -3.629 -32.344 -33.438 1 90.81 27 CYS B N 1
ATOM 6068 C CA . CYS B 1 27 ? -4.738 -32.062 -34.344 1 90.81 27 CYS B CA 1
ATOM 6069 C C . CYS B 1 27 ? -5.242 -33.344 -35 1 90.81 27 CYS B C 1
ATOM 6071 O O . CYS B 1 27 ? -4.582 -34.375 -34.906 1 90.81 27 CYS B O 1
ATOM 6073 N N . LYS B 1 28 ? -6.469 -33.219 -35.531 1 76.38 28 LYS B N 1
ATOM 6074 C CA . LYS B 1 28 ? -7.109 -34.375 -36.156 1 76.38 28 LYS B CA 1
ATOM 6075 C C . LYS B 1 28 ? -6.273 -34.906 -37.344 1 76.38 28 LYS B C 1
ATOM 6077 O O . LYS B 1 28 ? -5.656 -34.125 -38.062 1 76.38 28 LYS B O 1
ATOM 6082 N N . LYS B 1 29 ? -6.211 -36.188 -37.375 1 66.25 29 LYS B N 1
ATOM 6083 C CA . LYS B 1 29 ? -5.363 -36.938 -38.312 1 66.25 29 LYS B CA 1
ATOM 6084 C C . LYS B 1 29 ? -6.031 -37.094 -39.656 1 66.25 29 LYS B C 1
ATOM 6086 O O . LYS B 1 29 ? -7.105 -37.656 -39.781 1 66.25 29 LYS B O 1
ATOM 6091 N N . ASP B 1 30 ? -5.742 -36.094 -40.594 1 63.5 30 ASP B N 1
ATOM 6092 C CA . ASP B 1 30 ? -6.219 -36.344 -41.938 1 63.5 30 ASP B CA 1
ATOM 6093 C C . ASP B 1 30 ? -5.082 -36.812 -42.844 1 63.5 30 ASP B C 1
ATOM 6095 O O . ASP B 1 30 ? -4.082 -36.125 -43.031 1 63.5 30 ASP B O 1
ATOM 6099 N N . GLY B 1 31 ? -4.988 -38.156 -43 1 71.69 31 GLY B N 1
ATOM 6100 C CA . GLY B 1 31 ? -4.082 -38.656 -44 1 71.69 31 GLY B CA 1
ATOM 6101 C C . GLY B 1 31 ? -2.822 -39.281 -43.438 1 71.69 31 GLY B C 1
ATOM 6102 O O . GLY B 1 31 ? -2.877 -39.969 -42.406 1 71.69 31 GLY B O 1
ATOM 6103 N N . SER B 1 32 ? -1.641 -38.875 -44.031 1 83.56 32 SER B N 1
ATOM 6104 C CA . SER B 1 32 ? -0.367 -39.531 -43.781 1 83.56 32 SER B CA 1
ATOM 6105 C C . SER B 1 32 ? 0.453 -38.781 -42.75 1 83.56 32 SER B C 1
ATOM 6107 O O . SER B 1 32 ? 1.527 -39.25 -42.344 1 83.56 32 SER B O 1
ATOM 6109 N N . PHE B 1 33 ? -0.136 -37.688 -42.156 1 89.12 33 PHE B N 1
ATOM 6110 C CA . PHE B 1 33 ? 0.679 -36.906 -41.25 1 89.12 33 PHE B CA 1
ATOM 6111 C C . PHE B 1 33 ? -0.092 -36.594 -39.969 1 89.12 33 PHE B C 1
ATOM 6113 O O . PHE B 1 33 ? -1.324 -36.625 -39.938 1 89.12 33 PHE B O 1
ATOM 6120 N N . ILE B 1 34 ? 0.636 -36.406 -38.906 1 92.75 34 ILE B N 1
ATOM 6121 C CA . ILE B 1 34 ? 0.132 -35.875 -37.656 1 92.75 34 ILE B CA 1
ATOM 6122 C C . ILE B 1 34 ? 0.576 -34.438 -37.469 1 92.75 34 ILE B C 1
ATOM 6124 O O . ILE B 1 34 ? 1.73 -34.094 -37.75 1 92.75 34 ILE B O 1
ATOM 6128 N N . VAL B 1 35 ? -0.337 -33.594 -37.188 1 93.44 35 VAL B N 1
ATOM 6129 C CA . VAL B 1 35 ? -0.029 -32.188 -36.938 1 93.44 35 VAL B CA 1
ATOM 6130 C C . VAL B 1 35 ? -0.158 -31.859 -35.469 1 93.44 35 VAL B C 1
ATOM 6132 O O . VAL B 1 35 ? -1.181 -32.156 -34.844 1 93.44 35 VAL B O 1
ATOM 6135 N N . ILE B 1 36 ? 0.876 -31.25 -34.875 1 95.62 36 ILE B N 1
ATOM 6136 C CA . ILE B 1 36 ? 0.855 -30.781 -33.5 1 95.62 36 ILE B CA 1
ATOM 6137 C C . ILE B 1 36 ? 1.08 -29.281 -33.469 1 95.62 36 ILE B C 1
ATOM 6139 O O . ILE B 1 36 ? 2.006 -28.766 -34.094 1 95.62 36 ILE B O 1
ATOM 6143 N N . VAL B 1 37 ? 0.216 -28.547 -32.781 1 95.38 37 VAL B N 1
ATOM 6144 C CA . VAL B 1 37 ? 0.351 -27.109 -32.562 1 95.38 37 VAL B CA 1
ATOM 6145 C C . VAL B 1 37 ? 0.767 -26.844 -31.125 1 95.38 37 VAL B C 1
ATOM 6147 O O . VAL B 1 37 ? 0.134 -27.328 -30.188 1 95.38 37 VAL B O 1
ATOM 6150 N N . SER B 1 38 ? 1.855 -26.109 -30.953 1 96.44 38 SER B N 1
ATOM 6151 C CA . SER B 1 38 ? 2.346 -25.812 -29.609 1 96.44 38 SER B CA 1
ATOM 6152 C C . SER B 1 38 ? 2.459 -24.297 -29.391 1 96.44 38 SER B C 1
ATOM 6154 O O . SER B 1 38 ? 2.771 -23.562 -30.312 1 96.44 38 SER B O 1
ATOM 6156 N N . ASP B 1 39 ? 2.125 -23.797 -28.172 1 95.5 39 ASP B N 1
ATOM 6157 C CA . ASP B 1 39 ? 2.262 -22.406 -27.75 1 95.5 39 ASP B CA 1
ATOM 6158 C C . ASP B 1 39 ? 3.426 -22.25 -26.781 1 95.5 39 ASP B C 1
ATOM 6160 O O . ASP B 1 39 ? 3.611 -23.062 -25.875 1 95.5 39 ASP B O 1
ATOM 6164 N N . TRP B 1 40 ? 4.168 -21.219 -27 1 95.19 40 TRP B N 1
ATOM 6165 C CA . TRP B 1 40 ? 5.395 -20.969 -26.25 1 95.19 40 TRP B CA 1
ATOM 6166 C C . TRP B 1 40 ? 5.43 -19.547 -25.703 1 95.19 40 TRP B C 1
ATOM 6168 O O . TRP B 1 40 ? 4.746 -18.656 -26.219 1 95.19 40 TRP B O 1
ATOM 6178 N N . SER B 1 41 ? 6.141 -19.328 -24.594 1 95.19 41 SER B N 1
ATOM 6179 C CA . SER B 1 41 ? 6.395 -18.031 -24 1 95.19 41 SER B CA 1
ATOM 6180 C C . SER B 1 41 ? 7.883 -17.812 -23.75 1 95.19 41 SER B C 1
ATOM 6182 O O . SER B 1 41 ? 8.586 -18.734 -23.328 1 95.19 41 SER B O 1
ATOM 6184 N N . GLN B 1 42 ? 8.352 -16.578 -24.016 1 93.12 42 GLN B N 1
ATOM 6185 C CA . GLN B 1 42 ? 9.773 -16.266 -23.859 1 93.12 42 GLN B CA 1
ATOM 6186 C C . GLN B 1 42 ? 9.969 -14.828 -23.391 1 93.12 42 GLN B C 1
ATOM 6188 O O . GLN B 1 42 ? 9.242 -13.93 -23.812 1 93.12 42 GLN B O 1
ATOM 6193 N N . ARG B 1 43 ? 10.945 -14.664 -22.484 1 93 43 ARG B N 1
ATOM 6194 C CA . ARG B 1 43 ? 11.312 -13.32 -22.062 1 93 43 ARG B CA 1
ATOM 6195 C C . ARG B 1 43 ? 11.859 -12.5 -23.219 1 93 43 ARG B C 1
ATOM 6197 O O . ARG B 1 43 ? 12.758 -12.953 -23.938 1 93 43 ARG B O 1
ATOM 6204 N N . ASN B 1 44 ? 11.305 -11.305 -23.453 1 90.75 44 ASN B N 1
ATOM 6205 C CA . ASN B 1 44 ? 11.859 -10.305 -24.375 1 90.75 44 ASN B CA 1
ATOM 6206 C C . ASN B 1 44 ? 12.469 -9.133 -23.609 1 90.75 44 ASN B C 1
ATOM 6208 O O . ASN B 1 44 ? 11.766 -8.18 -23.266 1 90.75 44 ASN B O 1
ATOM 6212 N N . LEU B 1 45 ? 13.75 -9.234 -23.406 1 88.19 45 LEU B N 1
ATOM 6213 C CA . LEU B 1 45 ? 14.438 -8.273 -22.547 1 88.19 45 LEU B CA 1
ATOM 6214 C C . LEU B 1 45 ? 14.414 -6.879 -23.172 1 88.19 45 LEU B C 1
ATOM 6216 O O . LEU B 1 45 ? 14.32 -5.879 -22.453 1 88.19 45 LEU B O 1
ATOM 6220 N N . GLU B 1 46 ? 14.438 -6.762 -24.453 1 80.5 46 GLU B N 1
ATOM 6221 C CA . GLU B 1 46 ? 14.43 -5.473 -25.141 1 80.5 46 GLU B CA 1
ATOM 6222 C C . GLU B 1 46 ? 13.078 -4.777 -24.984 1 80.5 46 GLU B C 1
ATOM 6224 O O . GLU B 1 46 ? 13.023 -3.562 -24.797 1 80.5 46 GLU B O 1
ATOM 6229 N N . ARG B 1 47 ? 12.031 -5.633 -25.062 1 83.44 47 ARG B N 1
ATOM 6230 C CA . ARG B 1 47 ? 10.688 -5.062 -24.953 1 83.44 47 ARG B CA 1
ATOM 6231 C C . ARG B 1 47 ? 10.242 -4.969 -23.5 1 83.44 47 ARG B C 1
ATOM 6233 O O . ARG B 1 47 ? 9.266 -4.277 -23.188 1 83.44 47 ARG B O 1
ATOM 6240 N N . GLY B 1 48 ? 10.961 -5.629 -22.656 1 89.12 48 GLY B N 1
ATOM 6241 C CA . GLY B 1 48 ? 10.625 -5.598 -21.25 1 89.12 48 GLY B CA 1
ATOM 6242 C C . GLY B 1 48 ? 9.352 -6.352 -20.922 1 89.12 48 GLY B C 1
ATOM 6243 O O . GLY B 1 48 ? 8.695 -6.07 -19.922 1 89.12 48 GLY B O 1
ATOM 6244 N N . LYS B 1 49 ? 8.914 -7.254 -21.797 1 91.81 49 LYS B N 1
ATOM 6245 C CA . LYS B 1 49 ? 7.707 -8.047 -21.594 1 91.81 49 LYS B CA 1
ATOM 6246 C C . LYS B 1 49 ? 7.879 -9.461 -22.141 1 91.81 49 LYS B C 1
ATOM 6248 O O . LYS B 1 49 ? 8.875 -9.758 -22.812 1 91.81 49 LYS B O 1
ATOM 6253 N N . MET B 1 50 ? 6.961 -10.359 -21.828 1 93.06 50 MET B N 1
ATOM 6254 C CA . MET B 1 50 ? 6.965 -11.711 -22.406 1 93.06 50 MET B CA 1
ATOM 6255 C C . MET B 1 50 ? 6.457 -11.695 -23.844 1 93.06 50 MET B C 1
ATOM 6257 O O . MET B 1 50 ? 5.551 -10.93 -24.172 1 93.06 50 MET B O 1
ATOM 6261 N N . THR B 1 51 ? 7.059 -12.477 -24.656 1 91.12 51 THR B N 1
ATOM 6262 C CA . THR B 1 51 ? 6.562 -12.758 -26 1 91.12 51 THR B CA 1
ATOM 6263 C C . THR B 1 51 ? 5.996 -14.172 -26.078 1 91.12 51 THR B C 1
ATOM 6265 O O . THR B 1 51 ? 6.633 -15.125 -25.625 1 91.12 51 THR B O 1
ATOM 6268 N N . ASN B 1 52 ? 4.824 -14.289 -26.594 1 93.75 52 ASN B N 1
ATOM 6269 C CA . ASN B 1 52 ? 4.195 -15.586 -26.844 1 93.75 52 ASN B CA 1
ATOM 6270 C C . ASN B 1 52 ? 4.145 -15.914 -28.328 1 93.75 52 ASN B C 1
ATOM 6272 O O . ASN B 1 52 ? 3.932 -15.031 -29.156 1 93.75 52 ASN B O 1
ATOM 6276 N N . PHE B 1 53 ? 4.414 -17.156 -28.719 1 92.88 53 PHE B N 1
ATOM 6277 C CA . PHE B 1 53 ? 4.371 -17.531 -30.125 1 92.88 53 PHE B CA 1
ATOM 6278 C C . PHE B 1 53 ? 3.895 -18.969 -30.281 1 92.88 53 PHE B C 1
ATOM 6280 O O . PHE B 1 53 ? 3.92 -19.75 -29.328 1 92.88 53 PHE B O 1
ATOM 6287 N N . ARG B 1 54 ? 3.361 -19.281 -31.469 1 93.88 54 ARG B N 1
ATOM 6288 C CA . ARG B 1 54 ? 2.807 -20.578 -31.812 1 93.88 54 ARG B CA 1
ATOM 6289 C C . ARG B 1 54 ? 3.684 -21.297 -32.844 1 93.88 54 ARG B C 1
ATOM 6291 O O . ARG B 1 54 ? 4.219 -20.656 -33.75 1 93.88 54 ARG B O 1
ATOM 6298 N N . ARG B 1 55 ? 3.914 -22.562 -32.625 1 93.31 55 ARG B N 1
ATOM 6299 C CA . ARG B 1 55 ? 4.645 -23.406 -33.562 1 93.31 55 ARG B CA 1
ATOM 6300 C C . ARG B 1 55 ? 3.775 -24.562 -34.031 1 93.31 55 ARG B C 1
ATOM 6302 O O . ARG B 1 55 ? 2.902 -25.047 -33.312 1 93.31 55 ARG B O 1
ATOM 6309 N N . VAL B 1 56 ? 4.031 -25 -35.344 1 93.25 56 VAL B N 1
ATOM 6310 C CA . VAL B 1 56 ? 3.344 -26.141 -35.938 1 93.25 56 VAL B CA 1
ATOM 6311 C C . VAL B 1 56 ? 4.359 -27.219 -36.312 1 93.25 56 VAL B C 1
ATOM 6313 O O . VAL B 1 56 ? 5.367 -26.922 -36.969 1 93.25 56 VAL B O 1
ATOM 6316 N N . HIS B 1 57 ? 4.098 -28.406 -35.938 1 95.12 57 HIS B N 1
ATOM 6317 C CA . HIS B 1 57 ? 4.973 -29.547 -36.156 1 95.12 57 HIS B CA 1
ATOM 6318 C C . HIS B 1 57 ? 4.281 -30.609 -37 1 95.12 57 HIS B C 1
ATOM 6320 O O . HIS B 1 57 ? 3.219 -31.109 -36.625 1 95.12 57 HIS B O 1
ATOM 6326 N N . LEU B 1 58 ? 4.887 -30.969 -38.125 1 93.44 58 LEU B N 1
ATOM 6327 C CA . LEU B 1 58 ? 4.375 -32.031 -38.969 1 93.44 58 LEU B CA 1
ATOM 6328 C C . LEU B 1 58 ? 5.152 -33.312 -38.75 1 93.44 58 LEU B C 1
ATOM 6330 O O . LEU B 1 58 ? 6.379 -33.344 -38.875 1 93.44 58 LEU B O 1
ATOM 6334 N N . LEU B 1 59 ? 4.422 -34.375 -38.438 1 95.06 59 LEU B N 1
ATOM 6335 C CA . LEU B 1 59 ? 5.055 -35.656 -38.156 1 95.06 59 LEU B CA 1
ATOM 6336 C C . LEU B 1 59 ? 4.523 -36.75 -39.094 1 95.06 59 LEU B C 1
ATOM 6338 O O . LEU B 1 59 ? 3.375 -36.688 -39.531 1 95.06 59 LEU B O 1
ATOM 6342 N N . ASP B 1 60 ? 5.391 -37.781 -39.25 1 93.06 60 ASP B N 1
ATOM 6343 C CA . ASP B 1 60 ? 4.941 -38.969 -39.938 1 93.06 60 ASP B CA 1
ATOM 6344 C C . ASP B 1 60 ? 4.004 -39.812 -39.031 1 93.06 60 ASP B C 1
ATOM 6346 O O . ASP B 1 60 ? 4.324 -40.094 -37.875 1 93.06 60 ASP B O 1
ATOM 6350 N N . LYS B 1 61 ? 2.949 -40.219 -39.562 1 91.06 61 LYS B N 1
ATOM 6351 C CA . LYS B 1 61 ? 1.907 -40.875 -38.781 1 91.06 61 LYS B CA 1
ATOM 6352 C C . LYS B 1 61 ? 2.391 -42.219 -38.25 1 91.06 61 LYS B C 1
ATOM 6354 O O . LYS B 1 61 ? 2.045 -42.625 -37.156 1 91.06 61 LYS B O 1
ATOM 6359 N N . ASP B 1 62 ? 3.174 -42.875 -39.062 1 88.56 62 ASP B N 1
ATOM 6360 C CA . ASP B 1 62 ? 3.568 -44.25 -38.688 1 88.56 62 ASP B CA 1
ATOM 6361 C C . ASP B 1 62 ? 4.797 -44.25 -37.781 1 88.56 62 ASP B C 1
ATOM 6363 O O . ASP B 1 62 ? 4.82 -44.906 -36.75 1 88.56 62 ASP B O 1
ATOM 6367 N N . THR B 1 63 ? 5.762 -43.406 -38.031 1 89.81 63 THR B N 1
ATOM 6368 C CA . THR B 1 63 ? 7.027 -43.438 -37.312 1 89.81 63 THR B CA 1
ATOM 6369 C C . THR B 1 63 ? 7.066 -42.375 -36.219 1 89.81 63 THR B C 1
ATOM 6371 O O . THR B 1 63 ? 7.926 -42.406 -35.344 1 89.81 63 THR B O 1
ATOM 6374 N N . LEU B 1 64 ? 6.254 -41.406 -36.312 1 92.94 64 LEU B N 1
ATOM 6375 C CA . LEU B 1 64 ? 6.211 -40.25 -35.406 1 92.94 64 LEU B CA 1
ATOM 6376 C C . LEU B 1 64 ? 7.457 -39.375 -35.594 1 92.94 64 LEU B C 1
ATOM 6378 O O . LEU B 1 64 ? 7.746 -38.531 -34.75 1 92.94 64 LEU B O 1
ATOM 6382 N N . ASN B 1 65 ? 8.133 -39.656 -36.656 1 92 65 ASN B N 1
ATOM 6383 C CA . ASN B 1 65 ? 9.289 -38.812 -36.938 1 92 65 ASN B CA 1
ATOM 6384 C C . ASN B 1 65 ? 8.867 -37.406 -37.406 1 92 65 ASN B C 1
ATOM 6386 O O . ASN B 1 65 ? 7.891 -37.281 -38.156 1 92 65 ASN B O 1
ATOM 6390 N N . LEU B 1 66 ? 9.625 -36.438 -37 1 93.19 66 LEU B N 1
ATOM 6391 C CA . LEU B 1 66 ? 9.375 -35.094 -37.438 1 93.19 66 LEU B CA 1
ATOM 6392 C C . LEU B 1 66 ? 9.672 -34.906 -38.906 1 93.19 66 LEU B C 1
ATOM 6394 O O . LEU B 1 66 ? 10.766 -35.219 -39.375 1 93.19 66 LEU B O 1
ATOM 6398 N N . ILE B 1 67 ? 8.711 -34.469 -39.625 1 91.88 67 ILE B N 1
ATOM 6399 C CA . ILE B 1 67 ? 8.891 -34.156 -41.031 1 91.88 67 ILE B CA 1
ATOM 6400 C C . ILE B 1 67 ? 9.375 -32.719 -41.188 1 91.88 67 ILE B C 1
ATOM 6402 O O . ILE B 1 67 ? 10.391 -32.469 -41.844 1 91.88 67 ILE B O 1
ATOM 6406 N N . GLN B 1 68 ? 8.57 -31.812 -40.5 1 89.81 68 GLN B N 1
ATOM 6407 C CA . GLN B 1 68 ? 8.906 -30.391 -40.625 1 89.81 68 GLN B CA 1
ATOM 6408 C C . GLN B 1 68 ? 8.297 -29.562 -39.5 1 89.81 68 GLN B C 1
ATOM 6410 O O . GLN B 1 68 ? 7.16 -29.812 -39.094 1 89.81 68 GLN B O 1
ATOM 6415 N N . ASN B 1 69 ? 9.125 -28.625 -39.062 1 90.38 69 ASN B N 1
ATOM 6416 C CA . ASN B 1 69 ? 8.609 -27.547 -38.219 1 90.38 69 ASN B CA 1
ATOM 6417 C C . ASN B 1 69 ? 8.328 -26.281 -39.031 1 90.38 69 ASN B C 1
ATOM 6419 O O . ASN B 1 69 ? 9.18 -25.844 -39.812 1 90.38 69 ASN B O 1
ATOM 6423 N N . LEU B 1 70 ? 7.172 -25.766 -38.844 1 86.75 70 LEU B N 1
ATOM 6424 C CA . LEU B 1 70 ? 6.859 -24.516 -39.531 1 86.75 70 LEU B CA 1
ATOM 6425 C C . LEU B 1 70 ? 7.391 -23.312 -38.781 1 86.75 70 LEU B C 1
ATOM 6427 O O . LEU B 1 70 ? 7.648 -23.422 -37.562 1 86.75 70 LEU B O 1
ATOM 6431 N N . PRO B 1 71 ? 7.562 -22.281 -39.469 1 82.06 71 PRO B N 1
ATOM 6432 C CA . PRO B 1 71 ? 8.055 -21.078 -38.781 1 82.06 71 PRO B CA 1
ATOM 6433 C C . PRO B 1 71 ? 7.121 -20.609 -37.656 1 82.06 71 PRO B C 1
ATOM 6435 O O . PRO B 1 71 ? 5.898 -20.672 -37.812 1 82.06 71 PRO B O 1
ATOM 6438 N N . PRO B 1 72 ? 7.688 -20.172 -36.531 1 89.88 72 PRO B N 1
ATOM 6439 C CA . PRO B 1 72 ? 6.852 -19.688 -35.438 1 89.88 72 PRO B CA 1
ATOM 6440 C C . PRO B 1 72 ? 6.07 -18.438 -35.781 1 89.88 72 PRO B C 1
ATOM 6442 O O . PRO B 1 72 ? 6.523 -17.641 -36.625 1 89.88 72 PRO B O 1
ATOM 6445 N N . VAL B 1 73 ? 4.945 -18.219 -35.156 1 89.81 73 VAL B N 1
ATOM 6446 C CA . VAL B 1 73 ? 4.07 -17.078 -35.375 1 89.81 73 VAL B CA 1
ATOM 6447 C C . VAL B 1 73 ? 3.832 -16.359 -34.031 1 89.81 73 VAL B C 1
ATOM 6449 O O . VAL B 1 73 ? 3.461 -17 -33.031 1 89.81 73 VAL B O 1
ATOM 6452 N N . ASP B 1 74 ? 4.055 -15.039 -33.938 1 88.88 74 ASP B N 1
ATOM 6453 C CA . ASP B 1 74 ? 3.818 -14.242 -32.719 1 88.88 74 ASP B CA 1
ATOM 6454 C C . ASP B 1 74 ? 2.324 -14.133 -32.438 1 88.88 74 ASP B C 1
ATOM 6456 O O . ASP B 1 74 ? 1.547 -13.68 -33.281 1 88.88 74 ASP B O 1
ATOM 6460 N N . VAL B 1 75 ? 1.894 -14.594 -31.266 1 92.25 75 VAL B N 1
ATOM 6461 C CA . VAL B 1 75 ? 0.493 -14.531 -30.859 1 92.25 75 VAL B CA 1
ATOM 6462 C C . VAL B 1 75 ? 0.373 -13.789 -29.531 1 92.25 75 VAL B C 1
ATOM 6464 O O . VAL B 1 75 ? -0.497 -14.109 -28.719 1 92.25 75 VAL B O 1
ATOM 6467 N N . THR B 1 76 ? 1.228 -12.867 -29.234 1 88.75 76 THR B N 1
ATOM 6468 C CA . THR B 1 76 ? 1.314 -12.156 -27.953 1 88.75 76 THR B CA 1
ATOM 6469 C C . THR B 1 76 ? 0.021 -11.406 -27.672 1 88.75 76 THR B C 1
ATOM 6471 O O . THR B 1 76 ? -0.391 -11.289 -26.516 1 88.75 76 THR B O 1
ATOM 6474 N N . ASN B 1 77 ? -0.689 -10.93 -28.641 1 86.12 77 ASN B N 1
ATOM 6475 C CA . ASN B 1 77 ? -1.889 -10.117 -28.438 1 86.12 77 ASN B CA 1
ATOM 6476 C C . ASN B 1 77 ? -3.141 -10.992 -28.359 1 86.12 77 ASN B C 1
ATOM 6478 O O . ASN B 1 77 ? -4.242 -10.477 -28.156 1 86.12 77 ASN B O 1
ATOM 6482 N N . GLU B 1 78 ? -2.996 -12.289 -28.562 1 89.38 78 GLU B N 1
ATOM 6483 C CA . GLU B 1 78 ? -4.09 -13.219 -28.297 1 89.38 78 GLU B CA 1
ATOM 6484 C C . GLU B 1 78 ? -4.18 -13.57 -26.812 1 89.38 78 GLU B C 1
ATOM 6486 O O . GLU B 1 78 ? -3.352 -14.32 -26.297 1 89.38 78 GLU B O 1
ATOM 6491 N N . ILE B 1 79 ? -5.199 -13.047 -26.25 1 88.06 79 ILE B N 1
ATOM 6492 C CA . ILE B 1 79 ? -5.355 -13.297 -24.812 1 88.06 79 ILE B CA 1
ATOM 6493 C C . ILE B 1 79 ? -5.586 -14.781 -24.578 1 88.06 79 ILE B C 1
ATOM 6495 O O . ILE B 1 79 ? -4.98 -15.375 -23.672 1 88.06 79 ILE B O 1
ATOM 6499 N N . CYS B 1 80 ? -6.504 -15.367 -25.266 1 89.88 80 CYS B N 1
ATOM 6500 C CA . CYS B 1 80 ? -6.77 -16.812 -25.266 1 89.88 80 CYS B CA 1
ATOM 6501 C C . CYS B 1 80 ? -7.543 -17.203 -26.516 1 89.88 80 CYS B C 1
ATOM 6503 O O . CYS B 1 80 ? -8.156 -16.359 -27.172 1 89.88 80 CYS B O 1
ATOM 6505 N N . SER B 1 81 ? -7.461 -18.438 -26.891 1 92 81 SER B N 1
ATOM 6506 C CA . SER B 1 81 ? -8.141 -18.938 -28.094 1 92 81 SER B CA 1
ATOM 6507 C C . SER B 1 81 ? -8.5 -20.422 -27.938 1 92 81 SER B C 1
ATOM 6509 O O . SER B 1 81 ? -7.953 -21.109 -27.078 1 92 81 SER B O 1
ATOM 6511 N N . ARG B 1 82 ? -9.492 -20.797 -28.766 1 93.69 82 ARG B N 1
ATOM 6512 C CA . ARG B 1 82 ? -9.93 -22.188 -28.766 1 93.69 82 ARG B CA 1
ATOM 6513 C C . ARG B 1 82 ? -10.391 -22.625 -30.156 1 93.69 82 ARG B C 1
ATOM 6515 O O . ARG B 1 82 ? -11.125 -21.891 -30.812 1 93.69 82 ARG B O 1
ATOM 6522 N N . VAL B 1 83 ? -9.852 -23.75 -30.531 1 91.75 83 VAL B N 1
ATOM 6523 C CA . VAL B 1 83 ? -10.305 -24.375 -31.766 1 91.75 83 VAL B CA 1
ATOM 6524 C C . VAL B 1 83 ? -11.414 -25.391 -31.469 1 91.75 83 VAL B C 1
ATOM 6526 O O . VAL B 1 83 ? -11.344 -26.109 -30.469 1 91.75 83 VAL B O 1
ATOM 6529 N N . SER B 1 84 ? -12.406 -25.438 -32.344 1 90 84 SER B N 1
ATOM 6530 C CA . SER B 1 84 ? -13.516 -26.375 -32.156 1 90 84 SER B CA 1
ATOM 6531 C C . SER B 1 84 ? -13.07 -27.812 -32.375 1 90 84 SER B C 1
ATOM 6533 O O . SER B 1 84 ? -11.977 -28.062 -32.875 1 90 84 SER B O 1
ATOM 6535 N N . GLU B 1 85 ? -13.906 -28.703 -31.953 1 85 85 GLU B N 1
ATOM 6536 C CA . GLU B 1 85 ? -13.586 -30.109 -32.062 1 85 85 GLU B CA 1
ATOM 6537 C C . GLU B 1 85 ? -13.391 -30.516 -33.531 1 85 85 GLU B C 1
ATOM 6539 O O . GLU B 1 85 ? -12.523 -31.344 -33.844 1 85 85 GLU B O 1
ATOM 6544 N N . SER B 1 86 ? -14.203 -29.969 -34.438 1 83.81 86 SER B N 1
ATOM 6545 C CA . SER B 1 86 ? -14.086 -30.266 -35.875 1 83.81 86 SER B CA 1
ATOM 6546 C C . SER B 1 86 ? -12.875 -29.578 -36.469 1 83.81 86 SER B C 1
ATOM 6548 O O . SER B 1 86 ? -12.469 -29.891 -37.594 1 83.81 86 SER B O 1
ATOM 6550 N N . GLU B 1 87 ? -12.352 -28.531 -35.719 1 87.19 87 GLU B N 1
ATOM 6551 C CA . GLU B 1 87 ? -11.211 -27.719 -36.125 1 87.19 87 GLU B CA 1
ATOM 6552 C C . GLU B 1 87 ? -11.594 -26.781 -37.281 1 87.19 87 GLU B C 1
ATOM 6554 O O . GLU B 1 87 ? -10.719 -26.203 -37.938 1 87.19 87 GLU B O 1
ATOM 6559 N N . LYS B 1 88 ? -12.836 -26.656 -37.469 1 85.19 88 LYS B N 1
ATOM 6560 C CA . LYS B 1 88 ? -13.312 -25.766 -38.5 1 85.19 88 LYS B CA 1
ATOM 6561 C C . LYS B 1 88 ? -13.492 -24.344 -37.969 1 85.19 88 LYS B C 1
ATOM 6563 O O . LYS B 1 88 ? -13.516 -23.375 -38.719 1 85.19 88 LYS B O 1
ATOM 6568 N N . TRP B 1 89 ? -13.727 -24.328 -36.688 1 89.12 89 TRP B N 1
ATOM 6569 C CA . TRP B 1 89 ? -13.969 -23.031 -36.062 1 89.12 89 TRP B CA 1
ATOM 6570 C C . TRP B 1 89 ? -12.875 -22.703 -35.062 1 89.12 89 TRP B C 1
ATOM 6572 O O . TRP B 1 89 ? -12.273 -23.594 -34.469 1 89.12 89 TRP B O 1
ATOM 6582 N N . GLN B 1 90 ? -12.648 -21.406 -34.938 1 92.69 90 GLN B N 1
ATOM 6583 C CA . GLN B 1 90 ? -11.734 -20.922 -33.875 1 92.69 90 GLN B CA 1
ATOM 6584 C C . GLN B 1 90 ? -12.25 -19.641 -33.25 1 92.69 90 GLN B C 1
ATOM 6586 O O . GLN B 1 90 ? -12.727 -18.734 -33.938 1 92.69 90 GLN B O 1
ATOM 6591 N N . ALA B 1 91 ? -12.297 -19.594 -32 1 94.06 91 ALA B N 1
ATOM 6592 C CA . ALA B 1 91 ? -12.609 -18.391 -31.25 1 94.06 91 ALA B CA 1
ATOM 6593 C C . ALA B 1 91 ? -11.352 -17.781 -30.625 1 94.06 91 ALA B C 1
ATOM 6595 O O . ALA B 1 91 ? -10.516 -18.5 -30.078 1 94.06 91 ALA B O 1
ATOM 6596 N N . VAL B 1 92 ? -11.148 -16.438 -30.781 1 93.12 92 VAL B N 1
ATOM 6597 C CA . VAL B 1 92 ? -9.961 -15.758 -30.281 1 93.12 92 VAL B CA 1
ATOM 6598 C C . VAL B 1 92 ? -10.367 -14.5 -29.516 1 93.12 92 VAL B C 1
ATOM 6600 O O . VAL B 1 92 ? -11.102 -13.656 -30.047 1 93.12 92 VAL B O 1
ATOM 6603 N N . PHE B 1 93 ? -9.969 -14.336 -28.297 1 91.94 93 PHE B N 1
ATOM 6604 C CA . PHE B 1 93 ? -10.023 -13.055 -27.594 1 91.94 93 PHE B CA 1
ATOM 6605 C C . PHE B 1 93 ? -8.773 -12.234 -27.875 1 91.94 93 PHE B C 1
ATOM 6607 O O . PHE B 1 93 ? -7.656 -12.688 -27.594 1 91.94 93 PHE B O 1
ATOM 6614 N N . ARG B 1 94 ? -8.969 -11.031 -28.328 1 88.94 94 ARG B N 1
ATOM 6615 C CA . ARG B 1 94 ? -7.84 -10.195 -28.734 1 88.94 94 ARG B CA 1
ATOM 6616 C C . ARG B 1 94 ? -7.859 -8.859 -28 1 88.94 94 ARG B C 1
ATOM 6618 O O . ARG B 1 94 ? -8.914 -8.227 -27.875 1 88.94 94 ARG B O 1
ATOM 6625 N N . ASP B 1 95 ? -6.684 -8.508 -27.469 1 83.31 95 ASP B N 1
ATOM 6626 C CA . ASP B 1 95 ? -6.5 -7.199 -26.859 1 83.31 95 ASP B CA 1
ATOM 6627 C C . ASP B 1 95 ? -6.164 -6.145 -27.906 1 83.31 95 ASP B C 1
ATOM 6629 O O . ASP B 1 95 ? -5.074 -6.164 -28.484 1 83.31 95 ASP B O 1
ATOM 6633 N N . ALA B 1 96 ? -7 -5.215 -28.094 1 74.94 96 ALA B N 1
ATOM 6634 C CA . ALA B 1 96 ? -6.789 -4.207 -29.141 1 74.94 96 ALA B CA 1
ATOM 6635 C C . ALA B 1 96 ? -6.312 -2.889 -28.531 1 74.94 96 ALA B C 1
ATOM 6637 O O . ALA B 1 96 ? -6.27 -1.866 -29.219 1 74.94 96 ALA B O 1
ATOM 6638 N N . SER B 1 97 ? -6.078 -2.783 -27.188 1 65.94 97 SER B N 1
ATOM 6639 C CA . SER B 1 97 ? -5.605 -1.545 -26.578 1 65.94 97 SER B CA 1
ATOM 6640 C C . SER B 1 97 ? -4.215 -1.176 -27.078 1 65.94 97 SER B C 1
ATOM 6642 O O . SER B 1 97 ? -3.816 -0.01 -27.016 1 65.94 97 SER B O 1
ATOM 6644 N N . ALA B 1 98 ? -3.281 -2.049 -27.5 1 55.84 98 ALA B N 1
ATOM 6645 C CA . ALA B 1 98 ? -1.889 -1.812 -27.875 1 55.84 98 ALA B CA 1
ATOM 6646 C C . ALA B 1 98 ? -1.793 -0.921 -29.109 1 55.84 98 ALA B C 1
ATOM 6648 O O . ALA B 1 98 ? -0.709 -0.445 -29.453 1 55.84 98 ALA B O 1
ATOM 6649 N N . ASP B 1 99 ? -2.795 -0.773 -29.984 1 47.72 99 ASP B N 1
ATOM 6650 C CA . ASP B 1 99 ? -2.613 -0.05 -31.234 1 47.72 99 ASP B CA 1
ATOM 6651 C C . ASP B 1 99 ? -2.5 1.453 -31 1 47.72 99 ASP B C 1
ATOM 6653 O O . ASP B 1 99 ? -2.547 2.246 -31.938 1 47.72 99 ASP B O 1
ATOM 6657 N N . GLY B 1 100 ? -1.808 1.886 -30.094 1 44.16 100 GLY B N 1
ATOM 6658 C CA . GLY B 1 100 ? -1.327 3.252 -29.953 1 44.16 100 GLY B CA 1
ATOM 6659 C C . GLY B 1 100 ? -2.412 4.23 -29.547 1 44.16 100 GLY B C 1
ATOM 6660 O O . GLY B 1 100 ? -2.191 5.441 -29.547 1 44.16 100 GLY B O 1
ATOM 6661 N N . SER B 1 101 ? -3.609 4.02 -29.891 1 39.25 101 SER B N 1
ATOM 6662 C CA . SER B 1 101 ? -4.5 5.141 -29.609 1 39.25 101 SER B CA 1
ATOM 6663 C C . SER B 1 101 ? -4.516 5.48 -28.125 1 39.25 101 SER B C 1
ATOM 6665 O O . SER B 1 101 ? -4.801 4.617 -27.297 1 39.25 101 SER B O 1
ATOM 6667 N N . LYS B 1 102 ? -3.713 6.371 -27.75 1 40.28 102 LYS B N 1
ATOM 6668 C CA . LYS B 1 102 ? -3.361 6.934 -26.453 1 40.28 102 LYS B CA 1
ATOM 6669 C C . LYS B 1 102 ? -4.605 7.156 -25.594 1 40.28 102 LYS B C 1
ATOM 6671 O O . LYS B 1 102 ? -4.508 7.656 -24.469 1 40.28 102 LYS B O 1
ATOM 6676 N N . THR B 1 103 ? -5.766 7.457 -26.281 1 39.31 103 THR B N 1
ATOM 6677 C CA . THR B 1 103 ? -6.719 8.109 -25.391 1 39.31 103 THR B CA 1
ATOM 6678 C C . THR B 1 103 ? -7.105 7.191 -24.234 1 39.31 103 THR B C 1
ATOM 6680 O O . THR B 1 103 ? -7.223 7.637 -23.094 1 39.31 103 THR B O 1
ATOM 6683 N N . GLU B 1 104 ? -8.273 6.195 -24.469 1 43.03 104 GLU B N 1
ATOM 6684 C CA . GLU B 1 104 ? -9.188 5.723 -23.422 1 43.03 104 GLU B CA 1
ATOM 6685 C C . GLU B 1 104 ? -8.562 4.602 -22.609 1 43.03 104 GLU B C 1
ATOM 6687 O O . GLU B 1 104 ? -8 3.658 -23.156 1 43.03 104 GLU B O 1
ATOM 6692 N N . SER B 1 105 ? -8.188 4.738 -21.312 1 47.28 105 SER B N 1
ATOM 6693 C CA . SER B 1 105 ? -7.832 3.973 -20.125 1 47.28 105 SER B CA 1
ATOM 6694 C C . SER B 1 105 ? -8.438 2.576 -20.172 1 47.28 105 SER B C 1
ATOM 6696 O O . SER B 1 105 ? -8.125 1.732 -19.328 1 47.28 105 SER B O 1
ATOM 6698 N N . SER B 1 106 ? -9.531 2.379 -20.906 1 56.84 106 SER B N 1
ATOM 6699 C CA . SER B 1 106 ? -10.188 1.098 -20.656 1 56.84 106 SER B CA 1
ATOM 6700 C C . SER B 1 106 ? -9.727 0.047 -21.672 1 56.84 106 SER B C 1
ATOM 6702 O O . SER B 1 106 ? -9.633 0.326 -22.859 1 56.84 106 SER B O 1
ATOM 6704 N N . LYS B 1 107 ? -9.117 -1.134 -21.406 1 65.38 107 LYS B N 1
ATOM 6705 C CA . LYS B 1 107 ? -8.789 -2.314 -22.188 1 65.38 107 LYS B CA 1
ATOM 6706 C C . LYS B 1 107 ? -9.945 -2.697 -23.109 1 65.38 107 LYS B C 1
ATOM 6708 O O . LYS B 1 107 ? -11.086 -2.83 -22.656 1 65.38 107 LYS B O 1
ATOM 6713 N N . LYS B 1 108 ? -9.727 -2.562 -24.453 1 78 108 LYS B N 1
ATOM 6714 C CA . LYS B 1 108 ? -10.711 -3.033 -25.422 1 78 108 LYS B CA 1
ATOM 6715 C C . LYS B 1 108 ? -10.445 -4.48 -25.828 1 78 108 LYS B C 1
ATOM 6717 O O . LYS B 1 108 ? -9.359 -4.801 -26.312 1 78 108 LYS B O 1
ATOM 6722 N N . ILE B 1 109 ? -11.383 -5.508 -25.562 1 84.62 109 ILE B N 1
ATOM 6723 C CA . ILE B 1 109 ? -11.227 -6.922 -25.875 1 84.62 109 ILE B CA 1
ATOM 6724 C C . ILE B 1 109 ? -12.234 -7.32 -26.953 1 84.62 109 ILE B C 1
ATOM 6726 O O . ILE B 1 109 ? -13.414 -6.961 -26.875 1 84.62 109 ILE B O 1
ATOM 6730 N N . PHE B 1 110 ? -11.82 -7.895 -28 1 88.81 110 PHE B N 1
ATOM 6731 C CA . PHE B 1 110 ? -12.672 -8.398 -29.078 1 88.81 110 PHE B CA 1
ATOM 6732 C C . PHE B 1 110 ? -12.758 -9.914 -29.031 1 88.81 110 PHE B C 1
ATOM 6734 O O . PHE B 1 110 ? -11.789 -10.594 -28.688 1 88.81 110 PHE B O 1
ATOM 6741 N N . LEU B 1 111 ? -13.867 -10.445 -29.328 1 92.5 111 LEU B N 1
ATOM 6742 C CA . LEU B 1 111 ? -14.031 -11.859 -29.641 1 92.5 111 LEU B CA 1
ATOM 6743 C C . LEU B 1 111 ? -14.078 -12.086 -31.141 1 92.5 111 LEU B C 1
ATOM 6745 O O . LEU B 1 111 ? -14.969 -11.586 -31.828 1 92.5 111 LEU B O 1
ATOM 6749 N N . GLU B 1 112 ? -13.133 -12.789 -31.625 1 92.75 112 GLU B N 1
ATOM 6750 C CA . GLU B 1 112 ? -13.062 -13.141 -33.062 1 92.75 112 GLU B CA 1
ATOM 6751 C C . GLU B 1 112 ? -13.477 -14.594 -33.281 1 92.75 112 GLU B C 1
ATOM 6753 O O . GLU B 1 112 ? -13.031 -15.492 -32.562 1 92.75 112 GLU B O 1
ATOM 6758 N N . VAL B 1 113 ? -14.344 -14.789 -34.219 1 92.25 113 VAL B N 1
ATOM 6759 C CA . VAL B 1 113 ? -14.711 -16.141 -34.656 1 92.25 113 VAL B CA 1
ATOM 6760 C C . VAL B 1 113 ? -14.188 -16.391 -36.062 1 92.25 113 VAL B C 1
ATOM 6762 O O . VAL B 1 113 ? -14.562 -15.688 -37 1 92.25 113 VAL B O 1
ATOM 6765 N N . TRP B 1 114 ? -13.359 -17.281 -36.156 1 89.62 114 TRP B N 1
ATOM 6766 C CA . TRP B 1 114 ? -12.766 -17.672 -37.438 1 89.62 114 TRP B CA 1
ATOM 6767 C C . TRP B 1 114 ? -13.398 -18.953 -37.969 1 89.62 114 TRP B C 1
ATOM 6769 O O . TRP B 1 114 ? -13.648 -19.891 -37.219 1 89.62 114 TRP B O 1
ATOM 6779 N N . LYS B 1 115 ? -13.68 -18.922 -39.188 1 85.25 115 LYS B N 1
ATOM 6780 C CA . LYS B 1 115 ? -14.258 -20.062 -39.875 1 85.25 115 LYS B CA 1
ATOM 6781 C C . LYS B 1 115 ? -13.531 -20.312 -41.188 1 85.25 115 LYS B C 1
ATOM 6783 O O . LYS B 1 115 ? -13.414 -19.422 -42.031 1 85.25 115 LYS B O 1
ATOM 6788 N N . HIS B 1 116 ? -13.039 -21.5 -41.438 1 77.25 116 HIS B N 1
ATOM 6789 C CA . HIS B 1 116 ? -12.359 -21.922 -42.656 1 77.25 116 HIS B CA 1
ATOM 6790 C C . HIS B 1 116 ? -11.242 -20.953 -43.031 1 77.25 116 HIS B C 1
ATOM 6792 O O . HIS B 1 116 ? -11.141 -20.531 -44.188 1 77.25 116 HIS B O 1
ATOM 6798 N N . GLY B 1 117 ? -10.625 -20.484 -42.031 1 74.62 117 GLY B N 1
ATOM 6799 C CA . GLY B 1 117 ? -9.461 -19.641 -42.25 1 74.62 117 GLY B CA 1
ATOM 6800 C C . GLY B 1 117 ? -9.82 -18.188 -42.5 1 74.62 117 GLY B C 1
ATOM 6801 O O . GLY B 1 117 ? -8.961 -17.391 -42.875 1 74.62 117 GLY B O 1
ATOM 6802 N N . GLN B 1 118 ? -11.047 -17.922 -42.25 1 77.88 118 GLN B N 1
ATOM 6803 C CA . GLN B 1 118 ? -11.508 -16.547 -42.438 1 77.88 118 GLN B CA 1
ATOM 6804 C C . GLN B 1 118 ? -12.133 -16 -41.156 1 77.88 118 GLN B C 1
ATOM 6806 O O . GLN B 1 118 ? -12.805 -16.734 -40.406 1 77.88 118 GLN B O 1
ATOM 6811 N N . LEU B 1 119 ? -11.812 -14.625 -40.969 1 87.62 119 LEU B N 1
ATOM 6812 C CA . LEU B 1 119 ? -12.516 -13.945 -39.875 1 87.62 119 LEU B CA 1
ATOM 6813 C C . LEU B 1 119 ? -14 -13.805 -40.219 1 87.62 119 LEU B C 1
ATOM 6815 O O . LEU B 1 119 ? -14.383 -12.977 -41.031 1 87.62 119 LEU B O 1
ATOM 6819 N N . TRP B 1 120 ? -14.711 -14.57 -39.625 1 85.81 120 TRP B N 1
ATOM 6820 C CA . TRP B 1 120 ? -16.141 -14.672 -39.938 1 85.81 120 TRP B CA 1
ATOM 6821 C C . TRP B 1 120 ? -16.938 -13.664 -39.125 1 85.81 120 TRP B C 1
ATOM 6823 O O . TRP B 1 120 ? -17.859 -13.016 -39.656 1 85.81 120 TRP B O 1
ATOM 6833 N N . LYS B 1 121 ? -16.672 -13.586 -37.844 1 88.88 121 LYS B N 1
ATOM 6834 C CA . LYS B 1 121 ? -17.328 -12.633 -36.938 1 88.88 121 LYS B CA 1
ATOM 6835 C C . LYS B 1 121 ? -16.312 -11.945 -36.031 1 88.88 121 LYS B C 1
ATOM 6837 O O . LYS B 1 121 ? -15.281 -12.523 -35.688 1 88.88 121 LYS B O 1
ATOM 6842 N N . ASN B 1 122 ? -16.578 -10.727 -35.75 1 89.12 122 ASN B N 1
ATOM 6843 C CA . ASN B 1 122 ? -15.781 -9.914 -34.844 1 89.12 122 ASN B CA 1
ATOM 6844 C C . ASN B 1 122 ? -16.672 -9.078 -33.906 1 89.12 122 ASN B C 1
ATOM 6846 O O . ASN B 1 122 ? -17.391 -8.188 -34.375 1 89.12 122 ASN B O 1
ATOM 6850 N N . LEU B 1 123 ? -16.562 -9.359 -32.656 1 88.88 123 LEU B N 1
ATOM 6851 C CA . LEU B 1 123 ? -17.469 -8.734 -31.688 1 88.88 123 LEU B CA 1
ATOM 6852 C C . LEU B 1 123 ? -16.703 -7.883 -30.688 1 88.88 123 LEU B C 1
ATOM 6854 O O . LEU B 1 123 ? -15.789 -8.383 -30.016 1 88.88 123 LEU B O 1
ATOM 6858 N N . ASP B 1 124 ? -17.016 -6.617 -30.609 1 86.75 124 ASP B N 1
ATOM 6859 C CA . ASP B 1 124 ? -16.5 -5.746 -29.547 1 86.75 124 ASP B CA 1
ATOM 6860 C C . ASP B 1 124 ? -17.234 -5.984 -28.234 1 86.75 124 ASP B C 1
ATOM 6862 O O . ASP B 1 124 ? -18.297 -5.402 -28 1 86.75 124 ASP B O 1
ATOM 6866 N N . LEU B 1 125 ? -16.609 -6.762 -27.422 1 86.62 125 LEU B N 1
ATOM 6867 C CA . LEU B 1 125 ? -17.281 -7.16 -26.188 1 86.62 125 LEU B CA 1
ATOM 6868 C C . LEU B 1 125 ? -17.453 -5.965 -25.25 1 86.62 125 LEU B C 1
ATOM 6870 O O . LEU B 1 125 ? -18.406 -5.922 -24.469 1 86.62 125 LEU B O 1
ATOM 6874 N N . SER B 1 126 ? -16.594 -5.012 -25.328 1 81 126 SER B N 1
ATOM 6875 C CA . SER B 1 126 ? -16.688 -3.826 -24.484 1 81 126 SER B CA 1
ATOM 6876 C C . SER B 1 126 ? -17.875 -2.955 -24.891 1 81 126 SER B C 1
ATOM 6878 O O . SER B 1 126 ? -18.516 -2.34 -24.031 1 81 126 SER B O 1
ATOM 6880 N N . ALA B 1 127 ? -18.203 -2.914 -26.094 1 80.62 127 ALA B N 1
ATOM 6881 C CA . ALA B 1 127 ? -19.297 -2.098 -26.609 1 80.62 127 ALA B CA 1
ATOM 6882 C C . ALA B 1 127 ? -20.656 -2.738 -26.312 1 80.62 127 ALA B C 1
ATOM 6884 O O . ALA B 1 127 ? -21.656 -2.041 -26.141 1 80.62 127 ALA B O 1
ATOM 6885 N N . LEU B 1 128 ? -20.703 -4.039 -26.281 1 83.88 128 LEU B N 1
ATOM 6886 C CA . LEU B 1 128 ? -21.953 -4.75 -26.016 1 83.88 128 LEU B CA 1
ATOM 6887 C C . LEU B 1 128 ? -22.469 -4.461 -24.609 1 83.88 128 LEU B C 1
ATOM 6889 O O . LEU B 1 128 ? -23.672 -4.508 -24.359 1 83.88 128 LEU B O 1
ATOM 6893 N N . ASN B 1 129 ? -21.625 -4.145 -23.656 1 83.88 129 ASN B N 1
ATOM 6894 C CA . ASN B 1 129 ? -21.953 -3.701 -22.312 1 83.88 129 ASN B CA 1
ATOM 6895 C C . ASN B 1 129 ? -22.797 -4.73 -21.562 1 83.88 129 ASN B C 1
ATOM 6897 O O . ASN B 1 129 ? -23.766 -4.371 -20.891 1 83.88 129 ASN B O 1
ATOM 6901 N N . VAL B 1 130 ? -22.641 -6.012 -21.781 1 90.75 130 VAL B N 1
ATOM 6902 C CA . VAL B 1 130 ? -23.359 -7.094 -21.125 1 90.75 130 VAL B CA 1
ATOM 6903 C C . VAL B 1 130 ? -22.609 -7.551 -19.875 1 90.75 130 VAL B C 1
ATOM 6905 O O . VAL B 1 130 ? -23.203 -8.062 -18.938 1 90.75 130 VAL B O 1
ATOM 6908 N N . HIS B 1 131 ? -21.391 -7.52 -19.922 1 93.12 131 HIS B N 1
ATOM 6909 C CA . HIS B 1 131 ? -20.516 -7.887 -18.828 1 93.12 131 HIS B CA 1
ATOM 6910 C C . HIS B 1 131 ? -19.266 -7.012 -18.797 1 93.12 131 HIS B C 1
ATOM 6912 O O . HIS B 1 131 ? -19.078 -6.164 -19.672 1 93.12 131 HIS B O 1
ATOM 6918 N N . GLY B 1 132 ? -18.469 -7.141 -17.672 1 92.25 132 GLY B N 1
ATOM 6919 C CA . GLY B 1 132 ? -17.188 -6.445 -17.562 1 92.25 132 GLY B CA 1
ATOM 6920 C C . GLY B 1 132 ? -16.062 -7.164 -18.266 1 92.25 132 GLY B C 1
ATOM 6921 O O . GLY B 1 132 ? -16.25 -7.77 -19.328 1 92.25 132 GLY B O 1
ATOM 6922 N N . GLU B 1 133 ? -14.914 -7.133 -17.766 1 91.69 133 GLU B N 1
ATOM 6923 C CA . GLU B 1 133 ? -13.719 -7.691 -18.375 1 91.69 133 GLU B CA 1
ATOM 6924 C C . GLU B 1 133 ? -13.805 -9.211 -18.484 1 91.69 133 GLU B C 1
ATOM 6926 O O . GLU B 1 133 ? -14.32 -9.875 -17.578 1 91.69 133 GLU B O 1
ATOM 6931 N N . VAL B 1 134 ? -13.242 -9.719 -19.562 1 93.31 134 VAL B N 1
ATOM 6932 C CA . VAL B 1 134 ? -13.164 -11.164 -19.766 1 93.31 134 VAL B CA 1
ATOM 6933 C C . VAL B 1 134 ? -12.008 -11.734 -18.953 1 93.31 134 VAL B C 1
ATOM 6935 O O . VAL B 1 134 ? -10.93 -11.133 -18.891 1 93.31 134 VAL B O 1
ATOM 6938 N N . TYR B 1 135 ? -12.328 -12.859 -18.297 1 93.88 135 TYR B N 1
ATOM 6939 C CA . TYR B 1 135 ? -11.281 -13.539 -17.547 1 93.88 135 TYR B CA 1
ATOM 6940 C C . TYR B 1 135 ? -10.523 -14.523 -18.422 1 93.88 135 TYR B C 1
ATOM 6942 O O . TYR B 1 135 ? -11.117 -15.453 -18.984 1 93.88 135 TYR B O 1
ATOM 6950 N N . ALA B 1 136 ? -9.234 -14.312 -18.578 1 89.06 136 ALA B N 1
ATOM 6951 C CA . ALA B 1 136 ? -8.406 -15.242 -19.328 1 89.06 136 ALA B CA 1
ATOM 6952 C C . ALA B 1 136 ? -7.301 -15.836 -18.453 1 89.06 136 ALA B C 1
ATOM 6954 O O . ALA B 1 136 ? -6.316 -16.375 -18.969 1 89.06 136 ALA B O 1
ATOM 6955 N N . ASP B 1 137 ? -7.496 -15.75 -17.188 1 86.12 137 ASP B N 1
ATOM 6956 C CA . ASP B 1 137 ? -6.5 -16.281 -16.266 1 86.12 137 ASP B CA 1
ATOM 6957 C C . ASP B 1 137 ? -6.629 -17.797 -16.125 1 86.12 137 ASP B C 1
ATOM 6959 O O . ASP B 1 137 ? -7.594 -18.391 -16.609 1 86.12 137 ASP B O 1
ATOM 6963 N N . GLY B 1 138 ? -5.66 -18.422 -15.484 1 86 138 GLY B N 1
ATOM 6964 C CA . GLY B 1 138 ? -5.637 -19.859 -15.312 1 86 138 GLY B CA 1
ATOM 6965 C C . GLY B 1 138 ? -6.465 -20.328 -14.133 1 86 138 GLY B C 1
ATOM 6966 O O . GLY B 1 138 ? -6.586 -21.547 -13.891 1 86 138 GLY B O 1
ATOM 6967 N N . THR B 1 139 ? -7.082 -19.375 -13.453 1 90.31 139 THR B N 1
ATOM 6968 C CA . THR B 1 139 ? -7.832 -19.734 -12.25 1 90.31 139 THR B CA 1
ATOM 6969 C C . THR B 1 139 ? -9.328 -19.812 -12.555 1 90.31 139 THR B C 1
ATOM 6971 O O . THR B 1 139 ? -9.922 -20.891 -12.453 1 90.31 139 THR B O 1
ATOM 6974 N N . PHE B 1 140 ? -9.906 -18.734 -13.039 1 92.94 140 PHE B N 1
ATOM 6975 C CA . PHE B 1 140 ? -11.328 -18.688 -13.352 1 92.94 140 PHE B CA 1
ATOM 6976 C C . PHE B 1 140 ? -11.57 -19 -14.82 1 92.94 140 PHE B C 1
ATOM 6978 O O . PHE B 1 140 ? -12.539 -19.672 -15.164 1 92.94 140 PHE B O 1
ATOM 6985 N N . GLY B 1 141 ? -10.766 -18.547 -15.617 1 89.75 141 GLY B N 1
ATOM 6986 C CA . GLY B 1 141 ? -11 -18.391 -17.047 1 89.75 141 GLY B CA 1
ATOM 6987 C C . GLY B 1 141 ? -11.281 -19.703 -17.75 1 89.75 141 GLY B C 1
ATOM 6988 O O . GLY B 1 141 ? -10.828 -20.766 -17.312 1 89.75 141 GLY B O 1
ATOM 6989 N N . CYS B 1 142 ? -12.086 -19.578 -18.828 1 90.94 142 CYS B N 1
ATOM 6990 C CA . CYS B 1 142 ? -12.32 -20.672 -19.766 1 90.94 142 CYS B CA 1
ATOM 6991 C C . CYS B 1 142 ? -12.766 -20.141 -21.125 1 90.94 142 CYS B C 1
ATOM 6993 O O . CYS B 1 142 ? -13.305 -19.031 -21.203 1 90.94 142 CYS B O 1
ATOM 6995 N N . ILE B 1 143 ? -12.43 -20.75 -22.141 1 93.12 143 ILE B N 1
ATOM 6996 C CA . ILE B 1 143 ? -12.938 -20.547 -23.484 1 93.12 143 ILE B CA 1
ATOM 6997 C C . ILE B 1 143 ? -13.188 -21.891 -24.156 1 93.12 143 ILE B C 1
ATOM 6999 O O . ILE B 1 143 ? -12.25 -22.656 -24.406 1 93.12 143 ILE B O 1
ATOM 7003 N N . GLU B 1 144 ? -14.492 -22.172 -24.375 1 94 144 GLU B N 1
ATOM 7004 C CA . GLU B 1 144 ? -14.859 -23.5 -24.828 1 94 144 GLU B CA 1
ATOM 7005 C C . GLU B 1 144 ? -15.977 -23.453 -25.859 1 94 144 GLU B C 1
ATOM 7007 O O . GLU B 1 144 ? -16.938 -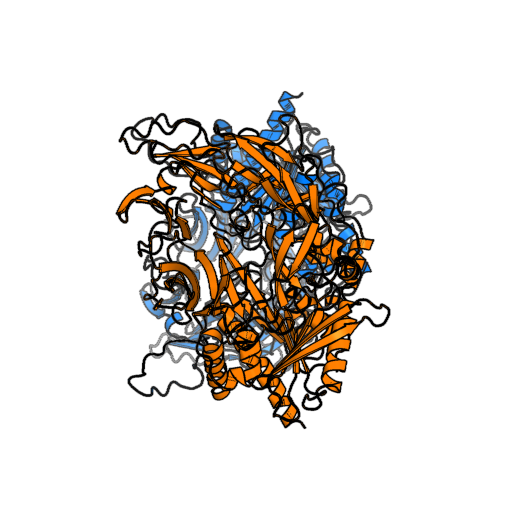22.703 -25.703 1 94 144 GLU B O 1
ATOM 7012 N N . TRP B 1 145 ? -15.812 -24.234 -26.953 1 93.31 145 TRP B N 1
ATOM 7013 C CA . TRP B 1 145 ? -16.891 -24.406 -27.922 1 93.31 145 TRP B CA 1
ATOM 7014 C C . TRP B 1 145 ? -17.891 -25.469 -27.438 1 93.31 145 TRP B C 1
ATOM 7016 O O . TRP B 1 145 ? -17.5 -26.484 -26.875 1 93.31 145 TRP B O 1
ATOM 7026 N N . SER B 1 146 ? -19.094 -25.172 -27.703 1 92.5 146 SER B N 1
ATOM 7027 C CA . SER B 1 146 ? -20.109 -26.219 -27.469 1 92.5 146 SER B CA 1
ATOM 7028 C C . SER B 1 146 ? -19.906 -27.391 -28.422 1 92.5 146 SER B C 1
ATOM 7030 O O . SER B 1 146 ? -19.266 -27.266 -29.469 1 92.5 146 SER B O 1
ATOM 7032 N N . PRO B 1 147 ? -20.422 -28.531 -28.016 1 90 147 PRO B N 1
ATOM 7033 C CA . PRO B 1 147 ? -20.266 -29.703 -28.875 1 90 147 PRO B CA 1
ATOM 7034 C C . PRO B 1 147 ? -20.844 -29.469 -30.281 1 90 147 PRO B C 1
ATOM 7036 O O . PRO B 1 147 ? -20.328 -30.031 -31.25 1 90 147 PRO B O 1
ATOM 7039 N N . CYS B 1 148 ? -21.875 -28.688 -30.422 1 85.62 148 CYS B N 1
ATOM 7040 C CA . CYS B 1 148 ? -22.453 -28.422 -31.719 1 85.62 148 CYS B CA 1
ATOM 7041 C C . CYS B 1 148 ? -21.688 -27.312 -32.438 1 85.62 148 CYS B C 1
ATOM 7043 O O . CYS B 1 148 ? -22 -26.984 -33.594 1 85.62 148 CYS B O 1
ATOM 7045 N N . GLU B 1 149 ? -20.703 -26.641 -31.781 1 89.88 149 GLU B N 1
ATOM 7046 C CA . GLU B 1 149 ? -19.781 -25.641 -32.312 1 89.88 149 GLU B CA 1
ATOM 7047 C C . GLU B 1 149 ? -20.516 -24.375 -32.719 1 89.88 149 GLU B C 1
ATOM 7049 O O . GLU B 1 149 ? -20.141 -23.734 -33.719 1 89.88 149 GLU B O 1
ATOM 7054 N N . ARG B 1 150 ? -21.609 -24.125 -32 1 89.5 150 ARG B N 1
ATOM 7055 C CA . ARG B 1 150 ? -22.391 -22.906 -32.25 1 89.5 150 ARG B CA 1
ATOM 7056 C C . ARG B 1 150 ? -22.172 -21.891 -31.156 1 89.5 150 ARG B C 1
ATOM 7058 O O . ARG B 1 150 ? -22.375 -20.688 -31.359 1 89.5 150 ARG B O 1
ATOM 7065 N N . ARG B 1 151 ? -21.844 -22.391 -30.062 1 93.31 151 ARG B N 1
ATOM 7066 C CA . ARG B 1 151 ? -21.75 -21.5 -28.906 1 93.31 151 ARG B CA 1
ATOM 7067 C C . ARG B 1 151 ? -20.344 -21.5 -28.328 1 93.31 151 ARG B C 1
ATOM 7069 O O . ARG B 1 151 ? -19.672 -22.547 -28.328 1 93.31 151 ARG B O 1
ATOM 7076 N N . VAL B 1 152 ? -19.922 -20.344 -27.828 1 94.38 152 VAL B N 1
ATOM 7077 C CA . VAL B 1 152 ? -18.641 -20.188 -27.141 1 94.38 152 VAL B CA 1
ATOM 7078 C C . VAL B 1 152 ? -18.891 -19.797 -25.672 1 94.38 152 VAL B C 1
ATOM 7080 O O . VAL B 1 152 ? -19.531 -18.797 -25.391 1 94.38 152 VAL B O 1
ATOM 7083 N N . LEU B 1 153 ? -18.453 -20.641 -24.812 1 95.94 153 LEU B N 1
ATOM 7084 C CA . LEU B 1 153 ? -18.531 -20.422 -23.375 1 95.94 153 LEU B CA 1
ATOM 7085 C C . LEU B 1 153 ? -17.281 -19.703 -22.859 1 95.94 153 LEU B C 1
ATOM 7087 O O . LEU B 1 153 ? -16.156 -20.078 -23.219 1 95.94 153 LEU B O 1
ATOM 7091 N N . TYR B 1 154 ? -17.406 -18.625 -22.078 1 96.31 154 TYR B N 1
ATOM 7092 C CA . TYR B 1 154 ? -16.297 -17.953 -21.438 1 96.31 154 TYR B CA 1
ATOM 7093 C C . TYR B 1 154 ? -16.719 -17.312 -20.125 1 96.31 154 TYR B C 1
ATOM 7095 O O . TYR B 1 154 ? -17.891 -17.359 -19.766 1 96.31 154 TYR B O 1
ATOM 7103 N N . ILE B 1 155 ? -15.758 -16.844 -19.312 1 96.94 155 ILE B N 1
ATOM 7104 C CA . ILE B 1 155 ? -15.984 -16.203 -18.031 1 96.94 155 ILE B CA 1
ATOM 7105 C C . ILE B 1 155 ? -15.711 -14.711 -18.125 1 96.94 155 ILE B C 1
ATOM 7107 O O . ILE B 1 155 ? -14.742 -14.297 -18.766 1 96.94 155 ILE B O 1
ATOM 7111 N N . ALA B 1 156 ? -16.562 -13.883 -17.562 1 95.94 156 ALA B N 1
ATOM 7112 C CA . ALA B 1 156 ? -16.375 -12.43 -17.547 1 95.94 156 ALA B CA 1
ATOM 7113 C C . ALA B 1 156 ? -16.844 -11.836 -16.219 1 95.94 156 ALA B C 1
ATOM 7115 O O . ALA B 1 156 ? -17.531 -12.492 -15.438 1 95.94 156 ALA B O 1
ATOM 7116 N N . GLU B 1 157 ? -16.375 -10.664 -15.945 1 96.31 157 GLU B N 1
ATOM 7117 C CA . GLU B 1 157 ? -16.812 -9.938 -14.758 1 96.31 157 GLU B CA 1
ATOM 7118 C C . GLU B 1 157 ? -18.281 -9.523 -14.867 1 96.31 157 GLU B C 1
ATOM 7120 O O . GLU B 1 157 ? -18.719 -9.086 -15.93 1 96.31 157 GLU B O 1
ATOM 7125 N N . LYS B 1 158 ? -19 -9.68 -13.789 1 96.06 158 LYS B N 1
ATOM 7126 C CA . LYS B 1 158 ? -20.391 -9.234 -13.758 1 96.06 158 LYS B CA 1
ATOM 7127 C C . LYS B 1 158 ? -20.484 -7.734 -14 1 96.06 158 LYS B C 1
ATOM 7129 O O . LYS B 1 158 ? -19.688 -6.961 -13.484 1 96.06 158 LYS B O 1
ATOM 7134 N N . LYS B 1 159 ? -21.438 -7.352 -14.797 1 93.19 159 LYS B N 1
ATOM 7135 C CA . LYS B 1 159 ? -21.656 -5.93 -15.039 1 93.19 159 LYS B CA 1
ATOM 7136 C C . LYS B 1 159 ? -22.188 -5.23 -13.789 1 93.19 159 LYS B C 1
ATOM 7138 O O . LYS B 1 159 ? -23.125 -5.719 -13.148 1 93.19 159 LYS B O 1
ATOM 7143 N N . ARG B 1 160 ? -21.594 -4.133 -13.438 1 90.31 160 ARG B N 1
ATOM 7144 C CA . ARG B 1 160 ? -22.031 -3.305 -12.32 1 90.31 160 ARG B CA 1
ATOM 7145 C C . ARG B 1 160 ? -22.594 -1.975 -12.812 1 90.31 160 ARG B C 1
ATOM 7147 O O . ARG B 1 160 ? -22.188 -1.471 -13.859 1 90.31 160 ARG B O 1
ATOM 7154 N N . PRO B 1 161 ? -23.516 -1.424 -12.023 1 88.25 161 PRO B N 1
ATOM 7155 C CA . PRO B 1 161 ? -23.984 -0.087 -12.398 1 88.25 161 PRO B CA 1
ATOM 7156 C C . PRO B 1 161 ? -22.859 0.945 -12.422 1 88.25 161 PRO B C 1
ATOM 7158 O O . PRO B 1 161 ? -21.953 0.886 -11.602 1 88.25 161 PRO B O 1
ATOM 7161 N N . LYS B 1 162 ? -22.984 1.792 -13.344 1 85.69 162 LYS B N 1
ATOM 7162 C CA . LYS B 1 162 ? -21.984 2.842 -13.453 1 85.69 162 LYS B CA 1
ATOM 7163 C C . LYS B 1 162 ? -22.031 3.775 -12.25 1 85.69 162 LYS B C 1
ATOM 7165 O O . LYS B 1 162 ? -23.109 4.105 -11.75 1 85.69 162 LYS B O 1
ATOM 7170 N N . ALA B 1 163 ? -20.922 4.16 -11.797 1 88.25 163 ALA B N 1
ATOM 7171 C CA . ALA B 1 163 ? -20.797 5.109 -10.688 1 88.25 163 ALA B CA 1
ATOM 7172 C C . ALA B 1 163 ? -20.719 6.547 -11.203 1 88.25 163 ALA B C 1
ATOM 7174 O O . ALA B 1 163 ? -20.219 6.793 -12.305 1 88.25 163 ALA B O 1
ATOM 7175 N N . ALA B 1 164 ? -21.312 7.473 -10.43 1 85.75 164 ALA B N 1
ATOM 7176 C CA . ALA B 1 164 ? -21.25 8.891 -10.789 1 85.75 164 ALA B CA 1
ATOM 7177 C C . ALA B 1 164 ? -20.891 9.742 -9.57 1 85.75 164 ALA B C 1
ATOM 7179 O O . ALA B 1 164 ? -21.281 9.43 -8.445 1 85.75 164 ALA B O 1
ATOM 7180 N N . PRO B 1 165 ? -20.156 10.828 -9.82 1 86.94 165 PRO B N 1
ATOM 7181 C CA . PRO B 1 165 ? -19.875 11.758 -8.719 1 86.94 165 PRO B CA 1
ATOM 7182 C C . PRO B 1 165 ? -21.109 12.547 -8.297 1 86.94 165 PRO B C 1
ATOM 7184 O O . PRO B 1 165 ? -22.109 12.594 -9.031 1 86.94 165 PRO B O 1
ATOM 7187 N N . PHE B 1 166 ? -21.062 13.047 -7.086 1 87.56 166 PHE B N 1
ATOM 7188 C CA . PHE B 1 166 ? -22.172 13.875 -6.602 1 87.56 166 PHE B CA 1
ATOM 7189 C C . PHE B 1 166 ? -22.25 15.18 -7.383 1 87.56 166 PHE B C 1
ATOM 7191 O O . PHE B 1 166 ? -23.344 15.68 -7.652 1 87.56 166 PHE B O 1
ATOM 7198 N N . TYR B 1 167 ? -21 15.695 -7.605 1 79 167 TYR B N 1
ATOM 7199 C CA . TYR B 1 167 ? -20.953 17 -8.266 1 79 167 TYR B CA 1
ATOM 7200 C C . TYR B 1 167 ? -20.406 16.859 -9.688 1 79 167 TYR B C 1
ATOM 7202 O O . TYR B 1 167 ? -19.297 16.375 -9.891 1 79 167 TYR B O 1
ATOM 7210 N N . SER B 1 168 ? -21.328 16.984 -10.742 1 73.69 168 SER B N 1
ATOM 7211 C CA . SER B 1 168 ? -20.891 17.016 -12.133 1 73.69 168 SER B CA 1
ATOM 7212 C C . SER B 1 168 ? -21.703 18.016 -12.945 1 73.69 168 SER B C 1
ATOM 7214 O O . SER B 1 168 ? -22.891 18.219 -12.68 1 73.69 168 SER B O 1
ATOM 7216 N N . VAL B 1 169 ? -20.953 18.766 -13.664 1 63.84 169 VAL B N 1
ATOM 7217 C CA . VAL B 1 169 ? -21.656 19.672 -14.562 1 63.84 169 VAL B CA 1
ATOM 7218 C C . VAL B 1 169 ? -22.375 18.891 -15.641 1 63.84 169 VAL B C 1
ATOM 7220 O O . VAL B 1 169 ? -21.781 18.047 -16.312 1 63.84 169 VAL B O 1
ATOM 7223 N N . LYS B 1 170 ? -23.609 18.781 -15.461 1 62.97 170 LYS B N 1
ATOM 7224 C CA . LYS B 1 170 ? -24.375 18.062 -16.484 1 62.97 170 LYS B CA 1
ATOM 7225 C C . LYS B 1 170 ? -24.734 18.984 -17.641 1 62.97 170 LYS B C 1
ATOM 7227 O O . LYS B 1 170 ? -25.156 20.125 -17.438 1 62.97 170 LYS B O 1
ATOM 7232 N N . PRO B 1 171 ? -24.328 18.453 -18.766 1 61.53 171 PRO B N 1
ATOM 7233 C CA . PRO B 1 171 ? -24.797 19.25 -19.891 1 61.53 171 PRO B CA 1
ATOM 7234 C C . PRO B 1 171 ? -26.328 19.359 -19.922 1 61.53 171 PRO B C 1
ATOM 7236 O O . PRO B 1 171 ? -27.031 18.469 -19.453 1 61.53 171 PRO B O 1
ATOM 7239 N N . ILE B 1 172 ? -26.906 20.484 -19.984 1 54.12 172 ILE B N 1
ATOM 7240 C CA . ILE B 1 172 ? -28.344 20.641 -20.203 1 54.12 172 ILE B CA 1
ATOM 7241 C C . ILE B 1 172 ? -28.812 19.625 -21.25 1 54.12 172 ILE B C 1
ATOM 7243 O O . ILE B 1 172 ? -28.328 19.641 -22.375 1 54.12 172 ILE B O 1
ATOM 7247 N N . PRO B 1 173 ? -29.359 18.562 -20.625 1 52.38 173 PRO B N 1
ATOM 7248 C CA . PRO B 1 173 ? -29.781 17.594 -21.641 1 52.38 173 PRO B CA 1
ATOM 7249 C C . PRO B 1 173 ? -30.609 18.234 -22.75 1 52.38 173 PRO B C 1
ATOM 7251 O O . PRO B 1 173 ? -31.438 19.094 -22.484 1 52.38 173 PRO B O 1
ATOM 7254 N N . GLU B 1 174 ? -30.203 18.203 -24.047 1 50.47 174 GLU B N 1
ATOM 7255 C CA . GLU B 1 174 ? -31.078 18.625 -25.141 1 50.47 174 GLU B CA 1
ATOM 7256 C C . GLU B 1 174 ? -32.438 17.969 -25.047 1 50.47 174 GLU B C 1
ATOM 7258 O O . GLU B 1 174 ? -33.469 18.594 -25.312 1 50.47 174 GLU B O 1
ATOM 7263 N N . LYS B 1 175 ? -32.594 16.484 -25.125 1 51.47 175 LYS B N 1
ATOM 7264 C CA . LYS B 1 175 ? -33.875 15.797 -25.031 1 51.47 175 LYS B CA 1
ATOM 7265 C C . LYS B 1 175 ? -33.938 14.938 -23.766 1 51.47 175 LYS B C 1
ATOM 7267 O O . LYS B 1 175 ? -32.938 14.344 -23.359 1 51.47 175 LYS B O 1
ATOM 7272 N N . PRO B 1 176 ? -35.094 15.047 -22.984 1 45.22 176 PRO B N 1
ATOM 7273 C CA . PRO B 1 176 ? -35.312 14.148 -21.844 1 45.22 176 PRO B CA 1
ATOM 7274 C C . PRO B 1 176 ? -35 12.688 -22.188 1 45.22 176 PRO B C 1
ATOM 7276 O O . PRO B 1 176 ? -35.656 12.086 -23.031 1 45.22 176 PRO B O 1
ATOM 7279 N N . THR B 1 177 ? -33.844 12.32 -22.453 1 45.56 177 THR B N 1
ATOM 7280 C CA . THR B 1 177 ? -33.719 10.914 -22.828 1 45.56 177 THR B CA 1
ATOM 7281 C C . THR B 1 177 ? -34.188 10.008 -21.672 1 45.56 177 THR B C 1
ATOM 7283 O O . THR B 1 177 ? -33.781 10.227 -20.531 1 45.56 177 THR B O 1
ATOM 7286 N N . GLU B 1 178 ? -35.281 9.312 -21.828 1 44.38 178 GLU B N 1
ATOM 7287 C CA . GLU B 1 178 ? -35.812 8.211 -21.031 1 44.38 178 GLU B CA 1
ATOM 7288 C C . GLU B 1 178 ? -34.719 7.156 -20.781 1 44.38 178 GLU B C 1
ATOM 7290 O O . GLU B 1 178 ? -34.5 6.27 -21.609 1 44.38 178 GLU B O 1
ATOM 7295 N N . GLU B 1 179 ? -33.594 7.438 -20.375 1 46.88 179 GLU B N 1
ATOM 7296 C CA . GLU B 1 179 ? -32.688 6.34 -20.109 1 46.88 179 GLU B CA 1
ATOM 7297 C C . GLU B 1 179 ? -33.281 5.336 -19.141 1 46.88 179 GLU B C 1
ATOM 7299 O O . GLU B 1 179 ? -33.938 5.723 -18.172 1 46.88 179 GLU B O 1
ATOM 7304 N N . ASN B 1 180 ? -33.469 4.168 -19.578 1 48.34 180 ASN B N 1
ATOM 7305 C CA . ASN B 1 180 ? -33.875 3.016 -18.781 1 48.34 180 ASN B CA 1
ATOM 7306 C C . ASN B 1 180 ? -33.188 2.986 -17.422 1 48.34 180 ASN B C 1
ATOM 7308 O O . ASN B 1 180 ? -31.984 3.285 -17.344 1 48.34 180 ASN B O 1
ATOM 7312 N N . ASP B 1 181 ? -33.969 2.965 -16.344 1 53.38 181 ASP B N 1
ATOM 7313 C CA . ASP B 1 181 ? -33.719 3.045 -14.906 1 53.38 181 ASP B CA 1
ATOM 7314 C C . ASP B 1 181 ? -32.5 2.189 -14.508 1 53.38 181 ASP B C 1
ATOM 7316 O O . ASP B 1 181 ? -31.75 2.564 -13.625 1 53.38 181 ASP B O 1
ATOM 7320 N N . ASP B 1 182 ? -32.375 0.992 -15.195 1 54.28 182 ASP B N 1
ATOM 7321 C CA . ASP B 1 182 ? -31.406 0.017 -14.68 1 54.28 182 ASP B CA 1
ATOM 7322 C C . ASP B 1 182 ? -29.969 0.451 -14.977 1 54.28 182 ASP B C 1
ATOM 7324 O O . ASP B 1 182 ? -29.031 -0.093 -14.414 1 54.28 182 ASP B O 1
ATOM 7328 N N . ASN B 1 183 ? -29.75 1.418 -15.883 1 59.81 183 ASN B N 1
ATOM 7329 C CA . ASN B 1 183 ? -28.391 1.791 -16.266 1 59.81 183 ASN B CA 1
ATOM 7330 C C . ASN B 1 183 ? -28.031 3.178 -15.75 1 59.81 183 ASN B C 1
ATOM 7332 O O . ASN B 1 183 ? -27.031 3.766 -16.188 1 59.81 183 ASN B O 1
ATOM 7336 N N . LYS B 1 184 ? -28.875 3.611 -14.781 1 72.06 184 LYS B N 1
ATOM 7337 C CA . LYS B 1 184 ? -28.531 4.945 -14.289 1 72.06 184 LYS B CA 1
ATOM 7338 C C . LYS B 1 184 ? -27.344 4.895 -13.336 1 72.06 184 LYS B C 1
ATOM 7340 O O . LYS B 1 184 ? -27.312 4.059 -12.43 1 72.06 184 LYS B O 1
ATOM 7345 N N . PRO B 1 185 ? -26.469 5.781 -13.578 1 81.38 185 PRO B N 1
ATOM 7346 C CA . PRO B 1 185 ? -25.312 5.84 -12.68 1 81.38 185 PRO B CA 1
ATOM 7347 C C . PRO B 1 185 ? -25.703 6.109 -11.227 1 81.38 185 PRO B C 1
ATOM 7349 O O . PRO B 1 185 ? -26.672 6.844 -10.969 1 81.38 185 PRO B O 1
ATOM 7352 N N . VAL B 1 186 ? -25.203 5.395 -10.375 1 85.56 186 VAL B N 1
ATOM 7353 C CA . VAL B 1 186 ? -25.438 5.562 -8.945 1 85.56 186 VAL B CA 1
ATOM 7354 C C . VAL B 1 186 ? -24.5 6.648 -8.398 1 85.56 186 VAL B C 1
ATOM 7356 O O . VAL B 1 186 ? -23.281 6.465 -8.352 1 85.56 186 VAL B O 1
ATOM 7359 N N . GLN B 1 187 ? -25.078 7.695 -7.973 1 87.75 187 GLN B N 1
ATOM 7360 C CA . GLN B 1 187 ? -24.281 8.805 -7.453 1 87.75 187 GLN B CA 1
ATOM 7361 C C . GLN B 1 187 ? -23.656 8.453 -6.113 1 87.75 187 GLN B C 1
ATOM 7363 O O . GLN B 1 187 ? -24.297 7.867 -5.246 1 87.75 187 GLN B O 1
ATOM 7368 N N . GLY B 1 188 ? -22.438 8.789 -5.969 1 88.88 188 GLY B N 1
ATOM 7369 C CA . GLY B 1 188 ? -21.75 8.648 -4.691 1 88.88 188 GLY B CA 1
ATOM 7370 C C . GLY B 1 188 ? -21.141 7.273 -4.496 1 88.88 188 GLY B C 1
ATOM 7371 O O . GLY B 1 188 ? -20.688 6.945 -3.4 1 88.88 188 GLY B O 1
ATOM 7372 N N . SER B 1 189 ? -21.094 6.508 -5.531 1 90.38 189 SER B N 1
ATOM 7373 C CA . SER B 1 189 ? -20.562 5.152 -5.391 1 90.38 189 SER B CA 1
ATOM 7374 C C . SER B 1 189 ? -19.203 5.016 -6.043 1 90.38 189 SER B C 1
ATOM 7376 O O . SER B 1 189 ? -18.656 3.912 -6.133 1 90.38 189 SER B O 1
ATOM 7378 N N . GLU B 1 190 ? -18.578 6.176 -6.465 1 90.31 190 GLU B N 1
ATOM 7379 C CA . GLU B 1 190 ? -17.312 6.172 -7.191 1 90.31 190 GLU B CA 1
ATOM 7380 C C . GLU B 1 190 ? -16.203 5.531 -6.359 1 90.31 190 GLU B C 1
ATOM 7382 O O . GLU B 1 190 ? -15.289 4.91 -6.91 1 90.31 190 GLU B O 1
ATOM 7387 N N . TYR B 1 191 ? -16.359 5.652 -5.09 1 93.44 191 TYR B N 1
ATOM 7388 C CA . TYR B 1 191 ? -15.234 5.242 -4.254 1 93.44 191 TYR B CA 1
ATOM 7389 C C . TYR B 1 191 ? -15.609 4.039 -3.395 1 93.44 191 TYR B C 1
ATOM 7391 O O . TYR B 1 191 ? -14.883 3.688 -2.459 1 93.44 191 TYR B O 1
ATOM 7399 N N . ASP B 1 192 ? -16.734 3.426 -3.721 1 95.25 192 ASP B N 1
ATOM 7400 C CA . ASP B 1 192 ? -17.125 2.211 -3.01 1 95.25 192 ASP B CA 1
ATOM 7401 C C . ASP B 1 192 ? -16.062 1.123 -3.16 1 95.25 192 ASP B C 1
ATOM 7403 O O . ASP B 1 192 ? -15.547 0.903 -4.258 1 95.25 192 ASP B O 1
ATOM 7407 N N . PHE B 1 193 ? -15.75 0.501 -2.086 1 94.88 193 PHE B N 1
ATOM 7408 C CA . PHE B 1 193 ? -14.805 -0.604 -2.113 1 94.88 193 PHE B CA 1
ATOM 7409 C C . PHE B 1 193 ? -15.414 -1.829 -2.781 1 94.88 193 PHE B C 1
ATOM 7411 O O . PHE B 1 193 ? -16.516 -2.246 -2.43 1 94.88 193 PHE B O 1
ATOM 7418 N N . ILE B 1 194 ? -14.695 -2.361 -3.719 1 94.38 194 ILE B N 1
ATOM 7419 C CA . ILE B 1 194 ? -15.055 -3.613 -4.371 1 94.38 194 ILE B CA 1
ATOM 7420 C C . ILE B 1 194 ? -13.992 -4.668 -4.094 1 94.38 194 ILE B C 1
ATOM 7422 O O . ILE B 1 194 ? -12.883 -4.594 -4.625 1 94.38 194 ILE B O 1
ATOM 7426 N N . GLU B 1 195 ? -14.344 -5.621 -3.24 1 95.19 195 GLU B N 1
ATOM 7427 C CA . GLU B 1 195 ? -13.375 -6.656 -2.891 1 95.19 195 GLU B CA 1
ATOM 7428 C C . GLU B 1 195 ? -13.07 -7.555 -4.09 1 95.19 195 GLU B C 1
ATOM 7430 O O . GLU B 1 195 ? -13.984 -7.961 -4.812 1 95.19 195 GLU B O 1
ATOM 7435 N N . ASP B 1 196 ? -11.859 -7.727 -4.379 1 96.38 196 ASP B N 1
ATOM 7436 C CA . ASP B 1 196 ? -11.43 -8.664 -5.414 1 96.38 196 ASP B CA 1
ATOM 7437 C C . ASP B 1 196 ? -10.727 -9.867 -4.809 1 96.38 196 ASP B C 1
ATOM 7439 O O . ASP B 1 196 ? -10.781 -10.086 -3.596 1 96.38 196 ASP B O 1
ATOM 7443 N N . TRP B 1 197 ? -10.141 -10.75 -5.59 1 97 197 TRP B N 1
ATOM 7444 C CA . TRP B 1 197 ? -9.602 -12.023 -5.125 1 97 197 TRP B CA 1
ATOM 7445 C C . TRP B 1 197 ? -8.117 -11.898 -4.789 1 97 197 TRP B C 1
ATOM 7447 O O . TRP B 1 197 ? -7.426 -12.906 -4.633 1 97 197 TRP B O 1
ATOM 7457 N N . GLY B 1 198 ? -7.59 -10.68 -4.699 1 94.94 198 GLY B N 1
ATOM 7458 C CA . GLY B 1 198 ? -6.273 -10.391 -4.16 1 94.94 198 GLY B CA 1
ATOM 7459 C C . GLY B 1 198 ? -5.152 -10.633 -5.152 1 94.94 198 GLY B C 1
ATOM 7460 O O . GLY B 1 198 ? -5.254 -10.25 -6.32 1 94.94 198 GLY B O 1
ATOM 7461 N N . GLU B 1 199 ? -4.086 -11.234 -4.715 1 96.38 199 GLU B N 1
ATOM 7462 C CA . GLU B 1 199 ? -2.814 -11.391 -5.418 1 96.38 199 GLU B CA 1
ATOM 7463 C C . GLU B 1 199 ? -3.027 -11.906 -6.84 1 96.38 199 GLU B C 1
ATOM 7465 O O . GLU B 1 199 ? -3.523 -13.016 -7.035 1 96.38 199 GLU B O 1
ATOM 7470 N N . GLN B 1 200 ? -2.648 -11.117 -7.875 1 94.5 200 GLN B N 1
ATOM 7471 C CA . GLN B 1 200 ? -2.654 -11.406 -9.305 1 94.5 200 GLN B CA 1
ATOM 7472 C C . GLN B 1 200 ? -4.078 -11.516 -9.836 1 94.5 200 GLN B C 1
ATOM 7474 O O . GLN B 1 200 ? -4.289 -11.914 -10.984 1 94.5 200 GLN B O 1
ATOM 7479 N N . LEU B 1 201 ? -5.086 -11.305 -8.984 1 96.62 201 LEU B N 1
ATOM 7480 C CA . LEU B 1 201 ? -6.48 -11.297 -9.406 1 96.62 201 LEU B CA 1
ATOM 7481 C C . LEU B 1 201 ? -7.164 -9.992 -9.023 1 96.62 201 LEU B C 1
ATOM 7483 O O . LEU B 1 201 ? -8.344 -9.977 -8.672 1 96.62 201 LEU B O 1
ATOM 7487 N N . THR B 1 202 ? -6.309 -8.969 -8.977 1 94.06 202 THR B N 1
ATOM 7488 C CA . THR B 1 202 ? -6.84 -7.637 -8.719 1 94.06 202 THR B CA 1
ATOM 7489 C C . THR B 1 202 ? -7.848 -7.234 -9.789 1 94.06 202 THR B C 1
ATOM 7491 O O . THR B 1 202 ? -7.617 -7.461 -10.977 1 94.06 202 THR B O 1
ATOM 7494 N N . GLY B 1 203 ? -8.945 -6.68 -9.453 1 93.25 203 GLY B N 1
ATOM 7495 C CA . GLY B 1 203 ? -9.977 -6.25 -10.391 1 93.25 203 GLY B CA 1
ATOM 7496 C C . GLY B 1 203 ? -11 -7.332 -10.688 1 93.25 203 GLY B C 1
ATOM 7497 O O . GLY B 1 203 ? -12.062 -7.051 -11.25 1 93.25 203 GLY B O 1
ATOM 7498 N N . LYS B 1 204 ? -10.727 -8.547 -10.297 1 96.06 204 LYS B N 1
ATOM 7499 C CA . LYS B 1 204 ? -11.672 -9.648 -10.469 1 96.06 204 LYS B CA 1
ATOM 7500 C C . LYS B 1 204 ? -12.477 -9.891 -9.195 1 96.06 204 LYS B C 1
ATOM 7502 O O . LYS B 1 204 ? -11.922 -10.328 -8.188 1 96.06 204 LYS B O 1
ATOM 7507 N N . SER B 1 205 ? -13.727 -9.648 -9.289 1 96.69 205 SER B N 1
ATOM 7508 C CA . SER B 1 205 ? -14.562 -9.68 -8.094 1 96.69 205 SER B CA 1
ATOM 7509 C C . SER B 1 205 ? -15.68 -10.703 -8.227 1 96.69 205 SER B C 1
ATOM 7511 O O . SER B 1 205 ? -15.656 -11.742 -7.555 1 96.69 205 SER B O 1
ATOM 7513 N N . GLN B 1 206 ? -16.562 -10.555 -9.172 1 96.62 206 GLN B N 1
ATOM 7514 C CA . GLN B 1 206 ? -17.703 -11.445 -9.352 1 96.62 206 GLN B CA 1
ATOM 7515 C C . GLN B 1 206 ? -17.797 -11.945 -10.789 1 96.62 206 GLN B C 1
ATOM 7517 O O . GLN B 1 206 ? -18.578 -11.438 -11.594 1 96.62 206 GLN B O 1
ATOM 7522 N N . PRO B 1 207 ? -17.141 -13.07 -11.055 1 97.31 207 PRO B N 1
ATOM 7523 C CA . PRO B 1 207 ? -17.234 -13.648 -12.398 1 97.31 207 PRO B CA 1
ATOM 7524 C C . PRO B 1 207 ? -18.609 -14.258 -12.688 1 97.31 207 PRO B C 1
ATOM 7526 O O . PRO B 1 207 ? -19.297 -14.695 -11.766 1 97.31 207 PRO B O 1
ATOM 7529 N N . VAL B 1 208 ? -18.984 -14.281 -13.969 1 96.94 208 VAL B N 1
ATOM 7530 C CA . VAL B 1 208 ? -20.203 -14.93 -14.445 1 96.94 208 VAL B CA 1
ATOM 7531 C C . VAL B 1 208 ? -19.891 -15.781 -15.672 1 96.94 208 VAL B C 1
ATOM 7533 O O . VAL B 1 208 ? -18.891 -15.555 -16.344 1 96.94 208 VAL B O 1
ATOM 7536 N N . LEU B 1 209 ? -20.766 -16.75 -15.93 1 97.31 209 LEU B N 1
ATOM 7537 C CA . LEU B 1 209 ? -20.688 -17.531 -17.156 1 97.31 209 LEU B CA 1
ATOM 7538 C C . LEU B 1 209 ? -21.328 -16.766 -18.312 1 97.31 209 LEU B C 1
ATOM 7540 O O . LEU B 1 209 ? -22.484 -16.344 -18.219 1 97.31 209 LEU B O 1
ATOM 7544 N N . ALA B 1 210 ? -20.609 -16.562 -19.328 1 96.62 210 ALA B N 1
ATOM 7545 C CA . ALA B 1 210 ? -21.141 -15.953 -20.547 1 96.62 210 ALA B CA 1
ATOM 7546 C C . ALA B 1 210 ? -21.125 -16.938 -21.703 1 96.62 210 ALA B C 1
ATOM 7548 O O . ALA B 1 210 ? -20.141 -17.672 -21.906 1 96.62 210 ALA B O 1
ATOM 7549 N N . VAL B 1 211 ? -22.234 -17.031 -22.453 1 95.56 211 VAL B N 1
ATOM 7550 C CA . VAL B 1 211 ? -22.344 -17.906 -23.609 1 95.56 211 VAL B CA 1
ATOM 7551 C C . VAL B 1 211 ? -22.703 -17.094 -24.844 1 95.56 211 VAL B C 1
ATOM 7553 O O . VAL B 1 211 ? -23.781 -16.5 -24.938 1 95.56 211 VAL B O 1
ATOM 7556 N N . TYR B 1 212 ? -21.797 -17.047 -25.75 1 94.69 212 TYR B N 1
ATOM 7557 C CA . TYR B 1 212 ? -22.016 -16.375 -27.016 1 94.69 212 TYR B CA 1
ATOM 7558 C C . TYR B 1 212 ? -22.5 -17.359 -28.078 1 94.69 212 TYR B C 1
ATOM 7560 O O . TYR B 1 212 ? -21.875 -18.391 -28.312 1 94.69 212 TYR B O 1
ATOM 7568 N N . ASP B 1 213 ? -23.578 -17.016 -28.641 1 90.75 213 ASP B N 1
ATOM 7569 C CA . ASP B 1 213 ? -24.156 -17.797 -29.75 1 90.75 213 ASP B CA 1
ATOM 7570 C C . ASP B 1 213 ? -23.828 -17.141 -31.094 1 90.75 213 ASP B C 1
ATOM 7572 O O . ASP B 1 213 ? -24.266 -16.031 -31.375 1 90.75 213 ASP B O 1
ATOM 7576 N N . VAL B 1 214 ? -23.125 -17.859 -31.906 1 88.62 214 VAL B N 1
ATOM 7577 C CA . VAL B 1 214 ? -22.625 -17.312 -33.156 1 88.62 214 VAL B CA 1
ATOM 7578 C C . VAL B 1 214 ? -23.797 -16.906 -34.062 1 88.62 214 VAL B C 1
ATOM 7580 O O . VAL B 1 214 ? -23.703 -15.93 -34.812 1 88.62 214 VAL B O 1
ATOM 7583 N N . GLU B 1 215 ? -24.844 -17.516 -34 1 86.62 215 GLU B N 1
ATOM 7584 C CA . GLU B 1 215 ? -26 -17.203 -34.844 1 86.62 215 GLU B CA 1
ATOM 7585 C C . GLU B 1 215 ? -26.781 -16.016 -34.281 1 86.62 215 GLU B C 1
ATOM 7587 O O . GLU B 1 215 ? -27.234 -15.156 -35.031 1 86.62 215 GLU B O 1
ATOM 7592 N N . LYS B 1 216 ? -26.922 -16.031 -33 1 86.06 216 LYS B N 1
ATOM 7593 C CA . LYS B 1 216 ? -27.672 -14.961 -32.375 1 86.06 216 LYS B CA 1
ATOM 7594 C C . LYS B 1 216 ? -26.828 -13.703 -32.219 1 86.06 216 LYS B C 1
ATOM 7596 O O . LYS B 1 216 ? -27.359 -12.617 -32 1 86.06 216 LYS B O 1
ATOM 7601 N N . ASP B 1 217 ? -25.578 -13.891 -32.281 1 87 217 ASP B N 1
ATOM 7602 C CA . ASP B 1 217 ? -24.562 -12.836 -32.219 1 87 217 ASP B CA 1
ATOM 7603 C C . ASP B 1 217 ? -24.688 -12.008 -30.953 1 87 217 ASP B C 1
ATOM 7605 O O . ASP B 1 217 ? -24.672 -10.773 -31 1 87 217 ASP B O 1
ATOM 7609 N N . ALA B 1 218 ? -24.984 -12.617 -29.859 1 86 218 ALA B N 1
ATOM 7610 C CA . ALA B 1 218 ? -25.062 -11.961 -28.547 1 86 218 ALA B CA 1
ATOM 7611 C C . ALA B 1 218 ? -24.688 -12.93 -27.422 1 86 218 ALA B C 1
ATOM 7613 O O . ALA B 1 218 ? -25.062 -14.102 -27.469 1 86 218 ALA B O 1
ATOM 7614 N N . PRO B 1 219 ? -23.969 -12.453 -26.5 1 93.12 219 PRO B N 1
ATOM 7615 C CA . PRO B 1 219 ? -23.719 -13.289 -25.328 1 93.12 219 PRO B CA 1
ATOM 7616 C C . PRO B 1 219 ? -24.875 -13.25 -24.312 1 93.12 219 PRO B C 1
ATOM 7618 O O . PRO B 1 219 ? -25.5 -12.211 -24.141 1 93.12 219 PRO B O 1
ATOM 7621 N N . VAL B 1 220 ? -25.125 -14.32 -23.734 1 94.19 220 VAL B N 1
ATOM 7622 C CA . VAL B 1 220 ? -26.125 -14.445 -22.656 1 94.19 220 VAL B CA 1
ATOM 7623 C C . VAL B 1 220 ? -25.422 -14.883 -21.375 1 94.19 220 VAL B C 1
ATOM 7625 O O . VAL B 1 220 ? -24.531 -15.734 -21.391 1 94.19 220 VAL B O 1
ATOM 7628 N N . ILE B 1 221 ? -25.844 -14.281 -20.266 1 96.38 221 ILE B N 1
ATOM 7629 C CA . ILE B 1 221 ? -25.234 -14.578 -18.969 1 96.38 221 ILE B CA 1
ATOM 7630 C C . ILE B 1 221 ? -26 -15.703 -18.281 1 96.38 221 ILE B C 1
ATOM 7632 O O . ILE B 1 221 ? -27.234 -15.664 -18.188 1 96.38 221 ILE B O 1
ATOM 7636 N N . TRP B 1 222 ? -25.297 -16.719 -17.875 1 96 222 TRP B N 1
ATOM 7637 C CA . TRP B 1 222 ? -25.859 -17.828 -17.094 1 96 222 TRP B CA 1
ATOM 7638 C C . TRP B 1 222 ? -25.547 -17.672 -15.617 1 96 222 TRP B C 1
ATOM 7640 O O . TRP B 1 222 ? -24.406 -17.859 -15.195 1 96 222 TRP B O 1
ATOM 7650 N N . GLU B 1 223 ? -26.5 -17.312 -14.82 1 94.69 223 GLU B N 1
ATOM 7651 C CA . GLU B 1 223 ? -26.234 -17.141 -13.398 1 94.69 223 GLU B CA 1
ATOM 7652 C C . GLU B 1 223 ? -27.391 -17.672 -12.555 1 94.69 223 GLU B C 1
ATOM 7654 O O . GLU B 1 223 ? -27.266 -17.844 -11.344 1 94.69 223 GLU B O 1
ATOM 7659 N N . GLU B 1 224 ? -28.516 -17.938 -13.172 1 95.88 224 GLU B N 1
ATOM 7660 C CA . GLU B 1 224 ? -29.688 -18.391 -12.438 1 95.88 224 GLU B CA 1
ATOM 7661 C C . GLU B 1 224 ? -29.438 -19.734 -11.758 1 95.88 224 GLU B C 1
ATOM 7663 O O . GLU B 1 224 ? -28.984 -20.688 -12.398 1 95.88 224 GLU B O 1
ATOM 7668 N N . GLY B 1 225 ? -29.656 -19.812 -10.523 1 95.75 225 GLY B N 1
ATOM 7669 C CA . GLY B 1 225 ? -29.516 -21.047 -9.781 1 95.75 225 GLY B CA 1
ATOM 7670 C C . GLY B 1 225 ? -28.203 -21.141 -9 1 95.75 225 GLY B C 1
ATOM 7671 O O . GLY B 1 225 ? -28.078 -21.969 -8.102 1 95.75 225 GLY B O 1
ATOM 7672 N N . LEU B 1 226 ? -27.203 -20.391 -9.344 1 96.62 226 LEU B N 1
ATOM 7673 C CA . LEU B 1 226 ? -25.969 -20.359 -8.57 1 96.62 226 LEU B CA 1
ATOM 7674 C C . LEU B 1 226 ? -26.203 -19.734 -7.191 1 96.62 226 LEU B C 1
ATOM 7676 O O . LEU B 1 226 ? -26.766 -18.641 -7.086 1 96.62 226 LEU B O 1
ATOM 7680 N N . PRO B 1 227 ? -25.859 -20.438 -6.195 1 96 227 PRO B N 1
ATOM 7681 C CA . PRO B 1 227 ? -26.062 -19.859 -4.867 1 96 227 PRO B CA 1
ATOM 7682 C C . PRO B 1 227 ? -25.344 -18.516 -4.688 1 96 227 PRO B C 1
ATOM 7684 O O . PRO B 1 227 ? -24.266 -18.328 -5.246 1 96 227 PRO B O 1
ATOM 7687 N N . GLU B 1 228 ? -25.953 -17.625 -3.881 1 94.62 228 GLU B N 1
ATOM 7688 C CA . GLU B 1 228 ? -25.297 -16.359 -3.551 1 94.62 228 GLU B CA 1
ATOM 7689 C C . GLU B 1 228 ? -23.969 -16.594 -2.824 1 94.62 228 GLU B C 1
ATOM 7691 O O . GLU B 1 228 ? -23.859 -17.516 -2.014 1 94.62 228 GLU B O 1
ATOM 7696 N N . GLY B 1 229 ? -23.047 -15.789 -3.139 1 95.44 229 GLY B N 1
ATOM 7697 C CA . GLY B 1 229 ? -21.766 -15.867 -2.455 1 95.44 229 GLY B CA 1
ATOM 7698 C C . GLY B 1 229 ? -20.812 -16.859 -3.092 1 95.44 229 GLY B C 1
ATOM 7699 O O . GLY B 1 229 ? -19.906 -17.359 -2.43 1 95.44 229 GLY B O 1
ATOM 7700 N N . TYR B 1 230 ? -21.094 -17.281 -4.273 1 97.31 230 TYR B N 1
ATOM 7701 C CA . TYR B 1 230 ? -20.188 -18.156 -5.012 1 97.31 230 TYR B CA 1
ATOM 7702 C C . TYR B 1 230 ? -19.797 -17.531 -6.344 1 97.31 230 TYR B C 1
ATOM 7704 O O . TYR B 1 230 ? -20.609 -16.828 -6.977 1 97.31 230 TYR B O 1
ATOM 7712 N N . CYS B 1 231 ? -18.578 -17.766 -6.777 1 97.75 231 CYS B N 1
ATOM 7713 C CA . CYS B 1 231 ? -18.047 -17.25 -8.031 1 97.75 231 CYS B CA 1
ATOM 7714 C C . CYS B 1 231 ? -17.656 -18.391 -8.969 1 97.75 231 CYS B C 1
ATOM 7716 O O . CYS B 1 231 ? -16.766 -19.188 -8.641 1 97.75 231 CYS B O 1
ATOM 7718 N N . PRO B 1 232 ? -18.25 -18.5 -10.094 1 97.81 232 PRO B N 1
ATOM 7719 C CA . PRO B 1 232 ? -18.016 -19.625 -10.992 1 97.81 232 PRO B CA 1
ATOM 7720 C C . PRO B 1 232 ? -16.703 -19.484 -11.781 1 97.81 232 PRO B C 1
ATOM 7722 O O . PRO B 1 232 ? -16.25 -18.359 -12.031 1 97.81 232 PRO B O 1
ATOM 7725 N N . GLY B 1 233 ? -16.125 -20.594 -12.148 1 96.56 233 GLY B N 1
ATOM 7726 C CA . GLY B 1 233 ? -14.961 -20.703 -13.008 1 96.56 233 GLY B CA 1
ATOM 7727 C C . GLY B 1 233 ? -14.688 -22.141 -13.445 1 96.56 233 GLY B C 1
ATOM 7728 O O . GLY B 1 233 ? -15.43 -23.047 -13.086 1 96.56 233 GLY B O 1
ATOM 7729 N N . GLN B 1 234 ? -13.711 -22.281 -14.281 1 95.94 234 GLN B N 1
ATOM 7730 C CA . GLN B 1 234 ? -13.258 -23.578 -14.766 1 95.94 234 GLN B CA 1
ATOM 7731 C C . GLN B 1 234 ? -14.422 -24.391 -15.344 1 95.94 234 GLN B C 1
ATOM 7733 O O . GLN B 1 234 ? -14.625 -25.547 -14.969 1 95.94 234 GLN B O 1
ATOM 7738 N N . ALA B 1 235 ? -15.195 -23.828 -16.188 1 96.38 235 ALA B N 1
ATOM 7739 C CA . ALA B 1 235 ? -16.375 -24.469 -16.766 1 96.38 235 ALA B CA 1
ATOM 7740 C C . ALA B 1 235 ? -16.016 -25.156 -18.094 1 96.38 235 ALA B C 1
ATOM 7742 O O . ALA B 1 235 ? -15.156 -24.688 -18.828 1 96.38 235 ALA B O 1
ATOM 7743 N N . THR B 1 236 ? -16.703 -26.281 -18.391 1 94.69 236 THR B N 1
ATOM 7744 C CA . THR B 1 236 ? -16.516 -27.016 -19.625 1 94.69 236 THR B CA 1
ATOM 7745 C C . THR B 1 236 ? -17.844 -27.594 -20.125 1 94.69 236 THR B C 1
ATOM 7747 O O . THR B 1 236 ? -18.719 -27.906 -19.328 1 94.69 236 THR B O 1
ATOM 7750 N N . TRP B 1 237 ? -18 -27.766 -21.438 1 94.88 237 TRP B N 1
ATOM 7751 C CA . TRP B 1 237 ? -19.188 -28.359 -22.031 1 94.88 237 TRP B CA 1
ATOM 7752 C C . TRP B 1 237 ? -19.219 -29.875 -21.828 1 94.88 237 TRP B C 1
ATOM 7754 O O . TRP B 1 237 ? -18.156 -30.516 -21.828 1 94.88 237 TRP B O 1
ATOM 7764 N N . ILE B 1 238 ? -20.375 -30.406 -21.641 1 93.31 238 ILE B N 1
ATOM 7765 C CA . ILE B 1 238 ? -20.594 -31.844 -21.672 1 93.31 238 ILE B CA 1
ATOM 7766 C C . ILE B 1 238 ? -20.578 -32.344 -23.125 1 93.31 238 ILE B C 1
ATOM 7768 O O . ILE B 1 238 ? -21.344 -31.844 -23.953 1 93.31 238 ILE B O 1
ATOM 7772 N N . PRO B 1 239 ? -19.641 -33.281 -23.438 1 89.31 239 PRO B N 1
ATOM 7773 C CA . PRO B 1 239 ? -19.578 -33.75 -24.812 1 89.31 239 PRO B CA 1
ATOM 7774 C C . PRO B 1 239 ? -20.844 -34.5 -25.234 1 89.31 239 PRO B C 1
ATOM 7776 O O . PRO B 1 239 ? -21.594 -34.969 -24.375 1 89.31 239 PRO B O 1
ATOM 7779 N N . ASN B 1 240 ? -21.281 -34.406 -26.578 1 74.62 240 ASN B N 1
ATOM 7780 C CA . ASN B 1 240 ? -22.438 -35.094 -27.109 1 74.62 240 ASN B CA 1
ATOM 7781 C C . ASN B 1 240 ? -22.234 -36.625 -27.125 1 74.62 240 ASN B C 1
ATOM 7783 O O . ASN B 1 240 ? -21.188 -37.094 -27.562 1 74.62 240 ASN B O 1
ATOM 7787 N N . LEU B 1 241 ? -22.938 -37.375 -26.281 1 57.12 241 LEU B N 1
ATOM 7788 C CA . LEU B 1 241 ? -22.828 -38.844 -26.281 1 57.12 241 LEU B CA 1
ATOM 7789 C C . LEU B 1 241 ? -23.016 -39.406 -27.688 1 57.12 241 LEU B C 1
ATOM 7791 O O . LEU B 1 241 ? -22.422 -40.438 -28.031 1 57.12 241 LEU B O 1
ATOM 7795 N N . GLN B 1 242 ? -24.094 -39.094 -28.406 1 49.59 242 GLN B N 1
ATOM 7796 C CA . GLN B 1 242 ? -24.391 -39.719 -29.703 1 49.59 242 GLN B CA 1
ATOM 7797 C C . GLN B 1 242 ? -23.984 -38.812 -30.859 1 49.59 242 GLN B C 1
ATOM 7799 O O . GLN B 1 242 ? -24.406 -37.656 -30.906 1 49.59 242 GLN B O 1
ATOM 7804 N N . PRO B 1 243 ? -22.844 -39.188 -31.5 1 44.62 243 PRO B N 1
ATOM 7805 C CA . PRO B 1 243 ? -22.531 -38.406 -32.688 1 44.62 243 PRO B CA 1
ATOM 7806 C C . PRO B 1 243 ? -23.766 -38.125 -33.562 1 44.62 243 PRO B C 1
ATOM 7808 O O . PRO B 1 243 ? -24.562 -39.031 -33.812 1 44.62 243 PRO B O 1
ATOM 7811 N N . VAL B 1 244 ? -24.406 -37.062 -33.5 1 38.56 244 VAL B N 1
ATOM 7812 C CA . VAL B 1 244 ? -25.438 -36.906 -34.531 1 38.56 244 VAL B CA 1
ATOM 7813 C C . VAL B 1 244 ? -24.828 -37.031 -35.906 1 38.56 244 VAL B C 1
ATOM 7815 O O . VAL B 1 244 ? -23.922 -36.25 -36.25 1 38.56 244 VAL B O 1
ATOM 7818 N N . LEU B 1 245 ? -24.719 -38.188 -36.531 1 35.53 245 LEU B N 1
ATOM 7819 C CA . LEU B 1 245 ? -24.469 -38.281 -37.969 1 35.53 245 LEU B CA 1
ATOM 7820 C C . LEU B 1 245 ? -25.25 -37.219 -38.719 1 35.53 245 LEU B C 1
ATOM 7822 O O . LEU B 1 245 ? -26.469 -37.312 -38.906 1 35.53 245 LEU B O 1
ATOM 7826 N N . GLY B 1 246 ? -25.203 -36 -38.469 1 33.25 246 GLY B N 1
ATOM 7827 C CA . GLY B 1 246 ? -25.922 -35.094 -39.344 1 33.25 246 GLY B CA 1
ATOM 7828 C C . GLY B 1 246 ? -25.516 -35.25 -40.812 1 33.25 246 GLY B C 1
ATOM 7829 O O . GLY B 1 246 ? -24.391 -35.656 -41.094 1 33.25 246 GLY B O 1
ATOM 7830 N N . THR B 1 247 ? -26.469 -35.75 -41.719 1 32.88 247 THR B N 1
ATOM 7831 C CA . THR B 1 247 ? -26.375 -35.625 -43.188 1 32.88 247 THR B CA 1
ATOM 7832 C C . THR B 1 247 ? -25.797 -34.25 -43.531 1 32.88 247 THR B C 1
ATOM 7834 O O . THR B 1 247 ? -25.953 -33.281 -42.812 1 32.88 247 THR B O 1
ATOM 7837 N N . ALA B 1 248 ? -24.828 -34.188 -44.469 1 33.06 248 ALA B N 1
ATOM 7838 C CA . ALA B 1 248 ? -24.156 -33.062 -45.125 1 33.06 248 ALA B CA 1
ATOM 7839 C C . ALA B 1 248 ? -25.141 -31.953 -45.469 1 33.06 248 ALA B C 1
ATOM 7841 O O . ALA B 1 248 ? -24.797 -31 -46.156 1 33.06 248 ALA B O 1
ATOM 7842 N N . SER B 1 249 ? -26.531 -32.281 -45.656 1 30.22 249 SER B N 1
ATOM 7843 C CA . SER B 1 249 ? -27.25 -31.188 -46.312 1 30.22 249 SER B CA 1
ATOM 7844 C C . SER B 1 249 ? -27.234 -29.938 -45.438 1 30.22 249 SER B C 1
ATOM 7846 O O . SER B 1 249 ? -27.016 -30.016 -44.219 1 30.22 249 SER B O 1
ATOM 7848 N N . GLY B 1 250 ? -27.344 -28.688 -46.094 1 31.61 250 GLY B N 1
ATOM 7849 C CA . GLY B 1 250 ? -27.266 -27.297 -45.688 1 31.61 250 GLY B CA 1
ATOM 7850 C C . GLY B 1 250 ? -27.875 -27.047 -44.312 1 31.61 250 GLY B C 1
ATOM 7851 O O . GLY B 1 250 ? -27.578 -26.031 -43.656 1 31.61 250 GLY B O 1
ATOM 7852 N N . ASP B 1 251 ? -29.25 -27.438 -44.344 1 30.92 251 ASP B N 1
ATOM 7853 C CA . ASP B 1 251 ? -30.016 -26.953 -43.188 1 30.92 251 ASP B CA 1
ATOM 7854 C C . ASP B 1 251 ? -29.594 -27.672 -41.906 1 30.92 251 ASP B C 1
ATOM 7856 O O . ASP B 1 251 ? -29.672 -28.891 -41.812 1 30.92 251 ASP B O 1
ATOM 7860 N N . MET B 1 252 ? -28.453 -27.391 -41.344 1 34.38 252 MET B N 1
ATOM 7861 C CA . MET B 1 252 ? -27.953 -27.781 -40.031 1 34.38 252 MET B CA 1
ATOM 7862 C C . MET B 1 252 ? -29.094 -27.938 -39.031 1 34.38 252 MET B C 1
ATOM 7864 O O . MET B 1 252 ? -29.594 -26.953 -38.5 1 34.38 252 MET B O 1
ATOM 7868 N N . ASP B 1 253 ? -30.203 -28.688 -39.438 1 33.72 253 ASP B N 1
ATOM 7869 C CA . ASP B 1 253 ? -31.062 -28.922 -38.281 1 33.72 253 ASP B CA 1
ATOM 7870 C C . ASP B 1 253 ? -30.266 -29.5 -37.125 1 33.72 253 ASP B C 1
ATOM 7872 O O . ASP B 1 253 ? -29.922 -30.688 -37.125 1 33.72 253 ASP B O 1
ATOM 7876 N N . VAL B 1 254 ? -29.172 -28.984 -36.75 1 39.38 254 VAL B N 1
ATOM 7877 C CA . VAL B 1 254 ? -28.5 -29.312 -35.5 1 39.38 254 VAL B CA 1
ATOM 7878 C C . VAL B 1 254 ? -29.531 -29.578 -34.406 1 39.38 254 VAL B C 1
ATOM 7880 O O . VAL B 1 254 ? -30.359 -28.719 -34.094 1 39.38 254 VAL B O 1
ATOM 7883 N N . GLU B 1 255 ? -30.188 -30.812 -34.5 1 41.72 255 GLU B N 1
ATOM 7884 C CA . GLU B 1 255 ? -30.906 -31.188 -33.281 1 41.72 255 GLU B CA 1
ATOM 7885 C C . GLU B 1 255 ? -30.344 -30.453 -32.062 1 41.72 255 GLU B C 1
ATOM 7887 O O . GLU B 1 255 ? -29.141 -30.219 -31.984 1 41.72 255 GLU B O 1
ATOM 7892 N N . GLU B 1 256 ? -31.188 -29.828 -31.391 1 43.41 256 GLU B N 1
ATOM 7893 C CA . GLU B 1 256 ? -31.078 -29 -30.188 1 43.41 256 GLU B CA 1
ATOM 7894 C C . GLU B 1 256 ? -29.953 -29.5 -29.281 1 43.41 256 GLU B C 1
ATOM 7896 O O . GLU B 1 256 ? -29.391 -30.562 -29.516 1 43.41 256 GLU B O 1
ATOM 7901 N N . ASP B 1 257 ? -30.219 -29.203 -27.797 1 47.22 257 ASP B N 1
ATOM 7902 C CA . ASP B 1 257 ? -29.438 -28.734 -26.641 1 47.22 257 ASP B CA 1
ATOM 7903 C C . ASP B 1 257 ? -28.5 -29.828 -26.141 1 47.22 257 ASP B C 1
ATOM 7905 O O . ASP B 1 257 ? -28.891 -30.984 -26.016 1 47.22 257 ASP B O 1
ATOM 7909 N N . ALA B 1 258 ? -27.344 -29.594 -26.281 1 59.06 258 ALA B N 1
ATOM 7910 C CA . ALA B 1 258 ? -26.141 -29.75 -25.484 1 59.06 258 ALA B CA 1
ATOM 7911 C C . ALA B 1 258 ? -26.469 -29.859 -24 1 59.06 258 ALA B C 1
ATOM 7913 O O . ALA B 1 258 ? -27.438 -29.234 -23.531 1 59.06 258 ALA B O 1
ATOM 7914 N N . GLU B 1 259 ? -26.078 -31.031 -23.297 1 76.5 259 GLU B N 1
ATOM 7915 C CA . GLU B 1 259 ? -26.188 -31.406 -21.891 1 76.5 259 GLU B CA 1
ATOM 7916 C C . GLU B 1 259 ? -25.672 -30.297 -20.984 1 76.5 259 GLU B C 1
ATOM 7918 O O . GLU B 1 259 ? -25.797 -30.391 -19.75 1 76.5 259 GLU B O 1
ATOM 7923 N N . GLY B 1 260 ? -25.375 -29.281 -21.547 1 91.44 260 GLY B N 1
ATOM 7924 C CA . GLY B 1 260 ? -25 -28.141 -20.719 1 91.44 260 GLY B CA 1
ATOM 7925 C C . GLY B 1 260 ? -23.531 -28.141 -20.328 1 91.44 260 GLY B C 1
ATOM 7926 O O . GLY B 1 260 ? -22.688 -28.531 -21.141 1 91.44 260 GLY B O 1
ATOM 7927 N N . VAL B 1 261 ? -23.219 -27.469 -19.266 1 95.19 261 VAL B N 1
ATOM 7928 C CA . VAL B 1 261 ? -21.844 -27.234 -18.828 1 95.19 261 VAL B CA 1
ATOM 7929 C C . VAL B 1 261 ? -21.672 -27.672 -17.375 1 95.19 261 VAL B C 1
ATOM 7931 O O . VAL B 1 261 ? -22.641 -27.656 -16.609 1 95.19 261 VAL B O 1
ATOM 7934 N N . VAL B 1 262 ? -20.516 -28.156 -17.062 1 96.25 262 VAL B N 1
ATOM 7935 C CA . VAL B 1 262 ? -20.109 -28.406 -15.672 1 96.25 262 VAL B CA 1
ATOM 7936 C C . VAL B 1 262 ? -18.969 -27.469 -15.289 1 96.25 262 VAL B C 1
ATOM 7938 O O . VAL B 1 262 ? -18.109 -27.172 -16.125 1 96.25 262 VAL B O 1
ATOM 7941 N N . GLY B 1 263 ? -19.031 -26.906 -14.133 1 97 263 GLY B N 1
ATOM 7942 C CA . GLY B 1 263 ? -17.969 -26.031 -13.672 1 97 263 GLY B CA 1
ATOM 7943 C C . GLY B 1 263 ? -17.812 -26.016 -12.164 1 97 263 GLY B C 1
ATOM 7944 O O . GLY B 1 263 ? -18.438 -26.812 -11.461 1 97 263 GLY B O 1
ATOM 7945 N N . ILE B 1 264 ? -16.891 -25.25 -11.711 1 97.5 264 ILE B N 1
ATOM 7946 C CA . ILE B 1 264 ? -16.625 -25.047 -10.289 1 97.5 264 ILE B CA 1
ATOM 7947 C C . ILE B 1 264 ? -16.984 -23.625 -9.883 1 97.5 264 ILE B C 1
ATOM 7949 O O . ILE B 1 264 ? -17.016 -22.719 -10.727 1 97.5 264 ILE B O 1
ATOM 7953 N N . ALA B 1 265 ? -17.375 -23.422 -8.633 1 98.19 265 ALA B N 1
ATOM 7954 C CA . ALA B 1 265 ? -17.547 -22.078 -8.062 1 98.19 265 ALA B CA 1
ATOM 7955 C C . ALA B 1 265 ? -16.938 -22 -6.668 1 98.19 265 ALA B C 1
ATOM 7957 O O . ALA B 1 265 ? -17.062 -22.922 -5.867 1 98.19 265 ALA B O 1
ATOM 7958 N N . TRP B 1 266 ? -16.219 -20.922 -6.402 1 97.94 266 TRP B N 1
ATOM 7959 C CA . TRP B 1 266 ? -15.562 -20.734 -5.109 1 97.94 266 TRP B CA 1
ATOM 7960 C C . TRP B 1 266 ? -16.391 -19.812 -4.211 1 97.94 266 TRP B C 1
ATOM 7962 O O . TRP B 1 266 ? -17 -18.844 -4.684 1 97.94 266 TRP B O 1
ATOM 7972 N N . LYS B 1 267 ? -16.406 -20.172 -2.955 1 97.25 267 LYS B N 1
ATOM 7973 C CA . LYS B 1 267 ? -17.078 -19.328 -1.966 1 97.25 267 LYS B CA 1
ATOM 7974 C C . LYS B 1 267 ? -16.391 -17.969 -1.84 1 97.25 267 LYS B C 1
ATOM 7976 O O . LYS B 1 267 ? -15.172 -17.891 -1.677 1 97.25 267 LYS B O 1
ATOM 7981 N N . SER B 1 268 ? -17.203 -16.891 -1.916 1 95.88 268 SER B N 1
ATOM 7982 C CA . SER B 1 268 ? -16.625 -15.547 -1.975 1 95.88 268 SER B CA 1
ATOM 7983 C C . SER B 1 268 ? -17.047 -14.711 -0.774 1 95.88 268 SER B C 1
ATOM 7985 O O . SER B 1 268 ? -16.469 -13.648 -0.52 1 95.88 268 SER B O 1
ATOM 7987 N N . GLU B 1 269 ? -18.031 -15.023 -0.019 1 93.31 269 GLU B N 1
ATOM 7988 C CA . GLU B 1 269 ? -18.516 -14.266 1.131 1 93.31 269 GLU B CA 1
ATOM 7989 C C . GLU B 1 269 ? -18.156 -14.961 2.441 1 93.31 269 GLU B C 1
ATOM 7991 O O . GLU B 1 269 ? -18.125 -16.188 2.504 1 93.31 269 GLU B O 1
ATOM 7996 N N . PRO B 1 270 ? -17.891 -14.281 3.492 1 92.56 270 PRO B N 1
ATOM 7997 C CA . PRO B 1 270 ? -17.922 -12.82 3.607 1 92.56 270 PRO B CA 1
ATOM 7998 C C . PRO B 1 270 ? -16.641 -12.156 3.105 1 92.56 270 PRO B C 1
ATOM 8000 O O . PRO B 1 270 ? -16.578 -10.93 3.018 1 92.56 270 PRO B O 1
ATOM 8003 N N . ARG B 1 271 ? -15.656 -12.977 2.795 1 94.88 271 ARG B N 1
ATOM 8004 C CA . ARG B 1 271 ? -14.383 -12.438 2.34 1 94.88 271 ARG B CA 1
ATOM 8005 C C . ARG B 1 271 ? -13.82 -13.258 1.184 1 94.88 271 ARG B C 1
ATOM 8007 O O . ARG B 1 271 ? -13.859 -14.492 1.212 1 94.88 271 ARG B O 1
ATOM 8014 N N . ARG B 1 272 ? -13.414 -12.602 0.13 1 96.94 272 ARG B N 1
ATOM 8015 C CA . ARG B 1 272 ? -12.68 -13.242 -0.956 1 96.94 272 ARG B CA 1
ATOM 8016 C C . ARG B 1 272 ? -11.211 -13.438 -0.592 1 96.94 272 ARG B C 1
ATOM 8018 O O . ARG B 1 272 ? -10.398 -12.523 -0.758 1 96.94 272 ARG B O 1
ATOM 8025 N N . LEU B 1 273 ? -10.867 -14.633 -0.114 1 97.06 273 LEU B N 1
ATOM 8026 C CA . LEU B 1 273 ? -9.492 -14.984 0.226 1 97.06 273 LEU B CA 1
ATOM 8027 C C . LEU B 1 273 ? -8.664 -15.219 -1.032 1 97.06 273 LEU B C 1
ATOM 8029 O O . LEU B 1 273 ? -9.195 -15.688 -2.047 1 97.06 273 LEU B O 1
ATOM 8033 N N . GLY B 1 274 ? -7.367 -14.906 -0.904 1 97.44 274 GLY B N 1
ATOM 8034 C CA . GLY B 1 274 ? -6.5 -15.188 -2.037 1 97.44 274 GLY B CA 1
ATOM 8035 C C . GLY B 1 274 ? -6.727 -16.562 -2.637 1 97.44 274 GLY B C 1
ATOM 8036 O O . GLY B 1 274 ? -6.887 -17.547 -1.909 1 97.44 274 GLY B O 1
ATOM 8037 N N . LEU B 1 275 ? -6.711 -16.594 -3.969 1 96.75 275 LEU B N 1
ATOM 8038 C CA . LEU B 1 275 ? -7.121 -17.828 -4.633 1 96.75 275 LEU B CA 1
ATOM 8039 C C . LEU B 1 275 ? -5.945 -18.469 -5.348 1 96.75 275 LEU B C 1
ATOM 8041 O O . LEU B 1 275 ? -5.797 -19.703 -5.32 1 96.75 275 LEU B O 1
ATOM 8045 N N . ILE B 1 276 ? -5.059 -17.688 -5.969 1 95.12 276 ILE B N 1
ATOM 8046 C CA . ILE B 1 276 ? -3.924 -18.234 -6.707 1 95.12 276 ILE B CA 1
ATOM 8047 C C . ILE B 1 276 ? -2.965 -18.922 -5.738 1 95.12 276 ILE B C 1
ATOM 8049 O O . ILE B 1 276 ? -2.664 -18.391 -4.668 1 95.12 276 ILE B O 1
ATOM 8053 N N . PHE B 1 277 ? -2.553 -20.141 -6.023 1 92.19 277 PHE B N 1
ATOM 8054 C CA . PHE B 1 277 ? -1.64 -20.984 -5.266 1 92.19 277 PHE B CA 1
ATOM 8055 C C . PHE B 1 277 ? -2.303 -21.484 -3.988 1 92.19 277 PHE B C 1
ATOM 8057 O O . PHE B 1 277 ? -1.619 -21.875 -3.037 1 92.19 277 PHE B O 1
ATOM 8064 N N . CYS B 1 278 ? -3.65 -21.391 -3.951 1 96.19 278 CYS B N 1
ATOM 8065 C CA . CYS B 1 278 ? -4.414 -21.906 -2.822 1 96.19 278 CYS B CA 1
ATOM 8066 C C . CYS B 1 278 ? -5.441 -22.938 -3.289 1 96.19 278 CYS B C 1
ATOM 8068 O O . CYS B 1 278 ? -6.523 -22.578 -3.756 1 96.19 278 CYS B O 1
ATOM 8070 N N . THR B 1 279 ? -5.195 -24.203 -3.064 1 96.19 279 THR B N 1
ATOM 8071 C CA . THR B 1 279 ? -6.098 -25.266 -3.51 1 96.19 279 THR B CA 1
ATOM 8072 C C . THR B 1 279 ? -7.059 -25.656 -2.391 1 96.19 279 THR B C 1
ATOM 8074 O O . THR B 1 279 ? -7.785 -26.641 -2.512 1 96.19 279 THR B O 1
ATOM 8077 N N . ASN B 1 280 ? -7.055 -24.906 -1.26 1 96.75 280 ASN B N 1
ATOM 8078 C CA . ASN B 1 280 ? -7.824 -25.266 -0.073 1 96.75 280 ASN B CA 1
ATOM 8079 C C . ASN B 1 280 ? -9.078 -24.406 0.061 1 96.75 280 ASN B C 1
ATOM 8081 O O . ASN B 1 280 ? -9.672 -24.312 1.141 1 96.75 280 ASN B O 1
ATOM 8085 N N . ARG B 1 281 ? -9.492 -23.734 -0.994 1 97.56 281 ARG B N 1
ATOM 8086 C CA . ARG B 1 281 ? -10.641 -22.828 -0.896 1 97.56 281 ARG B CA 1
ATOM 8087 C C . ARG B 1 281 ? -11.953 -23.594 -1.082 1 97.56 281 ARG B C 1
ATOM 8089 O O . ARG B 1 281 ? -12.078 -24.406 -2.004 1 97.56 281 ARG B O 1
ATOM 8096 N N . GLU B 1 282 ? -12.875 -23.312 -0.243 1 97.44 282 GLU B N 1
ATOM 8097 C CA . GLU B 1 282 ? -14.18 -23.969 -0.313 1 97.44 282 GLU B CA 1
ATOM 8098 C C . GLU B 1 282 ? -14.891 -23.641 -1.624 1 97.44 282 GLU B C 1
ATOM 8100 O O . GLU B 1 282 ? -14.844 -22.5 -2.09 1 97.44 282 GLU B O 1
ATOM 8105 N N . GLY B 1 283 ? -15.422 -24.703 -2.209 1 97.5 283 GLY B N 1
ATOM 8106 C CA . GLY B 1 283 ? -16.141 -24.516 -3.461 1 97.5 283 GLY B CA 1
ATOM 8107 C C . GLY B 1 283 ? -17.156 -25.594 -3.74 1 97.5 283 GLY B C 1
ATOM 8108 O O . GLY B 1 283 ? -17.375 -26.484 -2.908 1 97.5 283 GLY B O 1
ATOM 8109 N N . ILE B 1 284 ? -17.859 -25.453 -4.91 1 97.75 284 ILE B N 1
ATOM 8110 C CA . ILE B 1 284 ? -18.891 -26.406 -5.32 1 97.75 284 ILE B CA 1
ATOM 8111 C C . ILE B 1 284 ? -18.656 -26.828 -6.77 1 97.75 284 ILE B C 1
ATOM 8113 O O . ILE B 1 284 ? -17.984 -26.125 -7.527 1 97.75 284 ILE B O 1
ATOM 8117 N N . LEU B 1 285 ? -19.047 -27.984 -7.098 1 97.56 285 LEU B N 1
ATOM 8118 C CA . LEU B 1 285 ? -19.234 -28.469 -8.469 1 97.56 285 LEU B CA 1
ATOM 8119 C C . LEU B 1 285 ? -20.672 -28.234 -8.938 1 97.56 285 LEU B C 1
ATOM 8121 O O . LEU B 1 285 ? -21.609 -28.578 -8.227 1 97.56 285 LEU B O 1
ATOM 8125 N N . PHE B 1 286 ? -20.859 -27.625 -10.094 1 96.88 286 PHE B N 1
ATOM 8126 C CA . PHE B 1 286 ? -22.219 -27.312 -10.531 1 96.88 286 PHE B CA 1
ATOM 8127 C C . PHE B 1 286 ? -22.438 -27.766 -11.977 1 96.88 286 PHE B C 1
ATOM 8129 O O . PHE B 1 286 ? -21.469 -28.047 -12.688 1 96.88 286 PHE B O 1
ATOM 8136 N N . HIS B 1 287 ? -23.672 -27.953 -12.344 1 95.81 287 HIS B N 1
ATOM 8137 C CA . HIS B 1 287 ? -24.141 -28.234 -13.695 1 95.81 287 HIS B CA 1
ATOM 8138 C C . HIS B 1 287 ? -25.125 -27.188 -14.164 1 95.81 287 HIS B C 1
ATOM 8140 O O . HIS B 1 287 ? -26.078 -26.859 -13.461 1 95.81 287 HIS B O 1
ATOM 8146 N N . ALA B 1 288 ? -24.828 -26.562 -15.219 1 95.25 288 ALA B N 1
ATOM 8147 C CA . ALA B 1 288 ? -25.781 -25.703 -15.914 1 95.25 288 ALA B CA 1
ATOM 8148 C C . ALA B 1 288 ? -26.391 -26.406 -17.125 1 95.25 288 ALA B C 1
ATOM 8150 O O . ALA B 1 288 ? -25.656 -26.875 -18 1 95.25 288 ALA B O 1
ATOM 8151 N N . ASN B 1 289 ? -27.672 -26.422 -17.188 1 91.62 289 ASN B N 1
ATOM 8152 C CA . ASN B 1 289 ? -28.312 -27.094 -18.312 1 91.62 289 ASN B CA 1
ATOM 8153 C C . ASN B 1 289 ? -28.266 -26.234 -19.578 1 91.62 289 ASN B C 1
ATOM 8155 O O . ASN B 1 289 ? -27.641 -25.172 -19.594 1 91.62 289 ASN B O 1
ATOM 8159 N N . SER B 1 290 ? -28.844 -26.719 -20.609 1 87.81 290 SER B N 1
ATOM 8160 C CA . SER B 1 290 ? -28.734 -26.078 -21.922 1 87.81 290 SER B CA 1
ATOM 8161 C C . SER B 1 290 ? -29.359 -24.688 -21.906 1 87.81 290 SER B C 1
ATOM 8163 O O . SER B 1 290 ? -29.031 -23.859 -22.75 1 87.81 290 SER B O 1
ATOM 8165 N N . ALA B 1 291 ? -30.25 -24.469 -20.891 1 88.62 291 ALA B N 1
ATOM 8166 C CA . ALA B 1 291 ? -30.891 -23.172 -20.766 1 88.62 291 ALA B CA 1
ATOM 8167 C C . ALA B 1 291 ? -30.094 -22.25 -19.844 1 88.62 291 ALA B C 1
ATOM 8169 O O . ALA B 1 291 ? -30.438 -21.078 -19.672 1 88.62 291 ALA B O 1
ATOM 8170 N N . GLY B 1 292 ? -29.094 -22.797 -19.297 1 92.62 292 GLY B N 1
ATOM 8171 C CA . GLY B 1 292 ? -28.234 -21.984 -18.453 1 92.62 292 GLY B CA 1
ATOM 8172 C C . GLY B 1 292 ? -28.641 -22.016 -16.984 1 92.62 292 GLY B C 1
ATOM 8173 O O . GLY B 1 292 ? -28.109 -21.266 -16.172 1 92.62 292 GLY B O 1
ATOM 8174 N N . LYS B 1 293 ? -29.609 -22.812 -16.672 1 94.56 293 LYS B N 1
ATOM 8175 C CA . LYS B 1 293 ? -30 -22.953 -15.281 1 94.56 293 LYS B CA 1
ATOM 8176 C C . LYS B 1 293 ? -29.016 -23.828 -14.508 1 94.56 293 LYS B C 1
ATOM 8178 O O . LYS B 1 293 ? -28.766 -24.969 -14.906 1 94.56 293 LYS B O 1
ATOM 8183 N N . ILE B 1 294 ? -28.562 -23.359 -13.344 1 95.56 294 ILE B N 1
ATOM 8184 C CA . ILE B 1 294 ? -27.469 -24 -12.617 1 95.56 294 ILE B CA 1
ATOM 8185 C C . ILE B 1 294 ? -28.016 -24.781 -11.43 1 95.56 294 ILE B C 1
ATOM 8187 O O . ILE B 1 294 ? -28.891 -24.297 -10.711 1 95.56 294 ILE B O 1
ATOM 8191 N N . ARG B 1 295 ? -27.594 -25.953 -11.273 1 93.81 295 ARG B N 1
ATOM 8192 C CA . ARG B 1 295 ? -27.812 -26.75 -10.07 1 93.81 295 ARG B CA 1
ATOM 8193 C C . ARG B 1 295 ? -26.484 -27.203 -9.477 1 93.81 295 ARG B C 1
ATOM 8195 O O . ARG B 1 295 ? -25.547 -27.5 -10.203 1 93.81 295 ARG B O 1
ATOM 8202 N N . VAL B 1 296 ? -26.438 -27.328 -8.188 1 95.5 296 VAL B N 1
ATOM 8203 C CA . VAL B 1 296 ? -25.234 -27.75 -7.504 1 95.5 296 VAL B CA 1
ATOM 8204 C C . VAL B 1 296 ? -25.156 -29.281 -7.469 1 95.5 296 VAL B C 1
ATOM 8206 O O . VAL B 1 296 ? -26.109 -29.938 -7.07 1 95.5 296 VAL B O 1
ATOM 8209 N N . LEU B 1 297 ? -24.062 -29.797 -7.91 1 95.5 297 LEU B N 1
ATOM 8210 C CA . LEU B 1 297 ? -23.859 -31.25 -7.941 1 95.5 297 LEU B CA 1
ATOM 8211 C C . LEU B 1 297 ? -23.203 -31.734 -6.656 1 95.5 297 LEU B C 1
ATOM 8213 O O . LEU B 1 297 ? -23.422 -32.844 -6.219 1 95.5 297 LEU B O 1
ATOM 8217 N N . ARG B 1 298 ? -22.281 -30.891 -6.129 1 94.88 298 ARG B N 1
ATOM 8218 C CA . ARG B 1 298 ? -21.5 -31.297 -4.973 1 94.88 298 ARG B CA 1
ATOM 8219 C C . ARG B 1 298 ? -20.891 -30.094 -4.262 1 94.88 298 ARG B C 1
ATOM 8221 O O . ARG B 1 298 ? -20.547 -29.109 -4.902 1 94.88 298 ARG B O 1
ATOM 8228 N N . GLY B 1 299 ? -20.797 -30.203 -2.863 1 94.62 299 GLY B N 1
ATOM 8229 C CA . GLY B 1 299 ? -20.016 -29.234 -2.107 1 94.62 299 GLY B CA 1
ATOM 8230 C C . GLY B 1 299 ? -20.875 -28.203 -1.395 1 94.62 299 GLY B C 1
ATOM 8231 O O . GLY B 1 299 ? -20.359 -27.344 -0.673 1 94.62 299 GLY B O 1
ATOM 8232 N N . LEU B 1 300 ? -22.188 -28.219 -1.57 1 91.38 300 LEU B N 1
ATOM 8233 C CA . LEU B 1 300 ? -23.062 -27.188 -0.999 1 91.38 300 LEU B CA 1
ATOM 8234 C C . LEU B 1 300 ? -23.031 -27.25 0.525 1 91.38 300 LEU B C 1
ATOM 8236 O O . LEU B 1 300 ? -23.25 -26.234 1.192 1 91.38 300 LEU B O 1
ATOM 8240 N N . SER B 1 301 ? -22.781 -28.5 1.088 1 91.44 301 SER B N 1
ATOM 8241 C CA . SER B 1 301 ? -22.703 -28.641 2.537 1 91.44 301 SER B CA 1
ATOM 8242 C C . SER B 1 301 ? -21.375 -28.125 3.076 1 91.44 301 SER B C 1
ATOM 8244 O O . SER B 1 301 ? -21.172 -28.047 4.289 1 91.44 301 SER B O 1
ATOM 8246 N N . GLY B 1 302 ? -20.5 -27.781 2.232 1 92.5 302 GLY B N 1
ATOM 8247 C CA . GLY B 1 302 ? -19.219 -27.219 2.627 1 92.5 302 GLY B CA 1
ATOM 8248 C C . GLY B 1 302 ? -18.141 -28.281 2.859 1 92.5 302 GLY B C 1
ATOM 8249 O O . GLY B 1 302 ? -18.406 -29.469 2.736 1 92.5 302 GLY B O 1
ATOM 8250 N N . GLY B 1 303 ? -16.859 -27.734 2.998 1 95 303 GLY B N 1
ATOM 8251 C CA . GLY B 1 303 ? -15.797 -28.609 3.475 1 95 303 GLY B CA 1
ATOM 8252 C C . GLY B 1 303 ? -14.922 -29.156 2.357 1 95 303 GLY B C 1
ATOM 8253 O O . GLY B 1 303 ? -13.914 -29.812 2.615 1 95 303 GLY B O 1
ATOM 8254 N N . ILE B 1 304 ? -15.312 -28.875 1.104 1 96.38 304 ILE B N 1
ATOM 8255 C CA . ILE B 1 304 ? -14.492 -29.438 0.035 1 96.38 304 ILE B CA 1
ATOM 8256 C C . ILE B 1 304 ? -14.023 -28.328 -0.897 1 96.38 304 ILE B C 1
ATOM 8258 O O . ILE B 1 304 ? -14.594 -27.234 -0.901 1 96.38 304 ILE B O 1
ATOM 8262 N N . SER B 1 305 ? -13.008 -28.656 -1.629 1 97.19 305 SER B N 1
ATOM 8263 C CA . SER B 1 305 ? -12.43 -27.781 -2.646 1 97.19 305 SER B CA 1
ATOM 8264 C C . SER B 1 305 ? -12.258 -28.516 -3.971 1 97.19 305 SER B C 1
ATOM 8266 O O . SER B 1 305 ? -11.18 -29.016 -4.281 1 97.19 305 SER B O 1
ATOM 8268 N N . PRO B 1 306 ? -13.305 -28.531 -4.793 1 96.94 306 PRO B N 1
ATOM 8269 C CA . PRO B 1 306 ? -13.195 -29.203 -6.098 1 96.94 306 PRO B CA 1
ATOM 8270 C C . PRO B 1 306 ? -12.484 -28.328 -7.137 1 96.94 306 PRO B C 1
ATOM 8272 O O . PRO B 1 306 ? -12.5 -27.109 -7.043 1 96.94 306 PRO B O 1
ATOM 8275 N N . ARG B 1 307 ? -11.891 -29.016 -8.125 1 96.56 307 ARG B N 1
ATOM 8276 C CA . ARG B 1 307 ? -11.219 -28.266 -9.188 1 96.56 307 ARG B CA 1
ATOM 8277 C C . ARG B 1 307 ? -11.086 -29.125 -10.453 1 96.56 307 ARG B C 1
ATOM 8279 O O . ARG B 1 307 ? -11.078 -30.344 -10.375 1 96.56 307 ARG B O 1
ATOM 8286 N N . SER B 1 308 ? -11.055 -28.516 -11.586 1 96.88 308 SER B N 1
ATOM 8287 C CA . SER B 1 308 ? -10.625 -29.047 -12.875 1 96.88 308 SER B CA 1
ATOM 8288 C C . SER B 1 308 ? -11.523 -30.188 -13.328 1 96.88 308 SER B C 1
ATOM 8290 O O . SER B 1 308 ? -11.031 -31.281 -13.641 1 96.88 308 SER B O 1
ATOM 8292 N N . PRO B 1 309 ? -12.789 -29.984 -13.453 1 97.06 309 PRO B N 1
ATOM 8293 C CA . PRO B 1 309 ? -13.641 -31.031 -14.023 1 97.06 309 PRO B CA 1
ATOM 8294 C C . PRO B 1 309 ? -13.32 -31.312 -15.484 1 97.06 309 PRO B C 1
ATOM 8296 O O . PRO B 1 309 ? -13.062 -30.391 -16.266 1 97.06 309 PRO B O 1
ATOM 8299 N N . ARG B 1 310 ? -13.289 -32.594 -15.852 1 97.31 310 ARG B N 1
ATOM 8300 C CA . ARG B 1 310 ? -13.031 -33.062 -17.219 1 97.31 310 ARG B CA 1
ATOM 8301 C C . ARG B 1 310 ? -13.977 -34.188 -17.594 1 97.31 310 ARG B C 1
ATOM 8303 O O . ARG B 1 310 ? -14.328 -35.031 -16.734 1 97.31 310 ARG B O 1
ATOM 8310 N N . PHE B 1 311 ? -14.328 -34.25 -18.859 1 95.5 311 PHE B N 1
ATOM 8311 C CA . PHE B 1 311 ? -15.18 -35.312 -19.359 1 95.5 311 PHE B CA 1
ATOM 8312 C C . PHE B 1 311 ? -14.391 -36.25 -20.266 1 95.5 311 PHE B C 1
ATOM 8314 O O . PHE B 1 311 ? -13.438 -35.844 -20.922 1 95.5 311 PHE B O 1
ATOM 8321 N N . SER B 1 312 ? -14.852 -37.531 -20.25 1 94.69 312 SER B N 1
ATOM 8322 C CA . SER B 1 312 ? -14.414 -38.406 -21.312 1 94.69 312 SER B CA 1
ATOM 8323 C C . SER B 1 312 ? -14.93 -37.969 -22.672 1 94.69 312 SER B C 1
ATOM 8325 O O . SER B 1 312 ? -15.945 -37.281 -22.75 1 94.69 312 SER B O 1
ATOM 8327 N N . PRO B 1 313 ? -14.195 -38.375 -23.703 1 90.5 313 PRO B N 1
ATOM 8328 C CA . PRO B 1 313 ? -14.594 -37.875 -25.031 1 90.5 313 PRO B CA 1
ATOM 8329 C C . PRO B 1 313 ? -16.031 -38.281 -25.391 1 90.5 313 PRO B C 1
ATOM 8331 O O . PRO B 1 313 ? -16.688 -37.562 -26.141 1 90.5 313 PRO B O 1
ATOM 8334 N N . ASP B 1 314 ? -16.547 -39.375 -24.875 1 88.38 314 ASP B N 1
ATOM 8335 C CA . ASP B 1 314 ? -17.891 -39.812 -25.188 1 88.38 314 ASP B CA 1
ATOM 8336 C C . ASP B 1 314 ? -18.922 -39.25 -24.219 1 88.38 314 ASP B C 1
ATOM 8338 O O . ASP B 1 314 ? -20.109 -39.531 -24.312 1 88.38 314 ASP B O 1
ATOM 8342 N N . GLY B 1 315 ? -18.469 -38.5 -23.219 1 91.25 315 GLY B N 1
ATOM 8343 C CA . GLY B 1 315 ? -19.344 -37.812 -22.297 1 91.25 315 GLY B CA 1
ATOM 8344 C C . GLY B 1 315 ? -19.922 -38.719 -21.219 1 91.25 315 GLY B C 1
ATOM 8345 O O . GLY B 1 315 ? -20.766 -38.281 -20.422 1 91.25 315 GLY B O 1
ATOM 8346 N N . SER B 1 316 ? -19.422 -39.938 -21.094 1 91.69 316 SER B N 1
ATOM 8347 C CA . SER B 1 316 ? -20.031 -40.906 -20.203 1 91.69 316 SER B CA 1
ATOM 8348 C C . SER B 1 316 ? -19.438 -40.812 -18.797 1 91.69 316 SER B C 1
ATOM 8350 O O . SER B 1 316 ? -19.984 -41.375 -17.844 1 91.69 316 SER B O 1
ATOM 8352 N N . GLN B 1 317 ? -18.297 -40.094 -18.734 1 94.56 317 GLN B N 1
ATOM 8353 C CA . GLN B 1 317 ? -17.609 -40.031 -17.453 1 94.56 317 GLN B CA 1
ATOM 8354 C C . GLN B 1 317 ? -17.141 -38.625 -17.141 1 94.56 317 GLN B C 1
ATOM 8356 O O . GLN B 1 317 ? -16.625 -37.938 -18.016 1 94.56 317 GLN B O 1
ATOM 8361 N N . LEU B 1 318 ? -17.344 -38.219 -15.883 1 96.12 318 LEU B N 1
ATOM 8362 C CA . LEU B 1 318 ? -16.812 -37 -15.352 1 96.12 318 LEU B CA 1
ATOM 8363 C C . LEU B 1 318 ? -15.758 -37.25 -14.289 1 96.12 318 LEU B C 1
ATOM 8365 O O . LEU B 1 318 ? -15.961 -38.094 -13.406 1 96.12 318 LEU B O 1
ATOM 8369 N N . VAL B 1 319 ? -14.617 -36.656 -14.383 1 97.81 319 VAL B N 1
ATOM 8370 C CA . VAL B 1 319 ? -13.594 -36.719 -13.352 1 97.81 319 VAL B CA 1
ATOM 8371 C C . VAL B 1 319 ? -13.227 -35.312 -12.891 1 97.81 319 VAL B C 1
ATOM 8373 O O . VAL B 1 319 ? -13.391 -34.344 -13.641 1 97.81 319 VAL B O 1
ATOM 8376 N N . TRP B 1 320 ? -12.812 -35.125 -11.68 1 97.75 320 TRP B N 1
ATOM 8377 C CA . TRP B 1 320 ? -12.32 -33.844 -11.164 1 97.75 320 TRP B CA 1
ATOM 8378 C C . TRP B 1 320 ? -11.383 -34.062 -9.984 1 97.75 320 TRP B C 1
ATOM 8380 O O . TRP B 1 320 ? -11.297 -35.188 -9.453 1 97.75 320 TRP B O 1
ATOM 8390 N N . LEU B 1 321 ? -10.578 -33.062 -9.648 1 97.81 321 LEU B N 1
ATOM 8391 C CA . LEU B 1 321 ? -9.727 -33.062 -8.461 1 97.81 321 LEU B CA 1
ATOM 8392 C C . LEU B 1 321 ? -10.461 -32.469 -7.266 1 97.81 321 LEU B C 1
ATOM 8394 O O . LEU B 1 321 ? -11.32 -31.609 -7.43 1 97.81 321 LEU B O 1
ATOM 8398 N N . GLU B 1 322 ? -10.094 -33 -6.078 1 97.06 322 GLU B N 1
ATOM 8399 C CA . GLU B 1 322 ? -10.758 -32.469 -4.887 1 97.06 322 GLU B CA 1
ATOM 8400 C C . GLU B 1 322 ? -9.859 -32.562 -3.662 1 97.06 322 GLU B C 1
ATOM 8402 O O . GLU B 1 322 ? -9.086 -33.531 -3.529 1 97.06 322 GLU B O 1
ATOM 8407 N N . ARG B 1 323 ? -9.891 -31.672 -2.832 1 95.12 323 ARG B N 1
ATOM 8408 C CA . ARG B 1 323 ? -9.336 -31.797 -1.486 1 95.12 323 ARG B CA 1
ATOM 8409 C C . ARG B 1 323 ? -10.273 -31.172 -0.451 1 95.12 323 ARG B C 1
ATOM 8411 O O . ARG B 1 323 ? -11.359 -30.703 -0.792 1 95.12 323 ARG B O 1
ATOM 8418 N N . LEU B 1 324 ? -9.969 -31.359 0.79 1 95.19 324 LEU B N 1
ATOM 8419 C CA . LEU B 1 324 ? -10.758 -30.734 1.84 1 95.19 324 LEU B CA 1
ATOM 8420 C C . LEU B 1 324 ? -10.445 -29.234 1.947 1 95.19 324 LEU B C 1
ATOM 8422 O O . LEU B 1 324 ? -9.305 -28.828 1.727 1 95.19 324 LEU B O 1
ATOM 8426 N N . SER B 1 325 ? -11.5 -28.5 2.197 1 96.19 325 SER B N 1
ATOM 8427 C CA . SER B 1 325 ? -11.258 -27.078 2.383 1 96.19 325 SER B CA 1
ATOM 8428 C C . SER B 1 325 ? -10.523 -26.797 3.693 1 96.19 325 SER B C 1
ATOM 8430 O O . SER B 1 325 ? -10.68 -27.547 4.66 1 96.19 325 SER B O 1
ATOM 8432 N N . GLY B 1 326 ? -9.688 -25.703 3.715 1 95.5 326 GLY B N 1
ATOM 8433 C CA . GLY B 1 326 ? -8.922 -25.344 4.898 1 95.5 326 GLY B CA 1
ATOM 8434 C C . GLY B 1 326 ? -7.562 -26.016 4.965 1 95.5 326 GLY B C 1
ATOM 8435 O O . GLY B 1 326 ? -7.172 -26.719 4.031 1 95.5 326 GLY B O 1
ATOM 8436 N N . GLY B 1 327 ? -6.848 -25.719 6.008 1 96.12 327 GLY B N 1
ATOM 8437 C CA . GLY B 1 327 ? -5.535 -26.312 6.195 1 96.12 327 GLY B CA 1
ATOM 8438 C C . GLY B 1 327 ? -4.461 -25.688 5.332 1 96.12 327 GLY B C 1
ATOM 8439 O O . GLY B 1 327 ? -4.457 -24.469 5.137 1 96.12 327 GLY B O 1
ATOM 8440 N N . THR B 1 328 ? -3.582 -26.516 4.84 1 97.31 328 THR B N 1
ATOM 8441 C CA . THR B 1 328 ? -2.441 -26.047 4.066 1 97.31 328 THR B CA 1
ATOM 8442 C C . THR B 1 328 ? -2.895 -25.469 2.729 1 97.31 328 THR B C 1
ATOM 8444 O O . THR B 1 328 ? -3.875 -25.938 2.146 1 97.31 328 THR B O 1
ATOM 8447 N N . HIS B 1 329 ? -2.195 -24.484 2.275 1 96.69 329 HIS B N 1
ATOM 8448 C CA . HIS B 1 329 ? -2.629 -23.781 1.071 1 96.69 329 HIS B CA 1
ATOM 8449 C C . HIS B 1 329 ? -2.439 -24.641 -0.169 1 96.69 329 HIS B C 1
ATOM 8451 O O . HIS B 1 329 ? -3.033 -24.375 -1.216 1 96.69 329 HIS B O 1
ATOM 8457 N N . ASP B 1 330 ? -1.562 -25.625 -0.123 1 96.56 330 ASP B N 1
ATOM 8458 C CA . ASP B 1 330 ? -1.442 -26.672 -1.14 1 96.56 330 ASP B CA 1
ATOM 8459 C C . ASP B 1 330 ? -1.192 -28.031 -0.502 1 96.56 330 ASP B C 1
ATOM 8461 O O . ASP B 1 330 ? -0.824 -28.125 0.671 1 96.56 330 ASP B O 1
ATOM 8465 N N . GLY B 1 331 ? -1.515 -29.078 -1.224 1 95.56 331 GLY B N 1
ATOM 8466 C CA . GLY B 1 331 ? -1.384 -30.453 -0.75 1 95.56 331 GLY B CA 1
ATOM 8467 C C . GLY B 1 331 ? -1.872 -31.484 -1.752 1 95.56 331 GLY B C 1
ATOM 8468 O O . GLY B 1 331 ? -2.15 -31.141 -2.906 1 95.56 331 GLY B O 1
ATOM 8469 N N . SER B 1 332 ? -1.902 -32.656 -1.283 1 96.19 332 SER B N 1
ATOM 8470 C CA . SER B 1 332 ? -2.334 -33.75 -2.146 1 96.19 332 SER B CA 1
ATOM 8471 C C . SER B 1 332 ? -3.826 -33.656 -2.449 1 96.19 332 SER B C 1
ATOM 8473 O O . SER B 1 332 ? -4.621 -33.281 -1.584 1 96.19 332 SER B O 1
ATOM 8475 N N . MET B 1 333 ? -4.133 -34.031 -3.641 1 96.62 333 MET B N 1
ATOM 8476 C CA . MET B 1 333 ? -5.523 -34.062 -4.082 1 96.62 333 MET B CA 1
ATOM 8477 C C . MET B 1 333 ? -6.027 -35.5 -4.238 1 96.62 333 MET B C 1
ATOM 8479 O O . MET B 1 333 ? -5.23 -36.438 -4.367 1 96.62 333 MET B O 1
ATOM 8483 N N . ARG B 1 334 ? -7.297 -35.656 -4.109 1 96.88 334 ARG B N 1
ATOM 8484 C CA . ARG B 1 334 ? -7.883 -36.906 -4.562 1 96.88 334 ARG B CA 1
ATOM 8485 C C . ARG B 1 334 ? -8.492 -36.75 -5.953 1 96.88 334 ARG B C 1
ATOM 8487 O O . ARG B 1 334 ? -8.844 -35.656 -6.363 1 96.88 334 ARG B O 1
ATOM 8494 N N . LEU B 1 335 ? -8.484 -37.844 -6.672 1 98.06 335 LEU B N 1
ATOM 8495 C CA . LEU B 1 335 ? -9.117 -37.906 -7.984 1 98.06 335 LEU B CA 1
ATOM 8496 C C . LEU B 1 335 ? -10.508 -38.5 -7.875 1 98.06 335 LEU B C 1
ATOM 8498 O O . LEU B 1 335 ? -10.672 -39.656 -7.422 1 98.06 335 LEU B O 1
ATOM 8502 N N . MET B 1 336 ? -11.516 -37.719 -8.266 1 97.81 336 MET B N 1
ATOM 8503 C CA . MET B 1 336 ? -12.914 -38.125 -8.164 1 97.81 336 MET B CA 1
ATOM 8504 C C . MET B 1 336 ? -13.469 -38.531 -9.523 1 97.81 336 MET B C 1
ATOM 8506 O O . MET B 1 336 ? -12.969 -38.062 -10.555 1 97.81 336 MET B O 1
ATOM 8510 N N . HIS B 1 337 ? -14.492 -39.375 -9.484 1 97.38 337 HIS B N 1
ATOM 8511 C CA . HIS B 1 337 ? -15.102 -39.875 -10.703 1 97.38 337 HIS B CA 1
ATOM 8512 C C . HIS B 1 337 ? -16.609 -40.062 -10.531 1 97.38 337 HIS B C 1
ATOM 8514 O O . HIS B 1 337 ? -17.078 -40.406 -9.453 1 97.38 337 HIS B O 1
ATOM 8520 N N . CYS B 1 338 ? -17.297 -39.75 -11.602 1 95.31 338 CYS B N 1
ATOM 8521 C CA . CYS B 1 338 ? -18.734 -39.969 -11.648 1 95.31 338 CYS B CA 1
ATOM 8522 C C . CYS B 1 338 ? -19.188 -40.344 -13.062 1 95.31 338 CYS B C 1
ATOM 8524 O O . CYS B 1 338 ? -18.797 -39.688 -14.031 1 95.31 338 CYS B O 1
ATOM 8526 N N . ALA B 1 339 ? -20.016 -41.406 -13.07 1 92.31 339 ALA B N 1
ATOM 8527 C CA . ALA B 1 339 ? -20.641 -41.719 -14.352 1 92.31 339 ALA B CA 1
ATOM 8528 C C . ALA B 1 339 ? -21.641 -40.625 -14.742 1 92.31 339 ALA B C 1
ATOM 8530 O O . ALA B 1 339 ? -22.25 -40 -13.875 1 92.31 339 ALA B O 1
ATOM 8531 N N . TRP B 1 340 ? -21.812 -40.438 -16 1 90.75 340 TRP B N 1
ATOM 8532 C CA . TRP B 1 340 ? -22.703 -39.406 -16.484 1 90.75 340 TRP B CA 1
ATOM 8533 C C . TRP B 1 340 ? -23.75 -39.969 -17.438 1 90.75 340 TRP B C 1
ATOM 8535 O O . TRP B 1 340 ? -23.422 -40.75 -18.328 1 90.75 340 TRP B O 1
ATOM 8545 N N . PRO B 1 341 ? -25 -39.594 -17.391 1 88 341 PRO B N 1
ATOM 8546 C CA . PRO B 1 341 ? -25.484 -38.531 -16.484 1 88 341 PRO B CA 1
ATOM 8547 C C . PRO B 1 341 ? -25.625 -39.031 -15.039 1 88 341 PRO B C 1
ATOM 8549 O O . PRO B 1 341 ? -25.859 -40.219 -14.805 1 88 341 PRO B O 1
ATOM 8552 N N . PRO B 1 342 ? -25.422 -38.031 -14.195 1 86.69 342 PRO B N 1
ATOM 8553 C CA . PRO B 1 342 ? -25.594 -38.406 -12.789 1 86.69 342 PRO B CA 1
ATOM 8554 C C . PRO B 1 342 ? -27.062 -38.562 -12.398 1 86.69 342 PRO B C 1
ATOM 8556 O O . PRO B 1 342 ? -27.953 -38.188 -13.18 1 86.69 342 PRO B O 1
ATOM 8559 N N . PRO B 1 343 ? -27.312 -39.125 -11.203 1 77.56 343 PRO B N 1
ATOM 8560 C CA . PRO B 1 343 ? -28.703 -39.219 -10.773 1 77.56 343 PRO B CA 1
ATOM 8561 C C . PRO B 1 343 ? -29.391 -37.844 -10.719 1 77.56 343 PRO B C 1
ATOM 8563 O O . PRO B 1 343 ? -28.766 -36.844 -10.391 1 77.56 343 PRO B O 1
ATOM 8566 N N . PHE B 1 344 ? -30.578 -37.812 -11.203 1 71 344 PHE B N 1
ATOM 8567 C CA . PHE B 1 344 ? -31.328 -36.594 -11.445 1 71 344 PHE B CA 1
ATOM 8568 C C . PHE B 1 344 ? -31.531 -35.812 -10.156 1 71 344 PHE B C 1
ATOM 8570 O O . PHE B 1 344 ? -31.562 -34.594 -10.164 1 71 344 PHE B O 1
ATOM 8577 N N . ASP B 1 345 ? -31.672 -36.5 -9.133 1 74.44 345 ASP B N 1
ATOM 8578 C CA . ASP B 1 345 ? -32.031 -35.719 -7.949 1 74.44 345 ASP B CA 1
ATOM 8579 C C . ASP B 1 345 ? -30.953 -35.781 -6.891 1 74.44 345 ASP B C 1
ATOM 8581 O O . ASP B 1 345 ? -30.359 -36.844 -6.648 1 74.44 345 ASP B O 1
ATOM 8585 N N . GLY B 1 346 ? -30.562 -34.531 -6.445 1 77.38 346 GLY B N 1
ATOM 8586 C CA . GLY B 1 346 ? -29.703 -34.406 -5.266 1 77.38 346 GLY B CA 1
ATOM 8587 C C . GLY B 1 346 ? -28.234 -34.281 -5.602 1 77.38 346 GLY B C 1
ATOM 8588 O O . GLY B 1 346 ? -27.859 -34.25 -6.777 1 77.38 346 GLY B O 1
ATOM 8589 N N . PRO B 1 347 ? -27.422 -34.219 -4.645 1 88.12 347 PRO B N 1
ATOM 8590 C CA . PRO B 1 347 ? -25.969 -34.125 -4.789 1 88.12 347 PRO B CA 1
ATOM 8591 C C . PRO B 1 347 ? -25.328 -35.438 -5.242 1 88.12 347 PRO B C 1
ATOM 8593 O O . PRO B 1 347 ? -25.891 -36.531 -5.004 1 88.12 347 PRO B O 1
ATOM 8596 N N . ILE B 1 348 ? -24.266 -35.312 -5.996 1 90.62 348 ILE B N 1
ATOM 8597 C CA . ILE B 1 348 ? -23.547 -36.5 -6.414 1 90.62 348 ILE B CA 1
ATOM 8598 C C . ILE B 1 348 ? -22.484 -36.875 -5.379 1 90.62 348 ILE B C 1
ATOM 8600 O O . ILE B 1 348 ? -21.875 -35.969 -4.785 1 90.62 348 ILE B O 1
ATOM 8604 N N . GLU B 1 349 ? -22.422 -38.031 -5.004 1 82.81 349 GLU B N 1
ATOM 8605 C CA . GLU B 1 349 ? -21.391 -38.469 -4.07 1 82.81 349 GLU B CA 1
ATOM 8606 C C . GLU B 1 349 ? -20.031 -38.594 -4.77 1 82.81 349 GLU B C 1
ATOM 8608 O O . GLU B 1 349 ? -19.016 -38.125 -4.254 1 82.81 349 GLU B O 1
ATOM 8613 N N . GLY B 1 350 ? -20 -39.062 -6.027 1 88.44 350 GLY B N 1
ATOM 8614 C CA . GLY B 1 350 ? -18.75 -39.281 -6.738 1 88.44 350 GLY B CA 1
ATOM 8615 C C . GLY B 1 350 ? -17.953 -40.438 -6.18 1 88.44 350 GLY B C 1
ATOM 8616 O O . GLY B 1 350 ? -18.062 -40.781 -4.996 1 88.44 350 GLY B O 1
ATOM 8617 N N . GLU B 1 351 ? -17.25 -41.062 -6.879 1 94.69 351 GLU B N 1
ATOM 8618 C CA . GLU B 1 351 ? -16.359 -42.156 -6.496 1 94.69 351 GLU B CA 1
ATOM 8619 C C . GLU B 1 351 ? -14.914 -41.688 -6.438 1 94.69 351 GLU B C 1
ATOM 8621 O O . GLU B 1 351 ? -14.453 -40.938 -7.316 1 94.69 351 GLU B O 1
ATOM 8626 N N . VAL B 1 352 ? -14.211 -42.125 -5.344 1 96.75 352 VAL B N 1
ATOM 8627 C CA . VAL B 1 352 ? -12.797 -41.781 -5.223 1 96.75 352 VAL B CA 1
ATOM 8628 C C . VAL B 1 352 ? -11.969 -42.812 -6.012 1 96.75 352 VAL B C 1
ATOM 8630 O O . VAL B 1 352 ? -12.016 -44 -5.73 1 96.75 352 VAL B O 1
ATOM 8633 N N . LEU B 1 353 ? -11.266 -42.344 -7.012 1 97.06 353 LEU B N 1
ATOM 8634 C CA . LEU B 1 353 ? -10.367 -43.219 -7.754 1 97.06 353 LEU B CA 1
ATOM 8635 C C . LEU B 1 353 ? -9.023 -43.344 -7.035 1 97.06 353 LEU B C 1
ATOM 8637 O O . LEU B 1 353 ? -8.523 -44.469 -6.852 1 97.06 353 LEU B O 1
ATOM 8641 N N . ILE B 1 354 ? -8.391 -42.25 -6.723 1 96.62 354 ILE B N 1
ATOM 8642 C CA . ILE B 1 354 ? -7.164 -42.156 -5.941 1 96.62 354 ILE B CA 1
ATOM 8643 C C . ILE B 1 354 ? -7.367 -41.219 -4.766 1 96.62 354 ILE B C 1
ATOM 8645 O O . ILE B 1 354 ? -7.758 -40.062 -4.957 1 96.62 354 ILE B O 1
ATOM 8649 N N . ASP B 1 355 ? -7.098 -41.625 -3.574 1 95.25 355 ASP B N 1
ATOM 8650 C CA . ASP B 1 355 ? -7.332 -40.844 -2.371 1 95.25 355 ASP B CA 1
ATOM 8651 C C . ASP B 1 355 ? -6.051 -40.125 -1.925 1 95.25 355 ASP B C 1
ATOM 8653 O O . ASP B 1 355 ? -5.016 -40.219 -2.584 1 95.25 355 ASP B O 1
ATOM 8657 N N . PHE B 1 356 ? -6.141 -39.469 -0.796 1 90.44 356 PHE B N 1
ATOM 8658 C CA . PHE B 1 356 ? -5.035 -38.688 -0.248 1 90.44 356 PHE B CA 1
ATOM 8659 C C . PHE B 1 356 ? -3.914 -39.594 0.234 1 90.44 356 PHE B C 1
ATOM 8661 O O . PHE B 1 356 ? -2.734 -39.281 0.087 1 90.44 356 PHE B O 1
ATOM 8668 N N . ASP B 1 357 ? -4.285 -40.594 0.928 1 88.69 357 ASP B N 1
ATOM 8669 C CA . ASP B 1 357 ? -3.303 -41.531 1.481 1 88.69 357 ASP B CA 1
ATOM 8670 C C . ASP B 1 357 ? -2.834 -42.531 0.427 1 88.69 357 ASP B C 1
ATOM 8672 O O . ASP B 1 357 ? -3.541 -43.5 0.116 1 88.69 357 ASP B O 1
ATOM 8676 N N . THR B 1 358 ? -1.661 -42.344 -0.045 1 89.31 358 THR B N 1
ATOM 8677 C CA . THR B 1 358 ? -1.146 -43.156 -1.134 1 89.31 358 THR B CA 1
ATOM 8678 C C . THR B 1 358 ? 0.081 -43.938 -0.683 1 89.31 358 THR B C 1
ATOM 8680 O O . THR B 1 358 ? 0.843 -44.438 -1.513 1 89.31 358 THR B O 1
ATOM 8683 N N . ARG B 1 359 ? 0.38 -44.094 0.527 1 89.81 359 ARG B N 1
ATOM 8684 C CA . ARG B 1 359 ? 1.604 -44.719 1.048 1 89.81 359 ARG B CA 1
ATOM 8685 C C . ARG B 1 359 ? 1.727 -46.156 0.61 1 89.81 359 ARG B C 1
ATOM 8687 O O . ARG B 1 359 ? 2.836 -46.688 0.475 1 89.81 359 ARG B O 1
ATOM 8694 N N . ASN B 1 360 ? 0.577 -46.688 0.322 1 85.75 360 ASN B N 1
ATOM 8695 C CA . ASN B 1 360 ? 0.602 -48.094 -0.066 1 85.75 360 ASN B CA 1
ATOM 8696 C C . ASN B 1 360 ? 0.445 -48.25 -1.575 1 85.75 360 ASN B C 1
ATOM 8698 O O . ASN B 1 360 ? 0.329 -49.375 -2.07 1 85.75 360 ASN B O 1
ATOM 8702 N N . LEU B 1 361 ? 0.495 -47.219 -2.219 1 88 361 LEU B N 1
ATOM 8703 C CA . LEU B 1 361 ? 0.35 -47.281 -3.67 1 88 361 LEU B CA 1
ATOM 8704 C C . LEU B 1 361 ? 1.709 -47.188 -4.355 1 88 361 LEU B C 1
ATOM 8706 O O . LEU B 1 361 ? 2.572 -46.406 -3.941 1 88 361 LEU B O 1
ATOM 8710 N N . SER B 1 362 ? 1.878 -48.062 -5.305 1 87.12 362 SER B N 1
ATOM 8711 C CA . SER B 1 362 ? 3.074 -48.062 -6.141 1 87.12 362 SER B CA 1
ATOM 8712 C C . SER B 1 362 ? 2.734 -47.719 -7.586 1 87.12 362 SER B C 1
ATOM 8714 O O . SER B 1 362 ? 1.64 -48.031 -8.062 1 87.12 362 SER B O 1
ATOM 8716 N N . ASP B 1 363 ? 3.705 -47.062 -8.211 1 80 363 ASP B N 1
ATOM 8717 C CA . ASP B 1 363 ? 3.48 -46.719 -9.617 1 80 363 ASP B CA 1
ATOM 8718 C C . ASP B 1 363 ? 4.113 -47.781 -10.531 1 80 363 ASP B C 1
ATOM 8720 O O . ASP B 1 363 ? 4.398 -47.5 -11.695 1 80 363 ASP B O 1
ATOM 8724 N N . GLY B 1 364 ? 4.375 -48.844 -9.992 1 76.94 364 GLY B N 1
ATOM 8725 C CA . GLY B 1 364 ? 5.031 -49.906 -10.727 1 76.94 364 GLY B CA 1
ATOM 8726 C C . GLY B 1 364 ? 6.516 -50 -10.43 1 76.94 364 GLY B C 1
ATOM 8727 O O . GLY B 1 364 ? 7.074 -51.094 -10.391 1 76.94 364 GLY B O 1
ATOM 8728 N N . ASN B 1 365 ? 7.148 -48.844 -10.258 1 79.62 365 ASN B N 1
ATOM 8729 C CA . ASN B 1 365 ? 8.586 -48.812 -10.023 1 79.62 365 ASN B CA 1
ATOM 8730 C C . ASN B 1 365 ? 8.93 -48.156 -8.688 1 79.62 365 ASN B C 1
ATOM 8732 O O . ASN B 1 365 ? 9.867 -48.562 -8.008 1 79.62 365 ASN B O 1
ATOM 8736 N N . GLU B 1 366 ? 8.219 -47.125 -8.398 1 85.75 366 GLU B N 1
ATOM 8737 C CA . GLU B 1 366 ? 8.43 -46.344 -7.188 1 85.75 366 GLU B CA 1
ATOM 8738 C C . GLU B 1 366 ? 7.137 -46.156 -6.395 1 85.75 366 GLU B C 1
ATOM 8740 O O . GLU B 1 366 ? 6.051 -46.438 -6.914 1 85.75 366 GLU B O 1
ATOM 8745 N N . LYS B 1 367 ? 7.336 -45.812 -5.18 1 91.12 367 LYS B N 1
ATOM 8746 C CA . LYS B 1 367 ? 6.152 -45.438 -4.406 1 91.12 367 LYS B CA 1
ATOM 8747 C C . LYS B 1 367 ? 5.504 -44.188 -4.945 1 91.12 367 LYS B C 1
ATOM 8749 O O . LYS B 1 367 ? 6.203 -43.219 -5.297 1 91.12 367 LYS B O 1
ATOM 8754 N N . PHE B 1 368 ? 4.258 -44.219 -5.09 1 95.5 368 PHE B N 1
ATOM 8755 C CA . PHE B 1 368 ? 3.504 -43.062 -5.539 1 95.5 368 PHE B CA 1
ATOM 8756 C C . PHE B 1 368 ? 3.258 -42.094 -4.383 1 95.5 368 PHE B C 1
ATOM 8758 O O . PHE B 1 368 ? 2.674 -42.469 -3.365 1 95.5 368 PHE B O 1
ATOM 8765 N N . ARG B 1 369 ? 3.682 -40.906 -4.457 1 95.81 369 ARG B N 1
ATOM 8766 C CA . ARG B 1 369 ? 3.688 -39.969 -3.342 1 95.81 369 ARG B CA 1
ATOM 8767 C C . ARG B 1 369 ? 2.357 -39.219 -3.236 1 95.81 369 ARG B C 1
ATOM 8769 O O . ARG B 1 369 ? 2.066 -38.594 -2.215 1 95.81 369 ARG B O 1
ATOM 8776 N N . GLY B 1 370 ? 1.516 -39.312 -4.258 1 96.44 370 GLY B N 1
ATOM 8777 C CA . GLY B 1 370 ? 0.234 -38.625 -4.246 1 96.44 370 GLY B CA 1
ATOM 8778 C C . GLY B 1 370 ? 0.028 -37.719 -5.453 1 96.44 370 GLY B C 1
ATOM 8779 O O . GLY B 1 370 ? 0.902 -37.625 -6.316 1 96.44 370 GLY B O 1
ATOM 8780 N N . ILE B 1 371 ? -1.156 -37.062 -5.555 1 97.25 371 ILE B N 1
ATOM 8781 C CA . ILE B 1 371 ? -1.502 -36.188 -6.66 1 97.25 371 ILE B CA 1
ATOM 8782 C C . ILE B 1 371 ? -1.267 -34.75 -6.25 1 97.25 371 ILE B C 1
ATOM 8784 O O . ILE B 1 371 ? -1.989 -34.188 -5.41 1 97.25 371 ILE B O 1
ATOM 8788 N N . PHE B 1 372 ? -0.235 -34.25 -6.828 1 96.81 372 PHE B N 1
ATOM 8789 C CA . PHE B 1 372 ? 0.083 -32.844 -6.648 1 96.81 372 PHE B CA 1
ATOM 8790 C C . PHE B 1 372 ? 0.058 -32.094 -7.98 1 96.81 372 PHE B C 1
ATOM 8792 O O . PHE B 1 372 ? 1.061 -32.062 -8.695 1 96.81 372 PHE B O 1
ATOM 8799 N N . CYS B 1 373 ? -1.045 -31.578 -8.352 1 91.12 373 CYS B N 1
ATOM 8800 C CA . CYS B 1 373 ? -1.173 -30.781 -9.57 1 91.12 373 CYS B CA 1
ATOM 8801 C C . CYS B 1 373 ? -2.293 -29.75 -9.438 1 91.12 373 CYS B C 1
ATOM 8803 O O . CYS B 1 373 ? -3.236 -29.953 -8.672 1 91.12 373 CYS B O 1
ATOM 8805 N N . GLN B 1 374 ? -2.188 -28.734 -10.188 1 88.88 374 GLN B N 1
ATOM 8806 C CA . GLN B 1 374 ? -3.154 -27.641 -10.117 1 88.88 374 GLN B CA 1
ATOM 8807 C C . GLN B 1 374 ? -4.352 -27.906 -11.031 1 88.88 374 GLN B C 1
ATOM 8809 O O . GLN B 1 374 ? -5.434 -27.359 -10.812 1 88.88 374 GLN B O 1
ATOM 8814 N N . ALA B 1 375 ? -4.121 -28.656 -12.078 1 94.06 375 ALA B N 1
ATOM 8815 C CA . ALA B 1 375 ? -5.184 -28.938 -13.039 1 94.06 375 ALA B CA 1
ATOM 8816 C C . ALA B 1 375 ? -4.895 -30.203 -13.82 1 94.06 375 ALA B C 1
ATOM 8818 O O . ALA B 1 375 ? -3.734 -30.547 -14.055 1 94.06 375 ALA B O 1
ATOM 8819 N N . LEU B 1 376 ? -6.008 -30.875 -14.188 1 96.88 376 LEU B N 1
ATOM 8820 C CA . LEU B 1 376 ? -5.918 -32 -15.109 1 96.88 376 LEU B CA 1
ATOM 8821 C C . LEU B 1 376 ? -5.742 -31.5 -16.547 1 96.88 376 LEU B C 1
ATOM 8823 O O . LEU B 1 376 ? -6.184 -30.406 -16.891 1 96.88 376 LEU B O 1
ATOM 8827 N N . PRO B 1 377 ? -5.023 -32.375 -17.359 1 95.38 377 PRO B N 1
ATOM 8828 C CA . PRO B 1 377 ? -4.996 -32 -18.781 1 95.38 377 PRO B CA 1
ATOM 8829 C C . PRO B 1 377 ? -6.395 -31.859 -19.391 1 95.38 377 PRO B C 1
ATOM 8831 O O . PRO B 1 377 ? -7.34 -32.5 -18.891 1 95.38 377 PRO B O 1
ATOM 8834 N N . ARG B 1 378 ? -6.488 -31.094 -20.422 1 92.5 378 ARG B N 1
ATOM 8835 C CA . ARG B 1 378 ? -7.789 -30.891 -21.047 1 92.5 378 ARG B CA 1
ATOM 8836 C C . ARG B 1 378 ? -8.32 -32.219 -21.625 1 92.5 378 ARG B C 1
ATOM 8838 O O . ARG B 1 378 ? -9.492 -32.562 -21.406 1 92.5 378 ARG B O 1
ATOM 8845 N N . ARG B 1 379 ? -7.547 -32.875 -22.469 1 94.5 379 ARG B N 1
ATOM 8846 C CA . ARG B 1 379 ? -7.797 -34.25 -22.906 1 94.5 379 ARG B CA 1
ATOM 8847 C C . ARG B 1 379 ? -6.898 -35.219 -22.156 1 94.5 379 ARG B C 1
ATOM 8849 O O . ARG B 1 379 ? -5.672 -35.125 -22.219 1 94.5 379 ARG B O 1
ATOM 8856 N N . LEU B 1 380 ? -7.539 -36.156 -21.484 1 96.75 380 LEU B N 1
ATOM 8857 C CA . LEU B 1 380 ? -6.715 -36.969 -20.578 1 96.75 380 LEU B CA 1
ATOM 8858 C C . LEU B 1 380 ? -7.07 -38.438 -20.672 1 96.75 380 LEU B C 1
ATOM 8860 O O . LEU B 1 380 ? -6.395 -39.281 -20.078 1 96.75 380 LEU B O 1
ATOM 8864 N N . PHE B 1 381 ? -8.141 -38.75 -21.438 1 97 381 PHE B N 1
ATOM 8865 C CA . PHE B 1 381 ? -8.578 -40.156 -21.484 1 97 381 PHE B CA 1
ATOM 8866 C C . PHE B 1 381 ? -7.871 -40.906 -22.625 1 97 381 PHE B C 1
ATOM 8868 O O . PHE B 1 381 ? -7.59 -40.312 -23.672 1 97 381 PHE B O 1
ATOM 8875 N N . THR B 1 382 ? -7.637 -42.156 -22.406 1 96.25 382 THR B N 1
ATOM 8876 C CA . THR B 1 382 ? -7.188 -43.031 -23.484 1 96.25 382 THR B CA 1
ATOM 8877 C C . THR B 1 382 ? -8.328 -43.312 -24.453 1 96.25 382 THR B C 1
ATOM 8879 O O . THR B 1 382 ? -9.484 -42.969 -24.188 1 96.25 382 THR B O 1
ATOM 8882 N N . LYS B 1 383 ? -7.934 -43.906 -25.531 1 93.69 383 LYS B N 1
ATOM 8883 C CA . LYS B 1 383 ? -8.891 -44.156 -26.609 1 93.69 383 LYS B CA 1
ATOM 8884 C C . LYS B 1 383 ? -10.055 -45.031 -26.125 1 93.69 383 LYS B C 1
ATOM 8886 O O . LYS B 1 383 ? -11.195 -44.844 -26.547 1 93.69 383 LYS B O 1
ATOM 8891 N N . ASP B 1 384 ? -9.82 -45.938 -25.266 1 93.81 384 ASP B N 1
ATOM 8892 C CA . ASP B 1 384 ? -10.844 -46.875 -24.812 1 93.81 384 ASP B CA 1
ATOM 8893 C C . ASP B 1 384 ? -11.617 -46.312 -23.625 1 93.81 384 ASP B C 1
ATOM 8895 O O . ASP B 1 384 ? -12.539 -46.969 -23.125 1 93.81 384 ASP B O 1
ATOM 8899 N N . ASN B 1 385 ? -11.258 -45.188 -23.031 1 93.88 385 ASN B N 1
ATOM 8900 C CA . ASN B 1 385 ? -11.891 -44.5 -21.906 1 93.88 385 ASN B CA 1
ATOM 8901 C C . ASN B 1 385 ? -11.75 -45.281 -20.609 1 93.88 385 ASN B C 1
ATOM 8903 O O . ASN B 1 385 ? -12.5 -45.062 -19.656 1 93.88 385 ASN B O 1
ATOM 8907 N N . LEU B 1 386 ? -10.805 -46.219 -20.578 1 95.31 386 LEU B N 1
ATOM 8908 C CA . LEU B 1 386 ? -10.625 -47.062 -19.391 1 95.31 386 LEU B CA 1
ATOM 8909 C C . LEU B 1 386 ? -9.547 -46.469 -18.484 1 95.31 386 LEU B C 1
ATOM 8911 O O . LEU B 1 386 ? -9.469 -46.812 -17.297 1 95.31 386 LEU B O 1
ATOM 8915 N N . HIS B 1 387 ? -8.719 -45.688 -19.125 1 96.69 387 HIS B N 1
ATOM 8916 C CA . HIS B 1 387 ? -7.645 -45.031 -18.375 1 96.69 387 HIS B CA 1
ATOM 8917 C C . HIS B 1 387 ? -7.641 -43.531 -18.609 1 96.69 387 HIS B C 1
ATOM 8919 O O . HIS B 1 387 ? -8.195 -43.062 -19.594 1 96.69 387 HIS B O 1
ATOM 8925 N N . LEU B 1 388 ? -7.145 -42.844 -17.641 1 96.88 388 LEU B N 1
ATOM 8926 C CA . LEU B 1 388 ? -6.898 -41.438 -17.812 1 96.88 388 LEU B CA 1
ATOM 8927 C C . LEU B 1 388 ? -5.477 -41.062 -17.406 1 96.88 388 LEU B C 1
ATOM 8929 O O . LEU B 1 388 ? -4.82 -41.844 -16.688 1 96.88 388 LEU B O 1
ATOM 8933 N N . ILE B 1 389 ? -4.984 -39.938 -17.891 1 97.75 389 ILE B N 1
ATOM 8934 C CA . ILE B 1 389 ? -3.615 -39.5 -17.656 1 97.75 389 ILE B CA 1
ATOM 8935 C C . ILE B 1 389 ? -3.621 -38.219 -16.812 1 97.75 389 ILE B C 1
ATOM 8937 O O . ILE B 1 389 ? -4.445 -37.344 -17.016 1 97.75 389 ILE B O 1
ATOM 8941 N N . LEU B 1 390 ? -2.785 -38.156 -15.789 1 97.69 390 LEU B N 1
ATOM 8942 C CA . LEU B 1 390 ? -2.547 -36.938 -15.031 1 97.69 390 LEU B CA 1
ATOM 8943 C C . LEU B 1 390 ? -1.06 -36.75 -14.75 1 97.69 390 LEU B C 1
ATOM 8945 O O . LEU B 1 390 ? -0.279 -37.688 -14.859 1 97.69 390 LEU B O 1
ATOM 8949 N N . ASN B 1 391 ? -0.639 -35.5 -14.562 1 97.5 391 ASN B N 1
ATOM 8950 C CA . ASN B 1 391 ? 0.719 -35.125 -14.164 1 97.5 391 ASN B CA 1
ATOM 8951 C C . ASN B 1 391 ? 0.816 -34.875 -12.664 1 97.5 391 ASN B C 1
ATOM 8953 O O . ASN B 1 391 ? -0.089 -34.281 -12.07 1 97.5 391 ASN B O 1
ATOM 8957 N N . SER B 1 392 ? 1.853 -35.281 -12.023 1 97.19 392 SER B N 1
ATOM 8958 C CA . SER B 1 392 ? 1.978 -35.031 -10.594 1 97.19 392 SER B CA 1
ATOM 8959 C C . SER B 1 392 ? 3.438 -34.844 -10.188 1 97.19 392 SER B C 1
ATOM 8961 O O . SER B 1 392 ? 4.32 -35.5 -10.734 1 97.19 392 SER B O 1
ATOM 8963 N N . GLN B 1 393 ? 3.652 -34.031 -9.266 1 96.06 393 GLN B N 1
ATOM 8964 C CA . GLN B 1 393 ? 4.961 -33.844 -8.641 1 96.06 393 GLN B CA 1
ATOM 8965 C C . GLN B 1 393 ? 5.305 -35.031 -7.75 1 96.06 393 GLN B C 1
ATOM 8967 O O . GLN B 1 393 ? 4.469 -35.5 -6.965 1 96.06 393 GLN B O 1
ATOM 8972 N N . GLN B 1 394 ? 6.477 -35.625 -7.922 1 95.25 394 GLN B N 1
ATOM 8973 C CA . GLN B 1 394 ? 7.027 -36.688 -7.109 1 95.25 394 GLN B CA 1
ATOM 8974 C C . GLN B 1 394 ? 8.422 -36.344 -6.605 1 95.25 394 GLN B C 1
ATOM 8976 O O . GLN B 1 394 ? 9.398 -36.406 -7.355 1 95.25 394 GLN B O 1
ATOM 8981 N N . GLU B 1 395 ? 8.555 -36 -5.371 1 94.5 395 GLU B N 1
ATOM 8982 C CA . GLU B 1 395 ? 9.812 -35.625 -4.734 1 94.5 395 GLU B CA 1
ATOM 8983 C C . GLU B 1 395 ? 10.492 -34.469 -5.469 1 94.5 395 GLU B C 1
ATOM 8985 O O . GLU B 1 395 ? 10.062 -33.344 -5.359 1 94.5 395 GLU B O 1
ATOM 8990 N N . THR B 1 396 ? 11.43 -34.781 -6.465 1 97 396 THR B N 1
ATOM 8991 C CA . THR B 1 396 ? 12.219 -33.719 -7.074 1 97 396 THR B CA 1
ATOM 8992 C C . THR B 1 396 ? 11.859 -33.562 -8.547 1 97 396 THR B C 1
ATOM 8994 O O . THR B 1 396 ? 12.617 -32.938 -9.312 1 97 396 THR B O 1
ATOM 8997 N N . SER B 1 397 ? 10.719 -34.125 -9 1 96.06 397 SER B N 1
ATOM 8998 C CA . SER B 1 397 ? 10.406 -34.062 -10.422 1 96.06 397 SER B CA 1
ATOM 8999 C C . SER B 1 397 ? 8.914 -34.219 -10.672 1 96.06 397 SER B C 1
ATOM 9001 O O . SER B 1 397 ? 8.164 -34.625 -9.773 1 96.06 397 SER B O 1
ATOM 9003 N N . MET B 1 398 ? 8.492 -33.906 -11.883 1 96.5 398 MET B N 1
ATOM 9004 C CA . MET B 1 398 ? 7.133 -34.094 -12.367 1 96.5 398 MET B CA 1
ATOM 9005 C C . MET B 1 398 ? 7.059 -35.312 -13.297 1 96.5 398 MET B C 1
ATOM 9007 O O . MET B 1 398 ? 7.953 -35.531 -14.117 1 96.5 398 MET B O 1
ATOM 9011 N N . HIS B 1 399 ? 5.973 -36.094 -13.172 1 95.38 399 HIS B N 1
ATOM 9012 C CA . HIS B 1 399 ? 5.805 -37.219 -14.055 1 95.38 399 HIS B CA 1
ATOM 9013 C C . HIS B 1 399 ? 4.34 -37.438 -14.406 1 95.38 399 HIS B C 1
ATOM 9015 O O . HIS B 1 399 ? 3.451 -37.125 -13.609 1 95.38 399 HIS B O 1
ATOM 9021 N N . PRO B 1 400 ? 4.102 -37.969 -15.586 1 97 400 PRO B N 1
ATOM 9022 C CA . PRO B 1 400 ? 2.742 -38.375 -15.969 1 97 400 PRO B CA 1
ATOM 9023 C C . PRO B 1 400 ? 2.393 -39.781 -15.508 1 97 400 PRO B C 1
ATOM 9025 O O . PRO B 1 400 ? 3.25 -40.688 -15.516 1 97 400 PRO B O 1
ATOM 9028 N N . TYR B 1 401 ? 1.202 -40 -15.211 1 97.12 401 TYR B N 1
ATOM 9029 C CA . TYR B 1 401 ? 0.719 -41.281 -14.719 1 97.12 401 TYR B CA 1
ATOM 9030 C C . TYR B 1 401 ? -0.54 -41.719 -15.461 1 97.12 401 TYR B C 1
ATOM 9032 O O . TYR B 1 401 ? -1.378 -40.875 -15.812 1 97.12 401 TYR B O 1
ATOM 9040 N N . LEU B 1 402 ? -0.607 -42.938 -15.68 1 96.5 402 LEU B N 1
ATOM 9041 C CA . LEU B 1 402 ? -1.806 -43.594 -16.188 1 96.5 402 LEU B CA 1
ATOM 9042 C C . LEU B 1 402 ? -2.631 -44.188 -15.039 1 96.5 402 LEU B C 1
ATOM 9044 O O . LEU B 1 402 ? -2.127 -45 -14.25 1 96.5 402 LEU B O 1
ATOM 9048 N N . VAL B 1 403 ? -3.846 -43.781 -14.953 1 97.25 403 VAL B N 1
ATOM 9049 C CA . VAL B 1 403 ? -4.734 -44.25 -13.898 1 97.25 403 VAL B CA 1
ATOM 9050 C C . VAL B 1 403 ? -5.777 -45.188 -14.492 1 97.25 403 VAL B C 1
ATOM 9052 O O . VAL B 1 403 ? -6.477 -44.844 -15.445 1 97.25 403 VAL B O 1
ATOM 9055 N N . ASP B 1 404 ? -5.871 -46.375 -13.953 1 96.81 404 ASP B N 1
ATOM 9056 C CA . ASP B 1 404 ? -6.926 -47.344 -14.312 1 96.81 404 ASP B CA 1
ATOM 9057 C C . ASP B 1 404 ? -8.211 -47.031 -13.531 1 96.81 404 ASP B C 1
ATOM 9059 O O . ASP B 1 404 ? -8.242 -47.188 -12.312 1 96.81 404 ASP B O 1
ATOM 9063 N N . ILE B 1 405 ? -9.258 -46.719 -14.203 1 97.12 405 ILE B N 1
ATOM 9064 C CA . ILE B 1 405 ? -10.484 -46.281 -13.562 1 97.12 405 ILE B CA 1
ATOM 9065 C C . ILE B 1 405 ? -11.148 -47.406 -12.812 1 97.12 405 ILE B C 1
ATOM 9067 O O . ILE B 1 405 ? -11.656 -47.219 -11.703 1 97.12 405 ILE B O 1
ATOM 9071 N N . GLU B 1 406 ? -11.141 -48.562 -13.352 1 95.94 406 GLU B N 1
ATOM 9072 C CA . GLU B 1 406 ? -11.797 -49.719 -12.742 1 95.94 406 GLU B CA 1
ATOM 9073 C C . GLU B 1 406 ? -10.969 -50.281 -11.594 1 95.94 406 GLU B C 1
ATOM 9075 O O . GLU B 1 406 ? -11.492 -50.531 -10.516 1 95.94 406 GLU B O 1
ATOM 9080 N N . LYS B 1 407 ? -9.703 -50.406 -11.812 1 95.44 407 LYS B N 1
ATOM 9081 C CA . LYS B 1 407 ? -8.828 -51.031 -10.828 1 95.44 407 LYS B CA 1
ATOM 9082 C C . LYS B 1 407 ? -8.359 -50.031 -9.781 1 95.44 407 LYS B C 1
ATOM 9084 O O . LYS B 1 407 ? -7.871 -50.406 -8.711 1 95.44 407 LYS B O 1
ATOM 9089 N N . LYS B 1 408 ? -8.453 -48.812 -10.141 1 95.19 408 LYS B N 1
ATOM 9090 C CA . LYS B 1 408 ? -8.031 -47.719 -9.25 1 95.19 408 LYS B CA 1
ATOM 9091 C C . LYS B 1 408 ? -6.547 -47.844 -8.922 1 95.19 408 LYS B C 1
ATOM 9093 O O . LYS B 1 408 ? -6.156 -47.75 -7.758 1 95.19 408 LYS B O 1
ATOM 9098 N N . THR B 1 409 ? -5.785 -48.094 -9.984 1 94.62 409 THR B N 1
ATOM 9099 C CA . THR B 1 409 ? -4.332 -48.188 -9.867 1 94.62 409 THR B CA 1
ATOM 9100 C C . THR B 1 409 ? -3.664 -47.062 -10.672 1 94.62 409 THR B C 1
ATOM 9102 O O . THR B 1 409 ? -4.301 -46.438 -11.508 1 94.62 409 THR B O 1
ATOM 9105 N N . VAL B 1 410 ? -2.447 -46.844 -10.305 1 95.62 410 VAL B N 1
ATOM 9106 C CA . VAL B 1 410 ? -1.659 -45.781 -10.961 1 95.62 410 VAL B CA 1
ATOM 9107 C C . VAL B 1 410 ? -0.37 -46.406 -11.516 1 95.62 410 VAL B C 1
ATOM 9109 O O . VAL B 1 410 ? 0.28 -47.219 -10.852 1 95.62 410 VAL B O 1
ATOM 9112 N N . GLU B 1 411 ? -0.026 -46.062 -12.719 1 95.38 411 GLU B N 1
ATOM 9113 C CA . GLU B 1 411 ? 1.205 -46.469 -13.367 1 95.38 411 GLU B CA 1
ATOM 9114 C C . GLU B 1 411 ? 1.94 -45.312 -14 1 95.38 411 GLU B C 1
ATOM 9116 O O . GLU B 1 411 ? 1.343 -44.531 -14.742 1 95.38 411 GLU B O 1
ATOM 9121 N N . ARG B 1 412 ? 3.238 -45.219 -13.703 1 95.5 412 ARG B N 1
ATOM 9122 C CA . ARG B 1 412 ? 4.02 -44.125 -14.312 1 95.5 412 ARG B CA 1
ATOM 9123 C C . ARG B 1 412 ? 4.18 -44.375 -15.812 1 95.5 412 ARG B C 1
ATOM 9125 O O . ARG B 1 412 ? 4.422 -45.5 -16.25 1 95.5 412 ARG B O 1
ATOM 9132 N N . ILE B 1 413 ? 4.016 -43.312 -16.594 1 95.44 413 ILE B N 1
ATOM 9133 C CA . ILE B 1 413 ? 4.305 -43.375 -18.031 1 95.44 413 ILE B CA 1
ATOM 9134 C C . ILE B 1 413 ? 5.789 -43.094 -18.266 1 95.44 413 ILE B C 1
ATOM 9136 O O . ILE B 1 413 ? 6.191 -41.969 -18.469 1 95.44 413 ILE B O 1
ATOM 9140 N N . ALA B 1 414 ? 6.555 -44.156 -18.312 1 92.94 414 ALA B N 1
ATOM 9141 C CA . ALA B 1 414 ? 7.98 -44.062 -18.609 1 92.94 414 ALA B CA 1
ATOM 9142 C C . ALA B 1 414 ? 8.234 -44.031 -20.109 1 92.94 414 ALA B C 1
ATOM 9144 O O . ALA B 1 414 ? 7.773 -44.906 -20.844 1 92.94 414 ALA B O 1
ATOM 9145 N N . ILE B 1 415 ? 8.898 -43.031 -20.562 1 94.06 415 ILE B N 1
ATOM 9146 C CA . ILE B 1 415 ? 9.148 -42.844 -21.984 1 94.06 415 ILE B CA 1
ATOM 9147 C C . ILE B 1 415 ? 10.625 -43.094 -22.281 1 94.06 415 ILE B C 1
ATOM 9149 O O . ILE B 1 415 ? 11.492 -42.719 -21.484 1 94.06 415 ILE B O 1
ATOM 9153 N N . THR B 1 416 ? 10.891 -43.719 -23.438 1 94.75 416 THR B N 1
ATOM 9154 C CA . THR B 1 416 ? 12.25 -43.906 -23.938 1 94.75 416 THR B CA 1
ATOM 9155 C C . THR B 1 416 ? 12.547 -42.969 -25.094 1 94.75 416 THR B C 1
ATOM 9157 O O . THR B 1 416 ? 11.727 -42.812 -26 1 94.75 416 THR B O 1
ATOM 9160 N N . LEU B 1 417 ? 13.633 -42.312 -25.047 1 93.31 417 LEU B N 1
ATOM 9161 C CA . LEU B 1 417 ? 14.141 -41.469 -26.125 1 93.31 417 LEU B CA 1
ATOM 9162 C C . LEU B 1 417 ? 15.523 -41.906 -26.562 1 93.31 417 LEU B C 1
ATOM 9164 O O . LEU B 1 417 ? 16.438 -42 -25.75 1 93.31 417 LEU B O 1
ATOM 9168 N N . ASN B 1 418 ? 15.719 -42.156 -27.828 1 91.5 418 ASN B N 1
ATOM 9169 C CA . ASN B 1 418 ? 16.984 -42.656 -28.391 1 91.5 418 ASN B CA 1
ATOM 9170 C C . ASN B 1 418 ? 17.469 -43.906 -27.672 1 91.5 418 ASN B C 1
ATOM 9172 O O . ASN B 1 418 ? 18.641 -43.969 -27.312 1 91.5 418 ASN B O 1
ATOM 9176 N N . GLY B 1 419 ? 16.625 -44.688 -27.281 1 91 419 GLY B N 1
ATOM 9177 C CA . GLY B 1 419 ? 16.953 -45.969 -26.688 1 91 419 GLY B CA 1
ATOM 9178 C C . GLY B 1 419 ? 17.188 -45.906 -25.188 1 91 419 GLY B C 1
ATOM 9179 O O . GLY B 1 419 ? 17.5 -46.938 -24.562 1 91 419 GLY B O 1
ATOM 9180 N N . LYS B 1 420 ? 17.016 -44.812 -24.641 1 93.69 420 LYS B N 1
ATOM 9181 C CA . LYS B 1 420 ? 17.25 -44.656 -23.203 1 93.69 420 LYS B CA 1
ATOM 9182 C C . LYS B 1 420 ? 16 -44.125 -22.5 1 93.69 420 LYS B C 1
ATOM 9184 O O . LYS B 1 420 ? 15.367 -43.188 -22.984 1 93.69 420 LYS B O 1
ATOM 9189 N N . GLU B 1 421 ? 15.758 -44.75 -21.438 1 92.75 421 GLU B N 1
ATOM 9190 C CA . GLU B 1 421 ? 14.641 -44.25 -20.625 1 92.75 421 GLU B CA 1
ATOM 9191 C C . GLU B 1 421 ? 14.969 -42.906 -20 1 92.75 421 GLU B C 1
ATOM 9193 O O . GLU B 1 421 ? 16.078 -42.688 -19.516 1 92.75 421 GLU B O 1
ATOM 9198 N N . LEU B 1 422 ? 14.031 -42.031 -20.047 1 92.44 422 LEU B N 1
ATOM 9199 C CA . LEU B 1 422 ? 14.227 -40.719 -19.422 1 92.44 422 LEU B CA 1
ATOM 9200 C C . LEU B 1 422 ? 14.398 -40.875 -17.906 1 92.44 422 LEU B C 1
ATOM 9202 O O . LEU B 1 422 ? 13.734 -41.719 -17.281 1 92.44 422 LEU B O 1
ATOM 9206 N N . GLU B 1 423 ? 15.266 -40.031 -17.359 1 89 423 GLU B N 1
ATOM 9207 C CA . GLU B 1 423 ? 15.578 -40.125 -15.93 1 89 423 GLU B CA 1
ATOM 9208 C C . GLU B 1 423 ? 14.383 -39.688 -15.078 1 89 423 GLU B C 1
ATOM 9210 O O . GLU B 1 423 ? 13.742 -38.688 -15.359 1 89 423 GLU B O 1
ATOM 9215 N N . PHE B 1 424 ? 14.164 -40.406 -14.062 1 87.31 424 PHE B N 1
ATOM 9216 C CA . PHE B 1 424 ? 13.023 -40.156 -13.18 1 87.31 424 PHE B CA 1
ATOM 9217 C C . PHE B 1 424 ? 13.312 -38.969 -12.258 1 87.31 424 PHE B C 1
ATOM 9219 O O . PHE B 1 424 ? 12.555 -38 -12.227 1 87.31 424 PHE B O 1
ATOM 9226 N N . GLU B 1 425 ? 14.414 -39.062 -11.516 1 91.5 425 GLU B N 1
ATOM 9227 C CA . GLU B 1 425 ? 14.656 -38.125 -10.43 1 91.5 425 GLU B CA 1
ATOM 9228 C C . GLU B 1 425 ? 15.266 -36.812 -10.945 1 91.5 425 GLU B C 1
ATOM 9230 O O . GLU B 1 425 ? 15.086 -35.75 -10.344 1 91.5 425 GLU B O 1
ATOM 9235 N N . ARG B 1 426 ? 15.906 -36.875 -12.07 1 94.94 426 ARG B N 1
ATOM 9236 C CA . ARG B 1 426 ? 16.703 -35.719 -12.5 1 94.94 426 ARG B CA 1
ATOM 9237 C C . ARG B 1 426 ? 16.078 -35.031 -13.703 1 94.94 426 ARG B C 1
ATOM 9239 O O . ARG B 1 426 ? 16.719 -34.219 -14.367 1 94.94 426 ARG B O 1
ATOM 9246 N N . SER B 1 427 ? 14.898 -35.406 -14.023 1 95.12 427 SER B N 1
ATOM 9247 C CA . SER B 1 427 ? 14.195 -34.75 -15.117 1 95.12 427 SER B CA 1
ATOM 9248 C C . SER B 1 427 ? 12.688 -34.781 -14.891 1 95.12 427 SER B C 1
ATOM 9250 O O . SER B 1 427 ? 12.188 -35.531 -14.078 1 95.12 427 SER B O 1
ATOM 9252 N N . SER B 1 428 ? 12.039 -33.906 -15.523 1 97.19 428 SER B N 1
ATOM 9253 C CA . SER B 1 428 ? 10.586 -33.781 -15.445 1 97.19 428 SER B CA 1
ATOM 9254 C C . SER B 1 428 ? 9.945 -34.031 -16.812 1 97.19 428 SER B C 1
ATOM 9256 O O . SER B 1 428 ? 10.477 -33.594 -17.828 1 97.19 428 SER B O 1
ATOM 9258 N N . LEU B 1 429 ? 8.914 -34.75 -16.844 1 97.25 429 LEU B N 1
ATOM 9259 C CA . LEU B 1 429 ? 8.094 -35.031 -18.016 1 97.25 429 LEU B CA 1
ATOM 9260 C C . LEU B 1 429 ? 6.629 -34.719 -17.734 1 97.25 429 LEU B C 1
ATOM 9262 O O . LEU B 1 429 ? 6.047 -35.219 -16.781 1 97.25 429 LEU B O 1
ATOM 9266 N N . VAL B 1 430 ? 6.027 -33.875 -18.562 1 97.38 430 VAL B N 1
ATOM 9267 C CA . VAL B 1 430 ? 4.645 -33.469 -18.359 1 97.38 430 VAL B CA 1
ATOM 9268 C C . VAL B 1 430 ? 3.848 -33.688 -19.641 1 97.38 430 VAL B C 1
ATOM 9270 O O . VAL B 1 430 ? 4.215 -33.156 -20.703 1 97.38 430 VAL B O 1
ATOM 9273 N N . VAL B 1 431 ? 2.77 -34.406 -19.594 1 97.88 431 VAL B N 1
ATOM 9274 C CA . VAL B 1 431 ? 1.885 -34.562 -20.75 1 97.88 431 VAL B CA 1
ATOM 9275 C C . VAL B 1 431 ? 1.045 -33.312 -20.953 1 97.88 431 VAL B C 1
ATOM 9277 O O . VAL B 1 431 ? 0.395 -32.844 -20.031 1 97.88 431 VAL B O 1
ATOM 9280 N N . LEU B 1 432 ? 1.06 -32.844 -22.188 1 97.62 432 LEU B N 1
ATOM 9281 C CA . LEU B 1 432 ? 0.335 -31.625 -22.516 1 97.62 432 LEU B CA 1
ATOM 9282 C C . LEU B 1 432 ? -0.987 -31.953 -23.203 1 97.62 432 LEU B C 1
ATOM 9284 O O . LEU B 1 432 ? -1.942 -31.172 -23.125 1 97.62 432 LEU B O 1
ATOM 9288 N N . ASP B 1 433 ? -1.021 -33.062 -23.984 1 97.25 433 ASP B N 1
ATOM 9289 C CA . ASP B 1 433 ? -2.227 -33.469 -24.719 1 97.25 433 ASP B CA 1
ATOM 9290 C C . ASP B 1 433 ? -2.236 -34.969 -25 1 97.25 433 ASP B C 1
ATOM 9292 O O . ASP B 1 433 ? -1.181 -35.594 -25.047 1 97.25 433 ASP B O 1
ATOM 9296 N N . VAL B 1 434 ? -3.434 -35.469 -25.141 1 96 434 VAL B N 1
ATOM 9297 C CA . VAL B 1 434 ? -3.639 -36.875 -25.422 1 96 434 VAL B CA 1
ATOM 9298 C C . VAL B 1 434 ? -4.758 -37.031 -26.453 1 96 434 VAL B C 1
ATOM 9300 O O . VAL B 1 434 ? -5.832 -36.438 -26.312 1 96 434 VAL B O 1
ATOM 9303 N N . VAL B 1 435 ? -4.492 -37.812 -27.453 1 92.62 435 VAL B N 1
ATOM 9304 C CA . VAL B 1 435 ? -5.527 -38.156 -28.422 1 92.62 435 VAL B CA 1
ATOM 9305 C C . VAL B 1 435 ? -5.238 -39.562 -29 1 92.62 435 VAL B C 1
ATOM 9307 O O . VAL B 1 435 ? -4.141 -39.812 -29.5 1 92.62 435 VAL B O 1
ATOM 9310 N N . ASP B 1 436 ? -6.129 -40.5 -28.984 1 91.31 436 ASP B N 1
ATOM 9311 C CA . ASP B 1 436 ? -6.012 -41.812 -29.578 1 91.31 436 ASP B CA 1
ATOM 9312 C C . ASP B 1 436 ? -4.723 -42.5 -29.141 1 91.31 436 ASP B C 1
ATOM 9314 O O . ASP B 1 436 ? -3.961 -43 -29.969 1 91.31 436 ASP B O 1
ATOM 9318 N N . ASP B 1 437 ? -4.383 -42.375 -27.906 1 94.75 437 ASP B N 1
ATOM 9319 C CA . ASP B 1 437 ? -3.26 -43.031 -27.25 1 94.75 437 ASP B CA 1
ATOM 9320 C C . ASP B 1 437 ? -1.93 -42.438 -27.719 1 94.75 437 ASP B C 1
ATOM 9322 O O . ASP B 1 437 ? -0.881 -43.062 -27.562 1 94.75 437 ASP B O 1
ATOM 9326 N N . LEU B 1 438 ? -2.021 -41.344 -28.422 1 94.94 438 LEU B N 1
ATOM 9327 C CA . LEU B 1 438 ? -0.862 -40.5 -28.703 1 94.94 438 LEU B CA 1
ATOM 9328 C C . LEU B 1 438 ? -0.724 -39.406 -27.688 1 94.94 438 LEU B C 1
ATOM 9330 O O . LEU B 1 438 ? -1.713 -38.75 -27.312 1 94.94 438 LEU B O 1
ATOM 9334 N N . ILE B 1 439 ? 0.5 -39.219 -27.188 1 97 439 ILE B N 1
ATOM 9335 C CA . ILE B 1 439 ? 0.71 -38.188 -26.203 1 97 439 ILE B CA 1
ATOM 9336 C C . ILE B 1 439 ? 1.802 -37.219 -26.688 1 97 439 ILE B C 1
ATOM 9338 O O . ILE B 1 439 ? 2.734 -37.656 -27.391 1 97 439 ILE B O 1
ATOM 9342 N N . VAL B 1 440 ? 1.684 -35.969 -26.453 1 97.44 440 VAL B N 1
ATOM 9343 C CA . VAL B 1 440 ? 2.736 -34.969 -26.578 1 97.44 440 VAL B CA 1
ATOM 9344 C C . VAL B 1 440 ? 3.148 -34.5 -25.188 1 97.44 440 VAL B C 1
ATOM 9346 O O . VAL B 1 440 ? 2.295 -34.188 -24.359 1 97.44 440 VAL B O 1
ATOM 9349 N N . CYS B 1 441 ? 4.449 -34.469 -24.938 1 97.31 441 CYS B N 1
ATOM 9350 C CA . CYS B 1 441 ? 4.992 -34.188 -23.625 1 97.31 441 CYS B CA 1
ATOM 9351 C C . CYS B 1 441 ? 6.047 -33.094 -23.688 1 97.31 441 CYS B C 1
ATOM 9353 O O . CYS B 1 441 ? 6.734 -32.938 -24.703 1 97.31 441 CYS B O 1
ATOM 9355 N N . ARG B 1 442 ? 6.078 -32.375 -22.641 1 97.5 442 ARG B N 1
ATOM 9356 C CA . ARG B 1 442 ? 7.207 -31.469 -22.422 1 97.5 442 ARG B CA 1
ATOM 9357 C C . ARG B 1 442 ? 8.234 -32.094 -21.484 1 97.5 442 ARG B C 1
ATOM 9359 O O . ARG B 1 442 ? 7.879 -32.625 -20.438 1 97.5 442 ARG B O 1
ATOM 9366 N N . HIS B 1 443 ? 9.438 -32.156 -21.875 1 96.94 443 HIS B N 1
ATOM 9367 C CA . HIS B 1 443 ? 10.547 -32.719 -21.109 1 96.94 443 HIS B CA 1
ATOM 9368 C C . HIS B 1 443 ? 11.578 -31.641 -20.766 1 96.94 443 HIS B C 1
ATOM 9370 O O . HIS B 1 443 ? 11.891 -30.797 -21.609 1 96.94 443 HIS B O 1
ATOM 9376 N N . SER B 1 444 ? 12.047 -31.688 -19.5 1 96.06 444 SER B N 1
ATOM 9377 C CA . SER B 1 444 ? 13.031 -30.703 -19.078 1 96.06 444 SER B CA 1
ATOM 9378 C C . SER B 1 444 ? 13.875 -31.219 -17.922 1 96.06 444 SER B C 1
ATOM 9380 O O . SER B 1 444 ? 13.477 -32.188 -17.25 1 96.06 444 SER B O 1
ATOM 9382 N N . ARG B 1 445 ? 15.094 -30.75 -17.797 1 95.56 445 ARG B N 1
ATOM 9383 C CA . ARG B 1 445 ? 15.992 -30.891 -16.656 1 95.56 445 ARG B CA 1
ATOM 9384 C C . ARG B 1 445 ? 16.578 -29.547 -16.25 1 95.56 445 ARG B C 1
ATOM 9386 O O . ARG B 1 445 ? 16.328 -28.531 -16.906 1 95.56 445 ARG B O 1
ATOM 9393 N N . LEU B 1 446 ? 17.312 -29.453 -15.109 1 95.5 446 LEU B N 1
ATOM 9394 C CA . LEU B 1 446 ? 17.875 -28.188 -14.656 1 95.5 446 LEU B CA 1
ATOM 9395 C C . LEU B 1 446 ? 18.781 -27.594 -15.719 1 95.5 446 LEU B C 1
ATOM 9397 O O . LEU B 1 446 ? 18.828 -26.359 -15.891 1 95.5 446 LEU B O 1
ATOM 9401 N N . GLY B 1 447 ? 19.469 -28.312 -16.453 1 92.81 447 GLY B N 1
ATOM 9402 C CA . GLY B 1 447 ? 20.391 -27.812 -17.469 1 92.81 447 GLY B CA 1
ATOM 9403 C C . GLY B 1 447 ? 19.859 -27.938 -18.875 1 92.81 447 GLY B C 1
ATOM 9404 O O . GLY B 1 447 ? 20.578 -27.688 -19.844 1 92.81 447 GLY B O 1
ATOM 9405 N N . LYS B 1 448 ? 18.625 -28.312 -19.031 1 93.81 448 LYS B N 1
ATOM 9406 C CA . LYS B 1 448 ? 18.016 -28.484 -20.359 1 93.81 448 LYS B CA 1
ATOM 9407 C C . LYS B 1 448 ? 16.609 -27.875 -20.391 1 93.81 448 LYS B C 1
ATOM 9409 O O . LYS B 1 448 ? 15.672 -28.453 -19.844 1 93.81 448 LYS B O 1
ATOM 9414 N N . PRO B 1 449 ? 16.5 -26.766 -21.156 1 95.25 449 PRO B N 1
ATOM 9415 C CA . PRO B 1 449 ? 15.188 -26.156 -21.312 1 95.25 449 PRO B CA 1
ATOM 9416 C C . PRO B 1 449 ? 14.164 -27.094 -21.938 1 95.25 449 PRO B C 1
ATOM 9418 O O . PRO B 1 449 ? 14.492 -28.219 -22.297 1 95.25 449 PRO B O 1
ATOM 9421 N N . HIS B 1 450 ? 12.945 -26.688 -22.125 1 96.06 450 HIS B N 1
ATOM 9422 C CA . HIS B 1 450 ? 11.812 -27.484 -22.562 1 96.06 450 HIS B CA 1
ATOM 9423 C C . HIS B 1 450 ? 12.031 -28.062 -23.953 1 96.06 450 HIS B C 1
ATOM 9425 O O . HIS B 1 450 ? 12.422 -27.328 -24.875 1 96.06 450 HIS B O 1
ATOM 9431 N N . SER B 1 451 ? 11.844 -29.312 -24.062 1 95.75 451 SER B N 1
ATOM 9432 C CA . SER B 1 451 ? 11.688 -30.016 -25.328 1 95.75 451 SER B CA 1
ATOM 9433 C C . SER B 1 451 ? 10.297 -30.641 -25.453 1 95.75 451 SER B C 1
ATOM 9435 O O . SER B 1 451 ? 9.641 -30.922 -24.453 1 95.75 451 SER B O 1
ATOM 9437 N N . LEU B 1 452 ? 9.875 -30.797 -26.703 1 97.31 452 LEU B N 1
ATOM 9438 C CA . LEU B 1 452 ? 8.602 -31.469 -26.938 1 97.31 452 LEU B CA 1
ATOM 9439 C C . LEU B 1 452 ? 8.828 -32.875 -27.484 1 97.31 452 LEU B C 1
ATOM 9441 O O . LEU B 1 452 ? 9.602 -33.062 -28.438 1 97.31 452 LEU B O 1
ATOM 9445 N N . LEU B 1 453 ? 8.203 -33.781 -26.875 1 97.19 453 LEU B N 1
ATOM 9446 C CA . LEU B 1 453 ? 8.281 -35.188 -27.266 1 97.19 453 LEU B CA 1
ATOM 9447 C C . LEU B 1 453 ? 6.902 -35.719 -27.625 1 97.19 453 LEU B C 1
ATOM 9449 O O . LEU B 1 453 ? 5.895 -35.281 -27.062 1 97.19 453 LEU B O 1
ATOM 9453 N N . VAL B 1 454 ? 6.883 -36.656 -28.594 1 97.19 454 VAL B N 1
ATOM 9454 C CA . VAL B 1 454 ? 5.652 -37.344 -28.953 1 97.19 454 VAL B CA 1
ATOM 9455 C C . VAL B 1 454 ? 5.863 -38.875 -28.844 1 97.19 454 VAL B C 1
ATOM 9457 O O . VAL B 1 454 ? 6.922 -39.375 -29.219 1 97.19 454 VAL B O 1
ATOM 9460 N N . ALA B 1 455 ? 4.879 -39.531 -28.281 1 97.06 455 ALA B N 1
ATOM 9461 C CA . ALA B 1 455 ? 4.969 -40.969 -28.141 1 97.06 455 ALA B CA 1
ATOM 9462 C C . ALA B 1 455 ? 3.584 -41.625 -28.141 1 97.06 455 ALA B C 1
ATOM 9464 O O . ALA B 1 455 ? 2.586 -40.938 -27.844 1 97.06 455 ALA B O 1
ATOM 9465 N N . ARG B 1 456 ? 3.559 -42.844 -28.516 1 95.94 456 ARG B N 1
ATOM 9466 C CA . ARG B 1 456 ? 2.367 -43.656 -28.328 1 95.94 456 ARG B CA 1
ATOM 9467 C C . ARG B 1 456 ? 2.391 -44.375 -26.969 1 95.94 456 ARG B C 1
ATOM 9469 O O . ARG B 1 456 ? 3.455 -44.75 -26.484 1 95.94 456 ARG B O 1
ATOM 9476 N N . LEU B 1 457 ? 1.25 -44.438 -26.391 1 94.88 457 LEU B N 1
ATOM 9477 C CA . LEU B 1 457 ? 1.169 -45.062 -25.078 1 94.88 457 LEU B CA 1
ATOM 9478 C C . LEU B 1 457 ? 1.626 -46.531 -25.141 1 94.88 457 LEU B C 1
ATOM 9480 O O . LEU B 1 457 ? 2.145 -47.062 -24.156 1 94.88 457 LEU B O 1
ATOM 9484 N N . ASP B 1 458 ? 1.313 -47.031 -26.297 1 89.5 458 ASP B N 1
ATOM 9485 C CA . ASP B 1 458 ? 1.842 -48.375 -26.531 1 89.5 458 ASP B CA 1
ATOM 9486 C C . ASP B 1 458 ? 3.297 -48.312 -27 1 89.5 458 ASP B C 1
ATOM 9488 O O . ASP B 1 458 ? 3.637 -47.562 -27.906 1 89.5 458 ASP B O 1
ATOM 9492 N N . GLY B 1 459 ? 4.215 -48.938 -26.391 1 85.81 459 GLY B N 1
ATOM 9493 C CA . GLY B 1 459 ? 5.629 -48.938 -26.734 1 85.81 459 GLY B CA 1
ATOM 9494 C C . GLY B 1 459 ? 6.434 -47.906 -25.953 1 85.81 459 GLY B C 1
ATOM 9495 O O . GLY B 1 459 ? 7.527 -48.219 -25.469 1 85.81 459 GLY B O 1
ATOM 9496 N N . ARG B 1 460 ? 5.883 -46.688 -25.875 1 92.56 460 ARG B N 1
ATOM 9497 C CA . ARG B 1 460 ? 6.449 -45.625 -25.031 1 92.56 460 ARG B CA 1
ATOM 9498 C C . ARG B 1 460 ? 7.793 -45.156 -25.578 1 92.56 460 ARG B C 1
ATOM 9500 O O . ARG B 1 460 ? 8.711 -44.875 -24.812 1 92.56 460 ARG B O 1
ATOM 9507 N N . VAL B 1 461 ? 7.977 -45.281 -26.906 1 93.75 461 VAL B N 1
ATOM 9508 C CA . VAL B 1 461 ? 9.148 -44.719 -27.578 1 93.75 461 VAL B CA 1
ATOM 9509 C C . VAL B 1 461 ? 8.812 -43.344 -28.141 1 93.75 461 VAL B C 1
ATOM 9511 O O . VAL B 1 461 ? 7.863 -43.188 -28.906 1 93.75 461 VAL B O 1
ATOM 9514 N N . ALA B 1 462 ? 9.648 -42.406 -27.734 1 95.62 462 ALA B N 1
ATOM 9515 C CA . ALA B 1 462 ? 9.312 -41.031 -28.078 1 95.62 462 ALA B CA 1
ATOM 9516 C C . ALA B 1 462 ? 10.188 -40.531 -29.219 1 95.62 462 ALA B C 1
ATOM 9518 O O . ALA B 1 462 ? 11.289 -41.031 -29.453 1 95.62 462 ALA B O 1
ATOM 9519 N N . SER B 1 463 ? 9.672 -39.594 -29.969 1 95.38 463 SER B N 1
ATOM 9520 C CA . SER B 1 463 ? 10.391 -38.75 -30.922 1 95.38 463 SER B CA 1
ATOM 9521 C C . SER B 1 463 ? 10.43 -37.312 -30.453 1 95.38 463 SER B C 1
ATOM 9523 O O . SER B 1 463 ? 9.43 -36.781 -29.953 1 95.38 463 SER B O 1
ATOM 9525 N N . ALA B 1 464 ? 11.633 -36.719 -30.562 1 94.56 464 ALA B N 1
ATOM 9526 C CA . ALA B 1 464 ? 11.758 -35.312 -30.234 1 94.56 464 ALA B CA 1
ATOM 9527 C C . ALA B 1 464 ? 11.328 -34.438 -31.406 1 94.56 464 ALA B C 1
ATOM 9529 O O . ALA B 1 464 ? 11.859 -34.562 -32.531 1 94.56 464 ALA B O 1
ATOM 9530 N N . ILE B 1 465 ? 10.398 -33.562 -31.141 1 93.81 465 ILE B N 1
ATOM 9531 C CA . ILE B 1 465 ? 9.945 -32.75 -32.25 1 93.81 465 ILE B CA 1
ATOM 9532 C C . ILE B 1 465 ? 10.43 -31.312 -32.094 1 93.81 465 ILE B C 1
ATOM 9534 O O . ILE B 1 465 ? 10.422 -30.531 -33.031 1 93.81 465 ILE B O 1
ATOM 9538 N N . SER B 1 466 ? 10.781 -30.875 -30.938 1 92 466 SER B N 1
ATOM 9539 C CA . SER B 1 466 ? 11.43 -29.609 -30.672 1 92 466 SER B CA 1
ATOM 9540 C C . SER B 1 466 ? 12.438 -29.734 -29.516 1 92 466 SER B C 1
ATOM 9542 O O . SER B 1 466 ? 12.117 -30.281 -28.469 1 92 466 SER B O 1
ATOM 9544 N N . SER B 1 467 ? 13.617 -29.281 -29.719 1 90.31 467 SER B N 1
ATOM 9545 C CA . SER B 1 467 ? 14.664 -29.281 -28.719 1 90.31 467 SER B CA 1
ATOM 9546 C C . SER B 1 467 ? 15.57 -28.062 -28.844 1 90.31 467 SER B C 1
ATOM 9548 O O . SER B 1 467 ? 16.109 -27.797 -29.922 1 90.31 467 SER B O 1
ATOM 9550 N N . PRO B 1 468 ? 15.727 -27.375 -27.781 1 88.38 468 PRO B N 1
ATOM 9551 C CA . PRO B 1 468 ? 16.625 -26.219 -27.859 1 88.38 468 PRO B CA 1
ATOM 9552 C C . PRO B 1 468 ? 18.094 -26.625 -27.891 1 88.38 468 PRO B C 1
ATOM 9554 O O . PRO B 1 468 ? 18.469 -27.672 -27.359 1 88.38 468 PRO B O 1
ATOM 9557 N N . SER B 1 469 ? 18.922 -25.75 -28.578 1 89.81 469 SER B N 1
ATOM 9558 C CA . SER B 1 469 ? 20.375 -25.875 -28.469 1 89.81 469 SER B CA 1
ATOM 9559 C C . SER B 1 469 ? 20.906 -25.219 -27.203 1 89.81 469 SER B C 1
ATOM 9561 O O . SER B 1 469 ? 20.625 -24.047 -26.953 1 89.81 469 SER B O 1
ATOM 9563 N N . VAL B 1 470 ? 21.594 -26 -26.438 1 92.94 470 VAL B N 1
ATOM 9564 C CA . VAL B 1 470 ? 22.109 -25.484 -25.172 1 92.94 470 VAL B CA 1
ATOM 9565 C C . VAL B 1 470 ? 23.625 -25.484 -25.188 1 92.94 470 VAL B C 1
ATOM 9567 O O . VAL B 1 470 ? 24.25 -26.469 -25.562 1 92.94 470 VAL B O 1
ATOM 9570 N N . PRO B 1 471 ? 24.234 -24.344 -24.812 1 92.25 471 PRO B N 1
ATOM 9571 C CA . PRO B 1 471 ? 25.703 -24.281 -24.766 1 92.25 471 PRO B CA 1
ATOM 9572 C C . PRO B 1 471 ? 26.312 -25.297 -23.828 1 92.25 471 PRO B C 1
ATOM 9574 O O . PRO B 1 471 ? 25.688 -25.688 -22.844 1 92.25 471 PRO B O 1
ATOM 9577 N N . GLU B 1 472 ? 27.562 -25.578 -24.094 1 93.25 472 GLU B N 1
ATOM 9578 C CA . GLU B 1 472 ? 28.281 -26.641 -23.375 1 93.25 472 GLU B CA 1
ATOM 9579 C C . GLU B 1 472 ? 28.469 -26.266 -21.906 1 93.25 472 GLU B C 1
ATOM 9581 O O . GLU B 1 472 ? 28.453 -27.156 -21.047 1 93.25 472 GLU B O 1
ATOM 9586 N N . ASP B 1 473 ? 28.688 -25.078 -21.688 1 94.12 473 ASP B N 1
ATOM 9587 C CA . ASP B 1 473 ? 28.969 -24.672 -20.312 1 94.12 473 ASP B CA 1
ATOM 9588 C C . ASP B 1 473 ? 27.734 -24.844 -19.438 1 94.12 473 ASP B C 1
ATOM 9590 O O . ASP B 1 473 ? 27.844 -25.031 -18.234 1 94.12 473 ASP B O 1
ATOM 9594 N N . ILE B 1 474 ? 26.531 -24.812 -19.984 1 95.44 474 ILE B N 1
ATOM 9595 C CA . ILE B 1 474 ? 25.312 -25.109 -19.234 1 95.44 474 ILE B CA 1
ATOM 9596 C C . ILE B 1 474 ? 25.188 -26.609 -19.031 1 95.44 474 ILE B C 1
ATOM 9598 O O . ILE B 1 474 ? 24.844 -27.078 -17.938 1 95.44 474 ILE B O 1
ATOM 9602 N N . ILE B 1 475 ? 25.516 -27.344 -20.047 1 92.5 475 ILE B N 1
ATOM 9603 C CA . ILE B 1 475 ? 25.391 -28.797 -20.031 1 92.5 475 ILE B CA 1
ATOM 9604 C C . ILE B 1 475 ? 26.359 -29.375 -19 1 92.5 475 ILE B C 1
ATOM 9606 O O . ILE B 1 475 ? 26.031 -30.375 -18.344 1 92.5 475 ILE B O 1
ATOM 9610 N N . LYS B 1 476 ? 27.422 -28.719 -18.766 1 94.12 476 LYS B N 1
ATOM 9611 C CA . LYS B 1 476 ? 28.484 -29.203 -17.875 1 94.12 476 LYS B CA 1
ATOM 9612 C C . LYS B 1 476 ? 28.094 -29.031 -16.422 1 94.12 476 LYS B C 1
ATOM 9614 O O . LYS B 1 476 ? 28.688 -29.656 -15.531 1 94.12 476 LYS B O 1
ATOM 9619 N N . LEU B 1 477 ? 27.172 -28.219 -16.141 1 96.62 477 LEU B N 1
ATOM 9620 C CA . LEU B 1 477 ? 26.719 -28.078 -14.758 1 96.62 477 LEU B CA 1
ATOM 9621 C C . LEU B 1 477 ? 26.125 -29.391 -14.258 1 96.62 477 LEU B C 1
ATOM 9623 O O . LEU B 1 477 ? 25.453 -30.094 -15.008 1 96.62 477 LEU B O 1
ATOM 9627 N N . HIS B 1 478 ? 26.344 -29.656 -12.984 1 95.56 478 HIS B N 1
ATOM 9628 C CA . HIS B 1 478 ? 26.031 -30.969 -12.406 1 95.56 478 HIS B CA 1
ATOM 9629 C C . HIS B 1 478 ? 24.812 -30.875 -11.484 1 95.56 478 HIS B C 1
ATOM 9631 O O . HIS B 1 478 ? 24.656 -29.891 -10.758 1 95.56 478 HIS B O 1
ATOM 9637 N N . THR B 1 479 ? 23.984 -31.938 -11.57 1 97.31 479 THR B N 1
ATOM 9638 C CA . THR B 1 479 ? 22.859 -32.094 -10.656 1 97.31 479 THR B CA 1
ATOM 9639 C C . THR B 1 479 ? 23.094 -33.281 -9.719 1 97.31 479 THR B C 1
ATOM 9641 O O . THR B 1 479 ? 23.406 -34.375 -10.164 1 97.31 479 THR B O 1
ATOM 9644 N N . GLU B 1 480 ? 22.969 -33.031 -8.438 1 97.19 480 GLU B N 1
ATOM 9645 C CA . GLU B 1 480 ? 23.016 -34.094 -7.418 1 97.19 480 GLU B CA 1
ATOM 9646 C C . GLU B 1 480 ? 21.797 -34.031 -6.512 1 97.19 480 GLU B C 1
ATOM 9648 O O . GLU B 1 480 ? 21.422 -32.969 -6.027 1 97.19 480 GLU B O 1
ATOM 9653 N N . ILE B 1 481 ? 21.141 -35.219 -6.312 1 97.94 481 ILE B N 1
ATOM 9654 C CA . ILE B 1 481 ? 19.953 -35.312 -5.477 1 97.94 481 ILE B CA 1
ATOM 9655 C C . ILE B 1 481 ? 20.297 -35.938 -4.133 1 97.94 481 ILE B C 1
ATOM 9657 O O . ILE B 1 481 ? 20.969 -36.969 -4.082 1 97.94 481 ILE B O 1
ATOM 9661 N N . PHE B 1 482 ? 19.906 -35.312 -3.045 1 98.31 482 PHE B N 1
ATOM 9662 C CA . PHE B 1 482 ? 20.078 -35.844 -1.694 1 98.31 482 PHE B CA 1
ATOM 9663 C C . PHE B 1 482 ? 18.75 -36.312 -1.125 1 98.31 482 PHE B C 1
ATOM 9665 O O . PHE B 1 482 ? 17.781 -35.562 -1.051 1 98.31 482 PHE B O 1
ATOM 9672 N N . HIS B 1 483 ? 18.656 -37.594 -0.786 1 97.19 483 HIS B N 1
ATOM 9673 C CA . HIS B 1 483 ? 17.516 -38.125 -0.043 1 97.19 483 HIS B CA 1
ATOM 9674 C C . HIS B 1 483 ? 17.797 -38.125 1.456 1 97.19 483 HIS B C 1
ATOM 9676 O O . HIS B 1 483 ? 18.703 -38.844 1.922 1 97.19 483 HIS B O 1
ATOM 9682 N N . LEU B 1 484 ? 17.016 -37.375 2.178 1 97.88 484 LEU B N 1
ATOM 9683 C CA . LEU B 1 484 ? 17.266 -37.125 3.594 1 97.88 484 LEU B CA 1
ATOM 9684 C C . LEU B 1 484 ? 16.047 -37.469 4.438 1 97.88 484 LEU B C 1
ATOM 9686 O O . LEU B 1 484 ? 14.969 -37.75 3.896 1 97.88 484 LEU B O 1
ATOM 9690 N N . THR B 1 485 ? 16.219 -37.625 5.746 1 96.44 485 THR B N 1
ATOM 9691 C CA . THR B 1 485 ? 15.133 -37.812 6.707 1 96.44 485 THR B CA 1
ATOM 9692 C C . THR B 1 485 ? 15.273 -36.875 7.891 1 96.44 485 THR B C 1
ATOM 9694 O O . THR B 1 485 ? 16.375 -36.406 8.203 1 96.44 485 THR B O 1
ATOM 9697 N N . GLY B 1 486 ? 14.125 -36.625 8.484 1 92.75 486 GLY B N 1
ATOM 9698 C CA . GLY B 1 486 ? 14.164 -35.781 9.664 1 92.75 486 GLY B CA 1
ATOM 9699 C C . GLY B 1 486 ? 15.016 -36.344 10.781 1 92.75 486 GLY B C 1
ATOM 9700 O O . GLY B 1 486 ? 15.227 -37.562 10.859 1 92.75 486 GLY B O 1
ATOM 9701 N N . ASN B 1 487 ? 15.508 -35.469 11.641 1 86.69 487 ASN B N 1
ATOM 9702 C CA . ASN B 1 487 ? 16.328 -35.906 12.758 1 86.69 487 ASN B CA 1
ATOM 9703 C C . ASN B 1 487 ? 15.531 -36.75 13.758 1 86.69 487 ASN B C 1
ATOM 9705 O O . ASN B 1 487 ? 16.016 -37.75 14.258 1 86.69 487 ASN B O 1
ATOM 9709 N N . GLU B 1 488 ? 14.352 -36.281 14.133 1 86.12 488 GLU B N 1
ATOM 9710 C CA . GLU B 1 488 ? 13.539 -36.938 15.156 1 86.12 488 GLU B CA 1
ATOM 9711 C C . GLU B 1 488 ? 12.414 -37.75 14.523 1 86.12 488 GLU B C 1
ATOM 9713 O O . GLU B 1 488 ? 11.57 -38.312 15.234 1 86.12 488 GLU B O 1
ATOM 9718 N N . SER B 1 489 ? 12.414 -37.719 13.211 1 85.06 489 SER B N 1
ATOM 9719 C CA . SER B 1 489 ? 11.391 -38.469 12.508 1 85.06 489 SER B CA 1
ATOM 9720 C C . SER B 1 489 ? 11.969 -39.188 11.273 1 85.06 489 SER B C 1
ATOM 9722 O O . SER B 1 489 ? 13.062 -38.844 10.82 1 85.06 489 SER B O 1
ATOM 9724 N N . GLU B 1 490 ? 11.336 -40.25 10.875 1 88.31 490 GLU B N 1
ATOM 9725 C CA . GLU B 1 490 ? 11.766 -40.938 9.672 1 88.31 490 GLU B CA 1
ATOM 9726 C C . GLU B 1 490 ? 11.078 -40.375 8.422 1 88.31 490 GLU B C 1
ATOM 9728 O O . GLU B 1 490 ? 11.133 -41 7.352 1 88.31 490 GLU B O 1
ATOM 9733 N N . ASP B 1 491 ? 10.578 -39.125 8.602 1 93.75 491 ASP B N 1
ATOM 9734 C CA . ASP B 1 491 ? 9.906 -38.531 7.457 1 93.75 491 ASP B CA 1
ATOM 9735 C C . ASP B 1 491 ? 10.922 -38.062 6.41 1 93.75 491 ASP B C 1
ATOM 9737 O O . ASP B 1 491 ? 11.898 -37.375 6.742 1 93.75 491 ASP B O 1
ATOM 9741 N N . PRO B 1 492 ? 10.672 -38.375 5.211 1 95.94 492 PRO B N 1
ATOM 9742 C CA . PRO B 1 492 ? 11.641 -38.094 4.16 1 95.94 492 PRO B CA 1
ATOM 9743 C C . PRO B 1 492 ? 11.523 -36.656 3.639 1 95.94 492 PRO B C 1
ATOM 9745 O O . PRO B 1 492 ? 10.445 -36.062 3.674 1 95.94 492 PRO B O 1
ATOM 9748 N N . PHE B 1 493 ? 12.602 -36.062 3.17 1 97.56 493 PHE B N 1
ATOM 9749 C CA . PHE B 1 493 ? 12.68 -34.844 2.369 1 97.56 493 PHE B CA 1
ATOM 9750 C C . PHE B 1 493 ? 13.898 -34.875 1.451 1 97.56 493 PHE B C 1
ATOM 9752 O O . PHE B 1 493 ? 14.672 -35.844 1.476 1 97.56 493 PHE B O 1
ATOM 9759 N N . THR B 1 494 ? 14.016 -33.969 0.495 1 98.25 494 THR B N 1
ATOM 9760 C CA . THR B 1 494 ? 15.07 -34.031 -0.509 1 98.25 494 THR B CA 1
ATOM 9761 C C . THR B 1 494 ? 15.742 -32.656 -0.667 1 98.25 494 THR B C 1
ATOM 9763 O O . THR B 1 494 ? 15.227 -31.641 -0.189 1 98.25 494 THR B O 1
ATOM 9766 N N . ALA B 1 495 ? 16.875 -32.656 -1.195 1 98.69 495 ALA B N 1
ATOM 9767 C CA . ALA B 1 495 ? 17.578 -31.453 -1.643 1 98.69 495 ALA B CA 1
ATOM 9768 C C . ALA B 1 495 ? 18.266 -31.688 -2.992 1 98.69 495 ALA B C 1
ATOM 9770 O O . ALA B 1 495 ? 18.672 -32.812 -3.303 1 98.69 495 ALA B O 1
ATOM 9771 N N . ILE B 1 496 ? 18.328 -30.672 -3.791 1 98.69 496 ILE B N 1
ATOM 9772 C CA . ILE B 1 496 ? 18.922 -30.75 -5.129 1 98.69 496 ILE B CA 1
ATOM 9773 C C . ILE B 1 496 ? 20.109 -29.797 -5.219 1 98.69 496 ILE B C 1
ATOM 9775 O O . ILE B 1 496 ? 19.969 -28.578 -5.047 1 98.69 496 ILE B O 1
ATOM 9779 N N . TYR B 1 497 ? 21.234 -30.312 -5.453 1 98.5 497 TYR B N 1
ATOM 9780 C CA . TYR B 1 497 ? 22.406 -29.484 -5.781 1 98.5 497 TYR B CA 1
ATOM 9781 C C . TYR B 1 497 ? 22.5 -29.266 -7.285 1 98.5 497 TYR B C 1
ATOM 9783 O O . TYR B 1 497 ? 22.297 -30.188 -8.07 1 98.5 497 TYR B O 1
ATOM 9791 N N . TYR B 1 498 ? 22.812 -28.125 -7.738 1 98.38 498 TYR B N 1
ATOM 9792 C CA . TYR B 1 498 ? 23.062 -27.797 -9.133 1 98.38 498 TYR B CA 1
ATOM 9793 C C . TYR B 1 498 ? 24.203 -26.781 -9.266 1 98.38 498 TYR B C 1
ATOM 9795 O O . TYR B 1 498 ? 24.172 -25.719 -8.641 1 98.38 498 TYR B O 1
ATOM 9803 N N . GLY B 1 499 ? 25.234 -27.078 -9.961 1 97.62 499 GLY B N 1
ATOM 9804 C CA . GLY B 1 499 ? 26.375 -26.188 -10.125 1 97.62 499 GLY B CA 1
ATOM 9805 C C . GLY B 1 499 ? 27.609 -26.891 -10.656 1 97.62 499 GLY B C 1
ATOM 9806 O O . GLY B 1 499 ? 27.547 -28.031 -11.086 1 97.62 499 GLY B O 1
ATOM 9807 N N . PRO B 1 500 ? 28.734 -26.094 -10.672 1 96.38 500 PRO B N 1
ATOM 9808 C CA . PRO B 1 500 ? 30 -26.688 -11.141 1 96.38 500 PRO B CA 1
ATOM 9809 C C . PRO B 1 500 ? 30.578 -27.703 -10.164 1 96.38 500 PRO B C 1
ATOM 9811 O O . PRO B 1 500 ? 30.219 -27.703 -8.984 1 96.38 500 PRO B O 1
ATOM 9814 N N . THR B 1 501 ? 31.391 -28.578 -10.727 1 93.12 501 THR B N 1
ATOM 9815 C CA . THR B 1 501 ? 32.031 -29.562 -9.883 1 93.12 501 THR B CA 1
ATOM 9816 C C . THR B 1 501 ? 33.562 -29.469 -10.039 1 93.12 501 THR B C 1
ATOM 9818 O O . THR B 1 501 ? 34.312 -30.062 -9.25 1 93.12 501 THR B O 1
ATOM 9821 N N . ASP B 1 502 ? 34.062 -28.828 -10.914 1 88.31 502 ASP B N 1
ATOM 9822 C CA . ASP B 1 502 ? 35.469 -28.859 -11.266 1 88.31 502 ASP B CA 1
ATOM 9823 C C . ASP B 1 502 ? 36.219 -27.734 -10.555 1 88.31 502 ASP B C 1
ATOM 9825 O O . ASP B 1 502 ? 37.375 -27.469 -10.883 1 88.31 502 ASP B O 1
ATOM 9829 N N . VAL B 1 503 ? 35.688 -27.125 -9.609 1 86.69 503 VAL B N 1
ATOM 9830 C CA . VAL B 1 503 ? 36.312 -26.031 -8.891 1 86.69 503 VAL B CA 1
ATOM 9831 C C . VAL B 1 503 ? 36.469 -26.391 -7.414 1 86.69 503 VAL B C 1
ATOM 9833 O O . VAL B 1 503 ? 35.688 -27.188 -6.887 1 86.69 503 VAL B O 1
ATOM 9836 N N . LYS B 1 504 ? 37.562 -25.859 -6.871 1 90.25 504 LYS B N 1
ATOM 9837 C CA . LYS B 1 504 ? 37.781 -26.047 -5.438 1 90.25 504 LYS B CA 1
ATOM 9838 C C . LYS B 1 504 ? 37.25 -24.844 -4.652 1 90.25 504 LYS B C 1
ATOM 9840 O O . LYS B 1 504 ? 37.281 -23.719 -5.152 1 90.25 504 LYS B O 1
ATOM 9845 N N . GLN B 1 505 ? 36.781 -25.109 -3.457 1 92.94 505 GLN B N 1
ATOM 9846 C CA . GLN B 1 505 ? 36.312 -24.094 -2.533 1 92.94 505 GLN B CA 1
ATOM 9847 C C . GLN B 1 505 ? 35.188 -23.266 -3.154 1 92.94 505 GLN B C 1
ATOM 9849 O O . GLN B 1 505 ? 35.25 -22.031 -3.162 1 92.94 505 GLN B O 1
ATOM 9854 N N . LEU B 1 506 ? 34.25 -23.953 -3.727 1 95.94 506 LEU B N 1
ATOM 9855 C CA . LEU B 1 506 ? 33.125 -23.344 -4.422 1 95.94 506 LEU B CA 1
ATOM 9856 C C . LEU B 1 506 ? 32.125 -22.734 -3.43 1 95.94 506 LEU B C 1
ATOM 9858 O O . LEU B 1 506 ? 31.719 -23.406 -2.48 1 95.94 506 LEU B O 1
ATOM 9862 N N . PRO B 1 507 ? 31.828 -21.391 -3.564 1 97.69 507 PRO B N 1
ATOM 9863 C CA . PRO B 1 507 ? 30.766 -20.828 -2.725 1 97.69 507 PRO B CA 1
ATOM 9864 C C . PRO B 1 507 ? 29.406 -21.5 -2.951 1 97.69 507 PRO B C 1
ATOM 9866 O O . PRO B 1 507 ? 29.109 -21.938 -4.066 1 97.69 507 PRO B O 1
ATOM 9869 N N . LEU B 1 508 ? 28.578 -21.594 -1.881 1 98.5 508 LEU B N 1
ATOM 9870 C CA . LEU B 1 508 ? 27.312 -22.312 -1.925 1 98.5 508 LEU B CA 1
ATOM 9871 C C . LEU B 1 508 ? 26.156 -21.375 -1.572 1 98.5 508 LEU B C 1
ATOM 9873 O O . LEU B 1 508 ? 26.172 -20.719 -0.536 1 98.5 508 LEU B O 1
ATOM 9877 N N . ILE B 1 509 ? 25.219 -21.266 -2.48 1 98.81 509 ILE B N 1
ATOM 9878 C CA . ILE B 1 509 ? 23.953 -20.578 -2.195 1 98.81 509 ILE B CA 1
ATOM 9879 C C . ILE B 1 509 ? 22.906 -21.594 -1.765 1 98.81 509 ILE B C 1
ATOM 9881 O O . ILE B 1 509 ? 22.547 -22.5 -2.527 1 98.81 509 ILE B O 1
ATOM 9885 N N . VAL B 1 510 ? 22.422 -21.531 -0.556 1 98.94 510 VAL B N 1
ATOM 9886 C CA . VAL B 1 510 ? 21.328 -22.359 -0.045 1 98.94 510 VAL B CA 1
ATOM 9887 C C . VAL B 1 510 ? 20 -21.656 -0.286 1 98.94 510 VAL B C 1
ATOM 9889 O O . VAL B 1 510 ? 19.797 -20.516 0.136 1 98.94 510 VAL B O 1
ATOM 9892 N N . MET B 1 511 ? 19.078 -22.406 -0.944 1 98.81 511 MET B N 1
ATOM 9893 C CA . MET B 1 511 ? 17.828 -21.812 -1.372 1 98.81 511 MET B CA 1
ATOM 9894 C C . MET B 1 511 ? 16.641 -22.656 -0.933 1 98.81 511 MET B C 1
ATOM 9896 O O . MET B 1 511 ? 16.234 -23.594 -1.634 1 98.81 511 MET B O 1
ATOM 9900 N N . PRO B 1 512 ? 16.016 -22.359 0.229 1 98.75 512 PRO B N 1
ATOM 9901 C CA . PRO B 1 512 ?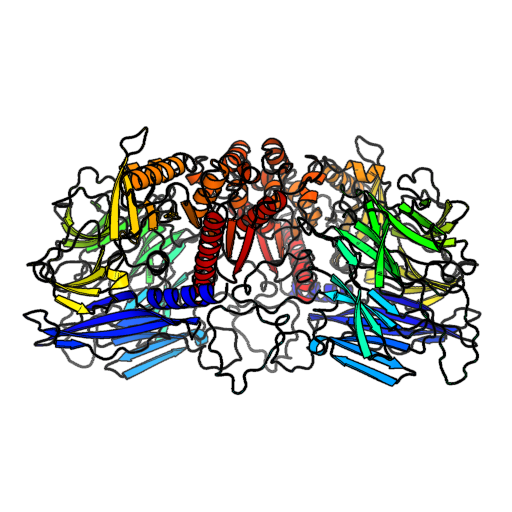 14.695 -22.906 0.512 1 98.75 512 PRO B CA 1
ATOM 9902 C C . PRO B 1 512 ? 13.594 -22.234 -0.305 1 98.75 512 PRO B C 1
ATOM 9904 O O . PRO B 1 512 ? 13.68 -21.047 -0.605 1 98.75 512 PRO B O 1
ATOM 9907 N N . HIS B 1 513 ? 12.617 -22.984 -0.717 1 98.25 513 HIS B N 1
ATOM 9908 C CA . HIS B 1 513 ? 11.539 -22.438 -1.524 1 98.25 513 HIS B CA 1
ATOM 9909 C C . HIS B 1 513 ? 10.477 -21.781 -0.646 1 98.25 513 HIS B C 1
ATOM 9911 O O . HIS B 1 513 ? 10.492 -21.938 0.577 1 98.25 513 HIS B O 1
ATOM 9917 N N . GLY B 1 514 ? 9.57 -21.016 -1.351 1 97.5 514 GLY B N 1
ATOM 9918 C CA . GLY B 1 514 ? 8.414 -20.453 -0.669 1 97.5 514 GLY B CA 1
ATOM 9919 C C . GLY B 1 514 ? 7.262 -21.438 -0.562 1 97.5 514 GLY B C 1
ATOM 9920 O O . GLY B 1 514 ? 7.418 -22.625 -0.848 1 97.5 514 GLY B O 1
ATOM 9921 N N . GLY B 1 515 ? 6.184 -20.984 -0.183 1 95 515 GLY B N 1
ATOM 9922 C CA . GLY B 1 515 ? 5.016 -21.812 0.068 1 95 515 GLY B CA 1
ATOM 9923 C C . GLY B 1 515 ? 4.496 -21.703 1.487 1 95 515 GLY B C 1
ATOM 9924 O O . GLY B 1 515 ? 3.938 -20.672 1.865 1 95 515 GLY B O 1
ATOM 9925 N N . PRO B 1 516 ? 4.66 -22.641 2.35 1 97 516 PRO B N 1
ATOM 9926 C CA . PRO B 1 516 ? 5.727 -23.641 2.361 1 97 516 PRO B CA 1
ATOM 9927 C C . PRO B 1 516 ? 5.367 -24.891 1.577 1 97 516 PRO B C 1
ATOM 9929 O O . PRO B 1 516 ? 6.215 -25.766 1.381 1 97 516 PRO B O 1
ATOM 9932 N N . HIS B 1 517 ? 4.176 -25 1.193 1 97.94 517 HIS B N 1
ATOM 9933 C CA . HIS B 1 517 ? 3.752 -26.234 0.525 1 97.94 517 HIS B CA 1
ATOM 9934 C C . HIS B 1 517 ? 3.908 -26.109 -0.988 1 97.94 517 HIS B C 1
ATOM 9936 O O . HIS B 1 517 ? 2.916 -26.016 -1.714 1 97.94 517 HIS B O 1
ATOM 9942 N N . SER B 1 518 ? 5.105 -26.109 -1.38 1 97.06 518 SER B N 1
ATOM 9943 C CA . SER B 1 518 ? 5.629 -26.125 -2.742 1 97.06 518 SER B CA 1
ATOM 9944 C C . SER B 1 518 ? 6.906 -26.938 -2.836 1 97.06 518 SER B C 1
ATOM 9946 O O . SER B 1 518 ? 7.289 -27.609 -1.876 1 97.06 518 SER B O 1
ATOM 9948 N N . SER B 1 519 ? 7.504 -26.984 -3.984 1 97.25 519 SER B N 1
ATOM 9949 C CA . SER B 1 519 ? 8.75 -27.734 -4.102 1 97.25 519 SER B CA 1
ATOM 9950 C C . SER B 1 519 ? 9.531 -27.312 -5.344 1 97.25 519 SER B C 1
ATOM 9952 O O . SER B 1 519 ? 8.969 -26.703 -6.258 1 97.25 519 SER B O 1
ATOM 9954 N N . PHE B 1 520 ? 10.766 -27.547 -5.285 1 97.75 520 PHE B N 1
ATOM 9955 C CA . PHE B 1 520 ? 11.617 -27.469 -6.473 1 97.75 520 PHE B CA 1
ATOM 9956 C C . PHE B 1 520 ? 11.523 -28.75 -7.285 1 97.75 520 PHE B C 1
ATOM 9958 O O . PHE B 1 520 ? 11.453 -29.844 -6.723 1 97.75 520 PHE B O 1
ATOM 9965 N N . ALA B 1 521 ? 11.484 -28.609 -8.539 1 97.06 521 ALA B N 1
ATOM 9966 C CA . ALA B 1 521 ? 11.547 -29.734 -9.461 1 97.06 521 ALA B CA 1
ATOM 9967 C C . ALA B 1 521 ? 12.742 -29.594 -10.406 1 97.06 521 ALA B C 1
ATOM 9969 O O . ALA B 1 521 ? 13.203 -28.484 -10.672 1 97.06 521 ALA B O 1
ATOM 9970 N N . CYS B 1 522 ? 13.242 -30.75 -10.812 1 97.75 522 CYS B N 1
ATOM 9971 C CA . CYS B 1 522 ? 14.297 -30.734 -11.82 1 97.75 522 CYS B CA 1
ATOM 9972 C C . CYS B 1 522 ? 13.766 -30.297 -13.172 1 97.75 522 CYS B C 1
ATOM 9974 O O . CYS B 1 522 ? 13.547 -31.109 -14.062 1 97.75 522 CYS B O 1
ATOM 9976 N N . GLU B 1 523 ? 13.594 -29.094 -13.312 1 96.88 523 GLU B N 1
ATOM 9977 C CA . GLU B 1 523 ? 13.203 -28.359 -14.516 1 96.88 523 GLU B CA 1
ATOM 9978 C C . GLU B 1 523 ? 14.117 -27.172 -14.766 1 96.88 523 GLU B C 1
ATOM 9980 O O . GLU B 1 523 ? 14.703 -26.625 -13.828 1 96.88 523 GLU B O 1
ATOM 9985 N N . TYR B 1 524 ? 14.211 -26.797 -15.969 1 96.31 524 TYR B N 1
ATOM 9986 C CA . TYR B 1 524 ? 15.109 -25.703 -16.312 1 96.31 524 TYR B CA 1
ATOM 9987 C C . TYR B 1 524 ? 14.734 -24.438 -15.562 1 96.31 524 TYR B C 1
ATOM 9989 O O . TYR B 1 524 ? 13.555 -24.094 -15.445 1 96.31 524 TYR B O 1
ATOM 9997 N N . SER B 1 525 ? 15.711 -23.781 -15.031 1 94.69 525 SER B N 1
ATOM 9998 C CA . SER B 1 525 ? 15.578 -22.516 -14.328 1 94.69 525 SER B CA 1
ATOM 9999 C C . SER B 1 525 ? 16.688 -21.547 -14.734 1 94.69 525 SER B C 1
ATOM 10001 O O . SER B 1 525 ? 17.875 -21.844 -14.57 1 94.69 525 SER B O 1
ATOM 10003 N N . ALA B 1 526 ? 16.203 -20.375 -15.242 1 94.75 526 ALA B N 1
ATOM 10004 C CA . ALA B 1 526 ? 17.188 -19.344 -15.602 1 94.75 526 ALA B CA 1
ATOM 10005 C C . ALA B 1 526 ? 17.984 -18.891 -14.383 1 94.75 526 ALA B C 1
ATOM 10007 O O . ALA B 1 526 ? 19.188 -18.609 -14.484 1 94.75 526 ALA B O 1
ATOM 10008 N N . THR B 1 527 ? 17.359 -18.828 -13.25 1 96.31 527 THR B N 1
ATOM 10009 C CA . THR B 1 527 ? 17.984 -18.375 -12.008 1 96.31 527 THR B CA 1
ATOM 10010 C C . THR B 1 527 ? 19.109 -19.297 -11.586 1 96.31 527 THR B C 1
ATOM 10012 O O . THR B 1 527 ? 20.234 -18.859 -11.367 1 96.31 527 THR B O 1
ATOM 10015 N N . THR B 1 528 ? 18.844 -20.594 -11.477 1 97.19 528 THR B N 1
ATOM 10016 C CA . THR B 1 528 ? 19.859 -21.547 -11.016 1 97.19 528 THR B CA 1
ATOM 10017 C C . THR B 1 528 ? 20.984 -21.672 -12.047 1 97.19 528 THR B C 1
ATOM 10019 O O . THR B 1 528 ? 22.141 -21.812 -11.68 1 97.19 528 THR B O 1
ATOM 10022 N N . THR B 1 529 ? 20.578 -21.641 -13.352 1 97.12 529 THR B N 1
ATOM 10023 C CA . THR B 1 529 ? 21.578 -21.703 -14.406 1 97.12 529 THR B CA 1
ATOM 10024 C C . THR B 1 529 ? 22.5 -20.484 -14.344 1 97.12 529 THR B C 1
ATOM 10026 O O . THR B 1 529 ? 23.719 -20.609 -14.492 1 97.12 529 THR B O 1
ATOM 10029 N N . MET B 1 530 ? 21.938 -19.297 -14.117 1 97.62 530 MET B N 1
ATOM 10030 C CA . MET B 1 530 ? 22.734 -18.078 -14.008 1 97.62 530 MET B CA 1
ATOM 10031 C C . MET B 1 530 ? 23.766 -18.188 -12.898 1 97.62 530 MET B C 1
ATOM 10033 O O . MET B 1 530 ? 24.953 -17.922 -13.117 1 97.62 530 MET B O 1
ATOM 10037 N N . PHE B 1 531 ? 23.375 -18.578 -11.727 1 98.25 531 PHE B N 1
ATOM 10038 C CA . PHE B 1 531 ? 24.297 -18.672 -10.594 1 98.25 531 PHE B CA 1
ATOM 10039 C C . PHE B 1 531 ? 25.344 -19.75 -10.828 1 98.25 531 PHE B C 1
ATOM 10041 O O . PHE B 1 531 ? 26.5 -19.578 -10.445 1 98.25 531 PHE B O 1
ATOM 10048 N N . GLY B 1 532 ? 24.922 -20.906 -11.445 1 97.69 532 GLY B N 1
ATOM 10049 C CA . GLY B 1 532 ? 25.891 -21.922 -11.805 1 97.69 532 GLY B CA 1
ATOM 10050 C C . GLY B 1 532 ? 26.984 -21.422 -12.734 1 97.69 532 GLY B C 1
ATOM 10051 O O . GLY B 1 532 ? 28.156 -21.703 -12.531 1 97.69 532 GLY B O 1
ATOM 10052 N N . LEU B 1 533 ? 26.594 -20.656 -13.742 1 96.75 533 LEU B N 1
ATOM 10053 C CA . LEU B 1 533 ? 27.531 -20.125 -14.727 1 96.75 533 LEU B CA 1
ATOM 10054 C C . LEU B 1 533 ? 28.438 -19.062 -14.094 1 96.75 533 LEU B C 1
ATOM 10056 O O . LEU B 1 533 ? 29.547 -18.828 -14.57 1 96.75 533 LEU B O 1
ATOM 10060 N N . LEU B 1 534 ? 27.969 -18.438 -13 1 96.94 534 LEU B N 1
ATOM 10061 C CA . LEU B 1 534 ? 28.75 -17.406 -12.312 1 96.94 534 LEU B CA 1
ATOM 10062 C C . LEU B 1 534 ? 29.688 -18.031 -11.289 1 96.94 534 LEU B C 1
ATOM 10064 O O . LEU B 1 534 ? 30.406 -17.312 -10.586 1 96.94 534 LEU B O 1
ATOM 10068 N N . GLY B 1 535 ? 29.609 -19.328 -11.133 1 96.19 535 GLY B N 1
ATOM 10069 C CA . GLY B 1 535 ? 30.562 -20.031 -10.273 1 96.19 535 GLY B CA 1
ATOM 10070 C C . GLY B 1 535 ? 30.047 -20.281 -8.875 1 96.19 535 GLY B C 1
ATOM 10071 O O . GLY B 1 535 ? 30.812 -20.406 -7.93 1 96.19 535 GLY B O 1
ATOM 10072 N N . PHE B 1 536 ? 28.766 -20.312 -8.703 1 97.81 536 PHE B N 1
ATOM 10073 C CA . PHE B 1 536 ? 28.156 -20.672 -7.43 1 97.81 536 PHE B CA 1
ATOM 10074 C C . PHE B 1 536 ? 27.516 -22.062 -7.52 1 97.81 536 PHE B C 1
ATOM 10076 O O . PHE B 1 536 ? 26.953 -22.422 -8.562 1 97.81 536 PHE B O 1
ATOM 10083 N N . GLY B 1 537 ? 27.641 -22.859 -6.484 1 97.94 537 GLY B N 1
ATOM 10084 C CA . GLY B 1 537 ? 26.719 -23.969 -6.305 1 97.94 537 GLY B CA 1
ATOM 10085 C C . GLY B 1 537 ? 25.391 -23.562 -5.676 1 97.94 537 GLY B C 1
ATOM 10086 O O . GLY B 1 537 ? 25.359 -22.656 -4.836 1 97.94 537 GLY B O 1
ATOM 10087 N N . MET B 1 538 ? 24.375 -24.203 -6.121 1 98.31 538 MET B N 1
ATOM 10088 C CA . MET B 1 538 ? 23.078 -23.953 -5.531 1 98.31 538 MET B CA 1
ATOM 10089 C C . MET B 1 538 ? 22.516 -25.203 -4.863 1 98.31 538 MET B C 1
ATOM 10091 O O . MET B 1 538 ? 22.578 -26.297 -5.438 1 98.31 538 MET B O 1
ATOM 10095 N N . LEU B 1 539 ? 22.062 -25.062 -3.67 1 98.81 539 LEU B N 1
ATOM 10096 C CA . LEU B 1 539 ? 21.375 -26.125 -2.961 1 98.81 539 LEU B CA 1
ATOM 10097 C C . LEU B 1 539 ? 19.906 -25.766 -2.742 1 98.81 539 LEU B C 1
ATOM 10099 O O . LEU B 1 539 ? 19.578 -25 -1.833 1 98.81 539 LEU B O 1
ATOM 10103 N N . MET B 1 540 ? 19.016 -26.359 -3.57 1 98.81 540 MET B N 1
ATOM 10104 C CA . MET B 1 540 ? 17.578 -26.172 -3.463 1 98.81 540 MET B CA 1
ATOM 10105 C C . MET B 1 540 ? 16.969 -27.203 -2.521 1 98.81 540 MET B C 1
ATOM 10107 O O . MET B 1 540 ? 17 -28.406 -2.799 1 98.81 540 MET B O 1
ATOM 10111 N N . VAL B 1 541 ? 16.344 -26.734 -1.449 1 98.88 541 VAL B N 1
ATOM 10112 C CA . VAL B 1 541 ? 15.922 -27.641 -0.394 1 98.88 541 VAL B CA 1
ATOM 10113 C C . VAL B 1 541 ? 14.406 -27.812 -0.432 1 98.88 541 VAL B C 1
ATOM 10115 O O . VAL B 1 541 ? 13.664 -26.828 -0.333 1 98.88 541 VAL B O 1
ATOM 10118 N N . ASN B 1 542 ? 13.945 -29 -0.653 1 98.62 542 ASN B N 1
ATOM 10119 C CA . ASN B 1 542 ? 12.562 -29.406 -0.441 1 98.62 542 ASN B CA 1
ATOM 10120 C C . ASN B 1 542 ? 12.344 -29.969 0.962 1 98.62 542 ASN B C 1
ATOM 10122 O O . ASN B 1 542 ? 12.234 -31.172 1.141 1 98.62 542 ASN B O 1
ATOM 10126 N N . TYR B 1 543 ? 12.258 -29.078 1.916 1 98.56 543 TYR B N 1
ATOM 10127 C CA . TYR B 1 543 ? 12.148 -29.438 3.322 1 98.56 543 TYR B CA 1
ATOM 10128 C C . TYR B 1 543 ? 10.828 -30.156 3.6 1 98.56 543 TYR B C 1
ATOM 10130 O O . TYR B 1 543 ? 9.953 -30.219 2.734 1 98.56 543 TYR B O 1
ATOM 10138 N N . ARG B 1 544 ? 10.742 -30.859 4.816 1 97.5 544 ARG B N 1
ATOM 10139 C CA . ARG B 1 544 ? 9.469 -31.484 5.176 1 97.5 544 ARG B CA 1
ATOM 10140 C C . ARG B 1 544 ? 8.336 -30.453 5.148 1 97.5 544 ARG B C 1
ATOM 10142 O O . ARG B 1 544 ? 8.484 -29.344 5.633 1 97.5 544 ARG B O 1
ATOM 10149 N N . GLY B 1 545 ? 7.219 -30.797 4.605 1 97.56 545 GLY B N 1
ATOM 10150 C CA . GLY B 1 545 ? 6.121 -29.891 4.332 1 97.56 545 GLY B CA 1
ATOM 10151 C C . GLY B 1 545 ? 5.996 -29.531 2.861 1 97.56 545 GLY B C 1
ATOM 10152 O O . GLY B 1 545 ? 4.98 -28.969 2.436 1 97.56 545 GLY B O 1
ATOM 10153 N N . SER B 1 546 ? 7 -29.891 2.025 1 98.19 546 SER B N 1
ATOM 10154 C CA . SER B 1 546 ? 6.984 -29.609 0.593 1 98.19 546 SER B CA 1
ATOM 10155 C C . SER B 1 546 ? 6.039 -30.562 -0.143 1 98.19 546 SER B C 1
ATOM 10157 O O . SER B 1 546 ? 5.832 -31.688 0.285 1 98.19 546 SER B O 1
ATOM 10159 N N . THR B 1 547 ? 5.484 -30.094 -1.185 1 97.31 547 THR B N 1
ATOM 10160 C CA . THR B 1 547 ? 4.719 -30.984 -2.062 1 97.31 547 THR B CA 1
ATOM 10161 C C . THR B 1 547 ? 5.629 -32 -2.734 1 97.31 547 THR B C 1
ATOM 10163 O O . THR B 1 547 ? 6.848 -31.828 -2.777 1 97.31 547 THR B O 1
ATOM 10166 N N . GLY B 1 548 ? 5.062 -33.062 -3.242 1 96.06 548 GLY B N 1
ATOM 10167 C CA . GLY B 1 548 ? 5.836 -34.094 -3.877 1 96.06 548 GLY B CA 1
ATOM 10168 C C . GLY B 1 548 ? 6.223 -35.219 -2.92 1 96.06 548 GLY B C 1
ATOM 10169 O O . GLY B 1 548 ? 6.852 -36.188 -3.324 1 96.06 548 GLY B O 1
ATOM 10170 N N . GLU B 1 549 ? 5.926 -35.094 -1.671 1 95.81 549 GLU B N 1
ATOM 10171 C CA . GLU B 1 549 ? 5.98 -36.125 -0.656 1 95.81 549 GLU B CA 1
ATOM 10172 C C . GLU B 1 549 ? 4.586 -36.5 -0.158 1 95.81 549 GLU B C 1
ATOM 10174 O O . GLU B 1 549 ? 3.615 -35.781 -0.457 1 95.81 549 GLU B O 1
ATOM 10179 N N . TRP B 1 550 ? 4.516 -37.625 0.621 1 95.69 550 TRP B N 1
ATOM 10180 C CA . TRP B 1 550 ? 3.213 -38.094 1.091 1 95.69 550 TRP B CA 1
ATOM 10181 C C . TRP B 1 550 ? 2.52 -37 1.909 1 95.69 550 TRP B C 1
ATOM 10183 O O . TRP B 1 550 ? 3.176 -36.25 2.625 1 95.69 550 TRP B O 1
ATOM 10193 N N . GLU B 1 551 ? 1.151 -36.969 1.781 1 95.5 551 GLU B N 1
ATOM 10194 C CA . GLU B 1 551 ? 0.341 -35.969 2.5 1 95.5 551 GLU B CA 1
ATOM 10195 C C . GLU B 1 551 ? 0.678 -35.969 3.988 1 95.5 551 GLU B C 1
ATOM 10197 O O . GLU B 1 551 ? 0.694 -34.906 4.621 1 95.5 551 GLU B O 1
ATOM 10202 N N . GLN B 1 552 ? 0.932 -37.094 4.57 1 93.88 552 GLN B N 1
ATOM 10203 C CA . GLN B 1 552 ? 1.266 -37.219 5.984 1 93.88 552 GLN B CA 1
ATOM 10204 C C . GLN B 1 552 ? 2.562 -36.469 6.301 1 93.88 552 GLN B C 1
ATOM 10206 O O . GLN B 1 552 ? 2.686 -35.844 7.355 1 93.88 552 GLN B O 1
ATOM 10211 N N . THR B 1 553 ? 3.514 -36.594 5.426 1 94.88 553 THR B N 1
ATOM 10212 C CA . THR B 1 553 ? 4.777 -35.906 5.598 1 94.88 553 THR B CA 1
ATOM 10213 C C . THR B 1 553 ? 4.578 -34.375 5.465 1 94.88 553 THR B C 1
ATOM 10215 O O . THR B 1 553 ? 5.129 -33.625 6.25 1 94.88 553 THR B O 1
ATOM 10218 N N . LEU B 1 554 ? 3.801 -34.031 4.457 1 96.56 554 LEU B N 1
ATOM 10219 C CA . LEU B 1 554 ? 3.5 -32.625 4.223 1 96.56 554 LEU B CA 1
ATOM 10220 C C . LEU B 1 554 ? 2.842 -31.984 5.449 1 96.56 554 LEU B C 1
ATOM 10222 O O . LEU B 1 554 ? 3.205 -30.891 5.859 1 96.56 554 LEU B O 1
ATOM 10226 N N . LYS B 1 555 ? 2 -32.656 6.137 1 95.56 555 LYS B N 1
ATOM 10227 C CA . LYS B 1 555 ? 1.188 -32.156 7.238 1 95.56 555 LYS B CA 1
ATOM 10228 C C . LYS B 1 555 ? 1.99 -32.094 8.539 1 95.56 555 LYS B C 1
ATOM 10230 O O . LYS B 1 555 ? 1.495 -31.641 9.562 1 95.56 555 LYS B O 1
ATOM 10235 N N . THR B 1 556 ? 3.23 -32.469 8.492 1 94.88 556 THR B N 1
ATOM 10236 C CA . THR B 1 556 ? 4.07 -32.406 9.688 1 94.88 556 THR B CA 1
ATOM 10237 C C . THR B 1 556 ? 4.559 -30.984 9.93 1 94.88 556 THR B C 1
ATOM 10239 O O . THR B 1 556 ? 4.984 -30.656 11.031 1 94.88 556 THR B O 1
ATOM 10242 N N . LEU B 1 557 ? 4.438 -30.156 8.969 1 97.56 557 LEU B N 1
ATOM 10243 C CA . LEU B 1 557 ? 5.074 -28.844 9.062 1 97.56 557 LEU B CA 1
ATOM 10244 C C . LEU B 1 557 ? 4.168 -27.844 9.773 1 97.56 557 LEU B C 1
ATOM 10246 O O . LEU B 1 557 ? 4.621 -27.094 10.641 1 97.56 557 LEU B O 1
ATOM 10250 N N . PRO B 1 558 ? 2.812 -27.781 9.422 1 97.88 558 PRO B N 1
ATOM 10251 C CA . PRO B 1 558 ? 1.976 -26.781 10.102 1 97.88 558 PRO B CA 1
ATOM 10252 C C . PRO B 1 558 ? 2.102 -26.844 11.625 1 97.88 558 PRO B C 1
ATOM 10254 O O . PRO B 1 558 ? 2.07 -27.938 12.203 1 97.88 558 PRO B O 1
ATOM 10257 N N . GLY B 1 559 ? 2.311 -25.672 12.188 1 98.12 559 GLY B N 1
ATOM 10258 C CA . GLY B 1 559 ? 2.496 -25.578 13.625 1 98.12 559 GLY B CA 1
ATOM 10259 C C . GLY B 1 559 ? 3.947 -25.703 14.055 1 98.12 559 GLY B C 1
ATOM 10260 O O . GLY B 1 559 ? 4.281 -25.469 15.211 1 98.12 559 GLY B O 1
ATOM 10261 N N . LYS B 1 560 ? 4.777 -26.047 13.078 1 97.62 560 LYS B N 1
ATOM 10262 C CA . LYS B 1 560 ? 6.18 -26.266 13.414 1 97.62 560 LYS B CA 1
ATOM 10263 C C . LYS B 1 560 ? 7.105 -25.516 12.469 1 97.62 560 LYS B C 1
ATOM 10265 O O . LYS B 1 560 ? 8.273 -25.859 12.32 1 97.62 560 LYS B O 1
ATOM 10270 N N . ILE B 1 561 ? 6.594 -24.562 11.711 1 98.5 561 ILE B N 1
ATOM 10271 C CA . ILE B 1 561 ? 7.473 -23.75 10.875 1 98.5 561 ILE B CA 1
ATOM 10272 C C . ILE B 1 561 ? 8.516 -23.047 11.742 1 98.5 561 ILE B C 1
ATOM 10274 O O . ILE B 1 561 ? 8.234 -22.672 12.883 1 98.5 561 ILE B O 1
ATOM 10278 N N . GLY B 1 562 ? 9.68 -22.781 11.164 1 98.12 562 GLY B N 1
ATOM 10279 C CA . GLY B 1 562 ? 10.758 -22.156 11.898 1 98.12 562 GLY B CA 1
ATOM 10280 C C . GLY B 1 562 ? 11.555 -23.125 12.75 1 98.12 562 GLY B C 1
ATOM 10281 O O . GLY B 1 562 ? 12.586 -22.75 13.32 1 98.12 562 GLY B O 1
ATOM 10282 N N . LYS B 1 563 ? 11.055 -24.328 12.867 1 97.44 563 LYS B N 1
ATOM 10283 C CA . LYS B 1 563 ? 11.766 -25.359 13.609 1 97.44 563 LYS B CA 1
ATOM 10284 C C . LYS B 1 563 ? 12.133 -26.531 12.711 1 97.44 563 LYS B C 1
ATOM 10286 O O . LYS B 1 563 ? 13.305 -26.734 12.383 1 97.44 563 LYS B O 1
ATOM 10291 N N . VAL B 1 564 ? 11.094 -27.234 12.164 1 97.5 564 VAL B N 1
ATOM 10292 C CA . VAL B 1 564 ? 11.289 -28.406 11.328 1 97.5 564 VAL B CA 1
ATOM 10293 C C . VAL B 1 564 ? 11.961 -28.016 10.016 1 97.5 564 VAL B C 1
ATOM 10295 O O . VAL B 1 564 ? 12.938 -28.641 9.594 1 97.5 564 VAL B O 1
ATOM 10298 N N . ASP B 1 565 ? 11.453 -27.031 9.398 1 98.25 565 ASP B N 1
ATOM 10299 C CA . ASP B 1 565 ? 11.992 -26.594 8.109 1 98.25 565 ASP B CA 1
ATOM 10300 C C . ASP B 1 565 ? 13.383 -25.984 8.281 1 98.25 565 ASP B C 1
ATOM 10302 O O . ASP B 1 565 ? 14.25 -26.156 7.426 1 98.25 565 ASP B O 1
ATOM 10306 N N . VAL B 1 566 ? 13.656 -25.25 9.375 1 98.44 566 VAL B N 1
ATOM 10307 C CA . VAL B 1 566 ? 14.992 -24.719 9.656 1 98.44 566 VAL B CA 1
ATOM 10308 C C . VAL B 1 566 ? 15.969 -25.875 9.844 1 98.44 566 VAL B C 1
ATOM 10310 O O . VAL B 1 566 ? 17.062 -25.875 9.281 1 98.44 566 VAL B O 1
ATOM 10313 N N . GLU B 1 567 ? 15.57 -26.875 10.633 1 97.88 567 GLU B N 1
ATOM 10314 C CA . GLU B 1 567 ? 16.391 -28.062 10.859 1 97.88 567 GLU B CA 1
ATOM 10315 C C . GLU B 1 567 ? 16.703 -28.781 9.547 1 97.88 567 GLU B C 1
ATOM 10317 O O . GLU B 1 567 ? 17.844 -29.203 9.32 1 97.88 567 GLU B O 1
ATOM 10322 N N . ASP B 1 568 ? 15.719 -28.906 8.727 1 98.5 568 ASP B N 1
ATOM 10323 C CA . ASP B 1 568 ? 15.875 -29.609 7.453 1 98.5 568 ASP B CA 1
ATOM 10324 C C . ASP B 1 568 ? 16.844 -28.875 6.535 1 98.5 568 ASP B C 1
ATOM 10326 O O . ASP B 1 568 ? 17.656 -29.484 5.859 1 98.5 568 ASP B O 1
ATOM 10330 N N . VAL B 1 569 ? 16.766 -27.5 6.469 1 98.81 569 VAL B N 1
ATOM 10331 C CA . VAL B 1 569 ? 17.656 -26.719 5.625 1 98.81 569 VAL B CA 1
ATOM 10332 C C . VAL B 1 569 ? 19.094 -26.859 6.121 1 98.81 569 VAL B C 1
ATOM 10334 O O . VAL B 1 569 ? 20.016 -27.016 5.32 1 98.81 569 VAL B O 1
ATOM 10337 N N . ARG B 1 570 ? 19.297 -26.812 7.406 1 98.5 570 ARG B N 1
ATOM 10338 C CA . ARG B 1 570 ? 20.641 -26.953 7.969 1 98.5 570 ARG B CA 1
ATOM 10339 C C . ARG B 1 570 ? 21.188 -28.359 7.715 1 98.5 570 ARG B C 1
ATOM 10341 O O . ARG B 1 570 ? 22.359 -28.516 7.379 1 98.5 570 ARG B O 1
ATOM 10348 N N . LYS B 1 571 ? 20.328 -29.359 7.914 1 98.31 571 LYS B N 1
ATOM 10349 C CA . LYS B 1 571 ? 20.75 -30.719 7.656 1 98.31 571 LYS B CA 1
ATOM 10350 C C . LYS B 1 571 ? 21.141 -30.922 6.195 1 98.31 571 LYS B C 1
ATOM 10352 O O . LYS B 1 571 ? 22.172 -31.531 5.891 1 98.31 571 LYS B O 1
ATOM 10357 N N . ALA B 1 572 ? 20.281 -30.453 5.277 1 98.81 572 ALA B N 1
ATOM 10358 C CA . ALA B 1 572 ? 20.594 -30.547 3.85 1 98.81 572 ALA B CA 1
ATOM 10359 C C . ALA B 1 572 ? 21.922 -29.891 3.531 1 98.81 572 ALA B C 1
ATOM 10361 O O . ALA B 1 572 ? 22.719 -30.422 2.738 1 98.81 572 ALA B O 1
ATOM 10362 N N . THR B 1 573 ? 22.188 -28.719 4.113 1 98.81 573 THR B N 1
ATOM 10363 C CA . THR B 1 573 ? 23.422 -27.984 3.898 1 98.81 573 THR B CA 1
ATOM 10364 C C . THR B 1 573 ? 24.625 -28.797 4.391 1 98.81 573 THR B C 1
ATOM 10366 O O . THR B 1 573 ? 25.609 -28.953 3.676 1 98.81 573 THR B O 1
ATOM 10369 N N . SER B 1 574 ? 24.531 -29.359 5.602 1 98.25 574 SER B N 1
ATOM 10370 C CA . SER B 1 574 ? 25.625 -30.141 6.188 1 98.25 574 SER B CA 1
ATOM 10371 C C . SER B 1 574 ? 25.906 -31.406 5.367 1 98.25 574 SER B C 1
ATOM 10373 O O . SER B 1 574 ? 27.062 -31.75 5.137 1 98.25 574 SER B O 1
ATOM 10375 N N . GLU B 1 575 ? 24.891 -32.031 4.938 1 98.31 575 GLU B N 1
ATOM 10376 C CA . GLU B 1 575 ? 25.047 -33.25 4.156 1 98.31 575 GLU B CA 1
ATOM 10377 C C . GLU B 1 575 ? 25.656 -32.969 2.791 1 98.31 575 GLU B C 1
ATOM 10379 O O . GLU B 1 575 ? 26.469 -33.75 2.285 1 98.31 575 GLU B O 1
ATOM 10384 N N . ALA B 1 576 ? 25.234 -31.875 2.186 1 98.5 576 ALA B N 1
ATOM 10385 C CA . ALA B 1 576 ? 25.812 -31.484 0.904 1 98.5 576 ALA B CA 1
ATOM 10386 C C . ALA B 1 576 ? 27.297 -31.172 1.05 1 98.5 576 ALA B C 1
ATOM 10388 O O . ALA B 1 576 ? 28.109 -31.578 0.208 1 98.5 576 ALA B O 1
ATOM 10389 N N . LEU B 1 577 ? 27.672 -30.453 2.1 1 97.94 577 LEU B N 1
ATOM 10390 C CA . LEU B 1 577 ? 29.062 -30.094 2.344 1 97.94 577 LEU B CA 1
ATOM 10391 C C . LEU B 1 577 ? 29.922 -31.344 2.572 1 97.94 577 LEU B C 1
ATOM 10393 O O . LEU B 1 577 ? 31.078 -31.375 2.164 1 97.94 577 LEU B O 1
ATOM 10397 N N . LYS B 1 578 ? 29.344 -32.344 3.205 1 97.75 578 LYS B N 1
ATOM 10398 C CA . LYS B 1 578 ? 30.047 -33.594 3.455 1 97.75 578 LYS B CA 1
ATOM 10399 C C . LYS B 1 578 ? 30.219 -34.375 2.168 1 97.75 578 LYS B C 1
ATOM 10401 O O . LYS B 1 578 ? 31.297 -34.938 1.914 1 97.75 578 LYS B O 1
ATOM 10406 N N . ALA B 1 579 ? 29.234 -34.406 1.363 1 97.44 579 ALA B N 1
ATOM 10407 C CA . ALA B 1 579 ? 29.203 -35.25 0.171 1 97.44 579 ALA B CA 1
ATOM 10408 C C . ALA B 1 579 ? 29.969 -34.594 -0.977 1 97.44 579 ALA B C 1
ATOM 10410 O O . ALA B 1 579 ? 30.484 -35.312 -1.86 1 97.44 579 ALA B O 1
ATOM 10411 N N . LEU B 1 580 ? 30.031 -33.312 -0.973 1 97.62 580 LEU B N 1
ATOM 10412 C CA . LEU B 1 580 ? 30.672 -32.562 -2.049 1 97.62 580 LEU B CA 1
ATOM 10413 C C . LEU B 1 580 ? 31.828 -31.734 -1.514 1 97.62 580 LEU B C 1
ATOM 10415 O O . LEU B 1 580 ? 31.688 -30.531 -1.285 1 97.62 580 LEU B O 1
ATOM 10419 N N . PRO B 1 581 ? 32.969 -32.312 -1.494 1 95.06 581 PRO B N 1
ATOM 10420 C CA . PRO B 1 581 ? 34.094 -31.688 -0.797 1 95.06 581 PRO B CA 1
ATOM 10421 C C . PRO B 1 581 ? 34.625 -30.438 -1.512 1 95.06 581 PRO B C 1
ATOM 10423 O O . PRO B 1 581 ? 35.406 -29.672 -0.937 1 95.06 581 PRO B O 1
ATOM 10426 N N . PHE B 1 582 ? 34.188 -30.234 -2.732 1 95.94 582 PHE B N 1
ATOM 10427 C CA . PHE B 1 582 ? 34.656 -29.062 -3.451 1 95.94 582 PHE B CA 1
ATOM 10428 C C . PHE B 1 582 ? 33.906 -27.812 -2.988 1 95.94 582 PHE B C 1
ATOM 10430 O O . PHE B 1 582 ? 34.312 -26.688 -3.301 1 95.94 582 PHE B O 1
ATOM 10437 N N . LEU B 1 583 ? 32.875 -27.969 -2.248 1 97.38 583 LEU B N 1
ATOM 10438 C CA . LEU B 1 583 ? 32.125 -26.828 -1.691 1 97.38 583 LEU B CA 1
ATOM 10439 C C . LEU B 1 583 ? 32.906 -26.219 -0.52 1 97.38 583 LEU B C 1
ATOM 10441 O O . LEU B 1 583 ? 33.531 -26.938 0.246 1 97.38 583 LEU B O 1
ATOM 10445 N N . ASN B 1 584 ? 32.875 -24.875 -0.355 1 96.38 584 ASN B N 1
ATOM 10446 C CA . ASN B 1 584 ? 33.531 -24.172 0.727 1 96.38 584 ASN B CA 1
ATOM 10447 C C . ASN B 1 584 ? 32.594 -23.938 1.913 1 96.38 584 ASN B C 1
ATOM 10449 O O . ASN B 1 584 ? 31.703 -23.109 1.848 1 96.38 584 ASN B O 1
ATOM 10453 N N . PRO B 1 585 ? 32.781 -24.578 3.025 1 96.31 585 PRO B N 1
ATOM 10454 C CA . PRO B 1 585 ? 31.906 -24.438 4.18 1 96.31 585 PRO B CA 1
ATOM 10455 C C . PRO B 1 585 ? 31.938 -23.047 4.797 1 96.31 585 PRO B C 1
ATOM 10457 O O . PRO B 1 585 ? 31.062 -22.688 5.578 1 96.31 585 PRO B O 1
ATOM 10460 N N . ALA B 1 586 ? 32.906 -22.219 4.469 1 95.44 586 ALA B N 1
ATOM 10461 C CA . ALA B 1 586 ? 33.062 -20.875 5.027 1 95.44 586 ALA B CA 1
ATOM 10462 C C . ALA B 1 586 ? 32.438 -19.828 4.117 1 95.44 586 ALA B C 1
ATOM 10464 O O . ALA B 1 586 ? 32.406 -18.641 4.445 1 95.44 586 ALA B O 1
ATOM 10465 N N . ASP B 1 587 ? 31.938 -20.25 3.014 1 97.38 587 ASP B N 1
ATOM 10466 C CA . ASP B 1 587 ? 31.406 -19.344 2.008 1 97.38 587 ASP B CA 1
ATOM 10467 C C . ASP B 1 587 ? 29.984 -19.734 1.604 1 97.38 587 ASP B C 1
ATOM 10469 O O . ASP B 1 587 ? 29.734 -20.062 0.442 1 97.38 587 ASP B O 1
ATOM 10473 N N . ILE B 1 588 ? 29.047 -19.594 2.582 1 98.56 588 ILE B N 1
ATOM 10474 C CA . ILE B 1 588 ? 27.656 -20.016 2.406 1 98.56 588 ILE B CA 1
ATOM 10475 C C . ILE B 1 588 ? 26.75 -18.781 2.35 1 98.56 588 ILE B C 1
ATOM 10477 O O . ILE B 1 588 ? 26.844 -17.891 3.191 1 98.56 588 ILE B O 1
ATOM 10481 N N . TYR B 1 589 ? 25.859 -18.734 1.378 1 98.81 589 TYR B N 1
ATOM 10482 C CA . TYR B 1 589 ? 24.906 -17.656 1.163 1 98.81 589 TYR B CA 1
ATOM 10483 C C . TYR B 1 589 ? 23.469 -18.156 1.276 1 98.81 589 TYR B C 1
ATOM 10485 O O . TYR B 1 589 ? 23.219 -19.359 1.103 1 98.81 589 TYR B O 1
ATOM 10493 N N . LEU B 1 590 ? 22.562 -17.281 1.661 1 98.88 590 LEU B N 1
ATOM 10494 C CA . LEU B 1 590 ? 21.141 -17.609 1.747 1 98.88 590 LEU B CA 1
ATOM 10495 C C . LEU B 1 590 ? 20.328 -16.828 0.709 1 98.88 590 LEU B C 1
ATOM 10497 O O . LEU B 1 590 ? 20.516 -15.625 0.557 1 98.88 590 LEU B O 1
ATOM 10501 N N . PHE B 1 591 ? 19.484 -17.5 -0.073 1 98.88 591 PHE B N 1
ATOM 10502 C CA . PHE B 1 591 ? 18.609 -16.906 -1.08 1 98.88 591 PHE B CA 1
ATOM 10503 C C . PHE B 1 591 ? 17.188 -17.484 -0.967 1 98.88 591 PHE B C 1
ATOM 10505 O O . PHE B 1 591 ? 16.984 -18.688 -1.145 1 98.88 591 PHE B O 1
ATOM 10512 N N . GLY B 1 592 ? 16.203 -16.719 -0.603 1 98.62 592 GLY B N 1
ATOM 10513 C CA . GLY B 1 592 ? 14.844 -17.219 -0.438 1 98.62 592 GLY B CA 1
ATOM 10514 C C . GLY B 1 592 ? 13.797 -16.125 -0.46 1 98.62 592 GLY B C 1
ATOM 10515 O O . GLY B 1 592 ? 14.086 -14.969 -0.154 1 98.62 592 GLY B O 1
ATOM 10516 N N . GLY B 1 593 ? 12.594 -16.438 -0.863 1 98.38 593 GLY B N 1
ATOM 10517 C CA . GLY B 1 593 ? 11.477 -15.508 -0.922 1 98.38 593 GLY B CA 1
ATOM 10518 C C . GLY B 1 593 ? 10.219 -16.031 -0.256 1 98.38 593 GLY B C 1
ATOM 10519 O O . GLY B 1 593 ? 10.062 -17.25 -0.097 1 98.38 593 GLY B O 1
ATOM 10520 N N . SER B 1 594 ? 9.258 -15.117 0.103 1 98.31 594 SER B N 1
ATOM 10521 C CA . SER B 1 594 ? 8.008 -15.492 0.741 1 98.31 594 SER B CA 1
ATOM 10522 C C . SER B 1 594 ? 8.25 -16.344 1.987 1 98.31 594 SER B C 1
ATOM 10524 O O . SER B 1 594 ? 9 -15.938 2.881 1 98.31 594 SER B O 1
ATOM 10526 N N . HIS B 1 595 ? 7.828 -17.609 2.041 1 98.75 595 HIS B N 1
ATOM 10527 C CA . HIS B 1 595 ? 8.195 -18.484 3.141 1 98.75 595 HIS B CA 1
ATOM 10528 C C . HIS B 1 595 ? 9.688 -18.812 3.113 1 98.75 595 HIS B C 1
ATOM 10530 O O . HIS B 1 595 ? 10.312 -18.984 4.164 1 98.75 595 HIS B O 1
ATOM 10536 N N . GLY B 1 596 ? 10.273 -18.984 1.905 1 98.75 596 GLY B N 1
ATOM 10537 C CA . GLY B 1 596 ? 11.727 -19.078 1.823 1 98.75 596 GLY B CA 1
ATOM 10538 C C . GLY B 1 596 ? 12.43 -17.875 2.43 1 98.75 596 GLY B C 1
ATOM 10539 O O . GLY B 1 596 ? 13.523 -18 2.973 1 98.75 596 GLY B O 1
ATOM 10540 N N . GLY B 1 597 ? 11.742 -16.688 2.258 1 98.81 597 GLY B N 1
ATOM 10541 C CA . GLY B 1 597 ? 12.227 -15.484 2.922 1 98.81 597 GLY B CA 1
ATOM 10542 C C . GLY B 1 597 ? 12.133 -15.555 4.434 1 98.81 597 GLY B C 1
ATOM 10543 O O . GLY B 1 597 ? 13.023 -15.094 5.145 1 98.81 597 GLY B O 1
ATOM 10544 N N . TYR B 1 598 ? 11.055 -16.156 4.969 1 98.75 598 TYR B N 1
ATOM 10545 C CA . TYR B 1 598 ? 10.914 -16.453 6.391 1 98.75 598 TYR B CA 1
ATOM 10546 C C . TYR B 1 598 ? 12.086 -17.312 6.879 1 98.75 598 TYR B C 1
ATOM 10548 O O . TYR B 1 598 ? 12.711 -16.984 7.891 1 98.75 598 TYR B O 1
ATOM 10556 N N . LEU B 1 599 ? 12.461 -18.281 6.094 1 98.94 599 LEU B N 1
ATOM 10557 C CA . LEU B 1 599 ? 13.484 -19.25 6.496 1 98.94 599 LEU B CA 1
ATOM 10558 C C . LEU B 1 599 ? 14.867 -18.609 6.461 1 98.94 599 LEU B C 1
ATOM 10560 O O . LEU B 1 599 ? 15.648 -18.75 7.402 1 98.94 599 LEU B O 1
ATOM 10564 N N . VAL B 1 600 ? 15.211 -17.844 5.406 1 98.94 600 VAL B N 1
ATOM 10565 C CA . VAL B 1 600 ? 16.578 -17.344 5.277 1 98.94 600 VAL B CA 1
ATOM 10566 C C . VAL B 1 600 ? 16.812 -16.219 6.289 1 98.94 600 VAL B C 1
ATOM 10568 O O . VAL B 1 600 ? 17.922 -16.078 6.809 1 98.94 600 VAL B O 1
ATOM 10571 N N . THR B 1 601 ? 15.742 -15.422 6.562 1 98.88 601 THR B N 1
ATOM 10572 C CA . THR B 1 601 ? 15.898 -14.383 7.574 1 98.88 601 THR B CA 1
ATOM 10573 C C . THR B 1 601 ? 15.953 -14.992 8.969 1 98.88 601 THR B C 1
ATOM 10575 O O . THR B 1 601 ? 16.703 -14.523 9.828 1 98.88 601 THR B O 1
ATOM 10578 N N . LEU B 1 602 ? 15.242 -16.031 9.211 1 98.75 602 LEU B N 1
ATOM 10579 C CA . LEU B 1 602 ? 15.273 -16.719 10.492 1 98.75 602 LEU B CA 1
ATOM 10580 C C . LEU B 1 602 ? 16.609 -17.422 10.703 1 98.75 602 LEU B C 1
ATOM 10582 O O . LEU B 1 602 ? 17.203 -17.328 11.781 1 98.75 602 LEU B O 1
ATOM 10586 N N . LEU B 1 603 ? 17.109 -18.125 9.68 1 98.88 603 LEU B N 1
ATOM 10587 C CA . LEU B 1 603 ? 18.406 -18.781 9.742 1 98.88 603 LEU B CA 1
ATOM 10588 C C . LEU B 1 603 ? 19.516 -17.797 10.07 1 98.88 603 LEU B C 1
ATOM 10590 O O . LEU B 1 603 ? 20.359 -18.062 10.922 1 98.88 603 LEU B O 1
ATOM 10594 N N . SER B 1 604 ? 19.484 -16.641 9.406 1 98.75 604 SER B N 1
ATOM 10595 C CA . SER B 1 604 ? 20.5 -15.617 9.609 1 98.75 604 SER B CA 1
ATOM 10596 C C . SER B 1 604 ? 20.453 -15.07 11.031 1 98.75 604 SER B C 1
ATOM 10598 O O . SER B 1 604 ? 21.484 -14.703 11.602 1 98.75 604 SER B O 1
ATOM 10600 N N . GLY B 1 605 ? 19.25 -14.977 11.586 1 98.44 605 GLY B N 1
ATOM 10601 C CA . GLY B 1 605 ? 19.078 -14.484 12.945 1 98.44 605 GLY B CA 1
ATOM 10602 C C . GLY B 1 605 ? 19.453 -15.508 14 1 98.44 605 GLY B C 1
ATOM 10603 O O . GLY B 1 605 ? 20.062 -15.164 15.016 1 98.44 605 GLY B O 1
ATOM 10604 N N . LEU B 1 606 ? 19.125 -16.766 13.805 1 98.44 606 LEU B N 1
ATOM 10605 C CA . LEU B 1 606 ? 19.375 -17.844 14.75 1 98.44 606 LEU B CA 1
ATOM 10606 C C . LEU B 1 606 ? 20.844 -18.25 14.742 1 98.44 606 LEU B C 1
ATOM 10608 O O . LEU B 1 606 ? 21.391 -18.656 15.773 1 98.44 606 LEU B O 1
ATOM 10612 N N . TYR B 1 607 ? 21.484 -18.156 13.586 1 98.5 607 TYR B N 1
ATOM 10613 C CA . TYR B 1 607 ? 22.859 -18.562 13.391 1 98.5 607 TYR B CA 1
ATOM 10614 C C . TYR B 1 607 ? 23.672 -17.453 12.734 1 98.5 607 TYR B C 1
ATOM 10616 O O . TYR B 1 607 ? 24.172 -17.609 11.609 1 98.5 607 TYR B O 1
ATOM 10624 N N . PRO B 1 608 ? 23.906 -16.391 13.422 1 97.94 608 PRO B N 1
ATOM 10625 C CA . PRO B 1 608 ? 24.422 -15.141 12.852 1 97.94 608 PRO B CA 1
ATOM 10626 C C . PRO B 1 608 ? 25.828 -15.289 12.273 1 97.94 608 PRO B C 1
ATOM 10628 O O . PRO B 1 608 ? 26.25 -14.477 11.445 1 97.94 608 PRO B O 1
ATOM 10631 N N . ASN B 1 609 ? 26.594 -16.344 12.633 1 97.69 609 ASN B N 1
ATOM 10632 C CA . ASN B 1 609 ? 27.984 -16.469 12.203 1 97.69 609 ASN B CA 1
ATOM 10633 C C . ASN B 1 609 ? 28.141 -17.453 11.055 1 97.69 609 ASN B C 1
ATOM 10635 O O . ASN B 1 609 ? 29.234 -17.625 10.523 1 97.69 609 ASN B O 1
ATOM 10639 N N . ASP B 1 610 ? 27.062 -18.016 10.578 1 97.94 610 ASP B N 1
ATOM 10640 C CA . ASP B 1 610 ? 27.172 -19.156 9.672 1 97.94 610 ASP B CA 1
ATOM 10641 C C . ASP B 1 610 ? 27.094 -18.703 8.211 1 97.94 610 ASP B C 1
ATOM 10643 O O . ASP B 1 610 ? 27.438 -19.469 7.305 1 97.94 610 ASP B O 1
ATOM 10647 N N . TYR B 1 611 ? 26.703 -17.438 7.934 1 98.38 611 TYR B N 1
ATOM 10648 C CA . TYR B 1 611 ? 26.406 -17.078 6.555 1 98.38 611 TYR B CA 1
ATOM 10649 C C . TYR B 1 611 ? 27.125 -15.789 6.16 1 98.38 611 TYR B C 1
ATOM 10651 O O . TYR B 1 611 ? 27.25 -14.867 6.969 1 98.38 611 TYR B O 1
ATOM 10659 N N . ARG B 1 612 ? 27.516 -15.695 4.922 1 98 612 ARG B N 1
ATOM 10660 C CA . ARG B 1 612 ? 28.312 -14.57 4.414 1 98 612 ARG B CA 1
ATOM 10661 C C . ARG B 1 612 ? 27.406 -13.414 3.998 1 98 612 ARG B C 1
ATOM 10663 O O . ARG B 1 612 ? 27.781 -12.25 4.156 1 98 612 ARG B O 1
ATOM 10670 N N . ALA B 1 613 ? 26.266 -13.742 3.363 1 98.69 613 ALA B N 1
ATOM 10671 C CA . ALA B 1 613 ? 25.297 -12.734 2.928 1 98.69 613 ALA B CA 1
ATOM 10672 C C . ALA B 1 613 ? 23.938 -13.367 2.664 1 98.69 613 ALA B C 1
ATOM 10674 O O . ALA B 1 613 ? 23.828 -14.586 2.5 1 98.69 613 ALA B O 1
ATOM 10675 N N . VAL B 1 614 ? 22.922 -12.539 2.678 1 98.88 614 VAL B N 1
ATOM 10676 C CA . VAL B 1 614 ? 21.547 -12.984 2.486 1 98.88 614 VAL B CA 1
ATOM 10677 C C . VAL B 1 614 ? 20.859 -12.109 1.438 1 98.88 614 VAL B C 1
ATOM 10679 O O . VAL B 1 614 ? 21.047 -10.891 1.412 1 98.88 614 VAL B O 1
ATOM 10682 N N . VAL B 1 615 ? 20.172 -12.664 0.494 1 98.88 615 VAL B N 1
ATOM 10683 C CA . VAL B 1 615 ? 19.219 -11.992 -0.38 1 98.88 615 VAL B CA 1
ATOM 10684 C C . VAL B 1 615 ? 17.828 -12.578 -0.177 1 98.88 615 VAL B C 1
ATOM 10686 O O . VAL B 1 615 ? 17.641 -13.805 -0.213 1 98.88 615 VAL B O 1
ATOM 10689 N N . THR B 1 616 ? 16.844 -11.758 0.097 1 98.88 616 THR B N 1
ATOM 10690 C CA . THR B 1 616 ? 15.492 -12.25 0.338 1 98.88 616 THR B CA 1
ATOM 10691 C C . THR B 1 616 ? 14.469 -11.414 -0.43 1 98.88 616 THR B C 1
ATOM 10693 O O . THR B 1 616 ? 14.625 -10.203 -0.566 1 98.88 616 THR B O 1
ATOM 10696 N N . ARG B 1 617 ? 13.453 -12.102 -0.978 1 98.56 617 ARG B N 1
ATOM 10697 C CA . ARG B 1 617 ? 12.367 -11.469 -1.726 1 98.56 617 ARG B CA 1
ATOM 10698 C C . ARG B 1 617 ? 11.047 -11.57 -0.966 1 98.56 617 ARG B C 1
ATOM 10700 O O . ARG B 1 617 ? 10.602 -12.664 -0.634 1 98.56 617 ARG B O 1
ATOM 10707 N N . ASN B 1 618 ? 10.383 -10.438 -0.738 1 98.5 618 ASN B N 1
ATOM 10708 C CA . ASN B 1 618 ? 9.094 -10.383 -0.049 1 98.5 618 ASN B CA 1
ATOM 10709 C C . ASN B 1 618 ? 9.055 -11.336 1.142 1 98.5 618 ASN B C 1
ATOM 10711 O O . ASN B 1 618 ? 8.164 -12.18 1.238 1 98.5 618 ASN B O 1
ATOM 10715 N N . PRO B 1 619 ? 9.953 -11.164 2.084 1 98.75 619 PRO B N 1
ATOM 10716 C CA . PRO B 1 619 ? 10.055 -12.102 3.201 1 98.75 619 PRO B CA 1
ATOM 10717 C C . PRO B 1 619 ? 8.922 -11.945 4.211 1 98.75 619 PRO B C 1
ATOM 10719 O O . PRO B 1 619 ? 8.492 -10.828 4.488 1 98.75 619 PRO B O 1
ATOM 10722 N N . VAL B 1 620 ? 8.398 -13.07 4.699 1 98.81 620 VAL B N 1
ATOM 10723 C CA . VAL B 1 620 ? 7.574 -13.031 5.902 1 98.81 620 VAL B CA 1
ATOM 10724 C C . VAL B 1 620 ? 8.438 -12.695 7.117 1 98.81 620 VAL B C 1
ATOM 10726 O O . VAL B 1 620 ? 9.367 -13.438 7.449 1 98.81 620 VAL B O 1
ATOM 10729 N N . ILE B 1 621 ? 8.148 -11.586 7.801 1 98.75 621 ILE B N 1
ATOM 10730 C CA . ILE B 1 621 ? 9.023 -11.102 8.867 1 98.75 621 ILE B CA 1
ATOM 10731 C C . ILE B 1 621 ? 8.281 -11.141 10.195 1 98.75 621 ILE B C 1
ATOM 10733 O O . ILE B 1 621 ? 8.883 -11.391 11.242 1 98.75 621 ILE B O 1
ATOM 10737 N N . ASP B 1 622 ? 6.973 -10.805 10.188 1 98.62 622 ASP B N 1
ATOM 10738 C CA . ASP B 1 622 ? 6.121 -10.797 11.367 1 98.62 622 ASP B CA 1
ATOM 10739 C C . ASP B 1 622 ? 4.75 -11.398 11.062 1 98.62 622 ASP B C 1
ATOM 10741 O O . ASP B 1 622 ? 3.844 -10.688 10.617 1 98.62 622 ASP B O 1
ATOM 10745 N N . VAL B 1 623 ? 4.582 -12.664 11.461 1 98.56 623 VAL B N 1
ATOM 10746 C CA . VAL B 1 623 ? 3.367 -13.414 11.164 1 98.56 623 VAL B CA 1
ATOM 10747 C C . VAL B 1 623 ? 2.17 -12.75 11.836 1 98.56 623 VAL B C 1
ATOM 10749 O O . VAL B 1 623 ? 1.069 -12.727 11.281 1 98.56 623 VAL B O 1
ATOM 10752 N N . ALA B 1 624 ? 2.391 -12.148 13.008 1 97.88 624 ALA B N 1
ATOM 10753 C CA . ALA B 1 624 ? 1.312 -11.531 13.766 1 97.88 624 ALA B CA 1
ATOM 10754 C C . ALA B 1 624 ? 0.692 -10.367 13 1 97.88 624 ALA B C 1
ATOM 10756 O O . ALA B 1 624 ? -0.529 -10.305 12.836 1 97.88 624 ALA B O 1
ATOM 10757 N N . SER B 1 625 ? 1.533 -9.438 12.562 1 97.25 625 SER B N 1
ATOM 10758 C CA . SER B 1 625 ? 1 -8.289 11.836 1 97.25 625 SER B CA 1
ATOM 10759 C C . SER B 1 625 ? 0.538 -8.688 10.438 1 97.25 625 SER B C 1
ATOM 10761 O O . SER B 1 625 ? -0.416 -8.109 9.906 1 97.25 625 SER B O 1
ATOM 10763 N N . MET B 1 626 ? 1.172 -9.688 9.766 1 97.81 626 MET B N 1
ATOM 10764 C CA . MET B 1 626 ? 0.775 -10.164 8.445 1 97.81 626 MET B CA 1
ATOM 10765 C C . MET B 1 626 ? -0.658 -10.68 8.453 1 97.81 626 MET B C 1
ATOM 10767 O O . MET B 1 626 ? -1.41 -10.469 7.504 1 97.81 626 MET B O 1
ATOM 10771 N N . CYS B 1 627 ? -1.049 -11.297 9.508 1 97.25 627 CYS B N 1
ATOM 10772 C CA . CYS B 1 627 ? -2.361 -11.914 9.641 1 97.25 627 CYS B CA 1
ATOM 10773 C C . CYS B 1 627 ? -3.473 -10.883 9.5 1 97.25 627 CYS B C 1
ATOM 10775 O O . CYS B 1 627 ? -4.574 -11.211 9.055 1 97.25 627 CYS B O 1
ATOM 10777 N N . THR B 1 628 ? -3.164 -9.609 9.766 1 95.81 628 THR B N 1
ATOM 10778 C CA . THR B 1 628 ? -4.188 -8.57 9.758 1 95.81 628 THR B CA 1
ATOM 10779 C C . THR B 1 628 ? -4.23 -7.859 8.406 1 95.81 628 THR B C 1
ATOM 10781 O O . THR B 1 628 ? -5.148 -7.078 8.141 1 95.81 628 THR B O 1
ATOM 10784 N N . SER B 1 629 ? -3.283 -8.172 7.531 1 95.88 629 SER B N 1
ATOM 10785 C CA . SER B 1 629 ? -3.197 -7.328 6.348 1 95.88 629 SER B CA 1
ATOM 10786 C C . SER B 1 629 ? -3.047 -8.156 5.082 1 95.88 629 SER B C 1
ATOM 10788 O O . SER B 1 629 ? -3.24 -7.656 3.973 1 95.88 629 SER B O 1
ATOM 10790 N N . SER B 1 630 ? -2.809 -9.445 5.164 1 97.69 630 SER B N 1
ATOM 10791 C CA . SER B 1 630 ? -2.602 -10.32 4.016 1 97.69 630 SER B CA 1
ATOM 10792 C C . SER B 1 630 ? -3.932 -10.773 3.422 1 97.69 630 SER B C 1
ATOM 10794 O O . SER B 1 630 ? -4.953 -10.781 4.109 1 97.69 630 SER B O 1
ATOM 10796 N N . ASP B 1 631 ? -3.932 -11.117 2.154 1 97.69 631 ASP B N 1
ATOM 10797 C CA . ASP B 1 631 ? -5.121 -11.711 1.548 1 97.69 631 ASP B CA 1
ATOM 10798 C C . ASP B 1 631 ? -5.219 -13.203 1.87 1 97.69 631 ASP B C 1
ATOM 10800 O O . ASP B 1 631 ? -6.156 -13.875 1.441 1 97.69 631 ASP B O 1
ATOM 10804 N N . ILE B 1 632 ? -4.176 -13.734 2.646 1 97.88 632 ILE B N 1
ATOM 10805 C CA . ILE B 1 632 ? -4.211 -15.125 3.074 1 97.88 632 ILE B CA 1
ATOM 10806 C C . ILE B 1 632 ? -3.955 -15.211 4.578 1 97.88 632 ILE B C 1
ATOM 10808 O O . ILE B 1 632 ? -3.02 -15.891 5.016 1 97.88 632 ILE B O 1
ATOM 10812 N N . PRO B 1 633 ? -4.801 -14.609 5.348 1 97.56 633 PRO B N 1
ATOM 10813 C CA . PRO B 1 633 ? -4.621 -14.695 6.797 1 97.56 633 PRO B CA 1
ATOM 10814 C C . PRO B 1 633 ? -4.637 -16.125 7.312 1 97.56 633 PRO B C 1
ATOM 10816 O O . PRO B 1 633 ? -4.059 -16.422 8.359 1 97.56 633 PRO B O 1
ATOM 10819 N N . ASP B 1 634 ? -5.316 -17.016 6.582 1 97.44 634 ASP B N 1
ATOM 10820 C CA . ASP B 1 634 ? -5.383 -18.422 6.957 1 97.44 634 ASP B CA 1
ATOM 10821 C C . ASP B 1 634 ? -3.996 -19.078 6.926 1 97.44 634 ASP B C 1
ATOM 10823 O O . ASP B 1 634 ? -3.719 -20 7.695 1 97.44 634 ASP B O 1
ATOM 10827 N N . TRP B 1 635 ? -3.109 -18.609 6.012 1 97.94 635 TRP B N 1
ATOM 10828 C CA . TRP B 1 635 ? -1.728 -19.062 6.051 1 97.94 635 TRP B CA 1
ATOM 10829 C C . TRP B 1 635 ? -1.1 -18.797 7.414 1 97.94 635 TRP B C 1
ATOM 10831 O O . TRP B 1 635 ? -0.444 -19.688 7.98 1 97.94 635 TRP B O 1
ATOM 10841 N N . CYS B 1 636 ? -1.302 -17.641 7.98 1 98.38 636 CYS B N 1
ATOM 10842 C CA . CYS B 1 636 ? -0.702 -17.234 9.242 1 98.38 636 CYS B CA 1
ATOM 10843 C C . CYS B 1 636 ? -1.176 -18.125 10.391 1 98.38 636 CYS B C 1
ATOM 10845 O O . CYS B 1 636 ? -0.371 -18.562 11.203 1 98.38 636 CYS B O 1
ATOM 10847 N N . THR B 1 637 ? -2.479 -18.422 10.422 1 97.94 637 THR B N 1
ATOM 10848 C CA . THR B 1 637 ? -3.025 -19.188 11.531 1 97.94 637 THR B CA 1
ATOM 10849 C C . THR B 1 637 ? -2.631 -20.656 11.406 1 97.94 637 THR B C 1
ATOM 10851 O O . THR B 1 637 ? -2.199 -21.281 12.383 1 97.94 637 THR B O 1
ATOM 10854 N N . VAL B 1 638 ? -2.664 -21.203 10.203 1 98.12 638 VAL B N 1
ATOM 10855 C CA . VAL B 1 638 ? -2.414 -22.609 9.992 1 98.12 638 VAL B CA 1
ATOM 10856 C C . VAL B 1 638 ? -0.928 -22.922 10.172 1 98.12 638 VAL B C 1
ATOM 10858 O O . VAL B 1 638 ? -0.557 -23.812 10.93 1 98.12 638 VAL B O 1
ATOM 10861 N N . GLU B 1 639 ? -0.07 -22.141 9.531 1 98.44 639 GLU B N 1
ATOM 10862 C CA . GLU B 1 639 ? 1.358 -22.453 9.531 1 98.44 639 GLU B CA 1
ATOM 10863 C C . GLU B 1 639 ? 1.979 -22.188 10.898 1 98.44 639 GLU B C 1
ATOM 10865 O O . GLU B 1 639 ? 2.934 -22.859 11.289 1 98.44 639 GLU B O 1
ATOM 10870 N N . SER B 1 640 ? 1.39 -21.219 11.656 1 98.06 640 SER B N 1
ATOM 10871 C CA . SER B 1 640 ? 1.898 -20.938 12.992 1 98.06 640 SER B CA 1
ATOM 10872 C C . SER B 1 640 ? 1.423 -22 13.992 1 98.06 640 SER B C 1
ATOM 10874 O O . SER B 1 640 ? 1.987 -22.125 15.078 1 98.06 640 SER B O 1
ATOM 10876 N N . GLY B 1 641 ? 0.349 -22.703 13.703 1 97.5 641 GLY B N 1
ATOM 10877 C CA . GLY B 1 641 ? -0.156 -23.75 14.57 1 97.5 641 GLY B CA 1
ATOM 10878 C C . GLY B 1 641 ? -1.203 -23.25 15.555 1 97.5 641 GLY B C 1
ATOM 10879 O O . GLY B 1 641 ? -1.584 -23.984 16.484 1 97.5 641 GLY B O 1
ATOM 10880 N N . VAL B 1 642 ? -1.682 -22.016 15.367 1 96.25 642 VAL B N 1
ATOM 10881 C CA . VAL B 1 642 ? -2.664 -21.5 16.312 1 96.25 642 VAL B CA 1
ATOM 10882 C C . VAL B 1 642 ? -4.051 -22.047 15.969 1 96.25 642 VAL B C 1
ATOM 10884 O O . VAL B 1 642 ? -4.988 -21.922 16.766 1 96.25 642 VAL B O 1
ATOM 10887 N N . GLY B 1 643 ? -4.227 -22.625 14.773 1 94.5 643 GLY B N 1
ATOM 10888 C CA . GLY B 1 643 ? -5.48 -23.266 14.422 1 94.5 643 GLY B CA 1
ATOM 10889 C C . GLY B 1 643 ? -5.988 -22.875 13.047 1 94.5 643 GLY B C 1
ATOM 10890 O O . GLY B 1 643 ? -5.328 -22.109 12.336 1 94.5 643 GLY B O 1
ATOM 10891 N N . GLU B 1 644 ? -7.16 -23.453 12.695 1 94.94 644 GLU B N 1
ATOM 10892 C CA . GLU B 1 644 ? -7.816 -23.109 11.438 1 94.94 644 GLU B CA 1
ATOM 10893 C C . GLU B 1 644 ? -8.312 -21.672 11.445 1 94.94 644 GLU B C 1
ATOM 10895 O O . GLU B 1 644 ? -8.602 -21.109 12.508 1 94.94 644 GLU B O 1
ATOM 10900 N N . TRP B 1 645 ? -8.312 -21.094 10.297 1 93.94 645 TRP B N 1
ATOM 10901 C CA . TRP B 1 645 ? -8.875 -19.75 10.141 1 93.94 645 TRP B CA 1
ATOM 10902 C C . TRP B 1 645 ? -10.398 -19.797 10.195 1 93.94 645 TRP B C 1
ATOM 10904 O O . TRP B 1 645 ? -11.031 -20.531 9.422 1 93.94 645 TRP B O 1
ATOM 10914 N N . HIS B 1 646 ? -10.977 -19.109 11.031 1 92.62 646 HIS B N 1
ATOM 10915 C CA . HIS B 1 646 ? -12.422 -19.156 11.211 1 92.62 646 HIS B CA 1
ATOM 10916 C C . HIS B 1 646 ? -13.086 -17.844 10.773 1 92.62 646 HIS B C 1
ATOM 10918 O O . HIS B 1 646 ? -14.18 -17.516 11.234 1 92.62 646 HIS B O 1
ATOM 10924 N N . GLY B 1 647 ? -12.383 -17.109 9.969 1 93.44 647 GLY B N 1
ATOM 10925 C CA . GLY B 1 647 ? -12.961 -15.883 9.461 1 93.44 647 GLY B CA 1
ATOM 10926 C C . GLY B 1 647 ? -12.664 -14.68 10.336 1 93.44 647 GLY B C 1
ATOM 10927 O O . GLY B 1 647 ? -11.875 -14.773 11.281 1 93.44 647 GLY B O 1
ATOM 10928 N N . ASP B 1 648 ? -13.273 -13.5 10.023 1 93.62 648 ASP B N 1
ATOM 10929 C CA . ASP B 1 648 ? -12.992 -12.227 10.68 1 93.62 648 ASP B CA 1
ATOM 10930 C C . ASP B 1 648 ? -14.078 -11.891 11.703 1 93.62 648 ASP B C 1
ATOM 10932 O O . ASP B 1 648 ? -14.031 -10.836 12.344 1 93.62 648 ASP B O 1
ATOM 10936 N N . GLY B 1 649 ? -15.031 -12.766 11.883 1 93.94 649 GLY B N 1
ATOM 10937 C CA . GLY B 1 649 ? -16.188 -12.484 12.727 1 93.94 649 GLY B CA 1
ATOM 10938 C C . GLY B 1 649 ? -15.984 -12.891 14.172 1 93.94 649 GLY B C 1
ATOM 10939 O O . GLY B 1 649 ? -14.898 -12.711 14.727 1 93.94 649 GLY B O 1
ATOM 10940 N N . LYS B 1 650 ? -16.969 -13.414 14.82 1 91.75 650 LYS B N 1
ATOM 10941 C CA . LYS B 1 650 ? -17.016 -13.695 16.25 1 91.75 650 LYS B CA 1
ATOM 10942 C C . LYS B 1 650 ? -16 -14.773 16.641 1 91.75 650 LYS B C 1
ATOM 10944 O O . LYS B 1 650 ? -15.43 -14.734 17.734 1 91.75 650 LYS B O 1
ATOM 10949 N N . GLN B 1 651 ? -15.75 -15.672 15.727 1 90.38 651 GLN B N 1
ATOM 10950 C CA . GLN B 1 651 ? -14.859 -16.797 16.016 1 90.38 651 GLN B CA 1
ATOM 10951 C C . GLN B 1 651 ? -13.438 -16.5 15.539 1 90.38 651 GLN B C 1
ATOM 10953 O O . GLN B 1 651 ? -12.594 -17.406 15.508 1 90.38 651 GLN B O 1
ATOM 10958 N N . SER B 1 652 ? -13.195 -15.266 15.211 1 92.06 652 SER B N 1
ATOM 10959 C CA . SER B 1 652 ? -11.883 -14.914 14.664 1 92.06 652 SER B CA 1
ATOM 10960 C C . SER B 1 652 ? -10.805 -14.984 15.742 1 92.06 652 SER B C 1
ATOM 10962 O O . SER B 1 652 ? -11.109 -14.961 16.938 1 92.06 652 SER B O 1
ATOM 10964 N N . ILE B 1 653 ? -9.555 -14.984 15.312 1 91.62 653 ILE B N 1
ATOM 10965 C CA . ILE B 1 653 ? -8.414 -15.07 16.219 1 91.62 653 ILE B CA 1
ATOM 10966 C C . ILE B 1 653 ? -7.988 -13.664 16.641 1 91.62 653 ILE B C 1
ATOM 10968 O O . ILE B 1 653 ? -7.074 -13.5 17.453 1 91.62 653 ILE B O 1
ATOM 10972 N N . HIS B 1 654 ? -8.641 -12.664 16.203 1 90.69 654 HIS B N 1
ATOM 10973 C CA . HIS B 1 654 ? -8.195 -11.281 16.359 1 90.69 654 HIS B CA 1
ATOM 10974 C C . HIS B 1 654 ? -8.164 -10.883 17.828 1 90.69 654 HIS B C 1
ATOM 10976 O O . HIS B 1 654 ? -7.355 -10.047 18.234 1 90.69 654 HIS B O 1
ATOM 10982 N N . GLY B 1 655 ? -9.031 -11.5 18.656 1 92.06 655 GLY B N 1
ATOM 10983 C CA . GLY B 1 655 ? -9.062 -11.188 20.078 1 92.06 655 GLY B CA 1
ATOM 10984 C C . GLY B 1 655 ? -8.266 -12.164 20.922 1 92.06 655 GLY B C 1
ATOM 10985 O O . GLY B 1 655 ? -8.211 -12.031 22.156 1 92.06 655 GLY B O 1
ATOM 10986 N N . ASP B 1 656 ? -7.594 -13.164 20.297 1 95.69 656 ASP B N 1
ATOM 10987 C CA . ASP B 1 656 ? -6.824 -14.188 21 1 95.69 656 ASP B CA 1
ATOM 10988 C C . ASP B 1 656 ? -5.383 -13.727 21.219 1 95.69 656 ASP B C 1
ATOM 10990 O O . ASP B 1 656 ? -4.527 -13.906 20.359 1 95.69 656 ASP B O 1
ATOM 10994 N N . LEU B 1 657 ? -5.102 -13.25 22.438 1 96.56 657 LEU B N 1
ATOM 10995 C CA . LEU B 1 657 ? -3.807 -12.656 22.75 1 96.56 657 LEU B CA 1
ATOM 10996 C C . LEU B 1 657 ? -2.713 -13.719 22.766 1 96.56 657 LEU B C 1
ATOM 10998 O O . LEU B 1 657 ? -1.557 -13.438 22.453 1 96.56 657 LEU B O 1
ATOM 11002 N N . GLU B 1 658 ? -3.051 -14.922 23.125 1 96.88 658 GLU B N 1
ATOM 11003 C CA . GLU B 1 658 ? -2.076 -16 23.109 1 96.88 658 GLU B CA 1
ATOM 11004 C C . GLU B 1 658 ? -1.651 -16.328 21.672 1 96.88 658 GLU B C 1
ATOM 11006 O O . GLU B 1 658 ? -0.467 -16.547 21.406 1 96.88 658 GLU B O 1
ATOM 11011 N N . ALA B 1 659 ? -2.648 -16.422 20.828 1 96.88 659 ALA B N 1
ATOM 11012 C CA . ALA B 1 659 ? -2.35 -16.656 19.422 1 96.88 659 ALA B CA 1
ATOM 11013 C C . ALA B 1 659 ? -1.46 -15.555 18.859 1 96.88 659 ALA B C 1
ATOM 11015 O O . ALA B 1 659 ? -0.512 -15.828 18.109 1 96.88 659 ALA B O 1
ATOM 11016 N N . LEU B 1 660 ? -1.784 -14.312 19.234 1 97.12 660 LEU B N 1
ATOM 11017 C CA . LEU B 1 660 ? -1.007 -13.156 18.812 1 97.12 660 LEU B CA 1
ATOM 11018 C C . LEU B 1 660 ? 0.452 -13.289 19.234 1 97.12 660 LEU B C 1
ATOM 11020 O O . LEU B 1 660 ? 1.359 -13.117 18.422 1 97.12 660 LEU B O 1
ATOM 11024 N N . SER B 1 661 ? 0.67 -13.57 20.438 1 97.5 661 SER B N 1
ATOM 11025 C CA . SER B 1 661 ? 2.012 -13.695 20.984 1 97.5 661 SER B CA 1
ATOM 11026 C C . SER B 1 661 ? 2.775 -14.844 20.344 1 97.5 661 SER B C 1
ATOM 11028 O O . SER B 1 661 ? 3.971 -14.727 20.062 1 97.5 661 SER B O 1
ATOM 11030 N N . HIS B 1 662 ? 2.037 -15.93 20.141 1 98 662 HIS B N 1
ATOM 11031 C CA . HIS B 1 662 ? 2.678 -17.094 19.516 1 98 662 HIS B CA 1
ATOM 11032 C C . HIS B 1 662 ? 3.162 -16.766 18.109 1 98 662 HIS B C 1
ATOM 11034 O O . HIS B 1 662 ? 4.289 -17.109 17.734 1 98 662 HIS B O 1
ATOM 11040 N N . MET B 1 663 ? 2.348 -16.125 17.328 1 98.38 663 MET B N 1
ATOM 11041 C CA . MET B 1 663 ? 2.701 -15.766 15.953 1 98.38 663 MET B CA 1
ATOM 11042 C C . MET B 1 663 ? 3.906 -14.828 15.93 1 98.38 663 MET B C 1
ATOM 11044 O O . MET B 1 663 ? 4.762 -14.938 15.047 1 98.38 663 MET B O 1
ATOM 11048 N N . ARG B 1 664 ? 3.988 -13.922 16.891 1 98.19 664 ARG B N 1
ATOM 11049 C CA . ARG B 1 664 ? 5.152 -13.047 17 1 98.19 664 ARG B CA 1
ATOM 11050 C C . ARG B 1 664 ? 6.395 -13.844 17.406 1 98.19 664 ARG B C 1
ATOM 11052 O O . ARG B 1 664 ? 7.469 -13.648 16.828 1 98.19 664 ARG B O 1
ATOM 11059 N N . LYS B 1 665 ? 6.277 -14.719 18.281 1 97.56 665 LYS B N 1
ATOM 11060 C CA . LYS B 1 665 ? 7.398 -15.469 18.844 1 97.56 665 LYS B CA 1
ATOM 11061 C C . LYS B 1 665 ? 8.125 -16.266 17.766 1 97.56 665 LYS B C 1
ATOM 11063 O O . LYS B 1 665 ? 9.344 -16.406 17.797 1 97.56 665 LYS B O 1
ATOM 11068 N N . ILE B 1 666 ? 7.391 -16.828 16.828 1 98.19 666 ILE B N 1
ATOM 11069 C CA . ILE B 1 666 ? 8.008 -17.703 15.836 1 98.19 666 ILE B CA 1
ATOM 11070 C C . ILE B 1 666 ? 8.492 -16.875 14.648 1 98.19 666 ILE B C 1
ATOM 11072 O O . ILE B 1 666 ? 9.023 -17.422 13.68 1 98.19 666 ILE B O 1
ATOM 11076 N N . SER B 1 667 ? 8.352 -15.555 14.664 1 98.56 667 SER B N 1
ATOM 11077 C CA . SER B 1 667 ? 8.664 -14.672 13.539 1 98.56 667 SER B CA 1
ATOM 11078 C C . SER B 1 667 ? 10.141 -14.305 13.523 1 98.56 667 SER B C 1
ATOM 11080 O O . SER B 1 667 ? 10.758 -14.109 14.57 1 98.56 667 SER B O 1
ATOM 11082 N N . PRO B 1 668 ? 10.758 -14.109 12.297 1 98.38 668 PRO B N 1
ATOM 11083 C CA . PRO B 1 668 ? 12.148 -13.664 12.18 1 98.38 668 PRO B CA 1
ATOM 11084 C C . PRO B 1 668 ? 12.391 -12.328 12.875 1 98.38 668 PRO B C 1
ATOM 11086 O O . PRO B 1 668 ? 13.516 -12.055 13.312 1 98.38 668 PRO B O 1
ATOM 11089 N N . LEU B 1 669 ? 11.375 -11.531 13.039 1 98 669 LEU B N 1
ATOM 11090 C CA . LEU B 1 669 ? 11.461 -10.188 13.617 1 98 669 LEU B CA 1
ATOM 11091 C C . LEU B 1 669 ? 12.125 -10.234 14.992 1 98 669 LEU B C 1
ATOM 11093 O O . LEU B 1 669 ? 12.922 -9.352 15.328 1 98 669 LEU B O 1
ATOM 11097 N N . VAL B 1 670 ? 11.883 -11.25 15.781 1 96.62 670 VAL B N 1
ATOM 11098 C CA . VAL B 1 670 ? 12.336 -11.328 17.156 1 96.62 670 VAL B CA 1
ATOM 11099 C C . VAL B 1 670 ? 13.844 -11.594 17.203 1 96.62 670 VAL B C 1
ATOM 11101 O O . VAL B 1 670 ? 14.5 -11.344 18.203 1 96.62 670 VAL B O 1
ATOM 11104 N N . HIS B 1 671 ? 14.445 -12.008 16.078 1 97.19 671 HIS B N 1
ATOM 11105 C CA . HIS B 1 671 ? 15.867 -12.328 16 1 97.19 671 HIS B CA 1
ATOM 11106 C C . HIS B 1 671 ? 16.625 -11.312 15.148 1 97.19 671 HIS B C 1
ATOM 11108 O O . HIS B 1 671 ? 17.812 -11.492 14.875 1 97.19 671 HIS B O 1
ATOM 11114 N N . ALA B 1 672 ? 15.961 -10.266 14.742 1 97.31 672 ALA B N 1
ATOM 11115 C CA . ALA B 1 672 ? 16.531 -9.305 13.812 1 97.31 672 ALA B CA 1
ATOM 11116 C C . ALA B 1 672 ? 17.781 -8.656 14.398 1 97.31 672 ALA B C 1
ATOM 11118 O O . ALA B 1 672 ? 18.75 -8.375 13.68 1 97.31 672 ALA B O 1
ATOM 11119 N N . SER B 1 673 ? 17.828 -8.414 15.711 1 96.38 673 SER B N 1
ATOM 11120 C CA . SER B 1 673 ? 18.922 -7.699 16.344 1 96.38 673 SER B CA 1
ATOM 11121 C C . SER B 1 673 ? 20.188 -8.555 16.391 1 96.38 673 SER B C 1
ATOM 11123 O O . SER B 1 673 ? 21.281 -8.031 16.609 1 96.38 673 SER B O 1
ATOM 11125 N N . ALA B 1 674 ? 20.047 -9.844 16.172 1 97.25 674 ALA B N 1
ATOM 11126 C CA . ALA B 1 674 ? 21.172 -10.758 16.25 1 97.25 674 ALA B CA 1
ATOM 11127 C C . ALA B 1 674 ? 21.828 -10.938 14.875 1 97.25 674 ALA B C 1
ATOM 11129 O O . ALA B 1 674 ? 22.938 -11.461 14.781 1 97.25 674 ALA B O 1
ATOM 11130 N N . VAL B 1 675 ? 21.234 -10.469 13.812 1 98.44 675 VAL B N 1
ATOM 11131 C CA . VAL B 1 675 ? 21.688 -10.68 12.445 1 98.44 675 VAL B CA 1
ATOM 11132 C C . VAL B 1 675 ? 23.031 -9.969 12.227 1 98.44 675 VAL B C 1
ATOM 11134 O O . VAL B 1 675 ? 23.203 -8.828 12.656 1 98.44 675 VAL B O 1
ATOM 11137 N N . LYS B 1 676 ? 23.984 -10.617 11.602 1 98.38 676 LYS B N 1
ATOM 11138 C CA . LYS B 1 676 ? 25.281 -10.023 11.273 1 98.38 676 LYS B CA 1
ATOM 11139 C C . LYS B 1 676 ? 25.484 -9.977 9.758 1 98.38 676 LYS B C 1
ATOM 11141 O O . LYS B 1 676 ? 26.109 -9.047 9.242 1 98.38 676 LYS B O 1
ATOM 11146 N N . ALA B 1 677 ? 24.953 -10.953 9.062 1 98.44 677 ALA B N 1
ATOM 11147 C CA . ALA B 1 677 ? 25.203 -11.086 7.625 1 98.44 677 ALA B CA 1
ATOM 11148 C C . ALA B 1 677 ? 24.594 -9.914 6.855 1 98.44 677 ALA B C 1
ATOM 11150 O O . ALA B 1 677 ? 23.438 -9.555 7.078 1 98.44 677 ALA B O 1
ATOM 11151 N N . PRO B 1 678 ? 25.438 -9.273 5.906 1 98.69 678 PRO B N 1
ATOM 11152 C CA . PRO B 1 678 ? 24.812 -8.297 5.004 1 98.69 678 PRO B CA 1
ATOM 11153 C C . PRO B 1 678 ? 23.562 -8.852 4.309 1 98.69 678 PRO B C 1
ATOM 11155 O O . PRO B 1 678 ? 23.562 -10.008 3.877 1 98.69 678 PRO B O 1
ATOM 11158 N N . THR B 1 679 ? 22.516 -8.039 4.258 1 98.88 679 THR B N 1
ATOM 11159 C CA . THR B 1 679 ? 21.234 -8.539 3.787 1 98.88 679 THR B CA 1
ATOM 11160 C C . THR B 1 679 ? 20.625 -7.594 2.754 1 98.88 679 THR B C 1
ATOM 11162 O O . THR B 1 679 ? 20.516 -6.391 2.996 1 98.88 679 THR B O 1
ATOM 11165 N N . MET B 1 680 ? 20.312 -8.125 1.583 1 98.81 680 MET B N 1
ATOM 11166 C CA . MET B 1 680 ? 19.547 -7.395 0.577 1 98.81 680 MET B CA 1
ATOM 11167 C C . MET B 1 680 ? 18.094 -7.84 0.582 1 98.81 680 MET B C 1
ATOM 11169 O O . MET B 1 680 ? 17.797 -9.039 0.55 1 98.81 680 MET B O 1
ATOM 11173 N N . ILE B 1 681 ? 17.203 -6.895 0.667 1 98.81 681 ILE B N 1
ATOM 11174 C CA . ILE B 1 681 ? 15.766 -7.16 0.693 1 98.81 681 ILE B CA 1
ATOM 11175 C C . ILE B 1 681 ? 15.117 -6.609 -0.575 1 98.81 681 ILE B C 1
ATOM 11177 O O . ILE B 1 681 ? 15.414 -5.488 -0.996 1 98.81 681 ILE B O 1
ATOM 11181 N N . MET B 1 682 ? 14.289 -7.391 -1.23 1 98.81 682 MET B N 1
ATOM 11182 C CA . MET B 1 682 ? 13.555 -7 -2.43 1 98.81 682 MET B CA 1
ATOM 11183 C C . MET B 1 682 ? 12.055 -7.16 -2.219 1 98.81 682 MET B C 1
ATOM 11185 O O . MET B 1 682 ? 11.586 -8.234 -1.828 1 98.81 682 MET B O 1
ATOM 11189 N N . ILE B 1 683 ? 11.227 -6.102 -2.441 1 98.62 683 ILE B N 1
ATOM 11190 C CA . ILE B 1 683 ? 9.797 -6.211 -2.172 1 98.62 683 ILE B CA 1
ATOM 11191 C C . ILE B 1 683 ? 9.008 -5.621 -3.336 1 98.62 683 ILE B C 1
ATOM 11193 O O . ILE B 1 683 ? 9.516 -4.773 -4.078 1 98.62 683 ILE B O 1
ATOM 11197 N N . GLY B 1 684 ? 7.828 -6.145 -3.566 1 98.31 684 GLY B N 1
ATOM 11198 C CA . GLY B 1 684 ? 6.855 -5.57 -4.48 1 98.31 684 GLY B CA 1
ATOM 11199 C C . GLY B 1 684 ? 5.855 -4.66 -3.795 1 98.31 684 GLY B C 1
ATOM 11200 O O . GLY B 1 684 ? 5.242 -5.043 -2.795 1 98.31 684 GLY B O 1
ATOM 11201 N N . LYS B 1 685 ? 5.598 -3.508 -4.383 1 96 685 LYS B N 1
ATOM 11202 C CA . LYS B 1 685 ? 4.711 -2.51 -3.789 1 96 685 LYS B CA 1
ATOM 11203 C C . LYS B 1 685 ? 3.27 -3.008 -3.752 1 96 685 LYS B C 1
ATOM 11205 O O . LYS B 1 685 ? 2.486 -2.592 -2.896 1 96 685 LYS B O 1
ATOM 11210 N N . LYS B 1 686 ? 2.941 -3.887 -4.629 1 96.5 686 LYS B N 1
ATOM 11211 C CA . LYS B 1 686 ? 1.555 -4.32 -4.777 1 96.5 686 LYS B CA 1
ATOM 11212 C C . LYS B 1 686 ? 1.376 -5.762 -4.309 1 96.5 686 LYS B C 1
ATOM 11214 O O . LYS B 1 686 ? 0.455 -6.453 -4.746 1 96.5 686 LYS B O 1
ATOM 11219 N N . ASP B 1 687 ? 2.248 -6.234 -3.447 1 97.81 687 ASP B N 1
ATOM 11220 C CA . ASP B 1 687 ? 2.193 -7.59 -2.912 1 97.81 687 ASP B CA 1
ATOM 11221 C C . ASP B 1 687 ? 1.063 -7.734 -1.895 1 97.81 687 ASP B C 1
ATOM 11223 O O . ASP B 1 687 ? 1.095 -7.109 -0.832 1 97.81 687 ASP B O 1
ATOM 11227 N N . PHE B 1 688 ? 0.106 -8.641 -2.168 1 97.44 688 PHE B N 1
ATOM 11228 C CA . PHE B 1 688 ? -1.001 -8.875 -1.249 1 97.44 688 PHE B CA 1
ATOM 11229 C C . PHE B 1 688 ? -0.725 -10.086 -0.366 1 97.44 688 PHE B C 1
ATOM 11231 O O . PHE B 1 688 ? -1.395 -10.289 0.65 1 97.44 688 PHE B O 1
ATOM 11238 N N . ARG B 1 689 ? 0.266 -10.914 -0.802 1 98.12 689 ARG B N 1
ATOM 11239 C CA . ARG B 1 689 ? 0.577 -12.133 -0.056 1 98.12 689 ARG B CA 1
ATOM 11240 C C . ARG B 1 689 ? 1.365 -11.812 1.209 1 98.12 689 ARG B C 1
ATOM 11242 O O . ARG B 1 689 ? 0.935 -12.141 2.316 1 98.12 689 ARG B O 1
ATOM 11249 N N . VAL B 1 690 ? 2.479 -11.219 0.997 1 98.5 690 VAL B N 1
ATOM 11250 C CA . VAL B 1 690 ? 3.316 -10.664 2.057 1 98.5 690 VAL B CA 1
ATOM 11251 C C . VAL B 1 690 ? 3.398 -9.148 1.918 1 98.5 690 VAL B C 1
ATOM 11253 O O . VAL B 1 690 ? 4.238 -8.633 1.174 1 98.5 690 VAL B O 1
ATOM 11256 N N . PRO B 1 691 ? 2.568 -8.461 2.697 1 97.56 691 PRO B N 1
ATOM 11257 C CA . PRO B 1 691 ? 2.525 -7.004 2.547 1 97.56 691 PRO B CA 1
ATOM 11258 C C . PRO B 1 691 ? 3.908 -6.363 2.623 1 97.56 691 PRO B C 1
ATOM 11260 O O . PRO B 1 691 ? 4.742 -6.777 3.434 1 97.56 691 PRO B O 1
ATOM 11263 N N . PRO B 1 692 ? 4.199 -5.344 1.764 1 97.56 692 PRO B N 1
ATOM 11264 C CA . PRO B 1 692 ? 5.531 -4.742 1.667 1 97.56 692 PRO B CA 1
ATOM 11265 C C . PRO B 1 692 ? 6.031 -4.199 3.002 1 97.56 692 PRO B C 1
ATOM 11267 O O . PRO B 1 692 ? 7.242 -4.113 3.225 1 97.56 692 PRO B O 1
ATOM 11270 N N . ALA B 1 693 ? 5.137 -3.879 3.924 1 97.25 693 ALA B N 1
ATOM 11271 C CA . ALA B 1 693 ? 5.531 -3.375 5.234 1 97.25 693 ALA B CA 1
ATOM 11272 C C . ALA B 1 693 ? 6.426 -4.375 5.961 1 97.25 693 ALA B C 1
ATOM 11274 O O . ALA B 1 693 ? 7.246 -3.992 6.801 1 97.25 693 ALA B O 1
ATOM 11275 N N . GLN B 1 694 ? 6.312 -5.703 5.637 1 98.25 694 GLN B N 1
ATOM 11276 C CA . GLN B 1 694 ? 7.121 -6.746 6.258 1 98.25 694 GLN B CA 1
ATOM 11277 C C . GLN B 1 694 ? 8.602 -6.547 5.953 1 98.25 694 GLN B C 1
ATOM 11279 O O . GLN B 1 694 ? 9.422 -6.441 6.867 1 98.25 694 GLN B O 1
ATOM 11284 N N . GLY B 1 695 ? 8.883 -6.406 4.625 1 98.5 695 GLY B N 1
ATOM 11285 C CA . GLY B 1 695 ? 10.266 -6.199 4.227 1 98.5 695 GLY B CA 1
ATOM 11286 C C . GLY B 1 695 ? 10.828 -4.863 4.68 1 98.5 695 GLY B C 1
ATOM 11287 O O . GLY B 1 695 ? 12 -4.77 5.051 1 98.5 695 GLY B O 1
ATOM 11288 N N . LEU B 1 696 ? 10.008 -3.809 4.66 1 97.81 696 LEU B N 1
ATOM 11289 C CA . LEU B 1 696 ? 10.43 -2.484 5.102 1 97.81 696 LEU B CA 1
ATOM 11290 C C . LEU B 1 696 ? 10.797 -2.496 6.582 1 97.81 696 LEU B C 1
ATOM 11292 O O . LEU B 1 696 ? 11.789 -1.889 6.98 1 97.81 696 LEU B O 1
ATOM 11296 N N . LEU B 1 697 ? 9.961 -3.156 7.391 1 97.62 697 LEU B N 1
ATOM 11297 C CA . LEU B 1 697 ? 10.227 -3.293 8.82 1 97.62 697 LEU B CA 1
ATOM 11298 C C . LEU B 1 697 ? 11.578 -3.973 9.055 1 97.62 697 LEU B C 1
ATOM 11300 O O . LEU B 1 697 ? 12.367 -3.516 9.875 1 97.62 697 LEU B O 1
ATOM 11304 N N . TYR B 1 698 ? 11.852 -5.039 8.367 1 98.56 698 TYR B N 1
ATOM 11305 C CA . TYR B 1 698 ? 13.102 -5.777 8.531 1 98.56 698 TYR B CA 1
ATOM 11306 C C . TYR B 1 698 ? 14.297 -4.918 8.148 1 98.56 698 TYR B C 1
ATOM 11308 O O . TYR B 1 698 ? 15.312 -4.918 8.844 1 98.56 698 TYR B O 1
ATOM 11316 N N . TYR B 1 699 ? 14.18 -4.168 7.039 1 98.5 699 TYR B N 1
ATOM 11317 C CA . TYR B 1 699 ? 15.227 -3.246 6.598 1 98.5 699 TYR B CA 1
ATOM 11318 C C . TYR B 1 699 ? 15.555 -2.238 7.691 1 98.5 699 TYR B C 1
ATOM 11320 O O . TYR B 1 699 ? 16.734 -2.021 8 1 98.5 699 TYR B O 1
ATOM 11328 N N . ARG B 1 700 ? 14.539 -1.656 8.273 1 97.69 700 ARG B N 1
ATOM 11329 C CA . ARG B 1 700 ? 14.727 -0.643 9.305 1 97.69 700 ARG B CA 1
ATOM 11330 C C . ARG B 1 700 ? 15.383 -1.238 10.547 1 97.69 700 ARG B C 1
ATOM 11332 O O . ARG B 1 700 ? 16.234 -0.605 11.172 1 97.69 700 ARG B O 1
ATOM 11339 N N . CYS B 1 701 ? 14.992 -2.438 10.906 1 97.94 701 CYS B N 1
ATOM 11340 C CA . CYS B 1 701 ? 15.594 -3.121 12.047 1 97.94 701 CYS B CA 1
ATOM 11341 C C . CYS B 1 701 ? 17.078 -3.357 11.82 1 97.94 701 CYS B C 1
ATOM 11343 O O . CYS B 1 701 ? 17.906 -3.02 12.672 1 97.94 701 CYS B O 1
ATOM 11345 N N . LEU B 1 702 ? 17.391 -3.928 10.633 1 98.44 702 LEU B N 1
ATOM 11346 C CA . LEU B 1 702 ? 18.797 -4.23 10.328 1 98.44 702 LEU B CA 1
ATOM 11347 C C . LEU B 1 702 ? 19.625 -2.957 10.273 1 98.44 702 LEU B C 1
ATOM 11349 O O . LEU B 1 702 ? 20.734 -2.906 10.828 1 98.44 702 LEU B O 1
ATOM 11353 N N . LYS B 1 703 ? 19.094 -1.939 9.602 1 97.56 703 LYS B N 1
ATOM 11354 C CA . LYS B 1 703 ? 19.781 -0.657 9.508 1 97.56 703 LYS B CA 1
ATOM 11355 C C . LYS B 1 703 ? 20.047 -0.073 10.891 1 97.56 703 LYS B C 1
ATOM 11357 O O . LYS B 1 703 ? 21.156 0.412 11.156 1 97.56 703 LYS B O 1
ATOM 11362 N N . SER B 1 704 ? 19.094 -0.123 11.75 1 96.75 704 SER B N 1
ATOM 11363 C CA . SER B 1 704 ? 19.203 0.413 13.102 1 96.75 704 SER B CA 1
ATOM 11364 C C . SER B 1 704 ? 20.234 -0.369 13.922 1 96.75 704 SER B C 1
ATOM 11366 O O . SER B 1 704 ? 20.828 0.169 14.859 1 96.75 704 SER B O 1
ATOM 11368 N N . CYS B 1 705 ? 20.453 -1.634 13.57 1 97.12 705 CYS B N 1
ATOM 11369 C CA . CYS B 1 705 ? 21.406 -2.482 14.273 1 97.12 705 CYS B CA 1
ATOM 11370 C C . CYS B 1 705 ? 22.797 -2.383 13.641 1 97.12 705 CYS B C 1
ATOM 11372 O O . CYS B 1 705 ? 23.719 -3.086 14.055 1 97.12 705 CYS B O 1
ATOM 11374 N N . GLY B 1 706 ? 22.953 -1.587 12.602 1 96.5 706 GLY B N 1
ATOM 11375 C CA . GLY B 1 706 ? 24.25 -1.358 11.977 1 96.5 706 GLY B CA 1
ATOM 11376 C C . GLY B 1 706 ? 24.625 -2.436 10.984 1 96.5 706 GLY B C 1
ATOM 11377 O O . GLY B 1 706 ? 25.781 -2.539 10.586 1 96.5 706 GLY B O 1
ATOM 11378 N N . VAL B 1 707 ? 23.688 -3.324 10.586 1 98.06 707 VAL B N 1
ATOM 11379 C CA . VAL B 1 707 ? 23.938 -4.359 9.586 1 98.06 707 VAL B CA 1
ATOM 11380 C C . VAL B 1 707 ? 23.922 -3.742 8.195 1 98.06 707 VAL B C 1
ATOM 11382 O O . VAL B 1 707 ? 23.062 -2.932 7.867 1 98.06 707 VAL B O 1
ATOM 11385 N N . LYS B 1 708 ? 24.984 -4.051 7.344 1 98.06 708 LYS B N 1
ATOM 11386 C CA . LYS B 1 708 ? 24.938 -3.631 5.945 1 98.06 708 LYS B CA 1
ATOM 11387 C C . LYS B 1 708 ? 23.672 -4.164 5.254 1 98.06 708 LYS B C 1
ATOM 11389 O O . LYS B 1 708 ? 23.5 -5.379 5.141 1 98.06 708 LYS B O 1
ATOM 11394 N N . THR B 1 709 ? 22.797 -3.293 4.859 1 98.12 709 THR B N 1
ATOM 11395 C CA . THR B 1 709 ? 21.531 -3.727 4.281 1 98.12 709 THR B CA 1
ATOM 11396 C C . THR B 1 709 ? 21.125 -2.83 3.111 1 98.12 709 THR B C 1
ATOM 11398 O O . THR B 1 709 ? 21.547 -1.671 3.043 1 98.12 709 THR B O 1
ATOM 11401 N N . ARG B 1 710 ? 20.531 -3.385 2.098 1 98.12 710 ARG B N 1
ATOM 11402 C CA . ARG B 1 710 ? 20 -2.736 0.904 1 98.12 710 ARG B CA 1
ATOM 11403 C C . ARG B 1 710 ? 18.562 -3.17 0.638 1 98.12 710 ARG B C 1
ATOM 11405 O O . ARG B 1 710 ? 18.219 -4.348 0.778 1 98.12 710 ARG B O 1
ATOM 11412 N N . LEU B 1 711 ? 17.641 -2.191 0.428 1 98.5 711 LEU B N 1
ATOM 11413 C CA . LEU B 1 711 ? 16.234 -2.479 0.117 1 98.5 711 LEU B CA 1
ATOM 11414 C C . LEU B 1 711 ? 15.883 -2.002 -1.288 1 98.5 711 LEU B C 1
ATOM 11416 O O . LEU B 1 711 ? 16.109 -0.838 -1.628 1 98.5 711 LEU B O 1
ATOM 11420 N N . LEU B 1 712 ? 15.422 -2.902 -2.158 1 98.5 712 LEU B N 1
ATOM 11421 C CA . LEU B 1 712 ? 14.898 -2.602 -3.486 1 98.5 712 LEU B CA 1
ATOM 11422 C C . LEU B 1 712 ? 13.383 -2.705 -3.506 1 98.5 712 LEU B C 1
ATOM 11424 O O . LEU B 1 712 ? 12.812 -3.695 -3.037 1 98.5 712 LEU B O 1
ATOM 11428 N N . VAL B 1 713 ? 12.695 -1.699 -3.99 1 98.19 713 VAL B N 1
ATOM 11429 C CA . VAL B 1 713 ? 11.234 -1.65 -4.039 1 98.19 713 VAL B CA 1
ATOM 11430 C C . VAL B 1 713 ? 10.766 -1.607 -5.492 1 98.19 713 VAL B C 1
ATOM 11432 O O . VAL B 1 713 ? 11.078 -0.665 -6.223 1 98.19 713 VAL B O 1
ATOM 11435 N N . TYR B 1 714 ? 10 -2.559 -5.895 1 98.06 714 TYR B N 1
ATOM 11436 C CA . TYR B 1 714 ? 9.562 -2.705 -7.281 1 98.06 714 TYR B CA 1
ATOM 11437 C C . TYR B 1 714 ? 8.078 -2.402 -7.414 1 98.06 714 TYR B C 1
ATOM 11439 O O . TYR B 1 714 ? 7.281 -2.752 -6.539 1 98.06 714 TYR B O 1
ATOM 11447 N N . ASP B 1 715 ? 7.688 -1.676 -8.531 1 96.06 715 ASP B N 1
ATOM 11448 C CA . ASP B 1 715 ? 6.277 -1.596 -8.914 1 96.06 715 ASP B CA 1
ATOM 11449 C C . ASP B 1 715 ? 5.789 -2.924 -9.484 1 96.06 715 ASP B C 1
ATOM 11451 O O . ASP B 1 715 ? 5.621 -3.057 -10.695 1 96.06 715 ASP B O 1
ATOM 11455 N N . ASP B 1 716 ? 5.609 -3.854 -8.562 1 97.06 716 ASP B N 1
ATOM 11456 C CA . ASP B 1 716 ? 5.27 -5.234 -8.898 1 97.06 716 ASP B CA 1
ATOM 11457 C C . ASP B 1 716 ? 4.516 -5.91 -7.754 1 97.06 716 ASP B C 1
ATOM 11459 O O . ASP B 1 716 ? 4.32 -5.312 -6.695 1 97.06 716 ASP B O 1
ATOM 11463 N N . CYS B 1 717 ? 3.967 -7.109 -8.047 1 96.44 717 CYS B N 1
ATOM 11464 C CA . CYS B 1 717 ? 3.252 -7.898 -7.051 1 96.44 717 CYS B CA 1
ATOM 11465 C C . CYS B 1 717 ? 4.184 -8.898 -6.379 1 96.44 717 CYS B C 1
ATOM 11467 O O . CYS B 1 717 ? 5.402 -8.711 -6.371 1 96.44 717 CYS B O 1
ATOM 11469 N N . HIS B 1 718 ? 3.734 -9.938 -5.727 1 96 718 HIS B N 1
ATOM 11470 C CA . HIS B 1 718 ? 4.461 -10.875 -4.879 1 96 718 HIS B CA 1
ATOM 11471 C C . HIS B 1 718 ? 5.562 -11.586 -5.656 1 96 718 HIS B C 1
ATOM 11473 O O . HIS B 1 718 ? 6.656 -11.805 -5.133 1 96 718 HIS B O 1
ATOM 11479 N N . SER B 1 719 ? 5.418 -11.93 -6.914 1 93.81 719 SER B N 1
ATOM 11480 C CA . SER B 1 719 ? 6.34 -12.766 -7.676 1 93.81 719 SER B CA 1
ATOM 11481 C C . SER B 1 719 ? 7.523 -11.961 -8.195 1 93.81 719 SER B C 1
ATOM 11483 O O . SER B 1 719 ? 8.57 -12.523 -8.523 1 93.81 719 SER B O 1
ATOM 11485 N N . LEU B 1 720 ? 7.391 -10.633 -8.312 1 96.31 720 LEU B N 1
ATOM 11486 C CA . LEU B 1 720 ? 8.414 -9.781 -8.914 1 96.31 720 LEU B CA 1
ATOM 11487 C C . LEU B 1 720 ? 8.812 -10.289 -10.289 1 96.31 720 LEU B C 1
ATOM 11489 O O . LEU B 1 720 ? 10 -10.406 -10.594 1 96.31 720 LEU B O 1
ATOM 11493 N N . SER B 1 721 ? 7.793 -10.609 -11.102 1 93.75 721 SER B N 1
ATOM 11494 C CA . SER B 1 721 ? 8.109 -11.375 -12.305 1 93.75 721 SER B CA 1
ATOM 11495 C C . SER B 1 721 ? 7.957 -10.516 -13.562 1 93.75 721 SER B C 1
ATOM 11497 O O . SER B 1 721 ? 8.133 -11.008 -14.68 1 93.75 721 SER B O 1
ATOM 11499 N N . LYS B 1 722 ? 7.594 -9.203 -13.383 1 94.94 722 LYS B N 1
ATOM 11500 C CA . LYS B 1 722 ? 7.73 -8.367 -14.578 1 94.94 722 LYS B CA 1
ATOM 11501 C C . LYS B 1 722 ? 9.156 -8.43 -15.125 1 94.94 722 LYS B C 1
ATOM 11503 O O . LYS B 1 722 ? 10.117 -8.391 -14.367 1 94.94 722 LYS B O 1
ATOM 11508 N N . VAL B 1 723 ? 9.32 -8.531 -16.406 1 92.94 723 VAL B N 1
ATOM 11509 C CA . VAL B 1 723 ? 10.586 -8.867 -17.047 1 92.94 723 VAL B CA 1
ATOM 11510 C C . VAL B 1 723 ? 11.672 -7.898 -16.578 1 92.94 723 VAL B C 1
ATOM 11512 O O . VAL B 1 723 ? 12.742 -8.32 -16.125 1 92.94 723 VAL B O 1
ATOM 11515 N N . PRO B 1 724 ? 11.445 -6.527 -16.609 1 92.75 724 PRO B N 1
ATOM 11516 C CA . PRO B 1 724 ? 12.5 -5.629 -16.141 1 92.75 724 PRO B CA 1
ATOM 11517 C C . PRO B 1 724 ? 12.812 -5.809 -14.656 1 92.75 724 PRO B C 1
ATOM 11519 O O . PRO B 1 724 ? 13.969 -5.668 -14.242 1 92.75 724 PRO B O 1
ATOM 11522 N N . ASN B 1 725 ? 11.797 -6.074 -13.891 1 96.25 725 ASN B N 1
ATOM 11523 C CA . ASN B 1 725 ? 11.984 -6.254 -12.453 1 96.25 725 ASN B CA 1
ATOM 11524 C C . ASN B 1 725 ? 12.727 -7.547 -12.141 1 96.25 725 ASN B C 1
ATOM 11526 O O . ASN B 1 725 ? 13.578 -7.578 -11.25 1 96.25 725 ASN B O 1
ATOM 11530 N N . GLU B 1 726 ? 12.328 -8.625 -12.812 1 96.19 726 GLU B N 1
ATOM 11531 C CA . GLU B 1 726 ? 13.023 -9.898 -12.633 1 96.19 726 GLU B CA 1
ATOM 11532 C C . GLU B 1 726 ? 14.5 -9.781 -13 1 96.19 726 GLU B C 1
ATOM 11534 O O . GLU B 1 726 ? 15.359 -10.258 -12.266 1 96.19 726 GLU B O 1
ATOM 11539 N N . LEU B 1 727 ? 14.75 -9.164 -14.141 1 94.31 727 LEU B N 1
ATOM 11540 C CA . LEU B 1 727 ? 16.125 -8.922 -14.586 1 94.31 727 LEU B CA 1
ATOM 11541 C C . LEU B 1 727 ? 16.906 -8.156 -13.531 1 94.31 727 LEU B C 1
ATOM 11543 O O . LEU B 1 727 ? 18.016 -8.562 -13.148 1 94.31 727 LEU B O 1
ATOM 11547 N N . ASP B 1 728 ? 16.328 -7.094 -13.055 1 96.12 728 ASP B N 1
ATOM 11548 C CA . ASP B 1 728 ? 17 -6.219 -12.102 1 96.12 728 ASP B CA 1
ATOM 11549 C C . ASP B 1 728 ? 17.266 -6.941 -10.781 1 96.12 728 ASP B C 1
ATOM 11551 O O . ASP B 1 728 ? 18.391 -6.918 -10.266 1 96.12 728 ASP B O 1
ATOM 11555 N N . ASN B 1 729 ? 16.266 -7.586 -10.219 1 97.31 729 ASN B N 1
ATOM 11556 C CA . ASN B 1 729 ? 16.422 -8.188 -8.898 1 97.31 729 ASN B CA 1
ATOM 11557 C C . ASN B 1 729 ? 17.406 -9.352 -8.922 1 97.31 729 ASN B C 1
ATOM 11559 O O . ASN B 1 729 ? 18.188 -9.531 -7.984 1 97.31 729 ASN B O 1
ATOM 11563 N N . LEU B 1 730 ? 17.453 -10.148 -10.008 1 97.56 730 LEU B N 1
ATOM 11564 C CA . LEU B 1 730 ? 18.359 -11.281 -10.078 1 97.56 730 LEU B CA 1
ATOM 11565 C C . LEU B 1 730 ? 19.797 -10.812 -10.281 1 97.56 730 LEU B C 1
ATOM 11567 O O . LEU B 1 730 ? 20.734 -11.359 -9.68 1 97.56 730 LEU B O 1
ATOM 11571 N N . ILE B 1 731 ? 19.984 -9.789 -11.125 1 96.94 731 ILE B N 1
ATOM 11572 C CA . ILE B 1 731 ? 21.328 -9.273 -11.344 1 96.94 731 ILE B CA 1
ATOM 11573 C C . ILE B 1 731 ? 21.859 -8.625 -10.07 1 96.94 731 ILE B C 1
ATOM 11575 O O . ILE B 1 731 ? 23 -8.836 -9.68 1 96.94 731 ILE B O 1
ATOM 11579 N N . ASN B 1 732 ? 21 -7.859 -9.398 1 97.75 732 ASN B N 1
ATOM 11580 C CA . ASN B 1 732 ? 21.391 -7.273 -8.125 1 97.75 732 ASN B CA 1
ATOM 11581 C C . ASN B 1 732 ? 21.734 -8.352 -7.094 1 97.75 732 ASN B C 1
ATOM 11583 O O . ASN B 1 732 ? 22.656 -8.188 -6.305 1 97.75 732 ASN B O 1
ATOM 11587 N N . ALA B 1 733 ? 20.969 -9.406 -7.047 1 98.38 733 ALA B N 1
ATOM 11588 C CA . ALA B 1 733 ? 21.25 -10.516 -6.137 1 98.38 733 ALA B CA 1
ATOM 11589 C C . ALA B 1 733 ? 22.625 -11.109 -6.422 1 98.38 733 ALA B C 1
ATOM 11591 O O . ALA B 1 733 ? 23.422 -11.336 -5.5 1 98.38 733 ALA B O 1
ATOM 11592 N N . ALA B 1 734 ? 22.922 -11.352 -7.699 1 98.12 734 ALA B N 1
ATOM 11593 C CA . ALA B 1 734 ? 24.203 -11.93 -8.086 1 98.12 734 ALA B CA 1
ATOM 11594 C C . ALA B 1 734 ? 25.359 -11.008 -7.695 1 98.12 734 ALA B C 1
ATOM 11596 O O . ALA B 1 734 ? 26.359 -11.461 -7.145 1 98.12 734 ALA B O 1
ATOM 11597 N N . LEU B 1 735 ? 25.188 -9.727 -7.965 1 97.56 735 LEU B N 1
ATOM 11598 C CA . LEU B 1 735 ? 26.25 -8.766 -7.656 1 97.56 735 LEU B CA 1
ATOM 11599 C C . LEU B 1 735 ? 26.469 -8.664 -6.152 1 97.56 735 LEU B C 1
ATOM 11601 O O . LEU B 1 735 ? 27.594 -8.484 -5.699 1 97.56 735 LEU B O 1
ATOM 11605 N N . TRP B 1 736 ? 25.359 -8.758 -5.391 1 97.75 736 TRP B N 1
ATOM 11606 C CA . TRP B 1 736 ? 25.469 -8.742 -3.936 1 97.75 736 TRP B CA 1
ATOM 11607 C C . TRP B 1 736 ? 26.297 -9.922 -3.438 1 97.75 736 TRP B C 1
ATOM 11609 O O . TRP B 1 736 ? 27.203 -9.75 -2.621 1 97.75 736 TRP B O 1
ATOM 11619 N N . PHE B 1 737 ? 26.031 -11.141 -3.918 1 98.06 737 PHE B N 1
ATOM 11620 C CA . PHE B 1 737 ? 26.781 -12.328 -3.516 1 98.06 737 PHE B CA 1
ATOM 11621 C C . PHE B 1 737 ? 28.234 -12.242 -3.967 1 98.06 737 PHE B C 1
ATOM 11623 O O . PHE B 1 737 ? 29.141 -12.594 -3.215 1 98.06 737 PHE B O 1
ATOM 11630 N N . ILE B 1 738 ? 28.5 -11.75 -5.184 1 97.19 738 ILE B N 1
ATOM 11631 C CA . ILE B 1 738 ? 29.844 -11.625 -5.719 1 97.19 738 ILE B CA 1
ATOM 11632 C C . ILE B 1 738 ? 30.641 -10.633 -4.871 1 97.19 738 ILE B C 1
ATOM 11634 O O . ILE B 1 738 ? 31.797 -10.898 -4.527 1 97.19 738 ILE B O 1
ATOM 11638 N N . GLU B 1 739 ? 29.969 -9.508 -4.57 1 95.75 739 GLU B N 1
ATOM 11639 C CA . GLU B 1 739 ? 30.625 -8.492 -3.754 1 95.75 739 GLU B CA 1
ATOM 11640 C C . GLU B 1 739 ? 31.094 -9.078 -2.424 1 95.75 739 GLU B C 1
ATOM 11642 O O . GLU B 1 739 ? 32.219 -8.836 -1.998 1 95.75 739 GLU B O 1
ATOM 11647 N N . HIS B 1 740 ? 30.297 -9.883 -1.766 1 95.06 740 HIS B N 1
ATOM 11648 C CA . HIS B 1 740 ? 30.609 -10.383 -0.431 1 95.06 740 HIS B CA 1
ATOM 11649 C C . HIS B 1 740 ? 31.453 -11.648 -0.5 1 95.06 740 HIS B C 1
ATOM 11651 O O . HIS B 1 740 ? 32.062 -12.062 0.498 1 95.06 740 HIS B O 1
ATOM 11657 N N . HIS B 1 741 ? 31.484 -12.297 -1.683 1 91.5 741 HIS B N 1
ATOM 11658 C CA . HIS B 1 741 ? 32.438 -13.375 -1.938 1 91.5 741 HIS B CA 1
ATOM 11659 C C . HIS B 1 741 ? 33.844 -12.836 -2.086 1 91.5 741 HIS B C 1
ATOM 11661 O O . HIS B 1 741 ? 34.812 -13.414 -1.54 1 91.5 741 HIS B O 1
ATOM 11667 N N . LEU B 1 742 ? 33.938 -11.758 -2.846 1 84.12 742 LEU B N 1
ATOM 11668 C CA . LEU B 1 742 ? 35.25 -11.156 -3.117 1 84.12 742 LEU B CA 1
ATOM 11669 C C . LEU B 1 742 ? 35.812 -10.492 -1.864 1 84.12 742 LEU B C 1
ATOM 11671 O O . LEU B 1 742 ? 37.031 -10.531 -1.63 1 84.12 742 LEU B O 1
ATOM 11675 N N . SER B 1 743 ? 35 -9.844 -1.141 1 73.81 743 SER B N 1
ATOM 11676 C CA . SER B 1 743 ? 35.438 -9.156 0.067 1 73.81 743 SER B CA 1
ATOM 11677 C C . SER B 1 743 ? 35.906 -10.156 1.124 1 73.81 743 SER B C 1
ATOM 11679 O O . SER B 1 743 ? 36.781 -9.836 1.947 1 73.81 743 SER B O 1
ATOM 11681 N N . GLY B 1 744 ? 35.375 -11.312 1.175 1 61.84 744 GLY B N 1
ATOM 11682 C CA . GLY B 1 744 ? 35.781 -12.344 2.105 1 61.84 744 GLY B CA 1
ATOM 11683 C C . GLY B 1 744 ? 37.125 -12.961 1.733 1 61.84 744 GLY B C 1
ATOM 11684 O O . GLY B 1 744 ? 37.906 -13.352 2.607 1 61.84 744 GLY B O 1
ATOM 11685 N N . ASN B 1 745 ? 37.406 -13.055 0.466 1 50.25 745 ASN B N 1
ATOM 11686 C CA . ASN B 1 745 ? 38.688 -13.602 0.044 1 50.25 745 ASN B CA 1
ATOM 11687 C C . ASN B 1 745 ? 39.812 -12.57 0.179 1 50.25 745 ASN B C 1
ATOM 11689 O O . ASN B 1 745 ? 41 -12.922 0.189 1 50.25 745 ASN B O 1
ATOM 11693 N N . VAL B 1 746 ? 39.531 -11.328 0.193 1 36.25 746 VAL B N 1
ATOM 11694 C CA . VAL B 1 746 ? 40.562 -10.305 0.417 1 36.25 746 VAL B CA 1
ATOM 11695 C C . VAL B 1 746 ? 40.906 -10.234 1.903 1 36.25 746 VAL B C 1
ATOM 11697 O O . VAL B 1 746 ? 42.031 -9.906 2.271 1 36.25 746 VAL B O 1
ATOM 11700 N N . LYS B 1 747 ? 40.062 -10.352 2.668 1 38.69 747 LYS B N 1
ATOM 11701 C CA . LYS B 1 747 ? 40.438 -10.328 4.078 1 38.69 747 LYS B CA 1
ATOM 11702 C C . LYS B 1 747 ? 41.156 -11.602 4.473 1 38.69 747 LYS B C 1
ATOM 11704 O O . LYS B 1 747 ? 41.688 -11.711 5.594 1 38.69 747 LYS B O 1
ATOM 11709 N N . SER B 1 748 ? 40.906 -12.703 3.953 1 28.06 748 SER B N 1
ATOM 11710 C CA . SER B 1 748 ? 41.719 -13.875 4.273 1 28.06 748 SER B CA 1
ATOM 11711 C C . SER B 1 748 ? 43.062 -13.859 3.529 1 28.06 748 SER B C 1
ATOM 11713 O O . SER B 1 748 ? 43.094 -13.633 2.318 1 28.06 748 SER B O 1
#

Solvent-accessible surface area (backbone atoms only — not comparable to full-atom values): 76755 Å² total; per-residue (Å²): 110,67,67,57,49,53,50,49,52,52,42,42,51,68,39,44,67,62,52,43,74,75,46,42,42,76,49,79,70,71,80,72,37,34,42,37,43,35,36,34,40,27,67,31,77,91,76,41,37,75,42,30,32,37,35,40,37,34,21,34,58,87,78,47,43,66,73,46,74,49,78,70,42,83,45,60,54,47,67,46,70,38,66,30,94,87,61,50,37,33,40,35,34,33,56,62,53,78,74,65,67,79,75,74,91,65,82,41,46,31,44,34,33,32,42,81,90,32,85,70,44,77,41,56,50,64,77,66,65,73,40,48,60,72,39,69,48,93,69,43,22,36,65,42,54,35,74,84,63,50,33,39,38,34,29,23,26,53,62,69,68,44,57,26,65,81,80,68,90,67,73,76,71,87,62,90,69,83,66,62,76,82,66,48,56,41,64,66,45,70,35,53,63,74,74,30,29,36,53,98,31,68,87,45,60,49,41,35,41,34,38,31,30,67,85,76,67,49,70,44,77,39,59,54,61,58,61,87,52,49,30,53,25,39,53,41,59,41,43,60,63,66,77,77,78,68,76,84,58,85,75,71,72,66,73,79,80,57,77,18,33,38,30,29,26,36,56,37,62,84,57,45,52,41,46,75,86,33,59,19,50,40,18,26,36,33,38,24,38,67,85,31,49,32,43,69,34,33,39,87,90,52,60,24,11,52,43,50,63,39,62,37,84,55,30,47,34,38,34,31,38,32,31,55,34,50,72,58,45,41,64,49,28,24,38,36,35,35,63,43,82,62,72,87,72,67,65,57,83,61,41,76,49,41,55,48,82,24,88,85,37,52,28,84,82,47,75,35,32,38,40,36,63,93,63,61,44,78,44,31,42,38,71,82,64,53,34,34,44,41,53,24,31,45,54,38,12,35,39,30,30,39,31,34,64,86,77,44,44,48,33,59,66,72,43,25,48,92,89,34,67,64,59,66,67,64,17,20,37,39,65,45,25,40,53,77,42,34,36,36,30,41,35,25,18,49,62,34,62,49,22,36,32,36,29,34,70,73,87,22,54,40,31,74,71,43,72,74,89,71,59,64,76,48,58,63,42,41,77,48,78,43,86,44,57,46,92,95,41,86,47,64,32,40,30,38,36,39,14,66,74,92,49,75,60,28,36,35,36,40,27,44,54,35,70,59,41,31,61,62,53,24,38,48,39,41,68,60,43,27,41,22,74,72,60,26,31,35,37,40,37,28,34,55,22,16,42,22,44,40,45,72,46,26,62,60,26,56,44,32,59,77,47,58,39,49,50,39,50,52,48,51,51,53,52,48,48,68,75,36,70,36,44,28,86,86,39,28,33,34,41,17,29,36,42,6,10,27,48,43,50,30,47,37,22,77,41,33,84,65,42,57,34,36,38,31,34,31,24,47,28,42,41,42,48,40,40,58,58,24,37,47,32,42,55,42,28,28,39,55,45,72,36,79,64,58,59,56,24,79,67,25,66,82,65,36,56,65,52,45,42,49,30,39,68,66,19,30,58,58,30,43,66,52,40,53,40,35,36,38,40,35,32,18,73,61,13,32,66,42,42,42,47,33,43,53,41,50,50,46,21,30,48,49,56,70,27,58,64,48,51,34,53,38,101,29,36,71,79,41,66,53,46,57,51,34,52,48,55,52,50,52,47,50,50,52,53,50,53,52,52,52,54,52,55,68,73,95,111,67,66,56,48,53,50,49,52,53,42,42,52,67,39,43,67,62,51,43,75,74,47,40,43,75,49,82,70,69,81,72,38,34,40,35,43,34,36,33,39,28,68,31,78,90,77,41,38,75,42,30,31,37,36,42,38,35,21,34,61,88,77,50,43,65,72,45,72,50,79,71,42,83,44,61,54,48,65,46,68,37,67,30,94,87,61,49,37,34,42,36,34,32,55,61,52,78,75,63,68,77,75,77,91,64,83,40,44,32,45,33,33,30,43,81,91,32,85,69,43,77,41,56,50,64,76,67,63,73,41,49,61,72,40,70,48,94,71,44,22,36,66,42,56,34,75,86,63,51,33,41,37,35,28,22,26,54,62,69,69,45,56,25,67,81,79,67,89,65,73,79,70,89,63,92,70,83,66,63,77,84,66,49,53,40,65,66,45,69,35,52,64,75,75,28,28,36,55,95,32,69,87,45,61,48,41,34,43,33,37,32,30,68,86,75,69,48,69,44,76,38,58,53,61,57,61,86,50,50,31,52,24,40,53,43,60,41,42,58,65,66,77,74,79,68,71,87,63,84,74,71,73,66,72,78,77,57,76,19,33,40,30,28,27,36,56,36,61,84,57,46,53,40,46,76,85,34,59,20,51,40,19,28,36,33,36,24,38,66,86,31,48,32,43,69,34,32,38,86,90,53,60,23,10,54,44,50,64,40,60,36,84,53,30,47,34,37,36,30,38,33,32,56,34,51,71,58,46,41,65,49,29,21,37,35,35,35,63,41,84,61,74,88,71,68,64,58,83,59,42,76,49,43,55,48,82,24,87,86,36,52,28,85,83,47,74,36,32,39,39,36,63,93,61,60,45,78,45,31,44,38,70,84,65,54,33,36,44,43,52,23,31,44,54,40,12,36,38,29,30,41,32,35,64,86,78,45,44,50,32,58,65,71,43,26,48,92,88,36,67,64,60,66,67,63,17,20,38,38,65,44,26,41,55,78,42,33,36,37,29,41,35,24,17,50,64,33,63,48,25,36,33,38,28,34,69,73,88,22,54,39,31,74,70,43,72,73,88,72,59,65,77,48,58,64,42,41,76,48,78,44,86,46,56,45,91,95,42,87,48,62,33,41,31,38,36,38,14,66,74,90,49,75,60,28,36,35,35,41,28,43,54,34,70,59,42,32,59,64,51,24,39,50,39,42,67,62,43,28,42,25,76,72,59,26,30,35,38,40,37,28,33,55,20,16,42,21,44,40,44,72,46,25,60,61,24,55,43,32,57,76,47,57,39,48,51,38,50,53,48,51,51,53,51,47,47,67,74,36,72,36,43,27,85,87,38,27,31,32,40,17,29,36,42,6,10,27,47,42,50,30,48,37,22,78,41,33,86,65,41,59,34,35,39,31,34,31,23,48,29,43,43,41,48,42,39,58,58,24,37,46,34,42,55,42,29,28,40,55,47,73,35,77,63,59,58,55,23,79,69,24,64,82,65,38,54,67,52,44,42,50,27,38,68,66,18,31,57,59,31,44,67,52,41,55,41,36,36,39,40,36,30,16,73,60,13,32,66,43,42,41,48,32,43,51,42,51,50,47,20,32,47,50,56,68,28,57,64,48,50,34,53,38,100,30,36,70,78,41,67,54,47,57,51,34,54,49,54,53,50,52,47,51,51,51,52,49,53,52,52,52,54,53,56,65,73,95

Sequence (1496 aa):
MNAWIEKVVNVYRKAAQYPAALKAKICKKDGSFIVIVSDWSQRNLERGKMTNFRRVHLLDKDTLNLIQNLPPVDVTNEICSRVSESEKWQAVFRDASADGSKTESSKKIFLEVWKHGQLWKNLDLSALNVHGEVYADGTFGCIEWSPCERRVLYIAEKKRPKAAPFYSVKPIPEKPTEENDDNKPVQGSEYDFIEDWGEQLTGKSQPVLAVYDVEKDAPVIWEEGLPEGYCPGQATWIPNLQPVLGTASGDMDVEEDAEGVVGIAWKSEPRRLGLIFCTNREGILFHANSAGKIRVLRGLSGGISPRSPRFSPDGSQLVWLERLSGGTHDGSMRLMHCAWPPPFDGPIEGEVLIDFDTRNLSDGNEKFRGIFCQALPRRLFTKDNLHLILNSQQETSMHPYLVDIEKKTVERIAITLNGKELEFERSSLVVLDVVDDLIVCRHSRLGKPHSLLVARLDGRVASAISSPSVPEDIIKLHTEIFHLTGNESEDPFTAIYYGPTDVKQLPLIVMPHGGPHSSFACEYSATTTMFGLLGFGMLMVNYRGSTGEWEQTLKTLPGKIGKVDVEDVRKATSEALKALPFLNPADIYLFGGSHGGYLVTLLSGLYPNDYRAVVTRNPVIDVASMCTSSDIPDWCTVESGVGEWHGDGKQSIHGDLEALSHMRKISPLVHASAVKAPTMIMIGKKDFRVPPAQGLLYYRCLKSCGVKTRLLVYDDCHSLSKVPNELDNLINAALWFIEHHLSGNVKSMNAWIEKVVNVYRKAAQYPAALKAKICKKDGSFIVIVSDWSQRNLERGKMTNFRRVHLLDKDTLNLIQNLPPVDVTNEICSRVSESEKWQAVFRDASADGSKTESSKKIFLEVWKHGQLWKNLDLSALNVHGEVYADGTFGCIEWSPCERRVLYIAEKKRPKAAPFYSVKPIPEKPTEENDDNKPVQGSEYDFIEDWGEQLTGKSQPVLAVYDVEKDAPVIWEEGLPEGYCPGQATWIPNLQPVLGTASGDMDVEEDAEGVVGIAWKSEPRRLGLIFCTNREGILFHANSAGKIRVLRGLSGGISPRSPRFSPDGSQLVWLERLSGGTHDGSMRLMHCAWPPPFDGPIEGEVLIDFDTRNLSDGNEKFRGIFCQALPRRLFTKDNLHLILNSQQETSMHPYLVDIEKKTVERIAITLNGKELEFERSSLVVLDVVDDLIVCRHSRLGKPHSLLVARLDGRVASAISSPSVPEDIIKLHTEIFHLTGNESEDPFTAIYYGPTDVKQLPLIVMPHGGPHSSFACEYSATTTMFGLLGFGMLMVNYRGSTGEWEQTLKTLPGKIGKVDVEDVRKATSEALKALPFLNPADIYLFGGSHGGYLVTLLSGLYPNDYRAVVTRNPVIDVASMCTSSDIPDWCTVESGVGEWHGDGKQSIHGDLEALSHMRKISPLVHASAVKAPTMIMIGKKDFRVPPAQGLLYYRCLKSCGVKTRLLVYDDCHSLSKVPNELDNLINAALWFIEHHLSGNVKS

Nearest PDB structures (foldseek):
  8wt1-assembly1_H  TM=7.897E-01  e=7.658E-37  Geobacillus stearothermophilus ATCC 12980
  8wt1-assembly2_G  TM=8.008E-01  e=1.667E-36  Geobacillus stearothermophilus ATCC 12980
  4hxf-assembly1_B  TM=8.046E-01  e=1.376E-35  Pyrococcus horikoshii OT3
  5yzm-assembly1_C  TM=8.136E-01  e=4.440E-33  Deinococcus radiodurans R1 = ATCC 13939 = DSM 20539
  6igq-assembly1_C  TM=8.195E-01  e=1.349E-32  Deinococcus radiodurans R1 = ATCC 13939 = DSM 20539